Protein AF-0000000074123601 (afdb_homodimer)

Nearest PDB structures (foldseek):
  7aal-assembly1_B  TM=8.619E-01  e=6.040E-09  Homo sapiens
  7aan-assembly1_B  TM=8.543E-01  e=2.238E-08  Homo sapiens
  2efk-assembly1_A-2  TM=8.189E-01  e=3.682E-05  Homo sapiens
  3m3w-assembly1_A  TM=5.737E-01  e=3.280E-06  Mus musculus
  6xj1-assembly1_B  TM=7.391E-01  e=6.093E-05  Schizosaccharomyces pombe 972h-

Structure (mmCIF, N/CA/C/O backbone):
data_AF-0000000074123601-model_v1
#
loop_
_entity.id
_entity.type
_entity.pdbx_description
1 polymer Nostrin
#
loop_
_atom_site.group_PDB
_atom_site.id
_atom_site.type_symbol
_atom_site.label_atom_id
_atom_site.label_alt_id
_atom_site.label_comp_id
_atom_site.label_asym_id
_atom_site.label_entity_id
_atom_site.label_seq_id
_atom_site.pdbx_PDB_ins_code
_atom_site.Cartn_x
_atom_site.Cartn_y
_atom_site.Cartn_z
_atom_site.occupancy
_atom_site.B_iso_or_equiv
_atom_site.auth_seq_id
_atom_site.auth_comp_id
_atom_site.auth_asym_id
_atom_site.auth_atom_id
_atom_site.pdbx_PDB_model_num
ATOM 1 N N . MET A 1 1 ? 0.866 -37.103 -33.905 1 64.31 1 MET A N 1
ATOM 2 C CA . MET A 1 1 ? 1.457 -37.496 -32.629 1 64.31 1 MET A CA 1
ATOM 3 C C . MET A 1 1 ? 1.908 -36.272 -31.839 1 64.31 1 MET A C 1
ATOM 5 O O . MET A 1 1 ? 2.472 -35.335 -32.406 1 64.31 1 MET A O 1
ATOM 9 N N . THR A 1 2 ? 1.485 -36.305 -30.606 1 81.87 2 THR A N 1
ATOM 10 C CA . THR A 1 2 ? 1.798 -35.148 -29.775 1 81.87 2 THR A CA 1
ATOM 11 C C . THR A 1 2 ? 3.258 -35.181 -29.33 1 81.87 2 THR A C 1
ATOM 13 O O . THR A 1 2 ? 3.937 -36.197 -29.488 1 81.87 2 THR A O 1
ATOM 16 N N . HIS A 1 3 ? 3.823 -34.087 -28.921 1 90.59 3 HIS A N 1
ATOM 17 C CA . HIS A 1 3 ? 5.212 -33.969 -28.495 1 90.59 3 HIS A CA 1
ATOM 18 C C . HIS A 1 3 ? 5.481 -34.811 -27.252 1 90.59 3 HIS A C 1
ATOM 20 O O . HIS A 1 3 ? 6.53 -35.449 -27.144 1 90.59 3 HIS A O 1
ATOM 26 N N . PHE A 1 4 ? 4.472 -34.926 -26.377 1 93.55 4 PHE A N 1
ATOM 27 C CA . PHE A 1 4 ? 4.664 -35.661 -25.132 1 93.55 4 PHE A CA 1
ATOM 28 C C . PHE A 1 4 ? 4.611 -37.164 -25.377 1 93.55 4 PHE A C 1
ATOM 30 O O . PHE A 1 4 ? 5.309 -37.931 -24.71 1 93.55 4 PHE A O 1
ATOM 37 N N . ARG A 1 5 ? 3.808 -37.513 -26.36 1 89.54 5 ARG A N 1
ATOM 38 C CA . ARG A 1 5 ? 3.753 -38.924 -26.73 1 89.54 5 ARG A CA 1
ATOM 39 C C . ARG A 1 5 ? 5.116 -39.419 -27.203 1 89.54 5 ARG A C 1
ATOM 41 O O . ARG A 1 5 ? 5.521 -40.538 -26.882 1 89.54 5 ARG A O 1
ATOM 48 N N . ASN A 1 6 ? 5.799 -38.616 -27.9 1 86.85 6 ASN A N 1
ATOM 49 C CA . ASN A 1 6 ? 7.089 -38.979 -28.475 1 86.85 6 ASN A CA 1
ATOM 50 C C . ASN A 1 6 ? 8.204 -38.92 -27.434 1 86.85 6 ASN A C 1
ATOM 52 O O . ASN A 1 6 ? 9.259 -39.531 -27.612 1 86.85 6 ASN A O 1
ATOM 56 N N . THR A 1 7 ? 7.958 -38.216 -26.394 1 90.3 7 THR A N 1
ATOM 57 C CA . THR A 1 7 ? 9.047 -37.932 -25.465 1 90.3 7 THR A CA 1
ATOM 58 C C . THR A 1 7 ? 8.89 -38.746 -24.184 1 90.3 7 THR A C 1
ATOM 60 O O . THR A 1 7 ? 9.882 -39.183 -23.595 1 90.3 7 THR A O 1
ATOM 63 N N . PHE A 1 8 ? 7.65 -39.001 -23.719 1 92.01 8 PHE A N 1
ATOM 64 C CA . PHE A 1 8 ? 7.495 -39.456 -22.342 1 92.01 8 PHE A CA 1
ATOM 65 C C . PHE A 1 8 ? 6.906 -40.862 -22.3 1 92.01 8 PHE A C 1
ATOM 67 O O . PHE A 1 8 ? 6.447 -41.317 -21.25 1 92.01 8 PHE A O 1
ATOM 74 N N . MET A 1 9 ? 7.031 -41.513 -23.305 1 89.15 9 MET A N 1
ATOM 75 C CA . MET A 1 9 ? 6.545 -42.889 -23.322 1 89.15 9 MET A CA 1
ATOM 76 C C . MET A 1 9 ? 7.488 -43.809 -22.553 1 89.15 9 MET A C 1
ATOM 78 O O . MET A 1 9 ? 8.672 -43.502 -22.398 1 89.15 9 MET A O 1
ATOM 82 N N . GLY A 1 10 ? 6.919 -44.964 -22.014 1 87.52 10 GLY A N 1
ATOM 83 C CA . GLY A 1 10 ? 7.705 -45.887 -21.212 1 87.52 10 GLY A CA 1
ATOM 84 C C . GLY A 1 10 ? 7.608 -45.614 -19.723 1 87.52 10 GLY A C 1
ATOM 85 O O . GLY A 1 10 ? 7.013 -44.619 -19.306 1 87.52 10 GLY A O 1
ATOM 86 N N . THR A 1 11 ? 8.22 -46.408 -18.944 1 87.41 11 THR A N 1
ATOM 87 C CA . THR A 1 11 ? 8.152 -46.3 -17.491 1 87.41 11 THR A CA 1
ATOM 88 C C . THR A 1 11 ? 8.936 -45.086 -17.001 1 87.41 11 THR A C 1
ATOM 90 O O . THR A 1 11 ? 8.462 -44.339 -16.143 1 87.41 11 THR A O 1
ATOM 93 N N . VAL A 1 12 ? 10.092 -44.807 -17.573 1 89.03 12 VAL A N 1
ATOM 94 C CA . VAL A 1 12 ? 10.949 -43.704 -17.151 1 89.03 12 VAL A CA 1
ATOM 95 C C . VAL A 1 12 ? 10.327 -42.375 -17.574 1 89.03 12 VAL A C 1
ATOM 97 O O . VAL A 1 12 ? 10.285 -41.424 -16.79 1 89.03 12 VAL A O 1
ATOM 100 N N . GLY A 1 13 ? 9.872 -42.355 -18.855 1 91.43 13 GLY A N 1
ATOM 101 C CA . GLY A 1 13 ? 9.24 -41.142 -19.349 1 91.43 13 GLY A CA 1
ATOM 102 C C . GLY A 1 13 ? 7.983 -40.771 -18.584 1 91.43 13 GLY A C 1
ATOM 103 O O . GLY A 1 13 ? 7.751 -39.595 -18.294 1 91.43 13 GLY A O 1
ATOM 104 N N . PHE A 1 14 ? 7.202 -41.711 -18.246 1 92.88 14 PHE A N 1
ATOM 105 C CA . PHE A 1 14 ? 5.958 -41.497 -17.516 1 92.88 14 PHE A CA 1
ATOM 106 C C . PHE A 1 14 ? 6.234 -40.932 -16.128 1 92.88 14 PHE A C 1
ATOM 108 O O . PHE A 1 14 ? 5.526 -40.036 -15.664 1 92.88 14 PHE A O 1
ATOM 115 N N . GLU A 1 15 ? 7.254 -41.413 -15.44 1 93.42 15 GLU A N 1
ATOM 116 C CA . GLU A 1 15 ? 7.611 -40.896 -14.122 1 93.42 15 GLU A CA 1
ATOM 117 C C . GLU A 1 15 ? 8.093 -39.451 -14.209 1 93.42 15 GLU A C 1
ATOM 119 O O . GLU A 1 15 ? 7.831 -38.648 -13.311 1 93.42 15 GLU A O 1
ATOM 124 N N . GLU A 1 16 ? 8.795 -39.097 -15.252 1 93.68 16 GLU A N 1
ATOM 125 C CA . GLU A 1 16 ? 9.288 -37.736 -15.444 1 93.68 16 GLU A CA 1
ATOM 126 C C . GLU A 1 16 ? 8.138 -36.758 -15.665 1 93.68 16 GLU A C 1
ATOM 128 O O . GLU A 1 16 ? 8.153 -35.644 -15.136 1 93.68 16 GLU A O 1
ATOM 133 N N . ILE A 1 17 ? 7.216 -37.143 -16.474 1 92.66 17 ILE A N 1
ATOM 134 C CA . ILE A 1 17 ? 6.089 -36.26 -16.756 1 92.66 17 ILE A CA 1
ATOM 135 C C . ILE A 1 17 ? 5.247 -36.079 -15.495 1 92.66 17 ILE A C 1
ATOM 137 O O . ILE A 1 17 ? 4.688 -35.005 -15.263 1 92.66 17 ILE A O 1
ATOM 141 N N . LYS A 1 18 ? 5.09 -37.117 -14.67 1 94.12 18 LYS A N 1
ATOM 142 C CA . LYS A 1 18 ? 4.379 -37.01 -13.399 1 94.12 18 LYS A CA 1
ATOM 143 C C . LYS A 1 18 ? 5.044 -35.988 -12.482 1 94.12 18 LYS A C 1
ATOM 145 O O . LYS A 1 18 ? 4.367 -35.151 -11.882 1 94.12 18 LYS A O 1
ATOM 150 N N . ARG A 1 19 ? 6.332 -36.045 -12.422 1 94.49 19 ARG A N 1
ATOM 151 C CA . ARG A 1 19 ? 7.097 -35.123 -11.587 1 94.49 19 ARG A CA 1
ATOM 152 C C . ARG A 1 19 ? 6.951 -33.688 -12.081 1 94.49 19 ARG A C 1
ATOM 154 O O . ARG A 1 19 ? 6.713 -32.774 -11.289 1 94.49 19 ARG A O 1
ATOM 161 N N . TYR A 1 20 ? 7.079 -33.473 -13.374 1 95.14 20 TYR A N 1
ATOM 162 C CA . TYR A 1 20 ? 6.977 -32.154 -13.99 1 95.14 20 TYR A CA 1
ATOM 163 C C . TYR A 1 20 ? 5.602 -31.543 -13.746 1 95.14 20 TYR A C 1
ATOM 165 O O . TYR A 1 20 ? 5.493 -30.368 -13.389 1 95.14 20 TYR A O 1
ATOM 173 N N . THR A 1 21 ? 4.588 -32.335 -13.962 1 94.57 21 THR A N 1
ATOM 174 C CA . THR A 1 21 ? 3.229 -31.826 -13.81 1 94.57 21 THR A CA 1
ATOM 175 C C . THR A 1 21 ? 2.944 -31.469 -12.354 1 94.57 21 THR A C 1
ATOM 177 O O . THR A 1 21 ? 2.235 -30.5 -12.074 1 94.57 21 THR A O 1
ATOM 180 N N . ARG A 1 22 ? 3.468 -32.275 -11.426 1 94.58 22 ARG A N 1
ATOM 181 C CA . ARG A 1 22 ? 3.298 -31.975 -10.008 1 94.58 22 ARG A CA 1
ATOM 182 C C . ARG A 1 22 ? 3.98 -30.661 -9.641 1 94.58 22 ARG A C 1
ATOM 184 O O . ARG A 1 22 ? 3.408 -29.838 -8.923 1 94.58 22 ARG A O 1
ATOM 191 N N . GLN A 1 23 ? 5.177 -30.44 -10.104 1 95.11 23 GLN A N 1
ATOM 192 C CA . GLN A 1 23 ? 5.907 -29.199 -9.87 1 95.11 23 GLN A CA 1
ATOM 193 C C . GLN A 1 23 ? 5.172 -28.006 -10.476 1 95.11 23 GLN A C 1
ATOM 195 O O . GLN A 1 23 ? 5.13 -26.928 -9.88 1 95.11 23 GLN A O 1
ATOM 200 N N . GLY A 1 24 ? 4.634 -28.259 -11.694 1 95.18 24 GLY A N 1
ATOM 201 C CA . GLY A 1 24 ? 3.863 -27.208 -12.339 1 95.18 24 GLY A CA 1
ATOM 202 C C . GLY A 1 24 ? 2.625 -26.811 -11.556 1 95.18 24 GLY A C 1
ATOM 203 O O . GLY A 1 24 ? 2.294 -25.626 -11.468 1 95.18 24 GLY A O 1
ATOM 204 N N . THR A 1 25 ? 1.943 -27.745 -10.997 1 95.55 25 THR A N 1
ATOM 205 C CA . THR A 1 25 ? 0.752 -27.484 -10.196 1 95.55 25 THR A CA 1
ATOM 206 C C . THR A 1 25 ? 1.112 -26.723 -8.923 1 95.55 25 THR A C 1
ATOM 208 O O . THR A 1 25 ? 0.399 -25.8 -8.523 1 95.55 25 THR A O 1
ATOM 211 N N . GLU A 1 26 ? 2.182 -27.061 -8.28 1 95.87 26 GLU A N 1
ATOM 212 C CA . GLU A 1 26 ? 2.642 -26.372 -7.078 1 95.87 26 GLU A CA 1
ATOM 213 C C . GLU A 1 26 ? 3.035 -24.93 -7.384 1 95.87 26 GLU A C 1
ATOM 215 O O . GLU A 1 26 ? 2.781 -24.027 -6.584 1 95.87 26 GLU A O 1
ATOM 220 N N . PHE A 1 27 ? 3.638 -24.756 -8.536 1 97.4 27 PHE A N 1
ATOM 221 C CA . PHE A 1 27 ? 4.011 -23.419 -8.982 1 97.4 27 PHE A CA 1
ATOM 222 C C . PHE A 1 27 ? 2.779 -22.534 -9.129 1 97.4 27 PHE A C 1
ATOM 224 O O . PHE A 1 27 ? 2.749 -21.413 -8.616 1 97.4 27 PHE A O 1
ATOM 231 N N . CYS A 1 28 ? 1.756 -23.044 -9.751 1 97.52 28 CYS A N 1
ATOM 232 C CA . CYS A 1 28 ? 0.52 -22.293 -9.944 1 97.52 28 CYS A CA 1
ATOM 233 C C . CYS A 1 28 ? -0.146 -21.985 -8.608 1 97.52 28 CYS A C 1
ATOM 235 O O . CYS A 1 28 ? -0.637 -20.875 -8.396 1 97.52 28 CYS A O 1
ATOM 237 N N . ARG A 1 29 ? -0.14 -22.907 -7.714 1 97.21 29 ARG A N 1
ATOM 238 C CA . ARG A 1 29 ? -0.728 -22.7 -6.395 1 97.21 29 ARG A CA 1
ATOM 239 C C . ARG A 1 29 ? 0.013 -21.607 -5.631 1 97.21 29 ARG A C 1
ATOM 241 O O . ARG A 1 29 ? -0.608 -20.793 -4.944 1 97.21 29 ARG A O 1
ATOM 248 N N . GLU A 1 30 ? 1.296 -21.602 -5.733 1 98 30 GLU A N 1
ATOM 249 C CA . GLU A 1 30 ? 2.1 -20.591 -5.052 1 98 30 GLU A CA 1
ATOM 250 C C . GLU A 1 30 ? 1.84 -19.201 -5.627 1 98 30 GLU A C 1
ATOM 252 O O . GLU A 1 30 ? 1.772 -18.22 -4.884 1 98 30 GLU A O 1
ATOM 257 N N . ILE A 1 31 ? 1.739 -19.15 -6.921 1 98.19 31 ILE A N 1
ATOM 258 C CA . ILE A 1 31 ? 1.432 -17.871 -7.552 1 98.19 31 ILE A CA 1
ATOM 259 C C . ILE A 1 31 ? 0.084 -17.358 -7.051 1 98.19 31 ILE A C 1
ATOM 261 O O . ILE A 1 31 ? -0.054 -16.178 -6.72 1 98.19 31 ILE A O 1
ATOM 265 N N . VAL A 1 32 ? -0.887 -18.246 -7.003 1 98.23 32 VAL A N 1
ATOM 266 C CA . VAL A 1 32 ? -2.215 -17.882 -6.52 1 98.23 32 VAL A CA 1
ATOM 267 C C . VAL A 1 32 ? -2.12 -17.367 -5.085 1 98.23 32 VAL A C 1
ATOM 269 O O . VAL A 1 32 ? -2.726 -16.349 -4.743 1 98.23 32 VAL A O 1
ATOM 272 N N . ASN A 1 33 ? -1.357 -18.041 -4.244 1 98.37 33 ASN A N 1
ATOM 273 C CA . ASN A 1 33 ? -1.188 -17.642 -2.851 1 98.37 33 ASN A CA 1
ATOM 274 C C . ASN A 1 33 ? -0.528 -16.271 -2.737 1 98.37 33 ASN A C 1
ATOM 276 O O . ASN A 1 33 ? -0.94 -15.445 -1.92 1 98.37 33 ASN A O 1
ATOM 280 N N . ILE A 1 34 ? 0.467 -16.038 -3.515 1 98.64 34 ILE A N 1
ATOM 281 C CA . ILE A 1 34 ? 1.192 -14.772 -3.496 1 98.64 34 ILE A CA 1
ATOM 282 C C . ILE A 1 34 ? 0.272 -13.644 -3.96 1 98.64 34 ILE A C 1
ATOM 284 O O . ILE A 1 34 ? 0.228 -12.577 -3.343 1 98.64 34 ILE A O 1
ATOM 288 N N . LEU A 1 35 ? -0.447 -13.889 -5.032 1 98.43 35 LEU A N 1
ATOM 289 C CA . LEU A 1 35 ? -1.36 -12.877 -5.555 1 98.43 35 LEU A CA 1
ATOM 290 C C . LEU A 1 35 ? -2.485 -12.596 -4.565 1 98.43 35 LEU A C 1
ATOM 292 O O . LEU A 1 35 ? -2.956 -11.462 -4.459 1 98.43 35 LEU A O 1
ATOM 296 N N . ASN A 1 36 ? -2.918 -13.683 -3.885 1 98.52 36 ASN A N 1
ATOM 297 C CA . ASN A 1 36 ? -3.93 -13.498 -2.85 1 98.52 36 ASN A CA 1
ATOM 298 C C . ASN A 1 36 ? -3.419 -12.607 -1.721 1 98.52 36 ASN A C 1
ATOM 300 O O . ASN A 1 36 ? -4.14 -11.73 -1.242 1 98.52 36 ASN A O 1
ATOM 304 N N . GLU A 1 37 ? -2.253 -12.835 -1.263 1 98.65 37 GLU A N 1
ATOM 305 C CA . GLU A 1 37 ? -1.651 -12.007 -0.222 1 98.65 37 GLU A CA 1
ATOM 306 C C . GLU A 1 37 ? -1.43 -10.579 -0.71 1 98.65 37 GLU A C 1
ATOM 308 O O . GLU A 1 37 ? -1.58 -9.625 0.056 1 98.65 37 GLU A O 1
ATOM 313 N N . ARG A 1 38 ? -1.051 -10.448 -1.974 1 98.5 38 ARG A N 1
ATOM 314 C CA . ARG A 1 38 ? -0.886 -9.127 -2.572 1 98.5 38 ARG A CA 1
ATOM 315 C C . ARG A 1 38 ? -2.208 -8.368 -2.597 1 98.5 38 ARG A C 1
ATOM 317 O O . ARG A 1 38 ? -2.251 -7.175 -2.292 1 98.5 38 ARG A O 1
ATOM 324 N N . ALA A 1 39 ? -3.254 -9.027 -2.966 1 98.47 39 ALA A N 1
ATOM 325 C CA . ALA A 1 39 ? -4.577 -8.408 -3.005 1 98.47 39 ALA A CA 1
ATOM 326 C C . ALA A 1 39 ? -5.006 -7.944 -1.616 1 98.47 39 ALA A C 1
ATOM 328 O O . ALA A 1 39 ? -5.536 -6.841 -1.459 1 98.47 39 ALA A O 1
ATOM 329 N N . MET A 1 40 ? -4.736 -8.749 -0.599 1 98.4 40 MET A N 1
ATOM 330 C CA . MET A 1 40 ? -5.076 -8.399 0.777 1 98.4 40 MET A CA 1
ATOM 331 C C . MET A 1 40 ? -4.231 -7.226 1.264 1 98.4 40 MET A C 1
ATOM 333 O O . MET A 1 40 ? -4.73 -6.345 1.967 1 98.4 40 MET A O 1
ATOM 337 N N . LEU A 1 41 ? -2.989 -7.275 0.94 1 98.45 41 LEU A N 1
ATOM 338 C CA . LEU A 1 41 ? -2.082 -6.187 1.288 1 98.45 41 LEU A CA 1
ATOM 339 C C . LEU A 1 41 ? -2.573 -4.864 0.711 1 98.45 41 LEU A C 1
ATOM 341 O O . LEU A 1 41 ? -2.557 -3.839 1.396 1 98.45 41 LEU A O 1
ATOM 345 N N . GLU A 1 42 ? -3.028 -4.87 -0.52 1 98.4 42 GLU A N 1
ATOM 346 C CA . GLU A 1 42 ? -3.545 -3.681 -1.19 1 98.4 42 GLU A CA 1
ATOM 347 C C . GLU A 1 42 ? -4.811 -3.171 -0.509 1 98.4 42 GLU A C 1
ATOM 349 O O . GLU A 1 42 ? -4.996 -1.961 -0.356 1 98.4 42 GLU A O 1
ATOM 354 N N . GLN A 1 43 ? -5.641 -4.057 -0.112 1 98.07 43 GLN A N 1
ATOM 355 C CA . GLN A 1 43 ? -6.89 -3.675 0.539 1 98.07 43 GLN A CA 1
ATOM 356 C C . GLN A 1 43 ? -6.628 -3.049 1.906 1 98.07 43 GLN A C 1
ATOM 358 O O . GLN A 1 43 ? -7.26 -2.055 2.27 1 98.07 43 GLN A O 1
ATOM 363 N N . ASN A 1 44 ? -5.7 -3.588 2.65 1 98.4 44 ASN A N 1
ATOM 364 C CA . ASN A 1 44 ? -5.341 -3.044 3.956 1 98.4 44 ASN A CA 1
ATOM 365 C C . ASN A 1 44 ? -4.658 -1.685 3.828 1 98.4 44 ASN A C 1
ATOM 367 O O . ASN A 1 44 ? -4.921 -0.777 4.619 1 98.4 44 ASN A O 1
ATOM 371 N N . TYR A 1 45 ? -3.759 -1.557 2.89 1 98.44 45 TYR A N 1
ATOM 372 C CA . TYR A 1 45 ? -3.1 -0.288 2.604 1 98.44 45 TYR A CA 1
ATOM 373 C C . TYR A 1 45 ? -4.118 0.783 2.231 1 98.44 45 TYR A C 1
ATOM 375 O O . TYR A 1 45 ? -4.045 1.915 2.716 1 98.44 45 TYR A O 1
ATOM 383 N N . ALA A 1 46 ? -5.071 0.389 1.411 1 98.5 46 ALA A N 1
ATOM 384 C CA . ALA A 1 46 ? -6.126 1.302 0.981 1 98.5 46 ALA A CA 1
ATOM 385 C C . ALA A 1 46 ? -6.968 1.766 2.166 1 98.5 46 ALA A C 1
ATOM 387 O O . ALA A 1 46 ? -7.297 2.949 2.277 1 98.5 46 ALA A O 1
ATOM 388 N N . LYS A 1 47 ? -7.303 0.884 3.024 1 98.5 47 LYS A N 1
ATOM 389 C CA . LYS A 1 47 ? -8.113 1.206 4.196 1 98.5 47 LYS A CA 1
ATOM 390 C C . LYS A 1 47 ? -7.397 2.203 5.102 1 98.5 47 LYS A C 1
ATOM 392 O O . LYS A 1 47 ? -8.006 3.161 5.583 1 98.5 47 LYS A O 1
ATOM 397 N N . SER A 1 48 ? -6.131 1.998 5.348 1 98.72 48 SER A N 1
ATOM 398 C CA . SER A 1 48 ? -5.338 2.879 6.199 1 98.72 48 SER A CA 1
ATOM 399 C C . SER A 1 48 ? -5.155 4.25 5.558 1 98.72 48 SER A C 1
ATOM 401 O O . SER A 1 48 ? -5.218 5.274 6.242 1 98.72 48 SER A O 1
ATOM 403 N N . LEU A 1 49 ? -4.903 4.284 4.249 1 98.44 49 LEU A N 1
ATOM 404 C CA . LEU A 1 49 ? -4.77 5.544 3.526 1 98.44 49 LEU A CA 1
ATOM 405 C C . LEU A 1 49 ? -6.058 6.357 3.609 1 98.44 49 LEU A C 1
ATOM 407 O O . LEU A 1 49 ? -6.016 7.578 3.772 1 98.44 49 LEU A O 1
ATOM 411 N N . ARG A 1 50 ? -7.197 5.663 3.451 1 98.39 50 ARG A N 1
ATOM 412 C CA . ARG A 1 50 ? -8.49 6.335 3.528 1 98.39 50 ARG A CA 1
ATOM 413 C C . ARG A 1 50 ? -8.696 6.97 4.898 1 98.39 50 ARG A C 1
ATOM 415 O O . ARG A 1 50 ? -9.157 8.109 4.998 1 98.39 50 ARG A O 1
ATOM 422 N N . ARG A 1 51 ? -8.301 6.276 5.938 1 98.56 51 ARG A N 1
ATOM 423 C CA . ARG A 1 51 ? -8.413 6.787 7.301 1 98.56 51 ARG A CA 1
ATOM 424 C C . ARG A 1 51 ? -7.548 8.027 7.494 1 98.56 51 ARG A C 1
ATOM 426 O O . ARG A 1 51 ? -7.988 9.011 8.092 1 98.56 51 ARG A O 1
ATOM 433 N N . LEU A 1 52 ? -6.352 8.02 7.011 1 98.57 52 LEU A N 1
ATOM 434 C CA . LEU A 1 52 ? -5.43 9.144 7.138 1 98.57 52 LEU A CA 1
ATOM 435 C C . LEU A 1 52 ? -5.929 10.348 6.347 1 98.57 52 LEU A C 1
ATOM 437 O O . LEU A 1 52 ? -5.824 11.486 6.808 1 98.57 52 LEU A O 1
ATOM 441 N N . GLY A 1 53 ? -6.446 10.069 5.118 1 98.57 53 GLY A N 1
ATOM 442 C CA . GLY A 1 53 ? -7 11.149 4.316 1 98.57 53 GLY A CA 1
ATOM 443 C C . GLY A 1 53 ? -8.164 11.853 4.987 1 98.57 53 GLY A C 1
ATOM 444 O O . GLY A 1 53 ? -8.241 13.083 4.978 1 98.57 53 GLY A O 1
ATOM 445 N N . GLN A 1 54 ? -9.022 11.103 5.658 1 98.4 54 GLN A N 1
ATOM 446 C CA . GLN A 1 54 ? -10.173 11.659 6.362 1 98.4 54 GLN A CA 1
ATOM 447 C C . GLN A 1 54 ? -9.735 12.481 7.57 1 98.4 54 GLN A C 1
ATOM 449 O O . GLN A 1 54 ? -10.289 13.55 7.835 1 98.4 54 GLN A O 1
ATOM 454 N N . ARG A 1 55 ? -8.792 12.014 8.295 1 98.34 55 ARG A N 1
ATOM 455 C CA . ARG A 1 55 ? -8.261 12.731 9.45 1 98.34 55 ARG A CA 1
ATOM 456 C C . ARG A 1 55 ? -7.625 14.052 9.029 1 98.34 55 ARG A C 1
ATOM 458 O O . ARG A 1 55 ? -7.768 15.063 9.719 1 98.34 55 ARG A O 1
ATOM 465 N N . MET A 1 56 ? -6.909 14.042 7.915 1 98.13 56 MET A N 1
ATOM 466 C CA . MET A 1 56 ? -6.29 15.255 7.39 1 98.13 56 MET A CA 1
ATOM 467 C C . MET A 1 56 ? -7.348 16.286 7.012 1 98.13 56 MET A C 1
ATOM 469 O O . MET A 1 56 ? -7.216 17.467 7.34 1 98.13 56 MET A O 1
ATOM 473 N N . SER A 1 57 ? -8.387 15.81 6.326 1 97.78 57 SER A N 1
ATOM 474 C CA . SER A 1 57 ? -9.477 16.695 5.931 1 97.78 57 SER A CA 1
ATOM 475 C C . SER A 1 57 ? -10.184 17.279 7.149 1 97.78 57 SER A C 1
ATOM 477 O O . SER A 1 57 ? -10.503 18.47 7.176 1 97.78 57 SER A O 1
ATOM 479 N N . LYS A 1 58 ? -10.368 16.452 8.15 1 97.59 58 LYS A N 1
ATOM 480 C CA . LYS A 1 58 ? -11.019 16.902 9.377 1 97.59 58 LYS A CA 1
ATOM 481 C C . LYS A 1 58 ? -10.158 17.925 10.112 1 97.59 58 LYS A C 1
ATOM 483 O O . LYS A 1 58 ? -10.67 18.925 10.621 1 97.59 58 LYS A O 1
ATOM 488 N N . ALA A 1 59 ? -8.859 17.707 10.181 1 97.03 59 ALA A N 1
ATOM 489 C CA . ALA A 1 59 ? -7.933 18.635 10.824 1 97.03 59 ALA A CA 1
ATOM 490 C C . ALA A 1 59 ? -7.926 19.984 10.111 1 97.03 59 ALA A C 1
ATOM 492 O O . ALA A 1 59 ? -7.889 21.035 10.756 1 97.03 59 ALA A O 1
ATOM 493 N N . ALA A 1 60 ? -7.954 19.987 8.8 1 96.3 60 ALA A N 1
ATOM 494 C CA . ALA A 1 60 ? -7.924 21.209 8 1 96.3 60 ALA A CA 1
ATOM 495 C C . ALA A 1 60 ? -9.216 22.005 8.165 1 96.3 60 ALA A C 1
ATOM 497 O O . ALA A 1 60 ? -9.21 23.235 8.073 1 96.3 60 ALA A O 1
ATOM 498 N N . CYS A 1 61 ? -10.368 21.295 8.543 1 93.48 61 CYS A N 1
ATOM 499 C CA . CYS A 1 61 ? -11.661 21.952 8.695 1 93.48 61 CYS A CA 1
ATOM 500 C C . CYS A 1 61 ? -11.833 22.496 10.109 1 93.48 61 CYS A C 1
ATOM 502 O O . CYS A 1 61 ? -12.687 23.351 10.35 1 93.48 61 CYS A O 1
ATOM 504 N N . SER A 1 62 ? -10.938 22.113 11.045 1 91.26 62 SER A N 1
ATOM 505 C CA . SER A 1 62 ? -11.065 22.512 12.443 1 91.26 62 SER A CA 1
ATOM 506 C C . SER A 1 62 ? -10.409 23.866 12.693 1 91.26 62 SER A C 1
ATOM 508 O O . SER A 1 62 ? -10.609 24.473 13.747 1 91.26 62 SER A O 1
ATOM 510 N N . VAL A 1 63 ? -9.736 24.419 11.723 1 93.75 63 VAL A N 1
ATOM 511 C CA . VAL A 1 63 ? -9.048 25.696 11.88 1 93.75 63 VAL A CA 1
ATOM 512 C C . VAL A 1 63 ? -9.694 26.745 10.977 1 93.75 63 VAL A C 1
ATOM 514 O O . VAL A 1 63 ? -10.619 26.439 10.222 1 93.75 63 VAL A O 1
ATOM 517 N N . LEU A 1 64 ? -9.293 28.015 11.135 1 93.1 64 LEU A N 1
ATOM 518 C CA . LEU A 1 64 ? -9.782 29.119 10.316 1 93.1 64 LEU A CA 1
ATOM 519 C C . LEU A 1 64 ? -9.58 28.826 8.833 1 93.1 64 LEU A C 1
ATOM 521 O O . LEU A 1 64 ? -8.502 28.391 8.423 1 93.1 64 LEU A O 1
ATOM 525 N N . GLY A 1 65 ? -10.644 28.963 8.023 1 92.99 65 GLY A N 1
ATOM 526 C CA . GLY A 1 65 ? -10.572 28.749 6.587 1 92.99 65 GLY A CA 1
ATOM 527 C C . GLY A 1 65 ? -9.575 29.662 5.897 1 92.99 65 GLY A C 1
ATOM 528 O O . GLY A 1 65 ? -9.664 30.886 6.012 1 92.99 65 GLY A O 1
ATOM 529 N N . SER A 1 66 ? -8.578 29.152 5.323 1 94.88 66 SER A N 1
ATOM 530 C CA . SER A 1 66 ? -7.529 29.874 4.609 1 94.88 66 SER A CA 1
ATOM 531 C C . SER A 1 66 ? -7.022 29.074 3.414 1 94.88 66 SER A C 1
ATOM 533 O O . SER A 1 66 ? -7.353 27.895 3.264 1 94.88 66 SER A O 1
ATOM 535 N N . PRO A 1 67 ? -6.342 29.678 2.455 1 95.73 67 PRO A N 1
ATOM 536 C CA . PRO A 1 67 ? -5.736 28.919 1.359 1 95.73 67 PRO A CA 1
ATOM 537 C C . PRO A 1 67 ? -4.84 27.785 1.85 1 95.73 67 PRO A C 1
ATOM 539 O O . PRO A 1 67 ? -4.827 26.702 1.258 1 95.73 67 PRO A O 1
ATOM 542 N N . MET A 1 68 ? -4.138 28.007 2.91 1 95.9 68 MET A N 1
ATOM 543 C CA . MET A 1 68 ? -3.267 26.985 3.483 1 95.9 68 MET A CA 1
ATOM 544 C C . MET A 1 68 ? -4.08 25.794 3.98 1 95.9 68 MET A C 1
ATOM 546 O O . MET A 1 68 ? -3.75 24.645 3.683 1 95.9 68 MET A O 1
ATOM 550 N N . SER A 1 69 ? -5.094 26.057 4.773 1 95.68 69 SER A N 1
ATOM 551 C CA . SER A 1 69 ? -5.947 24.985 5.275 1 95.68 69 SER A CA 1
ATOM 552 C C . SER A 1 69 ? -6.631 24.241 4.133 1 95.68 69 SER A C 1
ATOM 554 O O . SER A 1 69 ? -6.793 23.021 4.19 1 95.68 69 SER A O 1
ATOM 556 N N . SER A 1 70 ? -7.023 24.968 3.094 1 96.86 70 SER A N 1
ATOM 557 C CA . SER A 1 70 ? -7.657 24.355 1.931 1 96.86 70 SER A CA 1
ATOM 558 C C . SER A 1 70 ? -6.688 23.436 1.193 1 96.86 70 SER A C 1
ATOM 560 O O . SER A 1 70 ? -7.089 22.395 0.669 1 96.86 70 SER A O 1
ATOM 562 N N . SER A 1 71 ? -5.451 23.866 1.08 1 97.78 71 SER A N 1
ATOM 563 C CA . SER A 1 71 ? -4.44 23.038 0.431 1 97.78 71 SER A CA 1
ATOM 564 C C . SER A 1 71 ? -4.234 21.727 1.182 1 97.78 71 SER A C 1
ATOM 566 O O . SER A 1 71 ? -4.111 20.666 0.566 1 97.78 71 SER A O 1
ATOM 568 N N . TRP A 1 72 ? -4.209 21.779 2.44 1 97.82 72 TRP A N 1
ATOM 569 C CA . TRP A 1 72 ? -4.036 20.571 3.239 1 97.82 72 TRP A CA 1
ATOM 570 C C . TRP A 1 72 ? -5.286 19.699 3.185 1 97.82 72 TRP A C 1
ATOM 572 O O . TRP A 1 72 ? -5.198 18.471 3.259 1 97.82 72 TRP A O 1
ATOM 582 N N . LYS A 1 73 ? -6.437 20.34 3.092 1 97.77 73 LYS A N 1
ATOM 583 C CA . LYS A 1 73 ? -7.662 19.583 2.852 1 97.77 73 LYS A CA 1
ATOM 584 C C . LYS A 1 73 ? -7.586 18.816 1.535 1 97.77 73 LYS A C 1
ATOM 586 O O . LYS A 1 73 ? -8.016 17.664 1.455 1 97.77 73 LYS A O 1
ATOM 591 N N . THR A 1 74 ? -7.045 19.474 0.528 1 98.28 74 THR A N 1
ATOM 592 C CA . THR A 1 74 ? -6.871 18.827 -0.768 1 98.28 74 THR A CA 1
ATOM 593 C C . THR A 1 74 ? -5.958 17.61 -0.647 1 98.28 74 THR A C 1
ATOM 595 O O . THR A 1 74 ? -6.175 16.596 -1.313 1 98.28 74 THR A O 1
ATOM 598 N N . VAL A 1 75 ? -4.895 17.714 0.172 1 98.21 75 VAL A N 1
ATOM 599 C CA . VAL A 1 75 ? -4.022 16.572 0.423 1 98.21 75 VAL A CA 1
ATOM 600 C C . VAL A 1 75 ? -4.839 15.407 0.977 1 98.21 75 VAL A C 1
ATOM 602 O O . VAL A 1 75 ? -4.641 14.257 0.578 1 98.21 75 VAL A O 1
ATOM 605 N N . GLY A 1 76 ? -5.749 15.714 1.89 1 98.41 76 GLY A N 1
ATOM 606 C CA . GLY A 1 76 ? -6.609 14.681 2.442 1 98.41 76 GLY A CA 1
ATOM 607 C C . GLY A 1 76 ? -7.484 14.011 1.399 1 98.41 76 GLY A C 1
ATOM 608 O O . GLY A 1 76 ? -7.558 12.782 1.34 1 98.41 76 GLY A O 1
ATOM 609 N N . VAL A 1 77 ? -8.09 14.781 0.557 1 98.33 77 VAL A N 1
ATOM 610 C CA . VAL A 1 77 ? -8.995 14.278 -0.471 1 98.33 77 VAL A CA 1
ATOM 611 C C . VAL A 1 77 ? -8.222 13.411 -1.462 1 98.33 77 VAL A C 1
ATOM 613 O O . VAL A 1 77 ? -8.682 12.332 -1.843 1 98.33 77 VAL A O 1
ATOM 616 N N . GLU A 1 78 ? -7.059 13.93 -1.868 1 98.11 78 GLU A N 1
ATOM 617 C CA . GLU A 1 78 ? -6.261 13.182 -2.834 1 98.11 78 GLU A CA 1
ATOM 618 C C . GLU A 1 78 ? -5.73 11.886 -2.227 1 98.11 78 GLU A C 1
ATOM 620 O O . GLU A 1 78 ? -5.592 10.879 -2.925 1 98.11 78 GLU A O 1
ATOM 625 N N . THR A 1 79 ? -5.395 11.872 -0.946 1 98.18 79 THR A N 1
ATOM 626 C CA . THR A 1 79 ? -4.986 10.648 -0.267 1 98.18 79 THR A CA 1
ATOM 627 C C . THR A 1 79 ? -6.115 9.622 -0.272 1 98.18 79 THR A C 1
ATOM 629 O O . THR A 1 79 ? -5.871 8.422 -0.417 1 98.18 79 THR A O 1
ATOM 632 N N . GLU A 1 80 ? -7.341 10.056 -0.175 1 98.05 80 GLU A N 1
ATOM 633 C CA . GLU A 1 80 ? -8.487 9.156 -0.261 1 98.05 80 GLU A CA 1
ATOM 634 C C . GLU A 1 80 ? -8.632 8.579 -1.667 1 98.05 80 GLU A C 1
ATOM 636 O O . GLU A 1 80 ? -9.006 7.417 -1.831 1 98.05 80 GLU A O 1
ATOM 641 N N . LYS A 1 81 ? -8.365 9.374 -2.622 1 98.07 81 LYS A N 1
ATOM 642 C CA . LYS A 1 81 ? -8.401 8.883 -3.997 1 98.07 81 LYS A CA 1
ATOM 643 C C . LYS A 1 81 ? -7.314 7.839 -4.235 1 98.07 81 LYS A C 1
ATOM 645 O O . LYS A 1 81 ? -7.53 6.863 -4.957 1 98.07 81 LYS A O 1
ATOM 650 N N . GLU A 1 82 ? -6.128 8.154 -3.708 1 97.55 82 GLU A N 1
ATOM 651 C CA . GLU A 1 82 ? -5.063 7.157 -3.77 1 97.55 82 GLU A CA 1
ATOM 652 C C . GLU A 1 82 ? -5.501 5.841 -3.135 1 97.55 82 GLU A C 1
ATOM 654 O O . GLU A 1 82 ? -5.18 4.763 -3.641 1 97.55 82 GLU A O 1
ATOM 659 N N . ALA A 1 83 ? -6.209 5.903 -2.003 1 98.2 83 ALA A N 1
ATOM 660 C CA . ALA A 1 83 ? -6.738 4.715 -1.338 1 98.2 83 ALA A CA 1
ATOM 661 C C . ALA A 1 83 ? -7.668 3.936 -2.263 1 98.2 83 ALA A C 1
ATOM 663 O O . ALA A 1 83 ? -7.609 2.705 -2.32 1 98.2 83 ALA A O 1
ATOM 664 N N . GLU A 1 84 ? -8.497 4.6 -2.995 1 97.96 84 GLU A N 1
ATOM 665 C CA . GLU A 1 84 ? -9.428 3.964 -3.922 1 97.96 84 GLU A CA 1
ATOM 666 C C . GLU A 1 84 ? -8.685 3.242 -5.042 1 97.96 84 GLU A C 1
ATOM 668 O O . GLU A 1 84 ? -9.113 2.178 -5.494 1 97.96 84 GLU A O 1
ATOM 673 N N . LEU A 1 85 ? -7.622 3.796 -5.52 1 97.57 85 LEU A N 1
ATOM 674 C CA . LEU A 1 85 ? -6.808 3.173 -6.558 1 97.57 85 LEU A CA 1
ATOM 675 C C . LEU A 1 85 ? -6.282 1.818 -6.097 1 97.57 85 LEU A C 1
ATOM 677 O O . LEU A 1 85 ? -6.347 0.837 -6.841 1 97.57 85 LEU A O 1
ATOM 681 N N . HIS A 1 86 ? -5.759 1.754 -4.916 1 97.83 86 HIS A N 1
ATOM 682 C CA . HIS A 1 86 ? -5.213 0.519 -4.364 1 97.83 86 HIS A CA 1
ATOM 683 C C . HIS A 1 86 ? -6.318 -0.49 -4.071 1 97.83 86 HIS A C 1
ATOM 685 O O . HIS A 1 86 ? -6.13 -1.694 -4.257 1 97.83 86 HIS A O 1
ATOM 691 N N . ARG A 1 87 ? -7.459 0.027 -3.577 1 98.16 87 ARG A N 1
ATOM 692 C CA . ARG A 1 87 ? -8.597 -0.858 -3.35 1 98.16 87 ARG A CA 1
ATOM 693 C C . ARG A 1 87 ? -9.032 -1.534 -4.646 1 98.16 87 ARG A C 1
ATOM 695 O O . ARG A 1 87 ? -9.236 -2.749 -4.681 1 98.16 87 ARG A O 1
ATOM 702 N N . ASP A 1 88 ? -9.121 -0.752 -5.673 1 97.9 88 ASP A N 1
ATOM 703 C CA . ASP A 1 88 ? -9.546 -1.265 -6.972 1 97.9 88 ASP A CA 1
ATOM 704 C C . ASP A 1 88 ? -8.525 -2.253 -7.533 1 97.9 88 ASP A C 1
ATOM 706 O O . ASP A 1 88 ? -8.897 -3.261 -8.137 1 97.9 88 ASP A O 1
ATOM 710 N N . PHE A 1 89 ? -7.306 -1.953 -7.399 1 97.81 89 PHE A N 1
ATOM 711 C CA . PHE A 1 89 ? -6.255 -2.863 -7.838 1 97.81 89 PHE A CA 1
ATOM 712 C C . PHE A 1 89 ? -6.367 -4.205 -7.123 1 97.81 89 PHE A C 1
ATOM 714 O O . PHE A 1 89 ? -6.282 -5.26 -7.755 1 97.81 89 PHE A O 1
ATOM 721 N N . GLY A 1 90 ? -6.588 -4.211 -5.807 1 97.98 90 GLY A N 1
ATOM 722 C CA . GLY A 1 90 ? -6.763 -5.439 -5.048 1 97.98 90 GLY A CA 1
ATOM 723 C C . GLY A 1 90 ? -7.945 -6.267 -5.516 1 97.98 90 GLY A C 1
ATOM 724 O O . GLY A 1 90 ? -7.836 -7.486 -5.662 1 97.98 90 GLY A O 1
ATOM 725 N N . LEU A 1 91 ? -9.036 -5.617 -5.785 1 97.97 91 LEU A N 1
ATOM 726 C CA . LEU A 1 91 ? -10.242 -6.298 -6.244 1 97.97 91 LEU A CA 1
ATOM 727 C C . LEU A 1 91 ? -10.032 -6.904 -7.627 1 97.97 91 LEU A C 1
ATOM 729 O O . LEU A 1 91 ? -10.489 -8.016 -7.899 1 97.97 91 LEU A O 1
ATOM 733 N N . SER A 1 92 ? -9.364 -6.169 -8.486 1 98.25 92 SER A N 1
ATOM 734 C CA . SER A 1 92 ? -9.089 -6.655 -9.834 1 98.25 92 SER A CA 1
ATOM 735 C C . SER A 1 92 ? -8.181 -7.88 -9.805 1 98.25 92 SER A C 1
ATOM 737 O O . SER A 1 92 ? -8.325 -8.786 -10.629 1 98.25 92 SER A O 1
ATOM 739 N N . LEU A 1 93 ? -7.219 -7.923 -8.897 1 98.07 93 LEU A N 1
ATOM 740 C CA . LEU A 1 93 ? -6.347 -9.084 -8.761 1 98.07 93 LEU A CA 1
ATOM 741 C C . LEU A 1 93 ? -7.152 -10.332 -8.416 1 98.07 93 LEU A C 1
ATOM 743 O O . LEU A 1 93 ? -6.885 -11.414 -8.943 1 98.07 93 LEU A O 1
ATOM 747 N N . ILE A 1 94 ? -8.165 -10.17 -7.565 1 98.33 94 ILE A N 1
ATOM 748 C CA . ILE A 1 94 ? -8.981 -11.297 -7.126 1 98.33 94 ILE A CA 1
ATOM 749 C C . ILE A 1 94 ? -9.827 -11.806 -8.29 1 98.33 94 ILE A C 1
ATOM 751 O O . ILE A 1 94 ? -9.848 -13.006 -8.572 1 98.33 94 ILE A O 1
ATOM 755 N N . GLU A 1 95 ? -10.406 -10.915 -9.016 1 98.33 95 GLU A N 1
ATOM 756 C CA . GLU A 1 95 ? -11.392 -11.278 -10.03 1 98.33 95 GLU A CA 1
ATOM 757 C C . GLU A 1 95 ? -10.715 -11.734 -11.319 1 98.33 95 GLU A C 1
ATOM 759 O O . GLU A 1 95 ? -11.2 -12.646 -11.992 1 98.33 95 GLU A O 1
ATOM 764 N N . GLU A 1 96 ? -9.609 -11.136 -11.656 1 98.07 96 GLU A N 1
ATOM 765 C CA . GLU A 1 96 ? -9.069 -11.324 -12.999 1 98.07 96 GLU A CA 1
ATOM 766 C C . GLU A 1 96 ? -7.805 -12.179 -12.97 1 98.07 96 GLU A C 1
ATOM 768 O O . GLU A 1 96 ? -7.369 -12.687 -14.005 1 98.07 96 GLU A O 1
ATOM 773 N N . CYS A 1 97 ? -7.196 -12.393 -11.849 1 97.95 97 CYS A N 1
ATOM 774 C CA . CYS A 1 97 ? -5.951 -13.151 -11.793 1 97.95 97 CYS A CA 1
ATOM 775 C C . CYS A 1 97 ? -6.105 -14.387 -10.915 1 97.95 97 CYS A C 1
ATOM 777 O O . CYS A 1 97 ? -5.931 -15.513 -11.385 1 97.95 97 CYS A O 1
ATOM 779 N N . ILE A 1 98 ? -6.547 -14.234 -9.685 1 98.43 98 ILE A N 1
ATOM 780 C CA . ILE A 1 98 ? -6.571 -15.306 -8.696 1 98.43 98 ILE A CA 1
ATOM 781 C C . ILE A 1 98 ? -7.631 -16.336 -9.078 1 98.43 98 ILE A C 1
ATOM 783 O O . ILE A 1 98 ? -7.34 -17.532 -9.166 1 98.43 98 ILE A O 1
ATOM 787 N N . LYS A 1 99 ? -8.853 -15.934 -9.37 1 98.15 99 LYS A N 1
ATOM 788 C CA . LYS A 1 99 ? -9.961 -16.845 -9.641 1 98.15 99 LYS A CA 1
ATOM 789 C C . LYS A 1 99 ? -9.691 -17.685 -10.886 1 98.15 99 LYS A C 1
ATOM 791 O O . LYS A 1 99 ? -9.778 -18.914 -10.843 1 98.15 99 LYS A O 1
ATOM 796 N N . PRO A 1 100 ? -9.316 -17.054 -11.999 1 97.79 100 PRO A N 1
ATOM 797 C CA . PRO A 1 100 ? -9.086 -17.853 -13.204 1 97.79 100 PRO A CA 1
ATOM 798 C C . PRO A 1 100 ? -7.968 -18.879 -13.027 1 97.79 100 PRO A C 1
ATOM 800 O O . PRO A 1 100 ? -8.108 -20.029 -13.45 1 97.79 100 PRO A O 1
ATOM 803 N N . LEU A 1 101 ? -6.853 -18.508 -12.45 1 97.56 101 LEU A N 1
ATOM 804 C CA . LEU A 1 101 ? -5.719 -19.41 -12.285 1 97.56 101 LEU A CA 1
ATOM 805 C C . LEU A 1 101 ? -6.049 -20.524 -11.297 1 97.56 101 LEU A C 1
ATOM 807 O O . LEU A 1 101 ? -5.667 -21.677 -11.504 1 97.56 101 LEU A O 1
ATOM 811 N N . SER A 1 102 ? -6.767 -20.233 -10.234 1 97.45 102 SER A N 1
ATOM 812 C CA . SER A 1 102 ? -7.177 -21.232 -9.251 1 97.45 102 SER A CA 1
ATOM 813 C C . SER A 1 102 ? -8.128 -22.253 -9.865 1 97.45 102 SER A C 1
ATOM 815 O O . SER A 1 102 ? -8.02 -23.451 -9.594 1 97.45 102 SER A O 1
ATOM 817 N N . THR A 1 103 ? -9.005 -21.807 -10.685 1 97.21 103 THR A N 1
ATOM 818 C CA . THR A 1 103 ? -9.992 -22.679 -11.312 1 97.21 103 THR A CA 1
ATOM 819 C C . THR A 1 103 ? -9.313 -23.695 -12.226 1 97.21 103 THR A C 1
ATOM 821 O O . THR A 1 103 ? -9.609 -24.89 -12.163 1 97.21 103 THR A O 1
ATOM 824 N N . VAL A 1 104 ? -8.4 -23.212 -13.053 1 96.26 104 VAL A N 1
ATOM 825 C CA . VAL A 1 104 ? -7.721 -24.106 -13.986 1 96.26 104 VAL A CA 1
ATOM 826 C C . VAL A 1 104 ? -6.87 -25.11 -13.214 1 96.26 104 VAL A C 1
ATOM 828 O O . VAL A 1 104 ? -6.831 -26.294 -13.557 1 96.26 104 VAL A O 1
ATOM 831 N N . THR A 1 105 ? -6.149 -24.7 -12.173 1 95.02 105 THR A N 1
ATOM 832 C CA . THR A 1 105 ? -5.265 -25.552 -11.385 1 95.02 105 THR A CA 1
ATOM 833 C C . THR A 1 105 ? -6.059 -26.645 -10.675 1 95.02 105 THR A C 1
ATOM 835 O O . THR A 1 105 ? -5.655 -27.81 -10.673 1 95.02 105 THR A O 1
ATOM 838 N N . GLU A 1 106 ? -7.233 -26.323 -10.164 1 95.32 106 GLU A N 1
ATOM 839 C CA . GLU A 1 106 ? -8.036 -27.278 -9.407 1 95.32 106 GLU A CA 1
ATOM 840 C C . GLU A 1 106 ? -8.797 -28.219 -10.336 1 95.32 106 GLU A C 1
ATOM 842 O O . GLU A 1 106 ? -8.977 -29.398 -10.024 1 95.32 106 GLU A O 1
ATOM 847 N N . LYS A 1 107 ? -9.187 -27.788 -11.479 1 95.46 107 LYS A N 1
ATOM 848 C CA . LYS A 1 107 ? -9.967 -28.582 -12.423 1 95.46 107 LYS A CA 1
ATOM 849 C C . LYS A 1 107 ? -9.117 -29.684 -13.049 1 95.46 107 LYS A C 1
ATOM 851 O O . LYS A 1 107 ? -9.644 -30.708 -13.489 1 95.46 107 LYS A O 1
ATOM 856 N N . GLN A 1 108 ? -7.827 -29.542 -13.081 1 95.66 108 GLN A N 1
ATOM 857 C CA . GLN A 1 108 ? -6.934 -30.485 -13.747 1 95.66 108 GLN A CA 1
ATOM 858 C C . GLN A 1 108 ? -6.518 -31.609 -12.803 1 95.66 108 GLN A C 1
ATOM 860 O O . GLN A 1 108 ? -6.034 -32.653 -13.247 1 95.66 108 GLN A O 1
ATOM 865 N N . LEU A 1 109 ? -6.739 -31.461 -11.509 1 94.55 109 LEU A N 1
ATOM 866 C CA . LEU A 1 109 ? -6.212 -32.397 -10.522 1 94.55 109 LEU A CA 1
ATOM 867 C C . LEU A 1 109 ? -6.9 -33.753 -10.638 1 94.55 109 LEU A C 1
ATOM 869 O O . LEU A 1 109 ? -6.234 -34.784 -10.752 1 94.55 109 LEU A O 1
ATOM 873 N N . LYS A 1 110 ? -8.214 -33.793 -10.682 1 94.95 110 LYS A N 1
ATOM 874 C CA . LYS A 1 110 ? -8.966 -35.045 -10.68 1 94.95 110 LYS A CA 1
ATOM 875 C C . LYS A 1 110 ? -8.766 -35.809 -11.986 1 94.95 110 LYS A C 1
ATOM 877 O O . LYS A 1 110 ? -8.392 -36.983 -11.974 1 94.95 110 LYS A O 1
ATOM 882 N N . PRO A 1 111 ? -8.975 -35.155 -13.144 1 95.9 111 PRO A N 1
ATOM 883 C CA . PRO A 1 111 ? -8.761 -35.881 -14.397 1 95.9 111 PRO A CA 1
ATOM 884 C C . PRO A 1 111 ? -7.336 -36.413 -14.535 1 95.9 111 PRO A C 1
ATOM 886 O O . PRO A 1 111 ? -7.129 -37.503 -15.073 1 95.9 111 PRO A O 1
ATOM 889 N N . ARG A 1 112 ? -6.371 -35.691 -14.106 1 94.99 112 ARG A N 1
ATOM 890 C CA . ARG A 1 112 ? -4.978 -36.115 -14.187 1 94.99 112 ARG A CA 1
ATOM 891 C C . ARG A 1 112 ? -4.734 -37.359 -13.339 1 94.99 112 ARG A C 1
ATOM 893 O O . ARG A 1 112 ? -4.091 -38.309 -13.791 1 94.99 112 ARG A O 1
ATOM 900 N N . ARG A 1 113 ? -5.238 -37.333 -12.136 1 94.52 113 ARG A N 1
ATOM 901 C CA . ARG A 1 113 ? -5.079 -38.478 -11.245 1 94.52 113 ARG A CA 1
ATOM 902 C C . ARG A 1 113 ? -5.736 -39.723 -11.831 1 94.52 113 ARG A C 1
ATOM 904 O O . ARG A 1 113 ? -5.193 -40.825 -11.728 1 94.52 113 ARG A O 1
ATOM 911 N N . MET A 1 114 ? -6.853 -39.54 -12.473 1 96.57 114 MET A N 1
ATOM 912 C CA . MET A 1 114 ? -7.575 -40.654 -13.08 1 96.57 114 MET A CA 1
ATOM 913 C C . MET A 1 114 ? -6.772 -41.263 -14.225 1 96.57 114 MET A C 1
ATOM 915 O O . MET A 1 114 ? -6.7 -42.486 -14.357 1 96.57 114 MET A O 1
ATOM 919 N N . MET A 1 115 ? -6.176 -40.446 -15.009 1 95.37 115 MET A N 1
ATOM 920 C CA . MET A 1 115 ? -5.391 -40.918 -16.146 1 95.37 115 MET A CA 1
ATOM 921 C C . MET A 1 115 ? -4.128 -41.632 -15.677 1 95.37 115 MET A C 1
ATOM 923 O O . MET A 1 115 ? -3.75 -42.664 -16.235 1 95.37 115 MET A O 1
ATOM 927 N N . GLU A 1 116 ? -3.486 -41.091 -14.672 1 95.31 116 GLU A N 1
ATOM 928 C CA . GLU A 1 116 ? -2.292 -41.717 -14.113 1 95.31 116 GLU A CA 1
ATOM 929 C C . GLU A 1 116 ? -2.608 -43.095 -13.539 1 95.31 116 GLU A C 1
ATOM 931 O O . GLU A 1 116 ? -1.85 -44.046 -13.741 1 95.31 116 GLU A O 1
ATOM 936 N N . GLN A 1 117 ? -3.737 -43.193 -12.851 1 96.46 117 GLN A N 1
ATOM 937 C CA . GLN A 1 117 ? -4.157 -44.458 -12.258 1 96.46 117 GLN A CA 1
ATOM 938 C C . GLN A 1 117 ? -4.463 -45.495 -13.335 1 96.46 117 GLN A C 1
ATOM 940 O O . GLN A 1 117 ? -4.18 -46.682 -13.16 1 96.46 117 GLN A O 1
ATOM 945 N N . ARG A 1 118 ? -5.025 -45.047 -14.417 1 96.86 118 ARG A N 1
ATOM 946 C CA . ARG A 1 118 ? -5.334 -45.939 -15.53 1 96.86 118 ARG A CA 1
ATOM 947 C C . ARG A 1 118 ? -4.061 -46.528 -16.129 1 96.86 118 ARG A C 1
ATOM 949 O O . ARG A 1 118 ? -4.008 -47.721 -16.438 1 96.86 118 ARG A O 1
ATOM 956 N N . VAL A 1 119 ? -3.081 -45.724 -16.367 1 97.06 119 VAL A N 1
ATOM 957 C CA . VAL A 1 119 ? -1.809 -46.184 -16.915 1 97.06 119 VAL A CA 1
ATOM 958 C C . VAL A 1 119 ? -1.161 -47.177 -15.953 1 97.06 119 VAL A C 1
ATOM 960 O O . VAL A 1 119 ? -0.689 -48.237 -16.37 1 97.06 119 VAL A O 1
ATOM 963 N N . ASP A 1 120 ? -1.152 -46.873 -14.654 1 96.51 120 ASP A N 1
ATOM 964 C CA . ASP A 1 120 ? -0.546 -47.733 -13.642 1 96.51 120 ASP A CA 1
ATOM 965 C C . ASP A 1 120 ? -1.27 -49.075 -13.559 1 96.51 120 ASP A C 1
ATOM 967 O O . ASP A 1 120 ? -0.633 -50.122 -13.425 1 96.51 120 ASP A O 1
ATOM 971 N N . SER A 1 121 ? -2.602 -49.044 -13.587 1 97.41 121 SER A N 1
ATOM 972 C CA . SER A 1 121 ? -3.4 -50.263 -13.513 1 97.41 121 SER A CA 1
ATOM 973 C C . SER A 1 121 ? -3.123 -51.178 -14.701 1 97.41 121 SER A C 1
ATOM 975 O O . SER A 1 121 ? -2.985 -52.392 -14.538 1 97.41 121 SER A O 1
ATOM 977 N N . ARG A 1 122 ? -3.063 -50.579 -15.907 1 97.35 122 ARG A N 1
ATOM 978 C CA . ARG A 1 122 ? -2.802 -51.363 -17.11 1 97.35 122 ARG A CA 1
ATOM 979 C C . ARG A 1 122 ? -1.381 -51.919 -17.104 1 97.35 122 ARG A C 1
ATOM 981 O O . ARG A 1 122 ? -1.135 -53.013 -17.614 1 97.35 122 ARG A O 1
ATOM 988 N N . PHE A 1 123 ? -0.474 -51.117 -16.585 1 96.36 123 PHE A N 1
ATOM 989 C CA . PHE A 1 123 ? 0.902 -51.586 -16.465 1 96.36 123 PHE A CA 1
ATOM 990 C C . PHE A 1 123 ? 0.982 -52.795 -15.54 1 96.36 123 PHE A C 1
ATOM 992 O O . PHE A 1 123 ? 1.688 -53.761 -15.834 1 96.36 123 PHE A O 1
ATOM 999 N N . LYS A 1 124 ? 0.313 -52.769 -14.43 1 97.2 124 LYS A N 1
ATOM 1000 C CA . LYS A 1 124 ? 0.283 -53.886 -13.49 1 97.2 124 LYS A CA 1
ATOM 1001 C C . LYS A 1 124 ? -0.309 -55.135 -14.138 1 97.2 124 LYS A C 1
ATOM 1003 O O . LYS A 1 124 ? 0.214 -56.237 -13.965 1 97.2 124 LYS A O 1
ATOM 1008 N N . THR A 1 125 ? -1.403 -54.967 -14.886 1 97.74 125 THR A N 1
ATOM 1009 C CA . THR A 1 125 ? -2.03 -56.084 -15.583 1 97.74 125 THR A CA 1
ATOM 1010 C C . THR A 1 125 ? -1.05 -56.73 -16.559 1 97.74 125 THR A C 1
ATOM 1012 O O . THR A 1 125 ? -0.968 -57.957 -16.644 1 97.74 125 THR A O 1
ATOM 1015 N N . TRP A 1 126 ? -0.369 -55.875 -17.271 1 96.84 126 TRP A N 1
ATOM 1016 C CA . TRP A 1 126 ? 0.614 -56.357 -18.236 1 96.84 126 TRP A CA 1
ATOM 1017 C C . TRP A 1 126 ? 1.724 -57.137 -17.54 1 96.84 126 TRP A C 1
ATOM 1019 O O . TRP A 1 126 ? 2.111 -58.216 -17.994 1 96.84 126 TRP A O 1
ATOM 1029 N N . THR A 1 127 ? 2.232 -56.701 -16.435 1 95.85 127 THR A N 1
ATOM 1030 C CA . THR A 1 127 ? 3.308 -57.348 -15.692 1 95.85 127 THR A CA 1
ATOM 1031 C C . THR A 1 127 ? 2.845 -58.689 -15.128 1 95.85 127 THR A C 1
ATOM 1033 O O . THR A 1 127 ? 3.598 -59.665 -15.136 1 95.85 127 THR A O 1
ATOM 1036 N N . ASP A 1 128 ? 1.605 -58.74 -14.658 1 97.25 128 ASP A N 1
ATOM 1037 C CA . ASP A 1 128 ? 1.043 -59.978 -14.127 1 97.25 128 ASP A CA 1
ATOM 1038 C C . ASP A 1 128 ? 0.896 -61.03 -15.225 1 97.25 128 ASP A C 1
ATOM 1040 O O . ASP A 1 128 ? 1.216 -62.202 -15.016 1 97.25 128 ASP A O 1
ATOM 1044 N N . LYS A 1 129 ? 0.404 -60.595 -16.347 1 97.2 129 LYS A N 1
ATOM 1045 C CA . LYS A 1 129 ? 0.229 -61.513 -17.469 1 97.2 129 LYS A CA 1
ATOM 1046 C C . LYS A 1 129 ? 1.575 -62.025 -17.975 1 97.2 129 LYS A C 1
ATOM 1048 O O . LYS A 1 129 ? 1.68 -63.167 -18.427 1 97.2 129 LYS A O 1
ATOM 1053 N N . HIS A 1 130 ? 2.515 -61.16 -17.986 1 95.68 130 HIS A N 1
ATOM 1054 C CA . HIS A 1 130 ? 3.864 -61.55 -18.382 1 95.68 130 HIS A CA 1
ATOM 1055 C C . HIS A 1 130 ? 4.405 -62.655 -17.481 1 95.68 130 HIS A C 1
ATOM 1057 O O . HIS A 1 130 ? 4.962 -63.642 -17.968 1 95.68 130 HIS A O 1
ATOM 1063 N N . ALA A 1 131 ? 4.217 -62.555 -16.169 1 95.25 131 ALA A N 1
ATOM 1064 C CA . ALA A 1 131 ? 4.663 -63.559 -15.206 1 95.25 131 ALA A CA 1
ATOM 1065 C C . ALA A 1 131 ? 3.937 -64.884 -15.419 1 95.25 131 ALA A C 1
ATOM 1067 O O . ALA A 1 131 ? 4.548 -65.952 -15.345 1 95.25 131 ALA A O 1
ATOM 1068 N N . GLU A 1 132 ? 2.649 -64.781 -15.681 1 96.29 132 GLU A N 1
ATOM 1069 C CA . GLU A 1 132 ? 1.847 -65.975 -15.931 1 96.29 132 GLU A CA 1
ATOM 1070 C C . GLU A 1 132 ? 2.303 -66.69 -17.2 1 96.29 132 GLU A C 1
ATOM 1072 O O . GLU A 1 132 ? 2.376 -67.92 -17.233 1 96.29 132 GLU A O 1
ATOM 1077 N N . HIS A 1 133 ? 2.573 -65.919 -18.196 1 96.28 133 HIS A N 1
ATOM 1078 C CA . HIS A 1 133 ? 2.997 -66.47 -19.478 1 96.28 133 HIS A CA 1
ATOM 1079 C C . HIS A 1 133 ? 4.303 -67.244 -19.341 1 96.28 133 HIS A C 1
ATOM 1081 O O . HIS A 1 133 ? 4.454 -68.324 -19.917 1 96.28 133 HIS A O 1
ATOM 1087 N N . ILE A 1 134 ? 5.209 -66.734 -18.581 1 94.14 134 ILE A N 1
ATOM 1088 C CA . ILE A 1 134 ? 6.509 -67.366 -18.381 1 94.14 134 ILE A CA 1
ATOM 1089 C C . ILE A 1 134 ? 6.326 -68.716 -17.691 1 94.14 134 ILE A C 1
ATOM 1091 O O . ILE A 1 134 ? 7.003 -69.69 -18.029 1 94.14 134 ILE A O 1
ATOM 1095 N N . LYS A 1 135 ? 5.396 -68.83 -16.797 1 95.44 135 LYS A N 1
ATOM 1096 C CA . LYS A 1 135 ? 5.129 -70.081 -16.094 1 95.44 135 LYS A CA 1
ATOM 1097 C C . LYS A 1 135 ? 4.571 -71.137 -17.043 1 95.44 135 LYS A C 1
ATOM 1099 O O . LYS A 1 135 ? 4.97 -72.302 -16.989 1 95.44 135 LYS A O 1
ATOM 1104 N N . ILE A 1 136 ? 3.663 -70.74 -17.861 1 96.88 136 ILE A N 1
ATOM 1105 C CA . ILE A 1 136 ? 3.037 -71.662 -18.802 1 96.88 136 ILE A CA 1
ATOM 1106 C C . ILE A 1 136 ? 4.074 -72.159 -19.806 1 96.88 136 ILE A C 1
ATOM 1108 O O . ILE A 1 136 ? 4.079 -73.336 -20.171 1 96.88 136 ILE A O 1
ATOM 1112 N N . LYS A 1 137 ? 4.883 -71.27 -20.279 1 94.73 137 LYS A N 1
ATOM 1113 C CA . LYS A 1 137 ? 5.941 -71.628 -21.219 1 94.73 137 LYS A CA 1
ATOM 1114 C C . LYS A 1 137 ? 6.863 -72.691 -20.629 1 94.73 137 LYS A C 1
ATOM 1116 O O . LYS A 1 137 ? 7.208 -73.665 -21.303 1 94.73 137 LYS A O 1
ATOM 1121 N N . ARG A 1 138 ? 7.243 -72.549 -19.426 1 94.51 138 ARG A N 1
ATOM 1122 C CA . ARG A 1 138 ? 8.119 -73.5 -18.75 1 94.51 138 ARG A CA 1
ATOM 1123 C C . ARG A 1 138 ? 7.445 -74.862 -18.611 1 94.51 138 ARG A C 1
ATOM 1125 O O . ARG A 1 138 ? 8.078 -75.898 -18.823 1 94.51 138 ARG A O 1
ATOM 1132 N N . ARG A 1 139 ? 6.21 -74.809 -18.256 1 95.96 139 ARG A N 1
ATOM 1133 C CA . ARG A 1 139 ? 5.449 -76.046 -18.114 1 95.96 139 ARG A CA 1
ATOM 1134 C C . ARG A 1 139 ? 5.349 -76.783 -19.446 1 95.96 139 ARG A C 1
ATOM 1136 O O . ARG A 1 139 ? 5.526 -78.002 -19.502 1 95.96 139 ARG A O 1
ATOM 1143 N N . LEU A 1 140 ? 5.088 -76.052 -20.48 1 95.49 140 LEU A N 1
ATOM 1144 C CA . LEU A 1 140 ? 4.975 -76.644 -21.809 1 95.49 140 LEU A CA 1
ATOM 1145 C C . LEU A 1 140 ? 6.3 -77.262 -22.242 1 95.49 140 LEU A C 1
ATOM 1147 O O . LEU A 1 140 ? 6.325 -78.37 -22.784 1 95.49 140 LEU A O 1
ATOM 1151 N N . HIS A 1 141 ? 7.357 -76.585 -22.047 1 94.18 141 HIS A N 1
ATOM 1152 C CA . HIS A 1 141 ? 8.685 -77.074 -22.399 1 94.18 141 HIS A CA 1
ATOM 1153 C C . HIS A 1 141 ? 9.008 -78.371 -21.664 1 94.18 141 HIS A C 1
ATOM 1155 O O . HIS A 1 141 ? 9.53 -79.315 -22.262 1 94.18 141 HIS A O 1
ATOM 1161 N N . GLN A 1 142 ? 8.678 -78.412 -20.409 1 94.17 142 GLN A N 1
ATOM 1162 C CA . GLN A 1 142 ? 8.936 -79.595 -19.594 1 94.17 142 GLN A CA 1
ATOM 1163 C C . GLN A 1 142 ? 8.11 -80.785 -20.073 1 94.17 142 GLN A C 1
ATOM 1165 O O . GLN A 1 142 ? 8.615 -81.907 -20.152 1 94.17 142 GLN A O 1
ATOM 1170 N N . LEU A 1 143 ? 6.865 -80.572 -20.396 1 95.72 143 LEU A N 1
ATOM 1171 C CA . LEU A 1 143 ? 5.984 -81.632 -20.874 1 95.72 143 LEU A CA 1
ATOM 1172 C C . LEU A 1 143 ? 6.477 -82.191 -22.204 1 95.72 143 LEU A C 1
ATOM 1174 O O . LEU A 1 143 ? 6.435 -83.403 -22.427 1 95.72 143 LEU A O 1
ATOM 1178 N N . GLN A 1 144 ? 6.946 -81.3 -23.064 1 94.1 144 GLN A N 1
ATOM 1179 C CA . GLN A 1 144 ? 7.469 -81.72 -24.36 1 94.1 144 GLN A CA 1
ATOM 1180 C C . GLN A 1 144 ? 8.738 -82.552 -24.199 1 94.1 144 GLN A C 1
ATOM 1182 O O . GLN A 1 144 ? 8.909 -83.57 -24.873 1 94.1 144 GLN A O 1
ATOM 1187 N N . ARG A 1 145 ? 9.56 -82.135 -23.343 1 92.25 145 ARG A N 1
ATOM 1188 C CA . ARG A 1 145 ? 10.795 -82.864 -23.072 1 92.25 145 ARG A CA 1
ATOM 1189 C C . ARG A 1 145 ? 10.5 -84.257 -22.526 1 92.25 145 ARG A C 1
ATOM 1191 O O . ARG A 1 145 ? 11.111 -85.239 -22.953 1 92.25 145 ARG A O 1
ATOM 1198 N N . GLU A 1 146 ? 9.569 -84.354 -21.644 1 93.75 146 GLU A N 1
ATOM 1199 C CA . GLU A 1 146 ? 9.19 -85.63 -21.046 1 93.75 146 GLU A CA 1
ATOM 1200 C C . GLU A 1 146 ? 8.553 -86.556 -22.078 1 93.75 146 GLU A C 1
ATOM 1202 O O . GLU A 1 146 ? 8.833 -87.756 -22.1 1 93.75 146 GLU A O 1
ATOM 1207 N N . ASN A 1 147 ? 7.765 -86.012 -22.87 1 93.61 147 ASN A N 1
ATOM 1208 C CA . ASN A 1 147 ? 7.094 -86.817 -23.885 1 93.61 147 ASN A CA 1
ATOM 1209 C C . ASN A 1 147 ? 8.082 -87.359 -24.914 1 93.61 147 ASN A C 1
ATOM 1211 O O . ASN A 1 147 ? 7.922 -88.478 -25.405 1 93.61 147 ASN A O 1
ATOM 1215 N N . GLU A 1 148 ? 9.052 -86.573 -25.29 1 91.7 148 GLU A N 1
ATOM 1216 C CA . GLU A 1 148 ? 10.078 -87.026 -26.225 1 91.7 148 GLU A CA 1
ATOM 1217 C C . GLU A 1 148 ? 10.949 -88.114 -25.604 1 91.7 148 GLU A C 1
ATOM 1219 O O . GLU A 1 148 ? 11.367 -89.049 -26.289 1 91.7 148 GLU A O 1
ATOM 1224 N N . SER A 1 149 ? 11.209 -88.034 -24.337 1 90.41 149 SER A N 1
ATOM 1225 C CA . SER A 1 149 ? 11.96 -89.063 -23.624 1 90.41 149 SER A CA 1
ATOM 1226 C C . SER A 1 149 ? 11.186 -90.375 -23.571 1 90.41 149 SER A C 1
ATOM 1228 O O . SER A 1 149 ? 11.77 -91.452 -23.712 1 90.41 149 SER A O 1
ATOM 1230 N N . LEU A 1 150 ? 9.866 -90.294 -23.44 1 91.31 150 LEU A N 1
ATOM 1231 C CA . LEU A 1 150 ? 9.013 -91.477 -23.414 1 91.31 150 LEU A CA 1
ATOM 1232 C C . LEU A 1 150 ? 8.99 -92.161 -24.777 1 91.31 150 LEU A C 1
ATOM 1234 O O . LEU A 1 150 ? 9.021 -93.391 -24.86 1 91.31 150 LEU A O 1
ATOM 1238 N N . ARG A 1 151 ? 8.999 -91.401 -25.784 1 89.73 151 ARG A N 1
ATOM 1239 C CA . ARG A 1 151 ? 9.002 -91.941 -27.14 1 89.73 151 ARG A CA 1
ATOM 1240 C C . ARG A 1 151 ? 10.321 -92.644 -27.446 1 89.73 151 ARG A C 1
ATOM 1242 O O . ARG A 1 151 ? 10.341 -93.664 -28.137 1 89.73 151 ARG A O 1
ATOM 1249 N N . GLU A 1 152 ? 11.323 -92.116 -26.889 1 87.22 152 GLU A N 1
ATOM 1250 C CA . GLU A 1 152 ? 12.631 -92.741 -27.063 1 87.22 152 GLU A CA 1
ATOM 1251 C C . GLU A 1 152 ? 12.71 -94.073 -26.323 1 87.22 152 GLU A C 1
ATOM 1253 O O . GLU A 1 152 ? 13.35 -95.014 -26.795 1 87.22 152 GLU A O 1
ATOM 1258 N N . GLN A 1 153 ? 12.018 -94.132 -25.305 1 87.89 153 GLN A N 1
ATOM 1259 C CA . GLN A 1 153 ? 12.002 -95.362 -24.521 1 87.89 153 GLN A CA 1
ATOM 1260 C C . GLN A 1 153 ? 11.167 -96.44 -25.205 1 87.89 153 GLN A C 1
ATOM 1262 O O . GLN A 1 153 ? 11.52 -97.621 -25.171 1 87.89 153 GLN A O 1
ATOM 1267 N N . ILE A 1 154 ? 10.143 -96.002 -25.808 1 89.7 154 ILE A N 1
ATOM 1268 C CA . ILE A 1 154 ? 9.249 -96.937 -26.481 1 89.7 154 ILE A CA 1
ATOM 1269 C C . ILE A 1 154 ? 9.926 -97.487 -27.735 1 89.7 154 ILE A C 1
ATOM 1271 O O . ILE A 1 154 ? 9.866 -98.689 -28.004 1 89.7 154 ILE A O 1
ATOM 1275 N N . ASP A 1 155 ? 10.672 -96.658 -28.409 1 82.09 155 ASP A N 1
ATOM 1276 C CA . ASP A 1 155 ? 11.31 -97.042 -29.665 1 82.09 155 ASP A CA 1
ATOM 1277 C C . ASP A 1 155 ? 12.702 -97.62 -29.419 1 82.09 155 ASP A C 1
ATOM 1279 O O . ASP A 1 155 ? 13.355 -98.096 -30.35 1 82.09 155 ASP A O 1
ATOM 1283 N N . GLY A 1 156 ? 13.127 -97.716 -28.177 1 78.84 156 GLY A N 1
ATOM 1284 C CA . GLY A 1 156 ? 14.482 -98.135 -27.857 1 78.84 156 GLY A CA 1
ATOM 1285 C C . GLY A 1 156 ? 14.677 -99.637 -27.931 1 78.84 156 GLY A C 1
ATOM 1286 O O . GLY A 1 156 ? 13.706 -100.389 -28.038 1 78.84 156 GLY A O 1
ATOM 1287 N N . PRO A 1 157 ? 15.941 -99.999 -28.003 1 80.34 157 PRO A N 1
ATOM 1288 C CA . PRO A 1 157 ? 16.306 -101.393 -28.264 1 80.34 157 PRO A CA 1
ATOM 1289 C C . PRO A 1 157 ? 16.086 -102.297 -27.053 1 80.34 157 PRO A C 1
ATOM 1291 O O . PRO A 1 157 ? 16.078 -103.524 -27.187 1 80.34 157 PRO A O 1
ATOM 1294 N N . ARG A 1 158 ? 15.856 -101.828 -25.963 1 81.52 158 ARG A N 1
ATOM 1295 C CA . ARG A 1 158 ? 15.722 -102.66 -24.772 1 81.52 158 ARG A CA 1
ATOM 1296 C C . ARG A 1 158 ? 14.47 -103.526 -24.848 1 81.52 158 ARG A C 1
ATOM 1298 O O . ARG A 1 158 ? 13.388 -103.036 -25.177 1 81.52 158 ARG A O 1
ATOM 1305 N N . PRO A 1 159 ? 14.535 -104.82 -24.694 1 81.13 159 PRO A N 1
ATOM 1306 C CA . PRO A 1 159 ? 13.394 -105.736 -24.757 1 81.13 159 PRO A CA 1
ATOM 1307 C C . PRO A 1 159 ? 12.32 -105.413 -23.72 1 81.13 159 PRO A C 1
ATOM 1309 O O . PRO A 1 159 ? 12.639 -105.154 -22.556 1 81.13 159 PRO A O 1
ATOM 1312 N N . LYS A 1 160 ? 11.04 -105.176 -24.127 1 84.93 160 LYS A N 1
ATOM 1313 C CA . LYS A 1 160 ? 9.928 -104.825 -23.249 1 84.93 160 LYS A CA 1
ATOM 1314 C C . LYS A 1 160 ? 8.813 -105.864 -23.33 1 84.93 160 LYS A C 1
ATOM 1316 O O . LYS A 1 160 ? 8.632 -106.508 -24.365 1 84.93 160 LYS A O 1
ATOM 1321 N N . THR A 1 161 ? 8.371 -106.132 -22.229 1 87.36 161 THR A N 1
ATOM 1322 C CA . THR A 1 161 ? 7.208 -107.012 -22.227 1 87.36 161 THR A CA 1
ATOM 1323 C C . THR A 1 161 ? 5.999 -106.311 -22.84 1 87.36 161 THR A C 1
ATOM 1325 O O . THR A 1 161 ? 5.952 -105.081 -22.9 1 87.36 161 THR A O 1
ATOM 1328 N N . ASP A 1 162 ? 5.149 -107.057 -23.384 1 84.2 162 ASP A N 1
ATOM 1329 C CA . ASP A 1 162 ? 3.941 -106.516 -23.998 1 84.2 162 ASP A CA 1
ATOM 1330 C C . ASP A 1 162 ? 3.183 -105.619 -23.022 1 84.2 162 ASP A C 1
ATOM 1332 O O . ASP A 1 162 ? 2.619 -104.598 -23.42 1 84.2 162 ASP A O 1
ATOM 1336 N N . ARG A 1 163 ? 3.243 -106.033 -21.826 1 89.47 163 ARG A N 1
ATOM 1337 C CA . ARG A 1 163 ? 2.557 -105.268 -20.789 1 89.47 163 ARG A CA 1
ATOM 1338 C C . ARG A 1 163 ? 3.249 -103.931 -20.548 1 89.47 163 ARG A C 1
ATOM 1340 O O . ARG A 1 163 ? 2.588 -102.902 -20.398 1 89.47 163 ARG A O 1
ATOM 1347 N N . ASP A 1 164 ? 4.516 -103.952 -20.581 1 88.03 164 ASP A N 1
ATOM 1348 C CA . ASP A 1 164 ? 5.304 -102.746 -20.348 1 88.03 164 ASP A CA 1
ATOM 1349 C C . ASP A 1 164 ? 5.187 -101.777 -21.522 1 88.03 164 ASP A C 1
ATOM 1351 O O . ASP A 1 164 ? 5.144 -100.561 -21.328 1 88.03 164 ASP A O 1
ATOM 1355 N N . GLN A 1 165 ? 5.083 -102.283 -22.602 1 87.67 165 GLN A N 1
ATOM 1356 C CA . GLN A 1 165 ? 4.938 -101.475 -23.808 1 87.67 165 GLN A CA 1
ATOM 1357 C C . GLN A 1 165 ? 3.582 -100.776 -23.842 1 87.67 165 GLN A C 1
ATOM 1359 O O . GLN A 1 165 ? 3.49 -99.607 -24.223 1 87.67 165 GLN A O 1
ATOM 1364 N N . GLN A 1 166 ? 2.576 -101.461 -23.433 1 89.67 166 GLN A N 1
ATOM 1365 C CA . GLN A 1 166 ? 1.237 -100.882 -23.406 1 89.67 166 GLN A CA 1
ATOM 1366 C C . GLN A 1 166 ? 1.138 -99.771 -22.364 1 89.67 166 GLN A C 1
ATOM 1368 O O . GLN A 1 166 ? 0.466 -98.763 -22.586 1 89.67 166 GLN A O 1
ATOM 1373 N N . LYS A 1 167 ? 1.888 -99.978 -21.343 1 91.4 167 LYS A N 1
ATOM 1374 C CA . LYS A 1 167 ? 1.899 -98.977 -20.28 1 91.4 167 LYS A CA 1
ATOM 1375 C C . LYS A 1 167 ? 2.612 -97.705 -20.731 1 91.4 167 LYS A C 1
ATOM 1377 O O . LYS A 1 167 ? 2.149 -96.596 -20.454 1 91.4 167 LYS A O 1
ATOM 1382 N N . LEU A 1 168 ? 3.698 -97.876 -21.425 1 91.03 168 LEU A N 1
ATOM 1383 C CA . LEU A 1 168 ? 4.472 -96.745 -21.925 1 91.03 168 LEU A CA 1
ATOM 1384 C C . LEU A 1 168 ? 3.703 -95.995 -23.007 1 91.03 168 LEU A C 1
ATOM 1386 O O . LEU A 1 168 ? 3.738 -94.764 -23.059 1 91.03 168 LEU A O 1
ATOM 1390 N N . MET A 1 169 ? 2.977 -96.66 -23.753 1 90.69 169 MET A N 1
ATOM 1391 C CA . MET A 1 169 ? 2.185 -96.052 -24.818 1 90.69 169 MET A CA 1
ATOM 1392 C C . MET A 1 169 ? 1.005 -95.275 -24.242 1 90.69 169 MET A C 1
ATOM 1394 O O . MET A 1 169 ? 0.645 -94.215 -24.756 1 90.69 169 MET A O 1
ATOM 1398 N N . ALA A 1 170 ? 0.433 -95.862 -23.188 1 91.79 170 ALA A N 1
ATOM 1399 C CA . ALA A 1 170 ? -0.668 -95.171 -22.521 1 91.79 170 ALA A CA 1
ATOM 1400 C C . ALA A 1 170 ? -0.188 -93.877 -21.87 1 91.79 170 ALA A C 1
ATOM 1402 O O . ALA A 1 170 ? -0.886 -92.861 -21.906 1 91.79 170 ALA A O 1
ATOM 1403 N N . LYS A 1 171 ? 0.978 -93.961 -21.328 1 93.2 171 LYS A N 1
ATOM 1404 C CA . LYS A 1 171 ? 1.573 -92.78 -20.709 1 93.2 171 LYS A CA 1
ATOM 1405 C C . LYS A 1 171 ? 1.913 -91.724 -21.756 1 93.2 171 LYS A C 1
ATOM 1407 O O . LYS A 1 171 ? 1.718 -90.528 -21.526 1 93.2 171 LYS A O 1
ATOM 1412 N N . GLN A 1 172 ? 2.403 -92.1 -22.816 1 91.93 172 GLN A N 1
ATOM 1413 C CA . GLN A 1 172 ? 2.739 -91.206 -23.919 1 91.93 172 GLN A CA 1
ATOM 1414 C C . GLN A 1 172 ? 1.491 -90.525 -24.475 1 91.93 172 GLN A C 1
ATOM 1416 O O . GLN A 1 172 ? 1.515 -89.332 -24.786 1 91.93 172 GLN A O 1
ATOM 1421 N N . GLN A 1 173 ? 0.446 -91.26 -24.552 1 92.74 173 GLN A N 1
ATOM 1422 C CA . GLN A 1 173 ? -0.802 -90.703 -25.064 1 92.74 173 GLN A CA 1
ATOM 1423 C C . GLN A 1 173 ? -1.361 -89.645 -24.117 1 92.74 173 GLN A C 1
ATOM 1425 O O . GLN A 1 173 ? -1.84 -88.599 -24.561 1 92.74 173 GLN A O 1
ATOM 1430 N N . ARG A 1 174 ? -1.273 -89.925 -22.89 1 93.6 174 ARG A N 1
ATOM 1431 C CA . ARG A 1 174 ? -1.705 -88.948 -21.896 1 93.6 174 ARG A CA 1
ATOM 1432 C C . ARG A 1 174 ? -0.828 -87.701 -21.937 1 93.6 174 ARG A C 1
ATOM 1434 O O . ARG A 1 174 ? -1.322 -86.583 -21.776 1 93.6 174 ARG A O 1
ATOM 1441 N N . GLY A 1 175 ? 0.413 -87.882 -22.149 1 92.48 175 GLY A N 1
ATOM 1442 C CA . GLY A 1 175 ? 1.343 -86.771 -22.274 1 92.48 175 GLY A CA 1
ATOM 1443 C C . GLY A 1 175 ? 1.076 -85.902 -23.488 1 92.48 175 GLY A C 1
ATOM 1444 O O . GLY A 1 175 ? 1.165 -84.675 -23.411 1 92.48 175 GLY A O 1
ATOM 1445 N N . GLU A 1 176 ? 0.74 -86.505 -24.511 1 92.29 176 GLU A N 1
ATOM 1446 C CA . GLU A 1 176 ? 0.429 -85.784 -25.741 1 92.29 176 GLU A CA 1
ATOM 1447 C C . GLU A 1 176 ? -0.834 -84.943 -25.584 1 92.29 176 GLU A C 1
ATOM 1449 O O . GLU A 1 176 ? -0.936 -83.854 -26.153 1 92.29 176 GLU A O 1
ATOM 1454 N N . GLU A 1 177 ? -1.788 -85.494 -24.874 1 94.43 177 GLU A N 1
ATOM 1455 C CA . GLU A 1 177 ? -3.015 -84.749 -24.612 1 94.43 177 GLU A CA 1
ATOM 1456 C C . GLU A 1 177 ? -2.743 -83.528 -23.738 1 94.43 177 GLU A C 1
ATOM 1458 O O . GLU A 1 177 ? -3.296 -82.452 -23.976 1 94.43 177 GLU A O 1
ATOM 1463 N N . GLN A 1 178 ? -1.886 -83.782 -22.815 1 95.14 178 GLN A N 1
ATOM 1464 C CA . GLN A 1 178 ? -1.517 -82.68 -21.932 1 95.14 178 GLN A CA 1
ATOM 1465 C C . GLN A 1 178 ? -0.746 -81.603 -22.69 1 95.14 178 GLN A C 1
ATOM 1467 O O . GLN A 1 178 ? -0.921 -80.41 -22.433 1 95.14 178 GLN A O 1
ATOM 1472 N N . ILE A 1 179 ? 0.072 -81.942 -23.58 1 95.24 179 ILE A N 1
ATOM 1473 C CA . ILE A 1 179 ? 0.852 -81.007 -24.384 1 95.24 179 ILE A CA 1
ATOM 1474 C C . ILE A 1 179 ? -0.081 -80.193 -25.278 1 95.24 179 ILE A C 1
ATOM 1476 O O . ILE A 1 179 ? 0.089 -78.98 -25.422 1 95.24 179 ILE A O 1
ATOM 1480 N N . GLN A 1 180 ? -1.066 -80.84 -25.809 1 93.34 180 GLN A N 1
ATOM 1481 C CA . GLN A 1 180 ? -2.015 -80.141 -26.67 1 93.34 180 GLN A CA 1
ATOM 1482 C C . GLN A 1 180 ? -2.795 -79.088 -25.888 1 93.34 180 GLN A C 1
ATOM 1484 O O . GLN A 1 180 ? -2.992 -77.971 -26.368 1 93.34 180 GLN A O 1
ATOM 1489 N N . ARG A 1 181 ? -3.173 -79.464 -24.764 1 95.85 181 ARG A N 1
ATOM 1490 C CA . ARG A 1 181 ? -3.912 -78.532 -23.918 1 95.85 181 ARG A CA 1
ATOM 1491 C C . ARG A 1 181 ? -3.028 -77.367 -23.485 1 95.85 181 ARG A C 1
ATOM 1493 O O . ARG A 1 181 ? -3.45 -76.21 -23.532 1 95.85 181 ARG A O 1
ATOM 1500 N N . THR A 1 182 ? -1.847 -77.677 -23.082 1 95.98 182 THR A N 1
ATOM 1501 C CA . THR A 1 182 ? -0.935 -76.647 -22.598 1 95.98 182 THR A CA 1
ATOM 1502 C C . THR A 1 182 ? -0.467 -75.756 -23.745 1 95.98 182 THR A C 1
ATOM 1504 O O . THR A 1 182 ? -0.219 -74.564 -23.551 1 95.98 182 THR A O 1
ATOM 1507 N N . ASP A 1 183 ? -0.348 -76.368 -24.842 1 94.16 183 ASP A N 1
ATOM 1508 C CA . ASP A 1 183 ? 0.024 -75.596 -26.024 1 94.16 183 ASP A CA 1
ATOM 1509 C C . ASP A 1 183 ? -1.031 -74.539 -26.344 1 94.16 183 ASP A C 1
ATOM 1511 O O . ASP A 1 183 ? -0.696 -73.405 -26.69 1 94.16 183 ASP A O 1
ATOM 1515 N N . LEU A 1 184 ? -2.299 -74.924 -26.247 1 94.29 184 LEU A N 1
ATOM 1516 C CA . LEU A 1 184 ? -3.39 -73.98 -26.464 1 94.29 184 LEU A CA 1
ATOM 1517 C C . LEU A 1 184 ? -3.383 -72.887 -25.4 1 94.29 184 LEU A C 1
ATOM 1519 O O . LEU A 1 184 ? -3.604 -71.714 -25.709 1 94.29 184 LEU A O 1
ATOM 1523 N N . GLU A 1 185 ? -3.108 -73.308 -24.208 1 96.54 185 GLU A N 1
ATOM 1524 C CA . GLU A 1 185 ? -3.001 -72.34 -23.12 1 96.54 185 GLU A CA 1
ATOM 1525 C C . GLU A 1 185 ? -1.851 -71.366 -23.36 1 96.54 185 GLU A C 1
ATOM 1527 O O . GLU A 1 185 ? -1.973 -70.172 -23.077 1 96.54 185 GLU A O 1
ATOM 1532 N N . TYR A 1 186 ? -0.761 -71.85 -23.805 1 96.16 186 TYR A N 1
ATOM 1533 C CA . TYR A 1 186 ? 0.418 -71.041 -24.097 1 96.16 186 TYR A CA 1
ATOM 1534 C C . TYR A 1 186 ? 0.12 -70.017 -25.186 1 96.16 186 TYR A C 1
ATOM 1536 O O . TYR A 1 186 ? 0.44 -68.835 -25.039 1 96.16 186 TYR A O 1
ATOM 1544 N N . TYR A 1 187 ? -0.525 -70.478 -26.198 1 93.58 187 TYR A N 1
ATOM 1545 C CA . TYR A 1 187 ? -0.898 -69.6 -27.301 1 93.58 187 TYR A CA 1
ATOM 1546 C C . TYR A 1 187 ? -1.844 -68.503 -26.829 1 93.58 187 TYR A C 1
ATOM 1548 O O . TYR A 1 187 ? -1.638 -67.325 -27.129 1 93.58 187 TYR A O 1
ATOM 1556 N N . ASN A 1 188 ? -2.849 -68.886 -26.104 1 94.99 188 ASN A N 1
ATOM 1557 C CA . ASN A 1 188 ? -3.823 -67.919 -25.609 1 94.99 188 ASN A CA 1
ATOM 1558 C C . ASN A 1 188 ? -3.182 -66.915 -24.656 1 94.99 188 ASN A C 1
ATOM 1560 O O . ASN A 1 188 ? -3.519 -65.73 -24.678 1 94.99 188 ASN A O 1
ATOM 1564 N N . SER A 1 189 ? -2.273 -67.445 -23.841 1 96.29 189 SER A N 1
ATOM 1565 C CA . SER A 1 189 ? -1.591 -66.561 -22.902 1 96.29 189 SER A CA 1
ATOM 1566 C C . SER A 1 189 ? -0.738 -65.53 -23.634 1 96.29 189 SER A C 1
ATOM 1568 O O . SER A 1 189 ? -0.607 -64.391 -23.181 1 96.29 189 SER A O 1
ATOM 1570 N N . LEU A 1 190 ? -0.177 -65.888 -24.71 1 94.1 190 LEU A N 1
ATOM 1571 C CA . LEU A 1 190 ? 0.65 -64.975 -25.491 1 94.1 190 LEU A CA 1
ATOM 1572 C C . LEU A 1 190 ? -0.202 -63.889 -26.139 1 94.1 190 LEU A C 1
ATOM 1574 O O . LEU A 1 190 ? 0.193 -62.722 -26.175 1 94.1 190 LEU A O 1
ATOM 1578 N N . ILE A 1 191 ? -1.328 -64.281 -26.674 1 93.48 191 ILE A N 1
ATOM 1579 C CA . ILE A 1 191 ? -2.237 -63.322 -27.293 1 93.48 191 ILE A CA 1
ATOM 1580 C C . ILE A 1 191 ? -2.714 -62.314 -26.25 1 93.48 191 ILE A C 1
ATOM 1582 O O . ILE A 1 191 ? -2.774 -61.113 -26.521 1 93.48 191 ILE A O 1
ATOM 1586 N N . GLN A 1 192 ? -3.001 -62.877 -25.085 1 95.42 192 GLN A N 1
ATOM 1587 C CA . GLN A 1 192 ? -3.449 -62.003 -24.007 1 95.42 192 GLN A CA 1
ATOM 1588 C C . GLN A 1 192 ? -2.327 -61.075 -23.548 1 95.42 192 GLN A C 1
ATOM 1590 O O . GLN A 1 192 ? -2.575 -59.921 -23.194 1 95.42 192 GLN A O 1
ATOM 1595 N N . LEU A 1 193 ? -1.16 -61.556 -23.497 1 96.2 193 LEU A N 1
ATOM 1596 C CA . LEU A 1 193 ? 0.001 -60.758 -23.117 1 96.2 193 LEU A CA 1
ATOM 1597 C C . LEU A 1 193 ? 0.21 -59.604 -24.091 1 96.2 193 LEU A C 1
ATOM 1599 O O . LEU A 1 193 ? 0.417 -58.462 -23.672 1 96.2 193 LEU A O 1
ATOM 1603 N N . GLU A 1 194 ? 0.186 -59.878 -25.35 1 93.81 194 GLU A N 1
ATOM 1604 C CA . GLU A 1 194 ? 0.351 -58.838 -26.361 1 93.81 194 GLU A CA 1
ATOM 1605 C C . GLU A 1 194 ? -0.785 -57.821 -26.297 1 93.81 194 GLU A C 1
ATOM 1607 O O . GLU A 1 194 ? -0.555 -56.617 -26.429 1 93.81 194 GLU A O 1
ATOM 1612 N N . ALA A 1 195 ? -1.992 -58.344 -26.104 1 93.65 195 ALA A N 1
ATOM 1613 C CA . ALA A 1 195 ? -3.138 -57.449 -25.961 1 93.65 195 ALA A CA 1
ATOM 1614 C C . ALA A 1 195 ? -2.96 -56.517 -24.766 1 93.65 195 ALA A C 1
ATOM 1616 O O . ALA A 1 195 ? -3.296 -55.332 -24.839 1 93.65 195 ALA A O 1
ATOM 1617 N N . SER A 1 196 ? -2.479 -57.052 -23.636 1 95.78 196 SER A N 1
ATOM 1618 C CA . SER A 1 196 ? -2.281 -56.254 -22.431 1 95.78 196 SER A CA 1
ATOM 1619 C C . SER A 1 196 ? -1.193 -55.206 -22.634 1 95.78 196 SER A C 1
ATOM 1621 O O . SER A 1 196 ? -1.29 -54.093 -22.113 1 95.78 196 SER A O 1
ATOM 1623 N N . ARG A 1 197 ? -0.142 -55.524 -23.29 1 94.59 197 ARG A N 1
ATOM 1624 C CA . ARG A 1 197 ? 0.909 -54.563 -23.607 1 94.59 197 ARG A CA 1
ATOM 1625 C C . ARG A 1 197 ? 0.363 -53.408 -24.439 1 94.59 197 ARG A C 1
ATOM 1627 O O . ARG A 1 197 ? 0.684 -52.245 -24.182 1 94.59 197 ARG A O 1
ATOM 1634 N N . GLN A 1 198 ? -0.412 -53.761 -25.411 1 93.64 198 GLN A N 1
ATOM 1635 C CA . GLN A 1 198 ? -1.013 -52.753 -26.278 1 93.64 198 GLN A CA 1
ATOM 1636 C C . GLN A 1 198 ? -1.952 -51.841 -25.492 1 93.64 198 GLN A C 1
ATOM 1638 O O . GLN A 1 198 ? -2.024 -50.639 -25.757 1 93.64 198 GLN A O 1
ATOM 1643 N N . ASP A 1 199 ? -2.665 -52.458 -24.574 1 94.58 199 ASP A N 1
ATOM 1644 C CA . ASP A 1 199 ? -3.549 -51.665 -23.725 1 94.58 199 ASP A CA 1
ATOM 1645 C C . ASP A 1 199 ? -2.755 -50.659 -22.894 1 94.58 199 ASP A C 1
ATOM 1647 O O . ASP A 1 199 ? -3.175 -49.512 -22.73 1 94.58 199 ASP A O 1
ATOM 1651 N N . TRP A 1 200 ? -1.719 -51.099 -22.356 1 95.76 200 TRP A N 1
ATOM 1652 C CA . TRP A 1 200 ? -0.861 -50.223 -21.565 1 95.76 200 TRP A CA 1
ATOM 1653 C C . TRP A 1 200 ? -0.295 -49.095 -22.423 1 95.76 200 TRP A C 1
ATOM 1655 O O . TRP A 1 200 ? -0.29 -47.934 -22.008 1 95.76 200 TRP A O 1
ATOM 1665 N N . GLU A 1 201 ? 0.179 -49.364 -23.598 1 92.95 201 GLU A N 1
ATOM 1666 C CA . GLU A 1 201 ? 0.735 -48.368 -24.508 1 92.95 201 GLU A CA 1
ATOM 1667 C C . GLU A 1 201 ? -0.321 -47.347 -24.922 1 92.95 201 GLU A C 1
ATOM 1669 O O . GLU A 1 201 ? -0.041 -46.148 -24.987 1 92.95 201 GLU A O 1
ATOM 1674 N N . SER A 1 202 ? -1.485 -47.871 -25.235 1 92.18 202 SER A N 1
ATOM 1675 C CA . SER A 1 202 ? -2.581 -46.987 -25.616 1 92.18 202 SER A CA 1
ATOM 1676 C C . SER A 1 202 ? -2.945 -46.036 -24.48 1 92.18 202 SER A C 1
ATOM 1678 O O . SER A 1 202 ? -3.168 -44.845 -24.707 1 92.18 202 SER A O 1
ATOM 1680 N N . ALA A 1 203 ? -3.051 -46.582 -23.257 1 94.2 203 ALA A N 1
ATOM 1681 C CA . ALA A 1 203 ? -3.35 -45.759 -22.088 1 94.2 203 ALA A CA 1
ATOM 1682 C C . ALA A 1 203 ? -2.272 -44.701 -21.873 1 94.2 203 ALA A C 1
ATOM 1684 O O . ALA A 1 203 ? -2.574 -43.567 -21.492 1 94.2 203 ALA A O 1
ATOM 1685 N N . SER A 1 204 ? -1.063 -45.099 -22.085 1 93.78 204 SER A N 1
ATOM 1686 C CA . SER A 1 204 ? 0.061 -44.182 -21.929 1 93.78 204 SER A CA 1
ATOM 1687 C C . SER A 1 204 ? 0.01 -43.064 -22.965 1 93.78 204 SER A C 1
ATOM 1689 O O . SER A 1 204 ? 0.279 -41.904 -22.648 1 93.78 204 SER A O 1
ATOM 1691 N N . PHE A 1 205 ? -0.309 -43.392 -24.206 1 91.97 205 PHE A N 1
ATOM 1692 C CA . PHE A 1 205 ? -0.455 -42.395 -25.261 1 91.97 205 PHE A CA 1
ATOM 1693 C C . PHE A 1 205 ? -1.541 -41.386 -24.906 1 91.97 205 PHE A C 1
ATOM 1695 O O . PHE A 1 205 ? -1.33 -40.176 -25.015 1 91.97 205 PHE A O 1
ATOM 1702 N N . GLU A 1 206 ? -2.618 -41.928 -24.48 1 92.28 206 GLU A N 1
ATOM 1703 C CA . GLU A 1 206 ? -3.742 -41.069 -24.119 1 92.28 206 GLU A CA 1
ATOM 1704 C C . GLU A 1 206 ? -3.377 -40.137 -22.968 1 92.28 206 GLU A C 1
ATOM 1706 O O . GLU A 1 206 ? -3.778 -38.971 -22.954 1 92.28 206 GLU A O 1
ATOM 1711 N N . CYS A 1 207 ? -2.696 -40.696 -22.047 1 94.91 207 CYS A N 1
ATOM 1712 C CA . CYS A 1 207 ? -2.283 -39.898 -20.898 1 94.91 207 CYS A CA 1
ATOM 1713 C C . CYS A 1 207 ? -1.348 -38.773 -21.324 1 94.91 207 CYS A C 1
ATOM 1715 O O . CYS A 1 207 ? -1.526 -37.624 -20.915 1 94.91 207 CYS A O 1
ATOM 1717 N N . CYS A 1 208 ? -0.372 -39.08 -22.146 1 93.94 208 CYS A N 1
ATOM 1718 C CA . CYS A 1 208 ? 0.578 -38.075 -22.611 1 93.94 208 CYS A CA 1
ATOM 1719 C C . CYS A 1 208 ? -0.131 -36.977 -23.394 1 93.94 208 CYS A C 1
ATOM 1721 O O . CYS A 1 208 ? 0.159 -35.793 -23.212 1 93.94 208 CYS A O 1
ATOM 1723 N N . ASP A 1 209 ? -1.031 -37.38 -24.226 1 93.37 209 ASP A N 1
ATOM 1724 C CA . ASP A 1 209 ? -1.788 -36.408 -25.009 1 93.37 209 ASP A CA 1
ATOM 1725 C C . ASP A 1 209 ? -2.634 -35.514 -24.106 1 93.37 209 ASP A C 1
ATOM 1727 O O . ASP A 1 209 ? -2.682 -34.297 -24.299 1 93.37 209 ASP A O 1
ATOM 1731 N N . ALA A 1 210 ? -3.285 -36.139 -23.157 1 94.36 210 ALA A N 1
ATOM 1732 C CA . ALA A 1 210 ? -4.149 -35.391 -22.247 1 94.36 210 ALA A CA 1
ATOM 1733 C C . ALA A 1 210 ? -3.337 -34.426 -21.388 1 94.36 210 ALA A C 1
ATOM 1735 O O . ALA A 1 210 ? -3.756 -33.29 -21.153 1 94.36 210 ALA A O 1
ATOM 1736 N N . VAL A 1 211 ? -2.238 -34.859 -20.895 1 95.84 211 VAL A N 1
ATOM 1737 C CA . VAL A 1 211 ? -1.389 -34.023 -20.052 1 95.84 211 VAL A CA 1
ATOM 1738 C C . VAL A 1 211 ? -0.851 -32.848 -20.866 1 95.84 211 VAL A C 1
ATOM 1740 O O . VAL A 1 211 ? -0.723 -31.735 -20.351 1 95.84 211 VAL A O 1
ATOM 1743 N N . GLU A 1 212 ? -0.451 -33.088 -22.097 1 96.21 212 GLU A N 1
ATOM 1744 C CA . GLU A 1 212 ? 0 -32 -22.96 1 96.21 212 GLU A CA 1
ATOM 1745 C C . GLU A 1 212 ? -1.084 -30.938 -23.122 1 96.21 212 GLU A C 1
ATOM 1747 O O . GLU A 1 212 ? -0.799 -29.74 -23.073 1 96.21 212 GLU A O 1
ATOM 1752 N N . ASP A 1 213 ? -2.311 -31.397 -23.3 1 95.83 213 ASP A N 1
ATOM 1753 C CA . ASP A 1 213 ? -3.432 -30.467 -23.404 1 95.83 213 ASP A CA 1
ATOM 1754 C C . ASP A 1 213 ? -3.607 -29.671 -22.113 1 95.83 213 ASP A C 1
ATOM 1756 O O . ASP A 1 213 ? -3.881 -28.47 -22.151 1 95.83 213 ASP A O 1
ATOM 1760 N N . MET A 1 214 ? -3.506 -30.312 -21.032 1 96.46 214 MET A N 1
ATOM 1761 C CA . MET A 1 214 ? -3.647 -29.665 -19.731 1 96.46 214 MET A CA 1
ATOM 1762 C C . MET A 1 214 ? -2.543 -28.636 -19.513 1 96.46 214 MET A C 1
ATOM 1764 O O . MET A 1 214 ? -2.796 -27.549 -18.991 1 96.46 214 MET A O 1
ATOM 1768 N N . GLU A 1 215 ? -1.327 -28.995 -19.927 1 95.95 215 GLU A N 1
ATOM 1769 C CA . GLU A 1 215 ? -0.214 -28.06 -19.795 1 95.95 215 GLU A CA 1
ATOM 1770 C C . GLU A 1 215 ? -0.39 -26.858 -20.718 1 95.95 215 GLU A C 1
ATOM 1772 O O . GLU A 1 215 ? -0.037 -25.733 -20.355 1 95.95 215 GLU A O 1
ATOM 1777 N N . ASP A 1 216 ? -0.829 -27.133 -21.909 1 96.82 216 ASP A N 1
ATOM 1778 C CA . ASP A 1 216 ? -1.131 -26.041 -22.83 1 96.82 216 ASP A CA 1
ATOM 1779 C C . ASP A 1 216 ? -2.112 -25.052 -22.206 1 96.82 216 ASP A C 1
ATOM 1781 O O . ASP A 1 216 ? -1.902 -23.839 -22.268 1 96.82 216 ASP A O 1
ATOM 1785 N N . ASP A 1 217 ? -3.189 -25.551 -21.628 1 96.64 217 ASP A N 1
ATOM 1786 C CA . ASP A 1 217 ? -4.187 -24.725 -20.957 1 96.64 217 ASP A CA 1
ATOM 1787 C C . ASP A 1 217 ? -3.569 -23.953 -19.793 1 96.64 217 ASP A C 1
ATOM 1789 O O . ASP A 1 217 ? -3.893 -22.783 -19.575 1 96.64 217 ASP A O 1
ATOM 1793 N N . LYS A 1 218 ? -2.822 -24.608 -19.063 1 96.08 218 LYS A N 1
ATOM 1794 C CA . LYS A 1 218 ? -2.159 -24.001 -17.913 1 96.08 218 LYS A CA 1
ATOM 1795 C C . LYS A 1 218 ? -1.268 -22.838 -18.343 1 96.08 218 LYS A C 1
ATOM 1797 O O . LYS A 1 218 ? -1.312 -21.762 -17.744 1 96.08 218 LYS A O 1
ATOM 1802 N N . PHE A 1 219 ? -0.478 -23.03 -19.42 1 96.87 219 PHE A N 1
ATOM 1803 C CA . PHE A 1 219 ? 0.4 -21.98 -19.924 1 96.87 219 PHE A CA 1
ATOM 1804 C C . PHE A 1 219 ? -0.41 -20.808 -20.463 1 96.87 219 PHE A C 1
ATOM 1806 O O . PHE A 1 219 ? -0.039 -19.648 -20.27 1 96.87 219 PHE A O 1
ATOM 1813 N N . ARG A 1 220 ? -1.481 -21.112 -21.119 1 96.82 220 ARG A N 1
ATOM 1814 C CA . ARG A 1 220 ? -2.358 -20.062 -21.627 1 96.82 220 ARG A CA 1
ATOM 1815 C C . ARG A 1 220 ? -2.912 -19.213 -20.488 1 96.82 220 ARG A C 1
ATOM 1817 O O . ARG A 1 220 ? -2.964 -17.986 -20.59 1 96.82 220 ARG A O 1
ATOM 1824 N N . GLN A 1 221 ? -3.285 -19.891 -19.46 1 97.18 221 GLN A N 1
ATOM 1825 C CA . GLN A 1 221 ? -3.856 -19.177 -18.322 1 97.18 221 GLN A CA 1
ATOM 1826 C C . GLN A 1 221 ? -2.79 -18.364 -17.592 1 97.18 221 GLN A C 1
ATOM 1828 O O . GLN A 1 221 ? -3.052 -17.244 -17.149 1 97.18 221 GLN A O 1
ATOM 1833 N N . LEU A 1 222 ? -1.621 -18.935 -17.419 1 97.1 222 LEU A N 1
ATOM 1834 C CA . LEU A 1 222 ? -0.518 -18.221 -16.786 1 97.1 222 LEU A CA 1
ATOM 1835 C C . LEU A 1 222 ? -0.17 -16.957 -17.565 1 97.1 222 LEU A C 1
ATOM 1837 O O . LEU A 1 222 ? 0.102 -15.911 -16.97 1 97.1 222 LEU A O 1
ATOM 1841 N N . ASN A 1 223 ? -0.133 -17.123 -18.852 1 96.54 223 ASN A N 1
ATOM 1842 C CA . ASN A 1 223 ? 0.124 -15.97 -19.709 1 96.54 223 ASN A CA 1
ATOM 1843 C C . ASN A 1 223 ? -0.975 -14.919 -19.58 1 96.54 223 ASN A C 1
ATOM 1845 O O . ASN A 1 223 ? -0.69 -13.721 -19.521 1 96.54 223 ASN A O 1
ATOM 1849 N N . HIS A 1 224 ? -2.181 -15.381 -19.573 1 96.87 224 HIS A N 1
ATOM 1850 C CA . HIS A 1 224 ? -3.329 -14.49 -19.449 1 96.87 224 HIS A CA 1
ATOM 1851 C C . HIS A 1 224 ? -3.297 -13.73 -18.127 1 96.87 224 HIS A C 1
ATOM 1853 O O . HIS A 1 224 ? -3.509 -12.515 -18.1 1 96.87 224 HIS A O 1
ATOM 1859 N N . VAL A 1 225 ? -3.087 -14.382 -17.082 1 97.84 225 VAL A N 1
ATOM 1860 C CA . VAL A 1 225 ? -3.045 -13.793 -15.748 1 97.84 225 VAL A CA 1
ATOM 1861 C C . VAL A 1 225 ? -1.903 -12.783 -15.664 1 97.84 225 VAL A C 1
ATOM 1863 O O . VAL A 1 225 ? -2.058 -11.71 -15.076 1 97.84 225 VAL A O 1
ATOM 1866 N N . LEU A 1 226 ? -0.761 -13.107 -16.187 1 97.11 226 LEU A N 1
ATOM 1867 C CA . LEU A 1 226 ? 0.37 -12.186 -16.224 1 97.11 226 LEU A CA 1
ATOM 1868 C C . LEU A 1 226 ? 0.003 -10.904 -16.962 1 97.11 226 LEU A C 1
ATOM 1870 O O . LEU A 1 226 ? 0.295 -9.804 -16.488 1 97.11 226 LEU A O 1
ATOM 1874 N N . GLY A 1 227 ? -0.609 -11.063 -18.067 1 96.75 227 GLY A N 1
ATOM 1875 C CA . GLY A 1 227 ? -1.055 -9.904 -18.824 1 96.75 227 GLY A CA 1
ATOM 1876 C C . GLY A 1 227 ? -2.035 -9.034 -18.061 1 96.75 227 GLY A C 1
ATOM 1877 O O . GLY A 1 227 ? -1.921 -7.806 -18.07 1 96.75 227 GLY A O 1
ATOM 1878 N N . LYS A 1 228 ? -2.954 -9.652 -17.423 1 97.58 228 LYS A N 1
ATOM 1879 C CA . LYS A 1 228 ? -3.952 -8.916 -16.652 1 97.58 228 LYS A CA 1
ATOM 1880 C C . LYS A 1 228 ? -3.316 -8.214 -15.456 1 97.58 228 LYS A C 1
ATOM 1882 O O . LYS A 1 228 ? -3.718 -7.107 -15.093 1 97.58 228 LYS A O 1
ATOM 1887 N N . TYR A 1 229 ? -2.384 -8.907 -14.834 1 97.66 229 TYR A N 1
ATOM 1888 C CA . TYR A 1 229 ? -1.644 -8.302 -13.733 1 97.66 229 TYR A CA 1
ATOM 1889 C C . TYR A 1 229 ? -0.978 -7.003 -14.172 1 97.66 229 TYR A C 1
ATOM 1891 O O . TYR A 1 229 ? -1.086 -5.982 -13.489 1 97.66 229 TYR A O 1
ATOM 1899 N N . VAL A 1 230 ? -0.328 -7.014 -15.257 1 96.2 230 VAL A N 1
ATOM 1900 C CA . VAL A 1 230 ? 0.406 -5.865 -15.778 1 96.2 230 VAL A CA 1
ATOM 1901 C C . VAL A 1 230 ? -0.575 -4.769 -16.191 1 96.2 230 VAL A C 1
ATOM 1903 O O . VAL A 1 230 ? -0.35 -3.589 -15.912 1 96.2 230 VAL A O 1
ATOM 1906 N N . ASP A 1 231 ? -1.68 -5.163 -16.789 1 95.96 231 ASP A N 1
ATOM 1907 C CA . ASP A 1 231 ? -2.695 -4.204 -17.217 1 95.96 231 ASP A CA 1
ATOM 1908 C C . ASP A 1 231 ? -3.256 -3.431 -16.026 1 95.96 231 ASP A C 1
ATOM 1910 O O . ASP A 1 231 ? -3.416 -2.21 -16.092 1 95.96 231 ASP A O 1
ATOM 1914 N N . ASN A 1 232 ? -3.565 -4.154 -15.012 1 96.25 232 ASN A N 1
ATOM 1915 C CA . ASN A 1 232 ? -4.132 -3.531 -13.82 1 96.25 232 ASN A CA 1
ATOM 1916 C C . ASN A 1 232 ? -3.115 -2.635 -13.118 1 96.25 232 ASN A C 1
ATOM 1918 O O . ASN A 1 232 ? -3.471 -1.579 -12.592 1 96.25 232 ASN A O 1
ATOM 1922 N N . LEU A 1 233 ? -1.876 -3.08 -13.064 1 95.58 233 LEU A N 1
ATOM 1923 C CA . LEU A 1 233 ? -0.811 -2.287 -12.459 1 95.58 233 LEU A CA 1
ATOM 1924 C C . LEU A 1 233 ? -0.571 -1.005 -13.25 1 95.58 233 LEU A C 1
ATOM 1926 O O . LEU A 1 233 ? -0.283 0.043 -12.669 1 95.58 233 LEU A O 1
ATOM 1930 N N . TYR A 1 234 ? -0.701 -1.023 -14.551 1 93.48 234 TYR A N 1
ATOM 1931 C CA . TYR A 1 234 ? -0.409 0.079 -15.46 1 93.48 234 TYR A CA 1
ATOM 1932 C C . TYR A 1 234 ? -1.401 1.22 -15.27 1 93.48 234 TYR A C 1
ATOM 1934 O O . TYR A 1 234 ? -1.129 2.359 -15.655 1 93.48 234 TYR A O 1
ATOM 1942 N N . GLU A 1 235 ? -2.51 1.03 -14.614 1 93.17 235 GLU A N 1
ATOM 1943 C CA . GLU A 1 235 ? -3.527 2.047 -14.37 1 93.17 235 GLU A CA 1
ATOM 1944 C C . GLU A 1 235 ? -3.122 2.969 -13.223 1 93.17 235 GLU A C 1
ATOM 1946 O O . GLU A 1 235 ? -3.568 4.116 -13.155 1 93.17 235 GLU A O 1
ATOM 1951 N N . ILE A 1 236 ? -2.255 2.611 -12.375 1 95.43 236 ILE A N 1
ATOM 1952 C CA . ILE A 1 236 ? -1.961 3.305 -11.126 1 95.43 236 ILE A CA 1
ATOM 1953 C C . ILE A 1 236 ? -1.089 4.527 -11.407 1 95.43 236 ILE A C 1
ATOM 1955 O O . ILE A 1 236 ? -1.407 5.637 -10.974 1 95.43 236 ILE A O 1
ATOM 1959 N N . PRO A 1 237 ? 0.012 4.433 -12.213 1 95.36 237 PRO A N 1
ATOM 1960 C CA . PRO A 1 237 ? 0.896 5.583 -12.416 1 95.36 237 PRO A CA 1
ATOM 1961 C C . PRO A 1 237 ? 0.18 6.772 -13.052 1 95.36 237 PRO A C 1
ATOM 1963 O O . PRO A 1 237 ? 0.403 7.918 -12.65 1 95.36 237 PRO A O 1
ATOM 1966 N N . SER A 1 238 ? -0.653 6.591 -13.993 1 94.76 238 SER A N 1
ATOM 1967 C CA . SER A 1 238 ? -1.351 7.68 -14.669 1 94.76 238 SER A CA 1
ATOM 1968 C C . SER A 1 238 ? -2.29 8.41 -13.715 1 94.76 238 SER A C 1
ATOM 1970 O O . SER A 1 238 ? -2.336 9.642 -13.702 1 94.76 238 SER A O 1
ATOM 1972 N N . LYS A 1 239 ? -3.045 7.713 -12.94 1 96.22 239 LYS A N 1
ATOM 1973 C CA . LYS A 1 239 ? -3.976 8.304 -11.983 1 96.22 239 LYS A CA 1
ATOM 1974 C C . LYS A 1 239 ? -3.23 9.021 -10.862 1 96.22 239 LYS A C 1
ATOM 1976 O O . LYS A 1 239 ? -3.657 10.083 -10.404 1 96.22 239 LYS A O 1
ATOM 1981 N N . MET A 1 240 ? -2.125 8.476 -10.452 1 95.94 240 MET A N 1
ATOM 1982 C CA . MET A 1 240 ? -1.301 9.107 -9.424 1 95.94 240 MET A CA 1
ATOM 1983 C C . MET A 1 240 ? -0.696 10.409 -9.935 1 95.94 240 MET A C 1
ATOM 1985 O O . MET A 1 240 ? -0.584 11.383 -9.188 1 95.94 240 MET A O 1
ATOM 1989 N N . LYS A 1 241 ? -0.286 10.406 -11.176 1 95.5 241 LYS A N 1
ATOM 1990 C CA . LYS A 1 241 ? 0.258 11.62 -11.778 1 95.5 241 LYS A CA 1
ATOM 1991 C C . LYS A 1 241 ? -0.783 12.736 -11.799 1 95.5 241 LYS A C 1
ATOM 1993 O O . LYS A 1 241 ? -0.458 13.899 -11.548 1 95.5 241 LYS A O 1
ATOM 1998 N N . SER A 1 242 ? -2.012 12.38 -12.081 1 96.7 242 SER A N 1
ATOM 1999 C CA . SER A 1 242 ? -3.1 13.352 -12.064 1 96.7 242 SER A CA 1
ATOM 2000 C C . SER A 1 242 ? -3.325 13.906 -10.662 1 96.7 242 SER A C 1
ATOM 2002 O O . SER A 1 242 ? -3.57 15.103 -10.493 1 96.7 242 SER A O 1
ATOM 2004 N N . MET A 1 243 ? -3.225 13.067 -9.704 1 95.95 243 MET A N 1
ATOM 2005 C CA . MET A 1 243 ? -3.362 13.47 -8.307 1 95.95 243 MET A CA 1
ATOM 2006 C C . MET A 1 243 ? -2.264 14.454 -7.915 1 95.95 243 MET A C 1
ATOM 2008 O O . MET A 1 243 ? -2.53 15.452 -7.244 1 95.95 243 MET A O 1
ATOM 2012 N N . CYS A 1 244 ? -1.035 14.213 -8.331 1 95.6 244 CYS A N 1
ATOM 2013 C CA . CYS A 1 244 ? 0.098 15.076 -8.016 1 95.6 244 CYS A CA 1
ATOM 2014 C C . CYS A 1 244 ? -0.067 16.448 -8.658 1 95.6 244 CYS A C 1
ATOM 2016 O O . CYS A 1 244 ? 0.319 17.462 -8.073 1 95.6 244 CYS A O 1
ATOM 2018 N N . ARG A 1 245 ? -0.684 16.503 -9.813 1 96.62 245 ARG A N 1
ATOM 2019 C CA . ARG A 1 245 ? -0.933 17.776 -10.48 1 96.62 245 ARG A CA 1
ATOM 2020 C C . ARG A 1 245 ? -1.922 18.625 -9.688 1 96.62 245 ARG A C 1
ATOM 2022 O O . ARG A 1 245 ? -1.743 19.838 -9.559 1 96.62 245 ARG A O 1
ATOM 2029 N N . ILE A 1 246 ? -2.939 17.962 -9.168 1 97.79 246 ILE A N 1
ATOM 2030 C CA . ILE A 1 246 ? -3.932 18.662 -8.36 1 97.79 246 ILE A CA 1
ATOM 2031 C C . ILE A 1 246 ? -3.271 19.22 -7.101 1 97.79 246 ILE A C 1
ATOM 2033 O O . ILE A 1 246 ? -3.54 20.355 -6.703 1 97.79 246 ILE A O 1
ATOM 2037 N N . LEU A 1 247 ? -2.385 18.513 -6.492 1 96.86 247 LEU A N 1
ATOM 2038 C CA . LEU A 1 247 ? -1.686 18.939 -5.284 1 96.86 247 LEU A CA 1
ATOM 2039 C C . LEU A 1 247 ? -0.724 20.082 -5.587 1 96.86 247 LEU A C 1
ATOM 2041 O O . LEU A 1 247 ? -0.592 21.015 -4.792 1 96.86 247 LEU A O 1
ATOM 2045 N N . ASP A 1 248 ? -0.1 19.976 -6.727 1 96.02 248 ASP A N 1
ATOM 2046 C CA . ASP A 1 248 ? 0.795 21.045 -7.158 1 96.02 248 ASP A CA 1
ATOM 2047 C C . ASP A 1 248 ? 0.038 22.36 -7.329 1 96.02 248 ASP A C 1
ATOM 2049 O O . ASP A 1 248 ? 0.527 23.42 -6.933 1 96.02 248 ASP A O 1
ATOM 2053 N N . ASP A 1 249 ? -1.139 22.226 -7.887 1 96.48 249 ASP A N 1
ATOM 2054 C CA . ASP A 1 249 ? -1.981 23.402 -8.08 1 96.48 249 ASP A CA 1
ATOM 2055 C C . ASP A 1 249 ? -2.422 23.989 -6.741 1 96.48 249 ASP A C 1
ATOM 2057 O O . ASP A 1 249 ? -2.537 25.208 -6.599 1 96.48 249 ASP A O 1
ATOM 2061 N N . ALA A 1 250 ? -2.644 23.151 -5.771 1 94.72 250 ALA A N 1
ATOM 2062 C CA . ALA A 1 250 ? -3.082 23.59 -4.449 1 94.72 250 ALA A CA 1
ATOM 2063 C C . ALA A 1 250 ? -1.962 24.321 -3.714 1 94.72 250 ALA A C 1
ATOM 2065 O O . ALA A 1 250 ? -2.223 25.146 -2.836 1 94.72 250 ALA A O 1
ATOM 2066 N N . CYS A 1 251 ? -0.693 24.082 -4.029 1 92.81 251 CYS A N 1
ATOM 2067 C CA . CYS A 1 251 ? 0.462 24.697 -3.385 1 92.81 251 CYS A CA 1
ATOM 2068 C C . CYS A 1 251 ? 0.799 26.036 -4.032 1 92.81 251 CYS A C 1
ATOM 2070 O O . CYS A 1 251 ? 1.523 26.846 -3.451 1 92.81 251 CYS A O 1
ATOM 2072 N N . GLU A 1 252 ? 0.171 26.246 -5.167 1 91.1 252 GLU A N 1
ATOM 2073 C CA . GLU A 1 252 ? 0.536 27.445 -5.914 1 91.1 252 GLU A CA 1
ATOM 2074 C C . GLU A 1 252 ? -0.068 28.695 -5.281 1 91.1 252 GLU A C 1
ATOM 2076 O O . GLU A 1 252 ? -1.244 28.704 -4.911 1 91.1 252 GLU A O 1
ATOM 2081 N N . GLY A 1 253 ? 0.673 29.679 -5.037 1 87.38 253 GLY A N 1
ATOM 2082 C CA . GLY A 1 253 ? 0.203 30.989 -4.616 1 87.38 253 GLY A CA 1
ATOM 2083 C C . GLY A 1 253 ? 0.115 31.135 -3.108 1 87.38 253 GLY A C 1
ATOM 2084 O O . GLY A 1 253 ? -0.405 32.133 -2.605 1 87.38 253 GLY A O 1
ATOM 2085 N N . LEU A 1 254 ? 0.528 30.127 -2.348 1 94 254 LEU A N 1
ATOM 2086 C CA . LEU A 1 254 ? 0.515 30.233 -0.893 1 94 254 LEU A CA 1
ATOM 2087 C C . LEU A 1 254 ? 1.586 31.205 -0.409 1 94 254 LEU A C 1
ATOM 2089 O O . LEU A 1 254 ? 2.716 31.187 -0.903 1 94 254 LEU A O 1
ATOM 2093 N N . SER A 1 255 ? 1.143 32.126 0.394 1 93.96 255 SER A N 1
ATOM 2094 C CA . SER A 1 255 ? 2.059 33.109 0.964 1 93.96 255 SER A CA 1
ATOM 2095 C C . SER A 1 255 ? 1.758 33.354 2.439 1 93.96 255 SER A C 1
ATOM 2097 O O . SER A 1 255 ? 0.602 33.556 2.817 1 93.96 255 SER A O 1
ATOM 2099 N N . PRO A 1 256 ? 2.785 33.343 3.26 1 94.46 256 PRO A N 1
ATOM 2100 C CA . PRO A 1 256 ? 2.569 33.627 4.681 1 94.46 256 PRO A CA 1
ATOM 2101 C C . PRO A 1 256 ? 1.963 35.007 4.921 1 94.46 256 PRO A C 1
ATOM 2103 O O . PRO A 1 256 ? 1.145 35.176 5.83 1 94.46 256 PRO A O 1
ATOM 2106 N N . GLN A 1 257 ? 2.308 35.945 4.108 1 94.21 257 GLN A N 1
ATOM 2107 C CA . GLN A 1 257 ? 1.809 37.307 4.262 1 94.21 257 GLN A CA 1
ATOM 2108 C C . GLN A 1 257 ? 0.304 37.373 4.017 1 94.21 257 GLN A C 1
ATOM 2110 O O . GLN A 1 257 ? -0.419 38.057 4.743 1 94.21 257 GLN A O 1
ATOM 2115 N N . THR A 1 258 ? -0.083 36.657 2.994 1 94.58 258 THR A N 1
ATOM 2116 C CA . THR A 1 258 ? -1.509 36.619 2.689 1 94.58 258 THR A CA 1
ATOM 2117 C C . THR A 1 258 ? -2.286 35.945 3.816 1 94.58 258 THR A C 1
ATOM 2119 O O . THR A 1 258 ? -3.412 36.341 4.125 1 94.58 258 THR A O 1
ATOM 2122 N N . GLU A 1 259 ? -1.659 35.029 4.441 1 95.75 259 GLU A N 1
ATOM 2123 C CA . GLU A 1 259 ? -2.3 34.316 5.541 1 95.75 259 GLU A CA 1
ATOM 2124 C C . GLU A 1 259 ? -2.452 35.214 6.766 1 95.75 259 GLU A C 1
ATOM 2126 O O . GLU A 1 259 ? -3.496 35.205 7.423 1 95.75 259 GLU A O 1
ATOM 2131 N N . ILE A 1 260 ? -1.417 35.935 7.087 1 96.06 260 ILE A N 1
ATOM 2132 C CA . ILE A 1 260 ? -1.423 36.826 8.243 1 96.06 260 ILE A CA 1
ATOM 2133 C C . ILE A 1 260 ? -2.499 37.895 8.066 1 96.06 260 ILE A C 1
ATOM 2135 O O . ILE A 1 260 ? -3.24 38.199 9.003 1 96.06 260 ILE A O 1
ATOM 2139 N N . LEU A 1 261 ? -2.598 38.432 6.886 1 95.37 261 LEU A N 1
ATOM 2140 C CA . LEU A 1 261 ? -3.595 39.453 6.583 1 95.37 261 LEU A CA 1
ATOM 2141 C C . LEU A 1 261 ? -5.006 38.891 6.72 1 95.37 261 LEU A C 1
ATOM 2143 O O . LEU A 1 261 ? -5.904 39.571 7.224 1 95.37 261 LEU A O 1
ATOM 2147 N N . LEU A 1 262 ? -5.143 37.681 6.261 1 95.15 262 LEU A N 1
ATOM 2148 C CA . LEU A 1 262 ? -6.451 37.039 6.332 1 95.15 262 LEU A CA 1
ATOM 2149 C C . LEU A 1 262 ? -6.863 36.802 7.781 1 95.15 262 LEU A C 1
ATOM 2151 O O . LEU A 1 262 ? -8.025 37.004 8.142 1 95.15 262 LEU A O 1
ATOM 2155 N N . VAL A 1 263 ? -5.912 36.406 8.597 1 94.27 263 VAL A N 1
ATOM 2156 C CA . VAL A 1 263 ? -6.19 36.171 10.011 1 94.27 263 VAL A CA 1
ATOM 2157 C C . VAL A 1 263 ? -6.591 37.481 10.684 1 94.27 263 VAL A C 1
ATOM 2159 O O . VAL A 1 263 ? -7.569 37.527 11.435 1 94.27 263 VAL A O 1
ATOM 2162 N N . ALA A 1 264 ? -5.788 38.549 10.431 1 94.32 264 ALA A N 1
ATOM 2163 C CA . ALA A 1 264 ? -6.062 39.86 11.014 1 94.32 264 ALA A CA 1
ATOM 2164 C C . ALA A 1 264 ? -7.436 40.372 10.592 1 94.32 264 ALA A C 1
ATOM 2166 O O . ALA A 1 264 ? -8.159 40.964 11.397 1 94.32 264 ALA A O 1
ATOM 2167 N N . ASP A 1 265 ? -7.876 40.061 9.412 1 93.79 265 ASP A N 1
ATOM 2168 C CA . ASP A 1 265 ? -9.131 40.559 8.857 1 93.79 265 ASP A CA 1
ATOM 2169 C C . ASP A 1 265 ? -10.324 39.791 9.421 1 93.79 265 ASP A C 1
ATOM 2171 O O . ASP A 1 265 ? -11.364 40.382 9.718 1 93.79 265 ASP A O 1
ATOM 2175 N N . LYS A 1 266 ? -10.178 38.555 9.545 1 93.02 266 LYS A N 1
ATOM 2176 C CA . LYS A 1 266 ? -11.295 37.713 9.962 1 93.02 266 LYS A CA 1
ATOM 2177 C C . LYS A 1 266 ? -11.524 37.81 11.468 1 93.02 266 LYS A C 1
ATOM 2179 O O . LYS A 1 266 ? -12.654 37.671 11.939 1 93.02 266 LYS A O 1
ATOM 2184 N N . LEU A 1 267 ? -10.432 38.111 12.171 1 90.58 267 LEU A N 1
ATOM 2185 C CA . LEU A 1 267 ? -10.559 38.128 13.624 1 90.58 267 LEU A CA 1
ATOM 2186 C C . LEU A 1 267 ? -10.517 39.556 14.157 1 90.58 267 LEU A C 1
ATOM 2188 O O . LEU A 1 267 ? -10.394 39.77 15.365 1 90.58 267 LEU A O 1
ATOM 2192 N N . LYS A 1 268 ? -10.669 40.465 13.247 1 86.8 268 LYS A N 1
ATOM 2193 C CA . LYS A 1 268 ? -10.585 41.871 13.634 1 86.8 268 LYS A CA 1
ATOM 2194 C C . LYS A 1 268 ? -11.777 42.276 14.496 1 86.8 268 LYS A C 1
ATOM 2196 O O . LYS A 1 268 ? -12.922 41.951 14.174 1 86.8 268 LYS A O 1
ATOM 2201 N N . GLY A 1 269 ? -11.587 42.79 15.671 1 82.26 269 GLY A N 1
ATOM 2202 C CA . GLY A 1 269 ? -12.61 43.367 16.529 1 82.26 269 GLY A CA 1
ATOM 2203 C C . GLY A 1 269 ? -12.592 44.884 16.541 1 82.26 269 GLY A C 1
ATOM 2204 O O . GLY A 1 269 ? -12.183 45.513 15.563 1 82.26 269 GLY A O 1
ATOM 2205 N N . ALA A 1 270 ? -13.095 45.5 17.609 1 83.73 270 ALA A N 1
ATOM 2206 C CA . ALA A 1 270 ? -13.099 46.952 17.769 1 83.73 270 ALA A CA 1
ATOM 2207 C C . ALA A 1 270 ? -11.682 47.485 17.964 1 83.73 270 ALA A C 1
ATOM 2209 O O . ALA A 1 270 ? -10.86 46.852 18.629 1 83.73 270 ALA A O 1
ATOM 2210 N N . PRO A 1 271 ? -11.364 48.612 17.321 1 84.74 271 PRO A N 1
ATOM 2211 C CA . PRO A 1 271 ? -10.026 49.183 17.491 1 84.74 271 PRO A CA 1
ATOM 2212 C C . PRO A 1 271 ? -9.695 49.486 18.95 1 84.74 271 PRO A C 1
ATOM 2214 O O . PRO A 1 271 ? -10.565 49.929 19.705 1 84.74 271 PRO A O 1
ATOM 2217 N N . TYR A 1 272 ? -8.552 49.132 19.309 1 88.57 272 TYR A N 1
ATOM 2218 C CA . TYR A 1 272 ? -8.104 49.366 20.678 1 88.57 272 TYR A CA 1
ATOM 2219 C C . TYR A 1 272 ? -7.862 50.85 20.925 1 88.57 272 TYR A C 1
ATOM 2221 O O . TYR A 1 272 ? -7.229 51.527 20.111 1 88.57 272 TYR A O 1
ATOM 2229 N N . MET A 1 273 ? -8.409 51.347 22.03 1 89.42 273 MET A N 1
ATOM 2230 C CA . MET A 1 273 ? -8.176 52.707 22.507 1 89.42 273 MET A CA 1
ATOM 2231 C C . MET A 1 273 ? -7.501 52.696 23.874 1 89.42 273 MET A C 1
ATOM 2233 O O . MET A 1 273 ? -7.946 51.997 24.785 1 89.42 273 MET A O 1
ATOM 2237 N N . SER A 1 274 ? -6.449 53.406 23.934 1 90.72 274 SER A N 1
ATOM 2238 C CA . SER A 1 274 ? -5.79 53.545 25.229 1 90.72 274 SER A CA 1
ATOM 2239 C C . SER A 1 274 ? -6.622 54.393 26.185 1 90.72 274 SER A C 1
ATOM 2241 O O . SER A 1 274 ? -7.208 55.4 25.781 1 90.72 274 SER A O 1
ATOM 2243 N N . GLU A 1 275 ? -6.771 53.933 27.343 1 89.91 275 GLU A N 1
ATOM 2244 C CA . GLU A 1 275 ? -7.535 54.658 28.354 1 89.91 275 GLU A CA 1
ATOM 2245 C C . GLU A 1 275 ? -6.627 55.175 29.466 1 89.91 275 GLU A C 1
ATOM 2247 O O . GLU A 1 275 ? -5.946 54.393 30.133 1 89.91 275 GLU A O 1
ATOM 2252 N N . GLN A 1 276 ? -6.619 56.458 29.627 1 92.25 276 GLN A N 1
ATOM 2253 C CA . GLN A 1 276 ? -5.845 57.078 30.696 1 92.25 276 GLN A CA 1
ATOM 2254 C C . GLN A 1 276 ? -6.758 57.707 31.744 1 92.25 276 GLN A C 1
ATOM 2256 O O . GLN A 1 276 ? -7.685 58.446 31.404 1 92.25 276 GLN A O 1
ATOM 2261 N N . LEU A 1 277 ? -6.537 57.347 32.935 1 93.33 277 LEU A N 1
ATOM 2262 C CA . LEU A 1 277 ? -7.226 58.009 34.037 1 93.33 277 LEU A CA 1
ATOM 2263 C C . LEU A 1 277 ? -6.53 59.314 34.408 1 93.33 277 LEU A C 1
ATOM 2265 O O . LEU A 1 277 ? -5.335 59.32 34.713 1 93.33 277 LEU A O 1
ATOM 2269 N N . LEU A 1 278 ? -7.262 60.369 34.36 1 91.61 278 LEU A N 1
ATOM 2270 C CA . LEU A 1 278 ? -6.682 61.678 34.637 1 91.61 278 LEU A CA 1
ATOM 2271 C C . LEU A 1 278 ? -6.878 62.061 36.1 1 91.61 278 LEU A C 1
ATOM 2273 O O . LEU A 1 278 ? -7.739 61.501 36.783 1 91.61 278 LEU A O 1
ATOM 2277 N N . CYS A 1 279 ? -6.067 62.967 36.542 1 86.68 279 CYS A N 1
ATOM 2278 C CA . CYS A 1 279 ? -6.169 63.453 37.913 1 86.68 279 CYS A CA 1
ATOM 2279 C C . CYS A 1 279 ? -7.36 64.392 38.071 1 86.68 279 CYS A C 1
ATOM 2281 O O . CYS A 1 279 ? -7.546 65.306 37.267 1 86.68 279 CYS A O 1
ATOM 2283 N N . ASP A 1 280 ? -8.183 64.066 39.011 1 90.89 280 ASP A N 1
ATOM 2284 C CA . ASP A 1 280 ? -9.296 64.937 39.378 1 90.89 280 ASP A CA 1
ATOM 2285 C C . ASP A 1 280 ? -9.153 65.435 40.814 1 90.89 280 ASP A C 1
ATOM 2287 O O . ASP A 1 280 ? -8.89 64.648 41.726 1 90.89 280 ASP A O 1
ATOM 2291 N N . PHE A 1 281 ? -9.241 66.743 40.989 1 90.98 281 PHE A N 1
ATOM 2292 C CA . PHE A 1 281 ? -9.019 67.343 42.3 1 90.98 281 PHE A CA 1
ATOM 2293 C C . PHE A 1 281 ? -10.315 67.919 42.857 1 90.98 281 PHE A C 1
ATOM 2295 O O . PHE A 1 281 ? -11.243 68.218 42.103 1 90.98 281 PHE A O 1
ATOM 2302 N N . TYR A 1 282 ? -10.292 68.118 44.132 1 92.43 282 TYR A N 1
ATOM 2303 C CA . TYR A 1 282 ? -11.415 68.689 44.867 1 92.43 282 TYR A CA 1
ATOM 2304 C C . TYR A 1 282 ? -11.718 70.104 44.389 1 92.43 282 TYR A C 1
ATOM 2306 O O . TYR A 1 282 ? -12.883 70.499 44.298 1 92.43 282 TYR A O 1
ATOM 2314 N N . GLN A 1 283 ? -10.708 70.794 44.004 1 91.94 283 GLN A N 1
ATOM 2315 C CA . GLN A 1 283 ? -10.8 72.201 43.631 1 91.94 283 GLN A CA 1
ATOM 2316 C C . GLN A 1 283 ? -11.513 72.37 42.292 1 91.94 283 GLN A C 1
ATOM 2318 O O . GLN A 1 283 ? -11.982 73.463 41.966 1 91.94 283 GLN A O 1
ATOM 2323 N N . GLU A 1 284 ? -11.586 71.29 41.573 1 91.16 284 GLU A N 1
ATOM 2324 C CA . GLU A 1 284 ? -12.166 71.369 40.236 1 91.16 284 GLU A CA 1
ATOM 2325 C C . GLU A 1 284 ? -13.688 71.268 40.288 1 91.16 284 GLU A C 1
ATOM 2327 O O . GLU A 1 284 ? -14.372 71.622 39.325 1 91.16 284 GLU A O 1
ATOM 2332 N N . ASN A 1 285 ? -14.189 70.763 41.328 1 88.24 285 ASN A N 1
ATOM 2333 C CA . ASN A 1 285 ? -15.63 70.617 41.505 1 88.24 285 ASN A CA 1
ATOM 2334 C C . ASN A 1 285 ? -16.226 71.807 42.252 1 88.24 285 ASN A C 1
ATOM 2336 O O . ASN A 1 285 ? -16.045 71.939 43.463 1 88.24 285 ASN A O 1
ATOM 2340 N N . PHE A 1 286 ? -17.045 72.555 41.643 1 88.99 286 PHE A N 1
ATOM 2341 C CA . PHE A 1 286 ? -17.552 73.794 42.219 1 88.99 286 PHE A CA 1
ATOM 2342 C C . PHE A 1 286 ? -18.732 73.519 43.144 1 88.99 286 PHE A C 1
ATOM 2344 O O . PHE A 1 286 ? -19.147 74.394 43.907 1 88.99 286 PHE A O 1
ATOM 2351 N N . SER A 1 287 ? -19.16 72.343 43.105 1 86.82 287 SER A N 1
ATOM 2352 C CA . SER A 1 287 ? -20.198 71.952 44.054 1 86.82 287 SER A CA 1
ATOM 2353 C C . SER A 1 287 ? -19.623 71.757 45.452 1 86.82 287 SER A C 1
ATOM 2355 O O . SER A 1 287 ? -20.366 71.724 46.436 1 86.82 287 SER A O 1
ATOM 2357 N N . CYS A 1 288 ? -18.282 71.664 45.541 1 88.09 288 CYS A N 1
ATOM 2358 C CA . CYS A 1 288 ? -17.605 71.5 46.823 1 88.09 288 CYS A CA 1
ATOM 2359 C C . CYS A 1 288 ? -17.274 72.852 47.442 1 88.09 288 CYS A C 1
ATOM 2361 O O . CYS A 1 288 ? -16.768 73.745 46.759 1 88.09 288 CYS A O 1
ATOM 2363 N N . PRO A 1 289 ? -17.62 73.044 48.654 1 88.63 289 PRO A N 1
ATOM 2364 C CA . PRO A 1 289 ? -17.392 74.337 49.305 1 88.63 289 PRO A CA 1
ATOM 2365 C C . PRO A 1 289 ? -15.909 74.661 49.468 1 88.63 289 PRO A C 1
ATOM 2367 O O . PRO A 1 289 ? -15.152 73.852 50.01 1 88.63 289 PRO A O 1
ATOM 2370 N N . MET A 1 290 ? -15.542 75.88 48.903 1 89.24 290 MET A N 1
ATOM 2371 C CA . MET A 1 290 ? -14.175 76.379 49.017 1 89.24 290 MET A CA 1
ATOM 2372 C C . MET A 1 290 ? -14.104 77.858 48.649 1 89.24 290 MET A C 1
ATOM 2374 O O . MET A 1 290 ? -14.78 78.304 47.72 1 89.24 290 MET A O 1
ATOM 2378 N N . SER A 1 291 ? -13.344 78.569 49.455 1 89.07 291 SER A N 1
ATOM 2379 C CA . SER A 1 291 ? -13.186 79.985 49.137 1 89.07 291 SER A CA 1
ATOM 2380 C C . SER A 1 291 ? -12.508 80.176 47.785 1 89.07 291 SER A C 1
ATOM 2382 O O . SER A 1 291 ? -11.599 79.423 47.429 1 89.07 291 SER A O 1
ATOM 2384 N N . PRO A 1 292 ? -12.909 81.13 46.978 1 89.13 292 PRO A N 1
ATOM 2385 C CA . PRO A 1 292 ? -12.333 81.349 45.648 1 89.13 292 PRO A CA 1
ATOM 2386 C C . PRO A 1 292 ? -10.832 81.623 45.693 1 89.13 292 PRO A C 1
ATOM 2388 O O . PRO A 1 292 ? -10.09 81.16 44.823 1 89.13 292 PRO A O 1
ATOM 2391 N N . ASP A 1 293 ? -10.391 82.295 46.736 1 90.56 293 ASP A N 1
ATOM 2392 C CA . ASP A 1 293 ? -8.976 82.638 46.834 1 90.56 293 ASP A CA 1
ATOM 2393 C C . ASP A 1 293 ? -8.131 81.404 47.14 1 90.56 293 ASP A C 1
ATOM 2395 O O . ASP A 1 293 ? -7.054 81.225 46.569 1 90.56 293 ASP A O 1
ATOM 2399 N N . ARG A 1 294 ? -8.65 80.646 47.995 1 90.98 294 ARG A N 1
ATOM 2400 C CA . ARG A 1 294 ? -7.933 79.421 48.337 1 90.98 294 ARG A CA 1
ATOM 2401 C C . ARG A 1 294 ? -7.948 78.435 47.174 1 90.98 294 ARG A C 1
ATOM 2403 O O . ARG A 1 294 ? -6.966 77.727 46.941 1 90.98 294 ARG A O 1
ATOM 2410 N N . ARG A 1 295 ? -9.048 78.437 46.481 1 94.21 295 ARG A N 1
ATOM 2411 C CA . ARG A 1 295 ? -9.18 77.583 45.305 1 94.21 295 ARG A CA 1
ATOM 2412 C C . ARG A 1 295 ? -8.169 77.971 44.231 1 94.21 295 ARG A C 1
ATOM 2414 O O . ARG A 1 295 ? -7.48 77.111 43.679 1 94.21 295 ARG A O 1
ATOM 2421 N N . ARG A 1 296 ? -8.022 79.223 43.997 1 94.33 296 ARG A N 1
ATOM 2422 C CA . ARG A 1 296 ? -7.087 79.733 42.999 1 94.33 296 ARG A CA 1
ATOM 2423 C C . ARG A 1 296 ? -5.648 79.403 43.379 1 94.33 296 ARG A C 1
ATOM 2425 O O . ARG A 1 296 ? -4.87 78.941 42.541 1 94.33 296 ARG A O 1
ATOM 2432 N N . ALA A 1 297 ? -5.347 79.545 44.66 1 93.03 297 ALA A N 1
ATOM 2433 C CA . ALA A 1 297 ? -3.99 79.285 45.132 1 93.03 297 ALA A CA 1
ATOM 2434 C C . ALA A 1 297 ? -3.643 77.803 45.015 1 93.03 297 ALA A C 1
ATOM 2436 O O . ALA A 1 297 ? -2.522 77.45 44.641 1 93.03 297 ALA A O 1
ATOM 2437 N N . SER A 1 298 ? -4.625 77.042 45.347 1 92.41 298 SER A N 1
ATOM 2438 C CA . SER A 1 298 ? -4.411 75.599 45.298 1 92.41 298 SER A CA 1
ATOM 2439 C C . SER A 1 298 ? -4.229 75.116 43.863 1 92.41 298 SER A C 1
ATOM 2441 O O . SER A 1 298 ? -3.35 74.298 43.585 1 92.41 298 SER A O 1
ATOM 2443 N N . VAL A 1 299 ? -4.998 75.541 42.925 1 94.38 299 VAL A N 1
ATOM 2444 C CA . VAL A 1 299 ? -4.937 75.146 41.521 1 94.38 299 VAL A CA 1
ATOM 2445 C C . VAL A 1 299 ? -3.615 75.608 40.912 1 94.38 299 VAL A C 1
ATOM 2447 O O . VAL A 1 299 ? -3.007 74.889 40.116 1 94.38 299 VAL A O 1
ATOM 2450 N N . ASN A 1 300 ? -3.185 76.808 41.272 1 94.07 300 ASN A N 1
ATOM 2451 C CA . ASN A 1 300 ? -1.925 77.324 40.75 1 94.07 300 ASN A CA 1
ATOM 2452 C C . ASN A 1 300 ? -0.74 76.48 41.209 1 94.07 300 ASN A C 1
ATOM 2454 O O . ASN A 1 300 ? 0.21 76.271 40.452 1 94.07 300 ASN A O 1
ATOM 2458 N N . LYS A 1 301 ? -0.824 76.021 42.448 1 92.94 301 LYS A N 1
ATOM 2459 C CA . LYS A 1 301 ? 0.234 75.156 42.96 1 92.94 301 LYS A CA 1
ATOM 2460 C C . LYS A 1 301 ? 0.292 73.841 42.187 1 92.94 301 LYS A C 1
ATOM 2462 O O . LYS A 1 301 ? 1.377 73.35 41.868 1 92.94 301 LYS A O 1
ATOM 2467 N N . LEU A 1 302 ? -0.876 73.388 41.916 1 92.38 302 LEU A N 1
ATOM 2468 C CA . LEU A 1 302 ? -0.961 72.159 41.135 1 92.38 302 LEU A CA 1
ATOM 2469 C C . LEU A 1 302 ? -0.436 72.376 39.72 1 92.38 302 LEU A C 1
ATOM 2471 O O . LEU A 1 302 ? 0.305 71.543 39.193 1 92.38 302 LEU A O 1
ATOM 2475 N N . LEU A 1 303 ? -0.776 73.422 39.089 1 93.44 303 LEU A N 1
ATOM 2476 C CA . LEU A 1 303 ? -0.355 73.749 37.731 1 93.44 303 LEU A CA 1
ATOM 2477 C C . LEU A 1 303 ? 1.164 73.852 37.643 1 93.44 303 LEU A C 1
ATOM 2479 O O . LEU A 1 303 ? 1.765 73.395 36.668 1 93.44 303 LEU A O 1
ATOM 2483 N N . GLU A 1 304 ? 1.785 74.406 38.653 1 93.41 304 GLU A N 1
ATOM 2484 C CA . GLU A 1 304 ? 3.24 74.527 38.682 1 93.41 304 GLU A CA 1
ATOM 2485 C C . GLU A 1 304 ? 3.907 73.155 38.71 1 93.41 304 GLU A C 1
ATOM 2487 O O . GLU A 1 304 ? 4.911 72.933 38.03 1 93.41 304 GLU A O 1
ATOM 2492 N N . ARG A 1 305 ? 3.326 72.32 39.433 1 91.96 305 ARG A N 1
ATOM 2493 C CA . ARG A 1 305 ? 3.862 70.966 39.531 1 91.96 305 ARG A CA 1
ATOM 2494 C C . ARG A 1 305 ? 3.765 70.241 38.193 1 91.96 305 ARG A C 1
ATOM 2496 O O . ARG A 1 305 ? 4.733 69.624 37.745 1 91.96 305 ARG A O 1
ATOM 2503 N N . TYR A 1 306 ? 2.63 70.351 37.564 1 91.87 306 TYR A N 1
ATOM 2504 C CA . TYR A 1 306 ? 2.407 69.649 36.305 1 91.87 306 TYR A CA 1
ATOM 2505 C C . TYR A 1 306 ? 3.227 70.271 35.181 1 91.87 306 TYR A C 1
ATOM 2507 O O . TYR A 1 306 ? 3.682 69.569 34.274 1 91.87 306 TYR A O 1
ATOM 2515 N N . ILE A 1 307 ? 3.467 71.564 35.209 1 91.92 307 ILE A N 1
ATOM 2516 C CA . ILE A 1 307 ? 4.318 72.221 34.223 1 91.92 307 ILE A CA 1
ATOM 2517 C C . ILE A 1 307 ? 5.756 71.728 34.372 1 91.92 307 ILE A C 1
ATOM 2519 O O . ILE A 1 307 ? 6.427 71.445 33.377 1 91.92 307 ILE A O 1
ATOM 2523 N N . ALA A 1 308 ? 6.216 71.551 35.603 1 92.95 308 ALA A N 1
ATOM 2524 C CA . ALA A 1 308 ? 7.572 71.073 35.863 1 92.95 308 ALA A CA 1
ATOM 2525 C C . ALA A 1 308 ? 7.751 69.639 35.374 1 92.95 308 ALA A C 1
ATOM 2527 O O . ALA A 1 308 ? 8.77 69.307 34.764 1 92.95 308 ALA A O 1
ATOM 2528 N N . ASP A 1 309 ? 6.782 68.874 35.628 1 92.27 309 ASP A N 1
ATOM 2529 C CA . ASP A 1 309 ? 6.865 67.473 35.228 1 92.27 309 ASP A CA 1
ATOM 2530 C C . ASP A 1 309 ? 6.758 67.328 33.711 1 92.27 309 ASP A C 1
ATOM 2532 O O . ASP A 1 309 ? 7.371 66.434 33.123 1 92.27 309 ASP A O 1
ATOM 2536 N N . CYS A 1 310 ? 5.946 68.111 33.032 1 91.88 310 CYS A N 1
ATOM 2537 C CA . CYS A 1 310 ? 5.842 68.116 31.578 1 91.88 310 CYS A CA 1
ATOM 2538 C C . CYS A 1 310 ? 7.178 68.468 30.936 1 91.88 310 CYS A C 1
ATOM 2540 O O . CYS A 1 310 ? 7.581 67.849 29.95 1 91.88 310 CYS A O 1
ATOM 2542 N N . GLN A 1 311 ? 7.899 69.403 31.484 1 92.17 311 GLN A N 1
ATOM 2543 C CA . GLN A 1 311 ? 9.196 69.811 30.954 1 92.17 311 GLN A CA 1
ATOM 2544 C C . GLN A 1 311 ? 10.232 68.702 31.121 1 92.17 311 GLN A C 1
ATOM 2546 O O . GLN A 1 311 ? 11.041 68.461 30.222 1 92.17 311 GLN A O 1
ATOM 2551 N N . LYS A 1 312 ? 10.168 68.078 32.244 1 93.68 312 LYS A N 1
ATOM 2552 C CA . LYS A 1 312 ? 11.076 66.959 32.478 1 93.68 312 LYS A CA 1
ATOM 2553 C C . LYS A 1 312 ? 10.84 65.84 31.467 1 93.68 312 LYS A C 1
ATOM 2555 O O . LYS A 1 312 ? 11.793 65.262 30.939 1 93.68 312 LYS A O 1
ATOM 2560 N N . GLU A 1 313 ? 9.583 65.573 31.181 1 93.2 313 GLU A N 1
ATOM 2561 C CA . GLU A 1 313 ? 9.227 64.515 30.24 1 93.2 313 GLU A CA 1
ATOM 2562 C C . GLU A 1 313 ? 9.605 64.897 28.811 1 93.2 313 GLU A C 1
ATOM 2564 O O . GLU A 1 313 ? 9.964 64.034 28.007 1 93.2 313 GLU A O 1
ATOM 2569 N N . ARG A 1 314 ? 9.489 66.108 28.423 1 92.32 314 ARG A N 1
ATOM 2570 C CA . ARG A 1 314 ? 9.88 66.585 27.1 1 92.32 314 ARG A CA 1
ATOM 2571 C C . ARG A 1 314 ? 11.381 66.428 26.883 1 92.32 314 ARG A C 1
ATOM 2573 O O . ARG A 1 314 ? 11.82 66.031 25.802 1 92.32 314 ARG A O 1
ATOM 2580 N N . ALA A 1 315 ? 12.124 66.689 27.914 1 92.95 315 ALA A N 1
ATOM 2581 C CA . ALA A 1 315 ? 13.572 66.515 27.836 1 92.95 315 ALA A CA 1
ATOM 2582 C C . ALA A 1 315 ? 13.94 65.041 27.687 1 92.95 315 ALA A C 1
ATOM 2584 O O . ALA A 1 315 ? 14.858 64.697 26.94 1 92.95 315 ALA A O 1
ATOM 2585 N N . HIS A 1 316 ? 13.242 64.342 28.418 1 92.26 316 HIS A N 1
ATOM 2586 C CA . HIS A 1 316 ? 13.456 62.902 28.332 1 92.26 316 HIS A CA 1
ATOM 2587 C C . HIS A 1 316 ? 13.155 62.383 26.93 1 92.26 316 HIS A C 1
ATOM 2589 O O . HIS A 1 316 ? 13.917 61.583 26.382 1 92.26 316 HIS A O 1
ATOM 2595 N N . ARG A 1 317 ? 12.066 62.729 26.258 1 92.64 317 ARG A N 1
ATOM 2596 C CA . ARG A 1 317 ? 11.672 62.293 24.923 1 92.64 317 ARG A CA 1
ATOM 2597 C C . ARG A 1 317 ? 12.689 62.741 23.878 1 92.64 317 ARG A C 1
ATOM 2599 O O . ARG A 1 317 ? 12.998 61.995 22.946 1 92.64 317 ARG A O 1
ATOM 2606 N N . ASP A 1 318 ? 13.219 63.915 24.011 1 91.5 318 ASP A N 1
ATOM 2607 C CA . ASP A 1 318 ? 14.239 64.42 23.098 1 91.5 318 ASP A CA 1
ATOM 2608 C C . ASP A 1 318 ? 15.503 63.566 23.159 1 91.5 318 ASP A C 1
ATOM 2610 O O . ASP A 1 318 ? 16.147 63.327 22.136 1 91.5 318 ASP A O 1
ATOM 2614 N N . GLY A 1 319 ? 15.792 63.161 24.332 1 91.54 319 GLY A N 1
ATOM 2615 C CA . GLY A 1 319 ? 16.921 62.255 24.475 1 91.54 319 GLY A CA 1
ATOM 2616 C C . GLY A 1 319 ? 16.706 60.921 23.785 1 91.54 319 GLY A C 1
ATOM 2617 O O . GLY A 1 319 ? 17.623 60.384 23.161 1 91.54 319 GLY A O 1
ATOM 2618 N N . LEU A 1 320 ? 15.556 60.42 23.867 1 91.19 320 LEU A N 1
ATOM 2619 C CA . LEU A 1 320 ? 15.207 59.151 23.237 1 91.19 320 LEU A CA 1
ATOM 2620 C C . LEU A 1 320 ? 15.238 59.272 21.718 1 91.19 320 LEU A C 1
ATOM 2622 O O . LEU A 1 320 ? 15.62 58.327 21.023 1 91.19 320 LEU A O 1
ATOM 2626 N N . LYS A 1 321 ? 14.747 60.311 21.137 1 90.45 321 LYS A N 1
ATOM 2627 C CA . LYS A 1 321 ? 14.754 60.539 19.695 1 90.45 321 LYS A CA 1
ATOM 2628 C C . LYS A 1 321 ? 16.178 60.56 19.148 1 90.45 321 LYS A C 1
ATOM 2630 O O . LYS A 1 321 ? 16.441 60.034 18.065 1 90.45 321 LYS A O 1
ATOM 2635 N N . ARG A 1 322 ? 17.104 61.089 19.894 1 89.93 322 ARG A N 1
ATOM 2636 C CA . ARG A 1 322 ? 18.506 61.12 19.488 1 89.93 322 ARG A CA 1
ATOM 2637 C C . ARG A 1 322 ? 19.106 59.718 19.488 1 89.93 322 ARG A C 1
ATOM 2639 O O . ARG A 1 322 ? 19.904 59.378 18.612 1 89.93 322 ARG A O 1
ATOM 2646 N N . LEU A 1 323 ? 18.734 59.05 20.465 1 86.63 323 LEU A N 1
ATOM 2647 C CA . LEU A 1 323 ? 19.22 57.676 20.544 1 86.63 323 LEU A CA 1
ATOM 2648 C C . LEU A 1 323 ? 18.679 56.841 19.389 1 86.63 323 LEU A C 1
ATOM 2650 O O . LEU A 1 323 ? 19.378 55.968 18.868 1 86.63 323 LEU A O 1
ATOM 2654 N N . ALA A 1 324 ? 17.422 57.018 19.034 1 86.01 324 ALA A N 1
ATOM 2655 C CA . ALA A 1 324 ? 16.791 56.294 17.934 1 86.01 324 ALA A CA 1
ATOM 2656 C C . ALA A 1 324 ? 17.484 56.597 16.609 1 86.01 324 ALA A C 1
ATOM 2658 O O . ALA A 1 324 ? 17.668 55.704 15.779 1 86.01 324 ALA A O 1
ATOM 2659 N N . GLU A 1 325 ? 17.843 57.793 16.369 1 84.25 325 GLU A N 1
ATOM 2660 C CA . GLU A 1 325 ? 18.514 58.206 15.14 1 84.25 325 GLU A CA 1
ATOM 2661 C C . GLU A 1 325 ? 19.928 57.637 15.065 1 84.25 325 GLU A C 1
ATOM 2663 O O . GLU A 1 325 ? 20.402 57.279 13.985 1 84.25 325 GLU A O 1
ATOM 2668 N N . ALA A 1 326 ? 20.489 57.435 16.158 1 82.05 326 ALA A N 1
ATOM 2669 C CA . ALA A 1 326 ? 21.854 56.916 16.198 1 82.05 326 ALA A CA 1
ATOM 2670 C C . ALA A 1 326 ? 21.874 55.408 15.963 1 82.05 326 ALA A C 1
ATOM 2672 O O . ALA A 1 326 ? 22.859 54.866 15.456 1 82.05 326 ALA A O 1
ATOM 2673 N N . SER A 1 327 ? 20.78 54.707 16.354 1 77.97 327 SER A N 1
ATOM 2674 C CA . SER A 1 327 ? 20.76 53.249 16.297 1 77.97 327 SER A CA 1
ATOM 2675 C C . SER A 1 327 ? 20.169 52.755 14.981 1 77.97 327 SER A C 1
ATOM 2677 O O . SER A 1 327 ? 20.041 51.547 14.767 1 77.97 327 SER A O 1
ATOM 2679 N N . LYS A 1 328 ? 19.446 53.478 14.155 1 74.33 328 LYS A N 1
ATOM 2680 C CA . LYS A 1 328 ? 18.733 53.108 12.936 1 74.33 328 LYS A CA 1
ATOM 2681 C C . LYS A 1 328 ? 19.522 52.083 12.127 1 74.33 328 LYS A C 1
ATOM 2683 O O . LYS A 1 328 ? 18.945 51.147 11.569 1 74.33 328 LYS A O 1
ATOM 2688 N N . ASP A 1 329 ? 20.901 52.198 12.048 1 66.21 329 ASP A N 1
ATOM 2689 C CA . ASP A 1 329 ? 21.656 51.358 11.123 1 66.21 329 ASP A CA 1
ATOM 2690 C C . ASP A 1 329 ? 22.066 50.044 11.784 1 66.21 329 ASP A C 1
ATOM 2692 O O . ASP A 1 329 ? 22.427 49.085 11.099 1 66.21 329 ASP A O 1
ATOM 2696 N N . ASN A 1 330 ? 21.887 49.856 13.219 1 64.53 330 ASN A N 1
ATOM 2697 C CA . ASN A 1 330 ? 22.753 48.797 13.727 1 64.53 330 ASN A CA 1
ATOM 2698 C C . ASN A 1 330 ? 21.949 47.699 14.418 1 64.53 330 ASN A C 1
ATOM 2700 O O . ASN A 1 330 ? 22.408 46.56 14.523 1 64.53 330 ASN A O 1
ATOM 2704 N N . ASP A 1 331 ? 20.713 47.863 14.951 1 69.3 331 ASP A N 1
ATOM 2705 C CA . ASP A 1 331 ? 20.104 46.816 15.764 1 69.3 331 ASP A CA 1
ATOM 2706 C C . ASP A 1 331 ? 18.58 46.884 15.696 1 69.3 331 ASP A C 1
ATOM 2708 O O . ASP A 1 331 ? 17.953 47.637 16.444 1 69.3 331 ASP A O 1
ATOM 2712 N N . PRO A 1 332 ? 17.948 46.038 14.836 1 68.36 332 PRO A N 1
ATOM 2713 C CA . PRO A 1 332 ? 16.495 46.09 14.659 1 68.36 332 PRO A CA 1
ATOM 2714 C C . PRO A 1 332 ? 15.733 45.861 15.962 1 68.36 332 PRO A C 1
ATOM 2716 O O . PRO A 1 332 ? 14.694 46.485 16.192 1 68.36 332 PRO A O 1
ATOM 2719 N N . LYS A 1 333 ? 16.162 45.084 16.89 1 65.53 333 LYS A N 1
ATOM 2720 C CA . LYS A 1 333 ? 15.502 44.84 18.17 1 65.53 333 LYS A CA 1
ATOM 2721 C C . LYS A 1 333 ? 15.516 46.092 19.042 1 65.53 333 LYS A C 1
ATOM 2723 O O . LYS A 1 333 ? 14.535 46.389 19.727 1 65.53 333 LYS A O 1
ATOM 2728 N N . ASN A 1 334 ? 16.589 46.681 18.856 1 78.03 334 ASN A N 1
ATOM 2729 C CA . ASN A 1 334 ? 16.75 47.901 19.64 1 78.03 334 ASN A CA 1
ATOM 2730 C C . ASN A 1 334 ? 15.842 49.017 19.132 1 78.03 334 ASN A C 1
ATOM 2732 O O . ASN A 1 334 ? 15.346 49.826 19.918 1 78.03 334 ASN A O 1
ATOM 2736 N N . GLN A 1 335 ? 15.551 48.816 17.893 1 79.24 335 GLN A N 1
ATOM 2737 C CA . GLN A 1 335 ? 14.685 49.829 17.297 1 79.24 335 GLN A CA 1
ATOM 2738 C C . GLN A 1 335 ? 13.249 49.687 17.795 1 79.24 335 GLN A C 1
ATOM 2740 O O . GLN A 1 335 ? 12.565 50.687 18.024 1 79.24 335 GLN A O 1
ATOM 2745 N N . SER A 1 336 ? 12.912 48.467 18.006 1 79.5 336 SER A N 1
ATOM 2746 C CA . SER A 1 336 ? 11.559 48.23 18.497 1 79.5 336 SER A CA 1
ATOM 2747 C C . SER A 1 336 ? 11.404 48.697 19.94 1 79.5 336 SER A C 1
ATOM 2749 O O . SER A 1 336 ? 10.367 49.25 20.312 1 79.5 336 SER A O 1
ATOM 2751 N N . ASP A 1 337 ? 12.46 48.493 20.672 1 83.43 337 ASP A N 1
ATOM 2752 C CA . ASP A 1 337 ? 12.432 48.913 22.07 1 83.43 337 ASP A CA 1
ATOM 2753 C C . ASP A 1 337 ? 12.38 50.435 22.185 1 83.43 337 ASP A C 1
ATOM 2755 O O . ASP A 1 337 ? 11.646 50.975 23.014 1 83.43 337 ASP A O 1
ATOM 2759 N N . ILE A 1 338 ? 13.127 51.068 21.389 1 87.74 338 ILE A N 1
ATOM 2760 C CA . ILE A 1 338 ? 13.179 52.526 21.408 1 87.74 338 ILE A CA 1
ATOM 2761 C C . ILE A 1 338 ? 11.844 53.097 20.936 1 87.74 338 ILE A C 1
ATOM 2763 O O . ILE A 1 338 ? 11.37 54.103 21.468 1 87.74 338 ILE A O 1
ATOM 2767 N N . SER A 1 339 ? 11.321 52.478 19.986 1 85.54 339 SER A N 1
ATOM 2768 C CA . SER A 1 339 ? 10.03 52.921 19.47 1 85.54 339 SER A CA 1
ATOM 2769 C C . SER A 1 339 ? 8.945 52.824 20.537 1 85.54 339 SER A C 1
ATOM 2771 O O . SER A 1 339 ? 8.102 53.716 20.655 1 85.54 339 SER A O 1
ATOM 2773 N N . ASN A 1 340 ? 9.035 51.789 21.348 1 85.68 340 ASN A N 1
ATOM 2774 C CA . ASN A 1 340 ? 8.066 51.618 22.425 1 85.68 340 ASN A CA 1
ATOM 2775 C C . ASN A 1 340 ? 8.258 52.662 23.522 1 85.68 340 ASN A C 1
ATOM 2777 O O . ASN A 1 340 ? 7.283 53.178 24.071 1 85.68 340 ASN A O 1
ATOM 2781 N N . ARG A 1 341 ? 9.469 52.969 23.767 1 89.13 341 ARG A N 1
ATOM 2782 C CA . ARG A 1 341 ? 9.756 53.968 24.791 1 89.13 341 ARG A CA 1
ATOM 2783 C C . ARG A 1 341 ? 9.31 55.356 24.343 1 89.13 341 ARG A C 1
ATOM 2785 O O . ARG A 1 341 ? 8.861 56.163 25.159 1 89.13 341 ARG A O 1
ATOM 2792 N N . LEU A 1 342 ? 9.483 55.562 23.107 1 90.63 342 LEU A N 1
ATOM 2793 C CA . LEU A 1 342 ? 9.024 56.83 22.552 1 90.63 342 LEU A CA 1
ATOM 2794 C C . LEU A 1 342 ? 7.506 56.948 22.645 1 90.63 342 LEU A C 1
ATOM 2796 O O . LEU A 1 342 ? 6.979 58.025 22.932 1 90.63 342 LEU A O 1
ATOM 2800 N N . LEU A 1 343 ? 6.863 55.903 22.406 1 89.3 343 LEU A N 1
ATOM 2801 C CA . LEU A 1 343 ? 5.408 55.884 22.512 1 89.3 343 LEU A CA 1
ATOM 2802 C C . LEU A 1 343 ? 4.965 56.13 23.951 1 89.3 343 LEU A C 1
ATOM 2804 O O . LEU A 1 343 ? 3.986 56.84 24.191 1 89.3 343 LEU A O 1
ATOM 2808 N N . GLN A 1 344 ? 5.681 55.567 24.855 1 90.41 344 GLN A N 1
ATOM 2809 C CA . GLN A 1 344 ? 5.373 55.749 26.27 1 90.41 344 GLN A CA 1
ATOM 2810 C C . GLN A 1 344 ? 5.555 57.205 26.689 1 90.41 344 GLN A C 1
ATOM 2812 O O . GLN A 1 344 ? 4.727 57.755 27.418 1 90.41 344 GLN A O 1
ATOM 2817 N N . SER A 1 345 ? 6.643 57.793 26.224 1 92.05 345 SER A N 1
ATOM 2818 C CA . SER A 1 345 ? 6.911 59.192 26.539 1 92.05 345 SER A CA 1
ATOM 2819 C C . SER A 1 345 ? 5.85 60.107 25.935 1 92.05 345 SER A C 1
ATOM 2821 O O . SER A 1 345 ? 5.456 61.1 26.551 1 92.05 345 SER A O 1
ATOM 2823 N N . SER A 1 346 ? 5.431 59.822 24.761 1 92.01 346 SER A N 1
ATOM 2824 C CA . SER A 1 346 ? 4.371 60.589 24.116 1 92.01 346 SER A CA 1
ATOM 2825 C C . SER A 1 346 ? 3.068 60.504 24.905 1 92.01 346 SER A C 1
ATOM 2827 O O . SER A 1 346 ? 2.348 61.497 25.032 1 92.01 346 SER A O 1
ATOM 2829 N N . ALA A 1 347 ? 2.765 59.355 25.399 1 92.16 347 ALA A N 1
ATOM 2830 C CA . ALA A 1 347 ? 1.555 59.163 26.194 1 92.16 347 ALA A CA 1
ATOM 2831 C C . ALA A 1 347 ? 1.614 59.97 27.488 1 92.16 347 ALA A C 1
ATOM 2833 O O . ALA A 1 347 ? 0.609 60.541 27.917 1 92.16 347 ALA A O 1
ATOM 2834 N N . MET A 1 348 ? 2.808 60.012 28.075 1 92.58 348 MET A N 1
ATOM 2835 C CA . MET A 1 348 ? 2.982 60.768 29.312 1 92.58 348 MET A CA 1
ATOM 2836 C C . MET A 1 348 ? 2.828 62.265 29.061 1 92.58 348 MET A C 1
ATOM 2838 O O . MET A 1 348 ? 2.256 62.981 29.885 1 92.58 348 MET A O 1
ATOM 2842 N N . LEU A 1 349 ? 3.329 62.736 27.992 1 92.79 349 LEU A N 1
ATOM 2843 C CA . LEU A 1 349 ? 3.224 64.149 27.643 1 92.79 349 LEU A CA 1
ATOM 2844 C C . LEU A 1 349 ? 1.771 64.541 27.399 1 92.79 349 LEU A C 1
ATOM 2846 O O . LEU A 1 349 ? 1.33 65.608 27.833 1 92.79 349 LEU A O 1
ATOM 2850 N N . THR A 1 350 ? 1.106 63.684 26.687 1 92.47 350 THR A N 1
ATOM 2851 C CA . THR A 1 350 ? -0.316 63.92 26.465 1 92.47 350 THR A CA 1
ATOM 2852 C C . THR A 1 350 ? -1.075 63.936 27.788 1 92.47 350 THR A C 1
ATOM 2854 O O . THR A 1 350 ? -1.949 64.78 27.999 1 92.47 350 THR A O 1
ATOM 2857 N N . PHE A 1 351 ? -0.72 63.06 28.652 1 93.31 351 PHE A N 1
ATOM 2858 C CA . PHE A 1 351 ? -1.307 62.945 29.982 1 93.31 351 PHE A CA 1
ATOM 2859 C C . PHE A 1 351 ? -1.148 64.247 30.759 1 93.31 351 PHE A C 1
ATOM 2861 O O . PHE A 1 351 ? -2.122 64.777 31.296 1 93.31 351 PHE A O 1
ATOM 2868 N N . PHE A 1 352 ? 0.017 64.83 30.78 1 93.88 352 PHE A N 1
ATOM 2869 C CA . PHE A 1 352 ? 0.299 66.072 31.491 1 93.88 352 PHE A CA 1
ATOM 2870 C C . PHE A 1 352 ? -0.425 67.245 30.839 1 93.88 352 PHE A C 1
ATOM 2872 O O . PHE A 1 352 ? -0.958 68.114 31.532 1 93.88 352 PHE A O 1
ATOM 2879 N N . ASP A 1 353 ? -0.398 67.243 29.619 1 92.74 353 ASP A N 1
ATOM 2880 C CA . ASP A 1 353 ? -0.992 68.35 28.876 1 92.74 353 ASP A CA 1
ATOM 2881 C C . ASP A 1 353 ? -2.495 68.44 29.133 1 92.74 353 ASP A C 1
ATOM 2883 O O . ASP A 1 353 ? -3.036 69.534 29.305 1 92.74 353 ASP A O 1
ATOM 2887 N N . ILE A 1 354 ? -3.14 67.33 29.146 1 93.32 354 ILE A N 1
ATOM 2888 C CA . ILE A 1 354 ? -4.587 67.308 29.331 1 93.32 354 ILE A CA 1
ATOM 2889 C C . ILE A 1 354 ? -4.931 67.716 30.762 1 93.32 354 ILE A C 1
ATOM 2891 O O . ILE A 1 354 ? -5.942 68.38 30.998 1 93.32 354 ILE A O 1
ATOM 2895 N N . ILE A 1 355 ? -4.123 67.255 31.699 1 93.4 355 ILE A N 1
ATOM 2896 C CA . ILE A 1 355 ? -4.364 67.622 33.09 1 93.4 355 ILE A CA 1
ATOM 2897 C C . ILE A 1 355 ? -4.192 69.13 33.263 1 93.4 355 ILE A C 1
ATOM 2899 O O . ILE A 1 355 ? -4.973 69.773 33.968 1 93.4 355 ILE A O 1
ATOM 2903 N N . ARG A 1 356 ? -3.175 69.69 32.636 1 93.2 356 ARG A N 1
ATOM 2904 C CA . ARG A 1 356 ? -2.974 71.135 32.668 1 93.2 356 ARG A CA 1
ATOM 2905 C C . ARG A 1 356 ? -4.177 71.868 32.085 1 93.2 356 ARG A C 1
ATOM 2907 O O . ARG A 1 356 ? -4.597 72.901 32.611 1 93.2 356 ARG A O 1
ATOM 2914 N N . TYR A 1 357 ? -4.672 71.381 31.054 1 92.88 357 TYR A N 1
ATOM 2915 C CA . TYR A 1 357 ? -5.859 71.958 30.432 1 92.88 357 TYR A CA 1
ATOM 2916 C C . TYR A 1 357 ? -7.033 71.97 31.404 1 92.88 357 TYR A C 1
ATOM 2918 O O . TYR A 1 357 ? -7.728 72.98 31.536 1 92.88 357 TYR A O 1
ATOM 2926 N N . LYS A 1 358 ? -7.252 70.886 32.084 1 93.13 358 LYS A N 1
ATOM 2927 C CA . LYS A 1 358 ? -8.342 70.771 33.048 1 93.13 358 LYS A CA 1
ATOM 2928 C C . LYS A 1 358 ? -8.207 71.809 34.158 1 93.13 358 LYS A C 1
ATOM 2930 O O . LYS A 1 358 ? -9.196 72.422 34.566 1 93.13 358 LYS A O 1
ATOM 2935 N N . LEU A 1 359 ? -6.975 71.985 34.62 1 93.55 359 LEU A N 1
ATOM 2936 C CA . LEU A 1 359 ? -6.715 72.944 35.689 1 93.55 359 LEU A CA 1
ATOM 2937 C C . LEU A 1 359 ? -6.907 74.374 35.195 1 93.55 359 LEU A C 1
ATOM 2939 O O . LEU A 1 359 ? -7.423 75.223 35.925 1 93.55 359 LEU A O 1
ATOM 2943 N N . ASN A 1 360 ? -6.531 74.637 33.955 1 93.12 360 ASN A N 1
ATOM 2944 C CA . ASN A 1 360 ? -6.737 75.956 33.367 1 93.12 360 ASN A CA 1
ATOM 2945 C C . ASN A 1 360 ? -8.22 76.258 33.172 1 93.12 360 ASN A C 1
ATOM 2947 O O . ASN A 1 360 ? -8.64 77.412 33.269 1 93.12 360 ASN A O 1
ATOM 2951 N N . LEU A 1 361 ? -8.946 75.279 32.919 1 93.13 361 LEU A N 1
ATOM 2952 C CA . LEU A 1 361 ? -10.393 75.436 32.815 1 93.13 361 LEU A CA 1
ATOM 2953 C C . LEU A 1 361 ? -10.989 75.875 34.149 1 93.13 361 LEU A C 1
ATOM 2955 O O . LEU A 1 361 ? -11.885 76.721 34.185 1 93.13 361 LEU A O 1
ATOM 2959 N N . THR A 1 362 ? -10.474 75.298 35.19 1 93.08 362 THR A N 1
ATOM 2960 C CA . THR A 1 362 ? -10.929 75.657 36.529 1 93.08 362 THR A CA 1
ATOM 2961 C C . THR A 1 362 ? -10.561 77.101 36.855 1 93.08 362 THR A C 1
ATOM 2963 O O . THR A 1 362 ? -11.376 77.847 37.403 1 93.08 362 THR A O 1
ATOM 2966 N N . LEU A 1 363 ? -9.399 77.527 36.481 1 93.55 363 LEU A N 1
ATOM 2967 C CA . LEU A 1 363 ? -8.938 78.886 36.742 1 93.55 363 LEU A CA 1
ATOM 2968 C C . LEU A 1 363 ? -9.763 79.901 35.958 1 93.55 363 LEU A C 1
ATOM 2970 O O . LEU A 1 363 ? -10.103 80.966 36.478 1 93.55 363 LEU A O 1
ATOM 2974 N N . SER A 1 364 ? -10.07 79.547 34.782 1 93.45 364 SER A N 1
ATOM 2975 C CA . SER A 1 364 ? -10.871 80.439 33.951 1 93.45 364 SER A CA 1
ATOM 2976 C C . SER A 1 364 ? -12.278 80.605 34.517 1 93.45 364 SER A C 1
ATOM 2978 O O . SER A 1 364 ? -12.872 81.68 34.411 1 93.45 364 SER A O 1
ATOM 2980 N N . SER A 1 365 ? -12.737 79.6 35.128 1 92.48 365 SER A N 1
ATOM 2981 C CA . SER A 1 365 ? -14.065 79.66 35.73 1 92.48 365 SER A CA 1
ATOM 2982 C C . SER A 1 365 ? -14.066 80.535 36.979 1 92.48 365 SER A C 1
ATOM 2984 O O . SER A 1 365 ? -15.07 81.177 37.293 1 92.48 365 SER A O 1
ATOM 2986 N N . ILE A 1 366 ? -12.977 80.521 37.676 1 91.06 366 ILE A N 1
ATOM 2987 C CA . ILE A 1 366 ? -12.846 81.338 38.877 1 91.06 366 ILE A CA 1
ATOM 2988 C C . ILE A 1 366 ? -12.713 82.809 38.489 1 91.06 366 ILE A C 1
ATOM 2990 O O . ILE A 1 366 ? -13.324 83.68 39.113 1 91.06 366 ILE A O 1
ATOM 2994 N N . ASP A 1 367 ? -12.059 83.064 37.398 1 88.79 367 ASP A N 1
ATOM 2995 C CA . ASP A 1 367 ? -11.755 84.428 36.975 1 88.79 367 ASP A CA 1
ATOM 2996 C C . ASP A 1 367 ? -12.853 84.978 36.067 1 88.79 367 ASP A C 1
ATOM 2998 O O . ASP A 1 367 ? -12.925 86.186 35.834 1 88.79 367 ASP A O 1
ATOM 3002 N N . GLY A 1 368 ? -13.683 84.254 35.562 1 87.18 368 GLY A N 1
ATOM 3003 C CA . GLY A 1 368 ? -14.716 84.685 34.633 1 87.18 368 GLY A CA 1
ATOM 3004 C C . GLY A 1 368 ? -14.186 84.966 33.239 1 87.18 368 GLY A C 1
ATOM 3005 O O . GLY A 1 368 ? -14.755 85.775 32.504 1 87.18 368 GLY A O 1
ATOM 3006 N N . SER A 1 369 ? -13.054 84.25 32.978 1 87.88 369 SER A N 1
ATOM 3007 C CA . SER A 1 369 ? -12.457 84.453 31.663 1 87.88 369 SER A CA 1
ATOM 3008 C C . SER A 1 369 ? -12.978 83.433 30.656 1 87.88 369 SER A C 1
ATOM 3010 O O . SER A 1 369 ? -13.725 82.522 31.017 1 87.88 369 SER A O 1
ATOM 3012 N N . SER A 1 370 ? -12.578 83.575 29.433 1 89.4 370 SER A N 1
ATOM 3013 C CA . SER A 1 370 ? -13.022 82.686 28.364 1 89.4 370 SER A CA 1
ATOM 3014 C C . SER A 1 370 ? -12.396 81.302 28.5 1 89.4 370 SER A C 1
ATOM 3016 O O . SER A 1 370 ? -11.229 81.177 28.877 1 89.4 370 SER A O 1
ATOM 3018 N N . ARG A 1 371 ? -13.142 80.349 28.199 1 89.38 371 ARG A N 1
ATOM 3019 C CA . ARG A 1 371 ? -12.704 78.959 28.282 1 89.38 371 ARG A CA 1
ATOM 3020 C C . ARG A 1 371 ? -11.613 78.667 27.257 1 89.38 371 ARG A C 1
ATOM 3022 O O . ARG A 1 371 ? -11.753 79.006 26.08 1 89.38 371 ARG A O 1
ATOM 3029 N N . PRO A 1 372 ? -10.589 78.069 27.772 1 88.89 372 PRO A N 1
ATOM 3030 C CA . PRO A 1 372 ? -9.524 77.717 26.83 1 88.89 372 PRO A CA 1
ATOM 3031 C C . PRO A 1 372 ? -9.917 76.577 25.893 1 88.89 372 PRO A C 1
ATOM 3033 O O . PRO A 1 372 ? -10.715 75.713 26.267 1 88.89 372 PRO A O 1
ATOM 3036 N N . GLN A 1 373 ? -9.392 76.594 24.708 1 88.24 373 GLN A N 1
ATOM 3037 C CA . GLN A 1 373 ? -9.614 75.537 23.727 1 88.24 373 GLN A CA 1
ATOM 3038 C C . GLN A 1 373 ? -8.451 74.55 23.709 1 88.24 373 GLN A C 1
ATOM 3040 O O . GLN A 1 373 ? -7.297 74.938 23.901 1 88.24 373 GLN A O 1
ATOM 3045 N N . HIS A 1 374 ? -8.769 73.308 23.576 1 91.23 374 HIS A N 1
ATOM 3046 C CA . HIS A 1 374 ? -7.76 72.256 23.518 1 91.23 374 HIS A CA 1
ATOM 3047 C C . HIS A 1 374 ? -8.101 71.224 22.449 1 91.23 374 HIS A C 1
ATOM 3049 O O . HIS A 1 374 ? -9.254 70.8 22.335 1 91.23 374 HIS A O 1
ATOM 3055 N N . PRO A 1 375 ? -7.17 70.769 21.647 1 89.4 375 PRO A N 1
ATOM 3056 C CA . PRO A 1 375 ? -7.428 69.834 20.549 1 89.4 375 PRO A CA 1
ATOM 3057 C C . PRO A 1 375 ? -7.927 68.475 21.035 1 89.4 375 PRO A C 1
ATOM 3059 O O . PRO A 1 375 ? -8.601 67.759 20.291 1 89.4 375 PRO A O 1
ATOM 3062 N N . LEU A 1 376 ? -7.646 68.117 22.264 1 91.65 376 LEU A N 1
ATOM 3063 C CA . LEU A 1 376 ? -7.993 66.791 22.763 1 91.65 376 LEU A CA 1
ATOM 3064 C C . LEU A 1 376 ? -9.177 66.863 23.721 1 91.65 376 LEU A C 1
ATOM 3066 O O . LEU A 1 376 ? -9.449 65.908 24.452 1 91.65 376 LEU A O 1
ATOM 3070 N N . SER A 1 377 ? -9.859 67.875 23.736 1 90.46 377 SER A N 1
ATOM 3071 C CA . SER A 1 377 ? -10.964 68.076 24.667 1 90.46 377 SER A CA 1
ATOM 3072 C C . SER A 1 377 ? -12.088 67.078 24.415 1 90.46 377 SER A C 1
ATOM 3074 O O . SER A 1 377 ? -12.761 66.643 25.352 1 90.46 377 SER A O 1
ATOM 3076 N N . ASN A 1 378 ? -12.24 66.622 23.134 1 89.41 378 ASN A N 1
ATOM 3077 C CA . ASN A 1 378 ? -13.317 65.714 22.757 1 89.41 378 ASN A CA 1
ATOM 3078 C C . ASN A 1 378 ? -13.003 64.275 23.156 1 89.41 378 ASN A C 1
ATOM 3080 O O . ASN A 1 378 ? -13.881 63.412 23.127 1 89.41 378 ASN A O 1
ATOM 3084 N N . CYS A 1 379 ? -11.828 64.086 23.609 1 92.58 379 CYS A N 1
ATOM 3085 C CA . CYS A 1 379 ? -11.417 62.733 23.969 1 92.58 379 CYS A CA 1
ATOM 3086 C C . CYS A 1 379 ? -11.527 62.511 25.472 1 92.58 379 CYS A C 1
ATOM 3088 O O . CYS A 1 379 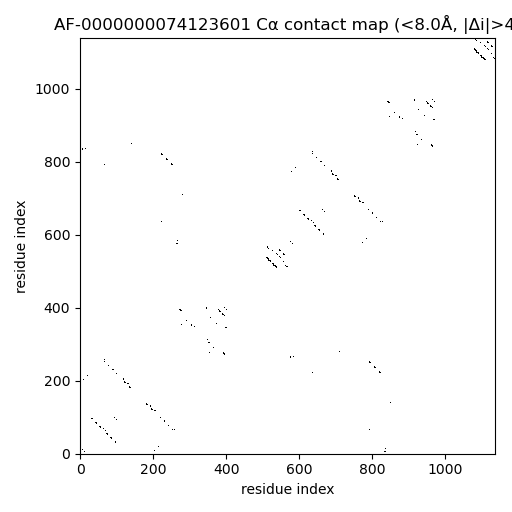? -11.122 61.464 25.981 1 92.58 379 CYS A O 1
ATOM 3090 N N . MET A 1 380 ? -12.035 63.405 26.146 1 92.55 380 MET A N 1
ATOM 3091 C CA . MET A 1 380 ? -12.182 63.319 27.596 1 92.55 380 MET A CA 1
ATOM 3092 C C . MET A 1 380 ? -13.624 63.005 27.979 1 92.55 380 MET A C 1
ATOM 3094 O O . MET A 1 380 ? -14.56 63.561 27.4 1 92.55 380 MET A O 1
ATOM 3098 N N . GLU A 1 381 ? -13.719 62.109 28.823 1 93.09 381 GLU A N 1
ATOM 3099 C CA . GLU A 1 381 ? -15.033 61.751 29.349 1 93.09 381 GLU A CA 1
ATOM 3100 C C . GLU A 1 381 ? -15.093 61.942 30.861 1 93.09 381 GLU A C 1
ATOM 3102 O O . GLU A 1 381 ? -14.204 61.489 31.585 1 93.09 381 GLU A O 1
ATOM 3107 N N . ASN A 1 382 ? -16.091 62.628 31.33 1 91.43 382 ASN A N 1
ATOM 3108 C CA . ASN A 1 382 ? -16.29 62.866 32.756 1 91.43 382 ASN A CA 1
ATOM 3109 C C . ASN A 1 382 ? -17.315 61.902 33.347 1 91.43 382 ASN A C 1
ATOM 3111 O O . ASN A 1 382 ? -18.365 61.661 32.748 1 91.43 382 ASN A O 1
ATOM 3115 N N . HIS A 1 383 ? -16.864 61.339 34.439 1 91.13 383 HIS A N 1
ATOM 3116 C CA . HIS A 1 383 ? -17.738 60.406 35.142 1 91.13 383 HIS A CA 1
ATOM 3117 C C . HIS A 1 383 ? -17.785 60.715 36.635 1 91.13 383 HIS A C 1
ATOM 3119 O O . HIS A 1 383 ? -17.009 61.536 37.129 1 91.13 383 HIS A O 1
ATOM 3125 N N . THR A 1 384 ? -18.844 60.184 37.254 1 90.61 384 THR A N 1
ATOM 3126 C CA . THR A 1 384 ? -18.964 60.265 38.706 1 90.61 384 THR A CA 1
ATOM 3127 C C . THR A 1 384 ? -19.063 58.871 39.319 1 90.61 384 THR A C 1
ATOM 3129 O O . THR A 1 384 ? -19.722 57.988 38.764 1 90.61 384 THR A O 1
ATOM 3132 N N . ASP A 1 385 ? -18.358 58.685 40.318 1 86.38 385 ASP A N 1
ATOM 3133 C CA . ASP A 1 385 ? -18.37 57.368 40.948 1 86.38 385 ASP A CA 1
ATOM 3134 C C . ASP A 1 385 ? -19.581 57.209 41.865 1 86.38 385 ASP A C 1
ATOM 3136 O O . ASP A 1 385 ? -20.42 58.107 41.955 1 86.38 385 ASP A O 1
ATOM 3140 N N . LYS A 1 386 ? -19.731 56.14 42.531 1 86.31 386 LYS A N 1
ATOM 3141 C CA . LYS A 1 386 ? -20.865 55.813 43.391 1 86.31 386 LYS A CA 1
ATOM 3142 C C . LYS A 1 386 ? -20.954 56.775 44.572 1 86.31 386 LYS A C 1
ATOM 3144 O O . LYS A 1 386 ? -22.038 57.006 45.111 1 86.31 386 LYS A O 1
ATOM 3149 N N . GLN A 1 387 ? -19.874 57.407 44.926 1 84.81 387 GLN A N 1
ATOM 3150 C CA . GLN A 1 387 ? -19.846 58.307 46.075 1 84.81 387 GLN A CA 1
ATOM 3151 C C . GLN A 1 387 ? -19.972 59.763 45.636 1 84.81 387 GLN A C 1
ATOM 3153 O O . GLN A 1 387 ? -19.828 60.677 46.45 1 84.81 387 GLN A O 1
ATOM 3158 N N . GLY A 1 388 ? -20.094 59.955 44.315 1 84.25 388 GLY A N 1
ATOM 3159 C CA . GLY A 1 388 ? -20.296 61.303 43.807 1 84.25 388 GLY A CA 1
ATOM 3160 C C . GLY A 1 388 ? -18.998 62.021 43.489 1 84.25 388 GLY A C 1
ATOM 3161 O O . GLY A 1 388 ? -18.991 63.234 43.268 1 84.25 388 GLY A O 1
ATOM 3162 N N . ILE A 1 389 ? -17.913 61.318 43.482 1 90.39 389 ILE A N 1
ATOM 3163 C CA . ILE A 1 389 ? -16.62 61.932 43.2 1 90.39 389 ILE A CA 1
ATOM 3164 C C . ILE A 1 389 ? -16.354 61.907 41.696 1 90.39 389 ILE A C 1
ATOM 3166 O O . ILE A 1 389 ? -16.459 60.856 41.059 1 90.39 389 ILE A O 1
ATOM 3170 N N . LEU A 1 390 ? -15.965 63.006 41.168 1 89.79 390 LEU A N 1
ATOM 3171 C CA . LEU A 1 390 ? -15.727 63.177 39.739 1 89.79 390 LEU A CA 1
ATOM 3172 C C . LEU A 1 390 ? -14.441 62.476 39.314 1 89.79 390 LEU A C 1
ATOM 3174 O O . LEU A 1 390 ? -13.433 62.538 40.021 1 89.79 390 LEU A O 1
ATOM 3178 N N . TYR A 1 391 ? -14.522 61.74 38.184 1 91.18 391 TYR A N 1
ATOM 3179 C CA . TYR A 1 391 ? -13.297 61.232 37.577 1 91.18 391 TYR A CA 1
ATOM 3180 C C . TYR A 1 391 ? -13.336 61.382 36.061 1 91.18 391 TYR A C 1
ATOM 3182 O O . TYR A 1 391 ? -14.403 61.286 35.449 1 91.18 391 TYR A O 1
ATOM 3190 N N . THR A 1 392 ? -12.2 61.647 35.434 1 94.26 392 THR A N 1
ATOM 3191 C CA . THR A 1 392 ? -12.074 61.906 34.004 1 94.26 392 THR A CA 1
ATOM 3192 C C . THR A 1 392 ? -11.216 60.837 33.334 1 94.26 392 THR A C 1
ATOM 3194 O O . THR A 1 392 ? -10.161 60.465 33.852 1 94.26 392 THR A O 1
ATOM 3197 N N . VAL A 1 393 ? -11.769 60.31 32.241 1 94.61 393 VAL A N 1
ATOM 3198 C CA . VAL A 1 393 ? -11.045 59.309 31.464 1 94.61 393 VAL A CA 1
ATOM 3199 C C . VAL A 1 393 ? -10.743 59.854 30.071 1 94.61 393 VAL A C 1
ATOM 3201 O O . VAL A 1 393 ? -11.609 60.458 29.432 1 94.61 393 VAL A O 1
ATOM 3204 N N . PHE A 1 394 ? -9.506 59.7 29.686 1 94.96 394 PHE A N 1
ATOM 3205 C CA . PHE A 1 394 ? -9.06 60.099 28.356 1 94.96 394 PHE A CA 1
ATOM 3206 C C . PHE A 1 394 ? -8.865 58.881 27.462 1 94.96 394 PHE A C 1
ATOM 3208 O O . PHE A 1 394 ? -8.126 57.959 27.813 1 94.96 394 PHE A O 1
ATOM 3215 N N . ARG A 1 395 ? -9.559 58.854 26.304 1 92.74 395 ARG A N 1
ATOM 3216 C CA . ARG A 1 395 ? -9.491 57.723 25.384 1 92.74 395 ARG A CA 1
ATOM 3217 C C . ARG A 1 395 ? -8.955 58.156 24.023 1 92.74 395 ARG A C 1
ATOM 3219 O O . ARG A 1 395 ? -9.446 59.121 23.435 1 92.74 395 ARG A O 1
ATOM 3226 N N . SER A 1 396 ? -7.919 57.473 23.575 1 91.22 396 SER A N 1
ATOM 3227 C CA . SER A 1 396 ? -7.351 57.74 22.258 1 91.22 396 SER A CA 1
ATOM 3228 C C . SER A 1 396 ? -6.563 56.541 21.742 1 91.22 396 SER A C 1
ATOM 3230 O O . SER A 1 396 ? -6.137 55.688 22.524 1 91.22 396 SER A O 1
ATOM 3232 N N . ARG A 1 397 ? -6.405 56.548 20.459 1 88.43 397 ARG A N 1
ATOM 3233 C CA . ARG A 1 397 ? -5.542 55.523 19.881 1 88.43 397 ARG A CA 1
ATOM 3234 C C . ARG A 1 397 ? -4.082 55.763 20.252 1 88.43 397 ARG A C 1
ATOM 3236 O O . ARG A 1 397 ? -3.644 56.91 20.356 1 88.43 397 ARG A O 1
ATOM 3243 N N . PRO A 1 398 ? -3.408 54.664 20.419 1 83.09 398 PRO A N 1
ATOM 3244 C CA . PRO A 1 398 ? -2.003 54.853 20.787 1 83.09 398 PRO A CA 1
ATOM 3245 C C . PRO A 1 398 ? -1.241 55.716 19.783 1 83.09 398 PRO A C 1
ATOM 3247 O O . PRO A 1 398 ? -1.253 55.429 18.583 1 83.09 398 PRO A O 1
ATOM 3250 N N . GLY A 1 399 ? -0.663 56.81 20.225 1 79.14 399 GLY A N 1
ATOM 3251 C CA . GLY A 1 399 ? 0.163 57.676 19.4 1 79.14 399 GLY A CA 1
ATOM 3252 C C . GLY A 1 399 ? -0.626 58.776 18.714 1 79.14 399 GLY A C 1
ATOM 3253 O O . GLY A 1 399 ? -0.058 59.79 18.303 1 79.14 399 GLY A O 1
ATOM 3254 N N . GLU A 1 400 ? -1.871 58.634 18.575 1 82.65 400 GLU A N 1
ATOM 3255 C CA . GLU A 1 400 ? -2.692 59.587 17.834 1 82.65 400 GLU A CA 1
ATOM 3256 C C . GLU A 1 400 ? -2.798 60.917 18.575 1 82.65 400 GLU A C 1
ATOM 3258 O O . GLU A 1 400 ? -2.766 61.983 17.956 1 82.65 400 GLU A O 1
ATOM 3263 N N . ALA A 1 401 ? -2.959 60.83 19.868 1 84.54 401 ALA A N 1
ATOM 3264 C CA . ALA A 1 401 ? -3.153 62.034 20.672 1 84.54 401 ALA A CA 1
ATOM 3265 C C . ALA A 1 401 ? -1.929 62.943 20.602 1 84.54 401 ALA A C 1
ATOM 3267 O O . ALA A 1 401 ? -2.061 64.16 20.446 1 84.54 401 ALA A O 1
ATOM 3268 N N . TYR A 1 402 ? -0.858 62.364 20.681 1 85.46 402 TYR A N 1
ATOM 3269 C CA . TYR A 1 402 ? 0.366 63.156 20.648 1 85.46 402 TYR A CA 1
ATOM 3270 C C . TYR A 1 402 ? 0.579 63.773 19.271 1 85.46 402 TYR A C 1
ATOM 3272 O O . TYR A 1 402 ? 1.067 64.9 19.158 1 85.46 402 TYR A O 1
ATOM 3280 N N . GLU A 1 403 ? 0.247 63.119 18.276 1 86.13 403 GLU A N 1
ATOM 3281 C CA . GLU A 1 403 ? 0.351 63.649 16.919 1 86.13 403 GLU A CA 1
ATOM 3282 C C . GLU A 1 403 ? -0.548 64.868 16.733 1 86.13 403 GLU A C 1
ATOM 3284 O O . GLU A 1 403 ? -0.15 65.848 16.1 1 86.13 403 GLU A O 1
ATOM 3289 N N . ARG A 1 404 ? -1.651 64.795 17.295 1 85.32 404 ARG A N 1
ATOM 3290 C CA . ARG A 1 404 ? -2.58 65.917 17.214 1 85.32 404 ARG A CA 1
ATOM 3291 C C . ARG A 1 404 ? -2.042 67.13 17.967 1 85.32 404 ARG A C 1
ATOM 3293 O O . ARG A 1 404 ? -2.232 68.269 17.536 1 85.32 404 ARG A O 1
ATOM 3300 N N . LEU A 1 405 ? -1.402 66.907 19.114 1 85.59 405 LEU A N 1
ATOM 3301 C CA . LEU A 1 405 ? -0.808 67.98 19.904 1 85.59 405 LEU A CA 1
ATOM 3302 C C . LEU A 1 405 ? 0.322 68.659 19.137 1 85.59 405 LEU A C 1
ATOM 3304 O O . LEU A 1 405 ? 0.456 69.884 19.176 1 85.59 405 LEU A O 1
ATOM 3308 N N . GLN A 1 406 ? 1.048 67.906 18.484 1 84.5 406 GLN A N 1
ATOM 3309 C CA . GLN A 1 406 ? 2.172 68.427 17.712 1 84.5 406 GLN A CA 1
ATOM 3310 C C . GLN A 1 406 ? 1.687 69.231 16.509 1 84.5 406 GLN A C 1
ATOM 3312 O O . GLN A 1 406 ? 2.301 70.233 16.137 1 84.5 406 GLN A O 1
ATOM 3317 N N . GLU A 1 407 ? 0.651 68.802 15.941 1 81.02 407 GLU A N 1
ATOM 3318 C CA . GLU A 1 407 ? 0.091 69.517 14.798 1 81.02 407 GLU A CA 1
ATOM 3319 C C . GLU A 1 407 ? -0.388 70.909 15.198 1 81.02 407 GLU A C 1
ATOM 3321 O O . GLU A 1 407 ? -0.21 71.872 14.449 1 81.02 407 GLU A O 1
ATOM 3326 N N . LYS A 1 408 ? -0.968 70.986 16.366 1 76.76 408 LYS A N 1
ATOM 3327 C CA . LYS A 1 408 ? -1.434 72.279 16.861 1 76.76 408 LYS A CA 1
ATOM 3328 C C . LYS A 1 408 ? -0.26 73.203 17.172 1 76.76 408 LYS A C 1
ATOM 3330 O O . LYS A 1 408 ? -0.306 74.397 16.869 1 76.76 408 LYS A O 1
ATOM 3335 N N . GLU A 1 409 ? 0.724 72.685 17.769 1 73.16 409 GLU A N 1
ATOM 3336 C CA . GLU A 1 409 ? 1.896 73.488 18.108 1 73.16 409 GLU A CA 1
ATOM 3337 C C . GLU A 1 409 ? 2.571 74.036 16.855 1 73.16 409 GLU A C 1
ATOM 3339 O O . GLU A 1 409 ? 3.023 75.183 16.838 1 73.16 409 GLU A O 1
ATOM 3344 N N . LYS A 1 410 ? 2.622 73.318 15.786 1 75.08 410 LYS A N 1
ATOM 3345 C CA . LYS A 1 410 ? 3.219 73.76 14.529 1 75.08 410 LYS A CA 1
ATOM 3346 C C . LYS A 1 410 ? 2.375 74.849 13.873 1 75.08 410 LYS A C 1
ATOM 3348 O O . LYS A 1 410 ? 2.914 75.808 13.316 1 75.08 410 LYS A O 1
ATOM 3353 N N . SER A 1 411 ? 1.075 74.613 14.1 1 68.75 411 SER A N 1
ATOM 3354 C CA . SER A 1 411 ? 0.189 75.61 13.508 1 68.75 411 SER A CA 1
ATOM 3355 C C . SER A 1 411 ? 0.282 76.941 14.247 1 68.75 411 SER A C 1
ATOM 3357 O O . SER A 1 411 ? 0.199 78.006 13.632 1 68.75 411 SER A O 1
ATOM 3359 N N . GLN A 1 412 ? 0.522 76.904 15.584 1 62.4 412 GLN A N 1
ATOM 3360 C CA . GLN A 1 412 ? 0.637 78.119 16.384 1 62.4 412 GLN A CA 1
ATOM 3361 C C . GLN A 1 412 ? 1.971 78.817 16.136 1 62.4 412 GLN A C 1
ATOM 3363 O O . GLN A 1 412 ? 2.046 80.048 16.15 1 62.4 412 GLN A O 1
ATOM 3368 N N . HIS A 1 413 ? 2.95 78.082 15.996 1 58.42 413 HIS A N 1
ATOM 3369 C CA . HIS A 1 413 ? 4.249 78.673 15.693 1 58.42 413 HIS A CA 1
ATOM 3370 C C . HIS A 1 413 ? 4.245 79.339 14.321 1 58.42 413 HIS A C 1
ATOM 3372 O O . HIS A 1 413 ? 4.89 80.372 14.126 1 58.42 413 HIS A O 1
ATOM 3378 N N . LYS A 1 414 ? 3.537 78.999 13.401 1 60.49 414 LYS A N 1
ATOM 3379 C CA . LYS A 1 414 ? 3.423 79.649 12.099 1 60.49 414 LYS A CA 1
ATOM 3380 C C . LYS A 1 414 ? 2.609 80.936 12.196 1 60.49 414 LYS A C 1
ATOM 3382 O O . LYS A 1 414 ? 2.9 81.915 11.506 1 60.49 414 LYS A O 1
ATOM 3387 N N . SER A 1 415 ? 1.596 80.941 13.147 1 53.54 415 SER A N 1
ATOM 3388 C CA . SER A 1 415 ? 0.783 82.147 13.263 1 53.54 415 SER A CA 1
ATOM 3389 C C . SER A 1 415 ? 1.531 83.248 14.008 1 53.54 415 SER A C 1
ATOM 3391 O O . SER A 1 415 ? 1.375 84.431 13.698 1 53.54 415 SER A O 1
ATOM 3393 N N . LYS A 1 416 ? 2.328 83.133 15.057 1 56 416 LYS A N 1
ATOM 3394 C CA . LYS A 1 416 ? 3.105 84.163 15.742 1 56 416 LYS A CA 1
ATOM 3395 C C . LYS A 1 416 ? 4.217 84.7 14.846 1 56 416 LYS A C 1
ATOM 3397 O O . LYS A 1 416 ? 4.606 85.864 14.96 1 56 416 LYS A O 1
ATOM 3402 N N . SER A 1 417 ? 4.738 83.907 14.047 1 48.07 417 SER A N 1
ATOM 3403 C CA . SER A 1 417 ? 5.785 84.42 13.17 1 48.07 417 SER A CA 1
ATOM 3404 C C . SER A 1 417 ? 5.221 85.411 12.157 1 48.07 417 SER A C 1
ATOM 3406 O O . SER A 1 417 ? 5.958 86.234 11.61 1 48.07 417 SER A O 1
ATOM 3408 N N . LYS A 1 418 ? 3.961 85.253 12.02 1 47.75 418 LYS A N 1
ATOM 3409 C CA . LYS A 1 418 ? 3.424 86.266 11.117 1 47.75 418 LYS A CA 1
ATOM 3410 C C . LYS A 1 418 ? 3.135 87.568 11.859 1 47.75 418 LYS A C 1
ATOM 3412 O O . LYS A 1 418 ? 3.108 88.641 11.254 1 47.75 418 LYS A O 1
ATOM 3417 N N . SER A 1 419 ? 2.773 87.668 13.072 1 39.04 419 SER A N 1
ATOM 3418 C CA . SER A 1 419 ? 2.367 88.904 13.733 1 39.04 419 SER A CA 1
ATOM 3419 C C . SER A 1 419 ? 3.577 89.688 14.232 1 39.04 419 SER A C 1
ATOM 3421 O O . SER A 1 419 ? 3.456 90.859 14.597 1 39.04 419 SER A O 1
ATOM 3423 N N . LYS A 1 420 ? 4.579 89.121 14.79 1 40.25 420 LYS A N 1
ATOM 3424 C CA . LYS A 1 420 ? 5.711 89.869 15.329 1 40.25 420 LYS A CA 1
ATOM 3425 C C . LYS A 1 420 ? 6.373 90.718 14.248 1 40.25 420 LYS A C 1
ATOM 3427 O O . LYS A 1 420 ? 7.391 91.368 14.497 1 40.25 420 LYS A O 1
ATOM 3432 N N . SER A 1 421 ? 5.863 90.715 13.117 1 32.43 421 SER A N 1
ATOM 3433 C CA . SER A 1 421 ? 6.702 91.519 12.234 1 32.43 421 SER A CA 1
ATOM 3434 C C . SER A 1 421 ? 6.529 93.008 12.513 1 32.43 421 SER A C 1
ATOM 3436 O O . SER A 1 421 ? 7.329 93.827 12.056 1 32.43 421 SER A O 1
ATOM 3438 N N . LYS A 1 422 ? 5.263 93.384 12.719 1 30.25 422 LYS A N 1
ATOM 3439 C CA . LYS A 1 422 ? 5.198 94.827 12.503 1 30.25 422 LYS A CA 1
ATOM 3440 C C . LYS A 1 422 ? 5.885 95.584 13.636 1 30.25 422 LYS A C 1
ATOM 3442 O O . LYS A 1 422 ? 6.362 96.704 13.441 1 30.25 422 LYS A O 1
ATOM 3447 N N . SER A 1 423 ? 5.635 95.462 14.897 1 25.99 423 SER A N 1
ATOM 3448 C CA . SER A 1 423 ? 5.694 96.621 15.781 1 25.99 423 SER A CA 1
ATOM 3449 C C . SER A 1 423 ? 7.114 96.864 16.28 1 25.99 423 SER A C 1
ATOM 3451 O O . SER A 1 423 ? 7.313 97.494 17.32 1 25.99 423 SER A O 1
ATOM 3453 N N . ARG A 1 424 ? 8.207 96.741 15.705 1 27.58 424 ARG A N 1
ATOM 3454 C CA . ARG A 1 424 ? 9.51 96.846 16.355 1 27.58 424 ARG A CA 1
ATOM 3455 C C . ARG A 1 424 ? 9.819 98.292 16.73 1 27.58 424 ARG A C 1
ATOM 3457 O O . ARG A 1 424 ? 10.327 99.057 15.907 1 27.58 424 ARG A O 1
ATOM 3464 N N . ALA A 1 425 ? 8.951 99.036 17.326 1 24.77 425 ALA A N 1
ATOM 3465 C CA . ALA A 1 425 ? 9.427 100.405 17.509 1 24.77 425 ALA A CA 1
ATOM 3466 C C . ALA A 1 425 ? 10.655 100.442 18.413 1 24.77 425 ALA A C 1
ATOM 3468 O O . ALA A 1 425 ? 10.761 99.659 19.359 1 24.77 425 ALA A O 1
ATOM 3469 N N . PRO A 1 426 ? 11.828 101.121 18.041 1 23.18 426 PRO A N 1
ATOM 3470 C CA . PRO A 1 426 ? 13.245 101.054 18.406 1 23.18 426 PRO A CA 1
ATOM 3471 C C . PRO A 1 426 ? 13.532 101.667 19.774 1 23.18 426 PRO A C 1
ATOM 3473 O O . PRO A 1 426 ? 13.252 102.848 19.997 1 23.18 426 PRO A O 1
ATOM 3476 N N . VAL A 1 427 ? 12.931 101.393 20.779 1 21.42 427 VAL A N 1
ATOM 3477 C CA . VAL A 1 427 ? 13.086 102.267 21.936 1 21.42 427 VAL A CA 1
ATOM 3478 C C . VAL A 1 427 ? 14.55 102.299 22.368 1 21.42 427 VAL A C 1
ATOM 3480 O O . VAL A 1 427 ? 15.21 101.259 22.425 1 21.42 427 VAL A O 1
ATOM 3483 N N . THR A 1 428 ? 15.316 103.351 22.268 1 19.52 428 THR A N 1
ATOM 3484 C CA . THR A 1 428 ? 16.702 103.794 22.379 1 19.52 428 THR A CA 1
ATOM 3485 C C . THR A 1 428 ? 17.182 103.713 23.825 1 19.52 428 THR A C 1
ATOM 3487 O O . THR A 1 428 ? 18.385 103.761 24.089 1 19.52 428 THR A O 1
ATOM 3490 N N . ARG A 1 429 ? 16.383 103.409 24.706 1 19.84 429 ARG A N 1
ATOM 3491 C CA . ARG A 1 429 ? 16.873 104.079 25.907 1 19.84 429 ARG A CA 1
ATOM 3492 C C . ARG A 1 429 ? 18.292 103.633 26.242 1 19.84 429 ARG A C 1
ATOM 3494 O O . ARG A 1 429 ? 18.715 102.543 25.853 1 19.84 429 ARG A O 1
ATOM 3501 N N . HIS A 1 430 ? 19.077 104.5 26.874 1 18 430 HIS A N 1
ATOM 3502 C CA . HIS A 1 430 ? 20.343 105.002 27.395 1 18 430 HIS A CA 1
ATOM 3503 C C . HIS A 1 430 ? 20.868 104.114 28.519 1 18 430 HIS A C 1
ATOM 3505 O O . HIS A 1 430 ? 20.192 103.923 29.532 1 18 430 HIS A O 1
ATOM 3511 N N . ARG A 1 431 ? 21.271 103.015 28.14 1 17.96 431 ARG A N 1
ATOM 3512 C CA . ARG A 1 431 ? 21.864 101.922 28.904 1 17.96 431 ARG A CA 1
ATOM 3513 C C . ARG A 1 431 ? 23.03 102.417 29.753 1 17.96 431 ARG A C 1
ATOM 3515 O O . ARG A 1 431 ? 24.059 102.837 29.22 1 17.96 431 ARG A O 1
ATOM 3522 N N . SER A 1 432 ? 22.635 103.036 30.86 1 16.66 432 SER A N 1
ATOM 3523 C CA . SER A 1 432 ? 23.575 103.566 31.843 1 16.66 432 SER A CA 1
ATOM 3524 C C . SER A 1 432 ? 24.66 102.548 32.175 1 16.66 432 SER A C 1
ATOM 3526 O O . SER A 1 432 ? 24.453 101.342 32.027 1 16.66 432 SER A O 1
ATOM 3528 N N . SER A 1 433 ? 25.94 102.867 32.486 1 15.79 433 SER A N 1
ATOM 3529 C CA . SER A 1 433 ? 27.379 102.624 32.495 1 15.79 433 SER A CA 1
ATOM 3530 C C . SER A 1 433 ? 27.775 101.696 33.638 1 15.79 433 SER A C 1
ATOM 3532 O O . SER A 1 433 ? 28.823 101.049 33.585 1 15.79 433 SER A O 1
ATOM 3534 N N . SER A 1 434 ? 27.141 101.591 34.739 1 15.53 434 SER A N 1
ATOM 3535 C CA . SER A 1 434 ? 28.083 101.701 35.848 1 15.53 434 SER A CA 1
ATOM 3536 C C . SER A 1 434 ? 29.037 100.512 35.883 1 15.53 434 SER A C 1
ATOM 3538 O O . SER A 1 434 ? 28.775 99.48 35.262 1 15.53 434 SER A O 1
ATOM 3540 N N . LEU A 1 435 ? 29.596 100.146 37.135 1 16.02 435 LEU A N 1
ATOM 3541 C CA . LEU A 1 435 ? 30.919 99.984 37.728 1 16.02 435 LEU A CA 1
ATOM 3542 C C . LEU A 1 435 ? 31.392 98.539 37.614 1 16.02 435 LEU A C 1
ATOM 3544 O O . LEU A 1 435 ? 30.576 97.62 37.517 1 16.02 435 LEU A O 1
ATOM 3548 N N . GLU A 1 436 ? 32.766 98.18 37.567 1 14.96 436 GLU A N 1
ATOM 3549 C CA . GLU A 1 436 ? 33.978 97.426 37.26 1 14.96 436 GLU A CA 1
ATOM 3550 C C . GLU A 1 436 ? 34.186 96.287 38.254 1 14.96 436 GLU A C 1
ATOM 3552 O O . GLU A 1 436 ? 34.852 95.298 37.942 1 14.96 436 GLU A O 1
ATOM 3557 N N . ASN A 1 437 ? 33.744 96.34 39.461 1 15.09 437 ASN A N 1
ATOM 3558 C CA . ASN A 1 437 ? 34.801 95.897 40.363 1 15.09 437 ASN A CA 1
ATOM 3559 C C . ASN A 1 437 ? 35.101 94.411 40.188 1 15.09 437 ASN A C 1
ATOM 3561 O O . ASN A 1 437 ? 34.234 93.645 39.763 1 15.09 437 ASN A O 1
ATOM 3565 N N . HIS A 1 438 ? 36.342 93.767 40.628 1 15.14 438 HIS A N 1
ATOM 3566 C CA . HIS A 1 438 ? 37.563 92.983 40.484 1 15.14 438 HIS A CA 1
ATOM 3567 C C . HIS A 1 438 ? 37.395 91.588 41.077 1 15.14 438 HIS A C 1
ATOM 3569 O O . HIS A 1 438 ? 37.84 90.601 40.488 1 15.14 438 HIS A O 1
ATOM 3575 N N . ARG A 1 439 ? 36.945 91.234 42.33 1 15.38 439 ARG A N 1
ATOM 3576 C CA . ARG A 1 439 ? 37.928 90.585 43.191 1 15.38 439 ARG A CA 1
ATOM 3577 C C . ARG A 1 439 ? 38.037 89.098 42.874 1 15.38 439 ARG A C 1
ATOM 3579 O O . ARG A 1 439 ? 37.093 88.497 42.357 1 15.38 439 ARG A O 1
ATOM 3586 N N . ASN A 1 440 ? 39.164 88.283 43.332 1 14.81 440 ASN A N 1
ATOM 3587 C CA . ASN A 1 440 ? 40.253 87.321 43.202 1 14.81 440 ASN A CA 1
ATOM 3588 C C . ASN A 1 440 ? 39.801 85.91 43.568 1 14.81 440 ASN A C 1
ATOM 3590 O O . ASN A 1 440 ? 39.952 84.979 42.775 1 14.81 440 ASN A O 1
ATOM 3594 N N . HIS A 1 441 ? 40.057 85.36 44.801 1 14.39 441 HIS A N 1
ATOM 3595 C CA . HIS A 1 441 ? 41.073 84.365 45.125 1 14.39 441 HIS A CA 1
ATOM 3596 C C . HIS A 1 441 ? 40.479 82.96 45.152 1 14.39 441 HIS A C 1
ATOM 3598 O O . HIS A 1 441 ? 40.97 82.061 44.465 1 14.39 441 HIS A O 1
ATOM 3604 N N . SER A 1 442 ? 40.494 82.176 46.381 1 14.56 442 SER A N 1
ATOM 3605 C CA . SER A 1 442 ? 41.404 81.113 46.795 1 14.56 442 SER A CA 1
ATOM 3606 C C . SER A 1 442 ? 40.76 79.74 46.632 1 14.56 442 SER A C 1
ATOM 3608 O O . SER A 1 442 ? 41.309 78.868 45.955 1 14.56 442 SER A O 1
ATOM 3610 N N . ASN A 1 443 ? 40.583 78.838 47.755 1 14.19 443 ASN A N 1
ATOM 3611 C CA . ASN A 1 443 ? 41.432 77.738 48.2 1 14.19 443 ASN A CA 1
ATOM 3612 C C . ASN A 1 443 ? 40.798 76.383 47.898 1 14.19 443 ASN A C 1
ATOM 3614 O O . ASN A 1 443 ? 39.626 76.311 47.522 1 14.19 443 ASN A O 1
ATOM 3618 N N . HIS A 1 444 ? 40.54 75.433 48.98 1 14.39 444 HIS A N 1
ATOM 3619 C CA . HIS A 1 444 ? 41.342 74.271 49.347 1 14.39 444 HIS A CA 1
ATOM 3620 C C . HIS A 1 444 ? 40.685 72.978 48.878 1 14.39 444 HIS A C 1
ATOM 3622 O O . HIS A 1 444 ? 41.246 72.257 48.049 1 14.39 444 HIS A O 1
ATOM 3628 N N . ASN A 1 445 ? 40.339 72.008 49.869 1 14.31 445 ASN A N 1
ATOM 3629 C CA . ASN A 1 445 ? 41.05 70.788 50.235 1 14.31 445 ASN A CA 1
ATOM 3630 C C . ASN A 1 445 ? 40.387 69.551 49.635 1 14.31 445 ASN A C 1
ATOM 3632 O O . ASN A 1 445 ? 39.259 69.622 49.146 1 14.31 445 ASN A O 1
ATOM 3636 N N . HIS A 1 446 ? 40.332 68.411 50.441 1 14.03 446 HIS A N 1
ATOM 3637 C CA . HIS A 1 446 ? 41.06 67.15 50.519 1 14.03 446 HIS A CA 1
ATOM 3638 C C . HIS A 1 446 ? 40.208 65.989 50.016 1 14.03 446 HIS A C 1
ATOM 3640 O O . HIS A 1 446 ? 40.63 65.242 49.13 1 14.03 446 HIS A O 1
ATOM 3646 N N . HIS A 1 447 ? 39.635 65.162 50.991 1 14.12 447 HIS A N 1
ATOM 3647 C CA . HIS A 1 447 ? 40.174 63.839 51.287 1 14.12 447 HIS A CA 1
ATOM 3648 C C . HIS A 1 447 ? 39.481 62.764 50.457 1 14.12 447 HIS A C 1
ATOM 3650 O O . HIS A 1 447 ? 38.417 63.006 49.882 1 14.12 447 HIS A O 1
ATOM 3656 N N . GLN A 1 448 ? 39.439 61.472 51.04 1 13.84 448 GLN A N 1
ATOM 3657 C CA . GLN A 1 448 ? 40.063 60.155 50.968 1 13.84 448 GLN A CA 1
ATOM 3658 C C . GLN A 1 448 ? 39.107 59.124 50.374 1 13.84 448 GLN A C 1
ATOM 3660 O O . GLN A 1 448 ? 37.915 59.396 50.215 1 13.84 448 GLN A O 1
ATOM 3665 N N . LYS A 1 449 ? 39.141 57.875 51.147 1 14.46 449 LYS A N 1
ATOM 3666 C CA . LYS A 1 449 ? 39.662 56.524 50.955 1 14.46 449 LYS A CA 1
ATOM 3667 C C . LYS A 1 449 ? 38.587 55.595 50.397 1 14.46 449 LYS A C 1
ATOM 3669 O O . LYS A 1 449 ? 38.762 55.007 49.328 1 14.46 449 LYS A O 1
ATOM 3674 N N . LYS A 1 450 ? 38.322 54.377 51.318 1 14.89 450 LYS A N 1
ATOM 3675 C CA . LYS A 1 450 ? 38.86 53.02 51.282 1 14.89 450 LYS A CA 1
ATOM 3676 C C . LYS A 1 450 ? 37.862 52.049 50.657 1 14.89 450 LYS A C 1
ATOM 3678 O O . LYS A 1 450 ? 38.192 51.339 49.705 1 14.89 450 LYS A O 1
ATOM 3683 N N . ASN A 1 451 ? 37.242 51.005 51.642 1 13.89 451 ASN A N 1
ATOM 3684 C CA . ASN A 1 451 ? 37.591 49.612 51.9 1 13.89 451 ASN A CA 1
ATOM 3685 C C . ASN A 1 451 ? 36.712 48.657 51.098 1 13.89 451 ASN A C 1
ATOM 3687 O O . ASN A 1 451 ? 35.609 49.02 50.684 1 13.89 451 ASN A O 1
ATOM 3691 N N . TYR A 1 452 ? 37.087 47.14 51.07 1 14.5 452 TYR A N 1
ATOM 3692 C CA . TYR A 1 452 ? 37.394 45.838 50.488 1 14.5 452 TYR A CA 1
ATOM 3693 C C . TYR A 1 452 ? 36.224 44.876 50.655 1 14.5 452 TYR A C 1
ATOM 3695 O O . TYR A 1 452 ? 35.768 44.268 49.684 1 14.5 452 TYR A O 1
ATOM 3703 N N . GLU A 1 453 ? 36.024 44.032 51.953 1 14.34 453 GLU A N 1
ATOM 3704 C CA . GLU A 1 453 ? 36.296 42.619 52.199 1 14.34 453 GLU A CA 1
ATOM 3705 C C . GLU A 1 453 ? 35.153 41.741 51.699 1 14.34 453 GLU A C 1
ATOM 3707 O O . GLU A 1 453 ? 34.098 42.247 51.312 1 14.34 453 GLU A O 1
ATOM 3712 N N . THR A 1 454 ? 34.567 40.699 52.654 1 14.33 454 THR A N 1
ATOM 3713 C CA . THR A 1 454 ? 34.736 39.299 53.027 1 14.33 454 THR A CA 1
ATOM 3714 C C . THR A 1 454 ? 33.636 38.438 52.411 1 14.33 454 THR A C 1
ATOM 3716 O O . THR A 1 454 ? 32.595 38.953 52.001 1 14.33 454 THR A O 1
ATOM 3719 N N . VAL A 1 455 ? 33.555 36.84 52.759 1 14.65 455 VAL A N 1
ATOM 3720 C CA . VAL A 1 455 ? 33.778 35.414 52.546 1 14.65 455 VAL A CA 1
ATOM 3721 C C . VAL A 1 455 ? 32.448 34.666 52.613 1 14.65 455 VAL A C 1
ATOM 3723 O O . VAL A 1 455 ? 32.095 33.929 51.69 1 14.65 455 VAL A O 1
ATOM 3726 N N . SER A 1 456 ? 32.09 33.684 53.753 1 14.01 456 SER A N 1
ATOM 3727 C CA . SER A 1 456 ? 32.137 32.247 54.002 1 14.01 456 SER A CA 1
ATOM 3728 C C . SER A 1 456 ? 30.754 31.618 53.876 1 14.01 456 SER A C 1
ATOM 3730 O O . SER A 1 456 ? 30.588 30.601 53.201 1 14.01 456 SER A O 1
ATOM 3732 N N . ALA A 1 457 ? 29.754 31.528 54.852 1 14.14 457 ALA A N 1
ATOM 3733 C CA . ALA A 1 457 ? 29.397 30.393 55.698 1 14.14 457 ALA A CA 1
ATOM 3734 C C . ALA A 1 457 ? 28.524 29.397 54.941 1 14.14 457 ALA A C 1
ATOM 3736 O O . ALA A 1 457 ? 27.876 29.754 53.955 1 14.14 457 ALA A O 1
ATOM 3737 N N . ALA A 1 458 ? 28.245 27.962 55.677 1 14.33 458 ALA A N 1
ATOM 3738 C CA . ALA A 1 458 ? 28.188 26.532 55.972 1 14.33 458 ALA A CA 1
ATOM 3739 C C . ALA A 1 458 ? 26.804 25.964 55.671 1 14.33 458 ALA A C 1
ATOM 3741 O O . ALA A 1 458 ? 26.676 24.978 54.942 1 14.33 458 ALA A O 1
ATOM 3742 N N . THR A 1 459 ? 26.089 25.431 56.794 1 14.2 459 THR A N 1
ATOM 3743 C CA . THR A 1 459 ? 25.861 24.085 57.307 1 14.2 459 THR A CA 1
ATOM 3744 C C . THR A 1 459 ? 24.579 23.495 56.727 1 14.2 459 THR A C 1
ATOM 3746 O O . THR A 1 459 ? 24.585 22.381 56.199 1 14.2 459 THR A O 1
ATOM 3749 N N . GLY A 1 460 ? 23.361 23.393 57.501 1 13.98 460 GLY A N 1
ATOM 3750 C CA . GLY A 1 460 ? 22.736 22.299 58.228 1 13.98 460 GLY A CA 1
ATOM 3751 C C . GLY A 1 460 ? 21.776 21.489 57.377 1 13.98 460 GLY A C 1
ATOM 3752 O O . GLY A 1 460 ? 21.365 21.931 56.302 1 13.98 460 GLY A O 1
ATOM 3753 N N . LYS A 1 461 ? 21.339 20.018 57.901 1 14.44 461 LYS A N 1
ATOM 3754 C CA . LYS A 1 461 ? 20.999 18.598 57.919 1 14.44 461 LYS A CA 1
ATOM 3755 C C . LYS A 1 461 ? 19.489 18.393 57.829 1 14.44 461 LYS A C 1
ATOM 3757 O O . LYS A 1 461 ? 19.026 17.346 57.371 1 14.44 461 LYS A O 1
ATOM 3762 N N . VAL A 1 462 ? 18.615 19.134 58.379 1 14.09 462 VAL A N 1
ATOM 3763 C CA . VAL A 1 462 ? 17.707 18.386 59.242 1 14.09 462 VAL A CA 1
ATOM 3764 C C . VAL A 1 462 ? 16.973 17.326 58.424 1 14.09 462 VAL A C 1
ATOM 3766 O O . VAL A 1 462 ? 16.845 17.452 57.204 1 14.09 462 VAL A O 1
ATOM 3769 N N . MET A 1 463 ? 16.194 16.465 59.278 1 14.01 463 MET A N 1
ATOM 3770 C CA . MET A 1 463 ? 15.736 15.176 59.789 1 14.01 463 MET A CA 1
ATOM 3771 C C . MET A 1 463 ? 14.542 14.666 58.988 1 14.01 463 MET A C 1
ATOM 3773 O O . MET A 1 463 ? 14.629 13.628 58.33 1 14.01 463 MET A O 1
ATOM 3777 N N . ARG A 1 464 ? 13.319 14.562 59.684 1 14.12 464 ARG A N 1
ATOM 3778 C CA . ARG A 1 464 ? 12.732 13.398 60.341 1 14.12 464 ARG A CA 1
ATOM 3779 C C . ARG A 1 464 ? 11.749 12.686 59.418 1 14.12 464 ARG A C 1
ATOM 3781 O O . ARG A 1 464 ? 11.328 13.243 58.402 1 14.12 464 ARG A O 1
ATOM 3788 N N . ASP A 1 465 ? 10.611 12.208 60.092 1 13.77 465 ASP A N 1
ATOM 3789 C CA . ASP A 1 465 ? 10.031 10.971 60.607 1 13.77 465 ASP A CA 1
ATOM 3790 C C . ASP A 1 465 ? 8.936 10.45 59.679 1 13.77 465 ASP A C 1
ATOM 3792 O O . ASP A 1 465 ? 8.973 9.293 59.255 1 13.77 465 ASP A O 1
ATOM 3796 N N . ASN A 1 466 ? 7.646 10.625 60.09 1 13.58 466 ASN A N 1
ATOM 3797 C CA . ASN A 1 466 ? 6.796 9.632 60.739 1 13.58 466 ASN A CA 1
ATOM 3798 C C . ASN A 1 466 ? 5.957 8.862 59.722 1 13.58 466 ASN A C 1
ATOM 3800 O O . ASN A 1 466 ? 5.769 9.319 58.593 1 13.58 466 ASN A O 1
ATOM 3804 N N . ARG A 1 467 ? 4.785 8.209 60.327 1 14.09 467 ARG A N 1
ATOM 3805 C CA . ARG A 1 467 ? 4.147 6.936 60.648 1 14.09 467 ARG A CA 1
ATOM 3806 C C . ARG A 1 467 ? 3.109 6.563 59.594 1 14.09 467 ARG A C 1
ATOM 3808 O O . ARG A 1 467 ? 2.68 7.412 58.811 1 14.09 467 ARG A O 1
ATOM 3815 N N . ARG A 1 468 ? 2.11 5.671 60.127 1 13.78 468 ARG A N 1
ATOM 3816 C CA . ARG A 1 468 ? 1.527 4.336 60.049 1 13.78 468 ARG A CA 1
ATOM 3817 C C . ARG A 1 468 ? 0.21 4.357 59.282 1 13.78 468 ARG A C 1
ATOM 3819 O O . ARG A 1 468 ? -0.005 3.539 58.384 1 13.78 468 ARG A O 1
ATOM 3826 N N . THR A 1 469 ? -1.015 4.819 59.883 1 13.62 469 THR A N 1
ATOM 3827 C CA . THR A 1 469 ? -1.993 3.902 60.458 1 13.62 469 THR A CA 1
ATOM 3828 C C . THR A 1 469 ? -2.945 3.384 59.384 1 13.62 469 THR A C 1
ATOM 3830 O O . THR A 1 469 ? -3.024 3.949 58.291 1 13.62 469 THR A O 1
ATOM 3833 N N . SER A 1 470 ? -4.447 3.074 59.804 1 13.82 470 SER A N 1
ATOM 3834 C CA . SER A 1 470 ? -5.324 1.959 60.145 1 13.82 470 SER A CA 1
ATOM 3835 C C . SER A 1 470 ? -6.325 1.681 59.029 1 13.82 470 SER A C 1
ATOM 3837 O O . SER A 1 470 ? -6.507 2.507 58.131 1 13.82 470 SER A O 1
ATOM 3839 N N . ASN A 1 471 ? -7.666 0.978 59.426 1 13.78 471 ASN A N 1
ATOM 3840 C CA . ASN A 1 471 ? -8.359 -0.302 59.323 1 13.78 471 ASN A CA 1
ATOM 3841 C C . ASN A 1 471 ? -9.575 -0.209 58.406 1 13.78 471 ASN A C 1
ATOM 3843 O O . ASN A 1 471 ? -9.806 -1.095 57.582 1 13.78 471 ASN A O 1
ATOM 3847 N N . ALA A 1 472 ? -10.75 0.595 58.502 1 14.43 472 ALA A N 1
ATOM 3848 C CA . ALA A 1 472 ? -11.997 -0.037 58.924 1 14.43 472 ALA A CA 1
ATOM 3849 C C . ALA A 1 472 ? -12.755 -0.606 57.728 1 14.43 472 ALA A C 1
ATOM 3851 O O . ALA A 1 472 ? -12.622 -0.109 56.607 1 14.43 472 ALA A O 1
ATOM 3852 N N . SER A 1 473 ? -13.939 -1.591 58.04 1 14.25 473 SER A N 1
ATOM 3853 C CA . SER A 1 473 ? -14.617 -2.832 57.68 1 14.25 473 SER A CA 1
ATOM 3854 C C . SER A 1 473 ? -15.909 -2.555 56.919 1 14.25 473 SER A C 1
ATOM 3856 O O . SER A 1 473 ? -16.325 -3.355 56.078 1 14.25 473 SER A O 1
ATOM 3858 N N . VAL A 1 474 ? -16.818 -1.565 56.929 1 14.02 474 VAL A N 1
ATOM 3859 C CA . VAL A 1 474 ? -18.166 -2.015 57.259 1 14.02 474 VAL A CA 1
ATOM 3860 C C . VAL A 1 474 ? -18.843 -2.58 56.012 1 14.02 474 VAL A C 1
ATOM 3862 O O . VAL A 1 474 ? -18.493 -2.212 54.888 1 14.02 474 VAL A O 1
ATOM 3865 N N . THR A 1 475 ? -20.246 -3.221 56.22 1 14.48 475 THR A N 1
ATOM 3866 C CA . THR A 1 475 ? -21.06 -4.403 55.959 1 14.48 475 THR A CA 1
ATOM 3867 C C . THR A 1 475 ? -22.053 -4.138 54.831 1 14.48 475 THR A C 1
ATOM 3869 O O . THR A 1 475 ? -22.108 -4.892 53.857 1 14.48 475 THR A O 1
ATOM 3872 N N . SER A 1 476 ? -23.541 -4.117 55.04 1 14.01 476 SER A N 1
ATOM 3873 C CA . SER A 1 476 ? -24.517 -5.17 54.783 1 14.01 476 SER A CA 1
ATOM 3874 C C . SER A 1 476 ? -25.38 -4.841 53.57 1 14.01 476 SER A C 1
ATOM 3876 O O . SER A 1 476 ? -25.36 -3.712 53.075 1 14.01 476 SER A O 1
ATOM 3878 N N . SER A 1 477 ? -26.912 -5.17 53.578 1 14.64 477 SER A N 1
ATOM 3879 C CA . SER A 1 477 ? -27.785 -6.218 53.059 1 14.64 477 SER A CA 1
ATOM 3880 C C . SER A 1 477 ? -28.83 -5.645 52.108 1 14.64 477 SER A C 1
ATOM 3882 O O . SER A 1 477 ? -28.998 -6.14 50.991 1 14.64 477 SER A O 1
ATOM 3884 N N . SER A 1 478 ? -30.069 -4.922 52.417 1 13.95 478 SER A N 1
ATOM 3885 C CA . SER A 1 478 ? -31.359 -5.603 52.383 1 13.95 478 SER A CA 1
ATOM 3886 C C . SER A 1 478 ? -32.092 -5.337 51.073 1 13.95 478 SER A C 1
ATOM 3888 O O . SER A 1 478 ? -31.774 -4.382 50.361 1 13.95 478 SER A O 1
ATOM 3890 N N . THR A 1 479 ? -33.618 -5.627 50.95 1 14.6 479 THR A N 1
ATOM 3891 C CA . THR A 1 479 ? -34.576 -6.547 50.347 1 14.6 479 THR A CA 1
ATOM 3892 C C . THR A 1 479 ? -35.519 -5.805 49.404 1 14.6 479 THR A C 1
ATOM 3894 O O . THR A 1 479 ? -35.712 -6.219 48.259 1 14.6 479 THR A O 1
ATOM 3897 N N . LYS A 1 480 ? -36.898 -5.059 49.792 1 14.43 480 LYS A N 1
ATOM 3898 C CA . LYS A 1 480 ? -38.226 -5.656 49.681 1 14.43 480 LYS A CA 1
ATOM 3899 C C . LYS A 1 480 ? -38.922 -5.214 48.397 1 14.43 480 LYS A C 1
ATOM 3901 O O . LYS A 1 480 ? -38.522 -4.228 47.776 1 14.43 480 LYS A O 1
ATOM 3906 N N . ASN A 1 481 ? -40.529 -4.928 48.367 1 14.69 481 ASN A N 1
ATOM 3907 C CA . ASN A 1 481 ? -41.714 -5.649 47.914 1 14.69 481 ASN A CA 1
ATOM 3908 C C . ASN A 1 481 ? -42.455 -4.88 46.824 1 14.69 481 ASN A C 1
ATOM 3910 O O . ASN A 1 481 ? -42.756 -5.431 45.76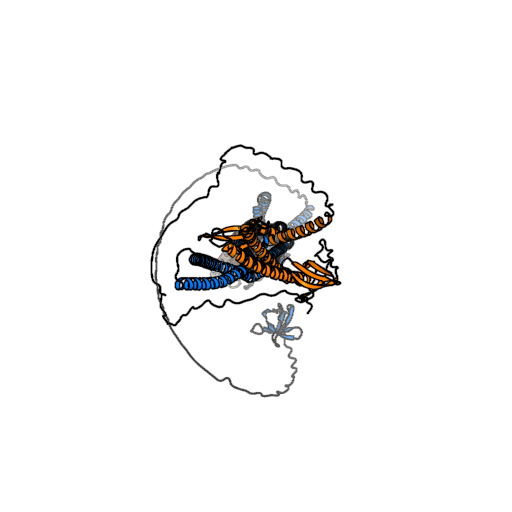4 1 14.69 481 ASN A O 1
ATOM 3914 N N . SER A 1 482 ? -43.521 -3.802 47.025 1 14.54 482 SER A N 1
ATOM 3915 C CA . SER A 1 482 ? -44.953 -4.058 46.91 1 14.54 482 SER A CA 1
ATOM 3916 C C . SER A 1 482 ? -45.501 -3.544 45.583 1 14.54 482 SER A C 1
ATOM 3918 O O . SER A 1 482 ? -44.877 -2.704 44.931 1 14.54 482 SER A O 1
ATOM 3920 N N . VAL A 1 483 ? -46.953 -3.496 45.382 1 16.42 483 VAL A N 1
ATOM 3921 C CA . VAL A 1 483 ? -47.956 -4.132 44.533 1 16.42 483 VAL A CA 1
ATOM 3922 C C . VAL A 1 483 ? -48.542 -3.104 43.568 1 16.42 483 VAL A C 1
ATOM 3924 O O . VAL A 1 483 ? -48.571 -3.328 42.356 1 16.42 483 VAL A O 1
ATOM 3927 N N . PRO A 1 484 ? -49.629 -2.071 43.899 1 16.15 484 PRO A N 1
ATOM 3928 C CA . PRO A 1 484 ? -50.97 -2.473 43.468 1 16.15 484 PRO A CA 1
ATOM 3929 C C . PRO A 1 484 ? -51.395 -1.803 42.163 1 16.15 484 PRO A C 1
ATOM 3931 O O . PRO A 1 484 ? -50.709 -0.902 41.675 1 16.15 484 PRO A O 1
ATOM 3934 N N . PRO A 1 485 ? -52.666 -0.815 42.135 1 15.83 485 PRO A N 1
ATOM 3935 C CA . PRO A 1 485 ? -54.016 -1.041 41.615 1 15.83 485 PRO A CA 1
ATOM 3936 C C . PRO A 1 485 ? -54.372 -0.1 40.466 1 15.83 485 PRO A C 1
ATOM 3938 O O . PRO A 1 485 ? -54.502 1.11 40.672 1 15.83 485 PRO A O 1
ATOM 3941 N N . ALA A 1 486 ? -54.096 -0.074 39.269 1 16.54 486 ALA A N 1
ATOM 3942 C CA . ALA A 1 486 ? -54.18 0.947 38.228 1 16.54 486 ALA A CA 1
ATOM 3943 C C . ALA A 1 486 ? -55.576 0.991 37.614 1 16.54 486 ALA A C 1
ATOM 3945 O O . ALA A 1 486 ? -55.944 0.113 36.83 1 16.54 486 ALA A O 1
ATOM 3946 N N . SER A 1 487 ? -56.304 1.619 38.366 1 14.94 487 SER A N 1
ATOM 3947 C CA . SER A 1 487 ? -57.703 1.404 38.01 1 14.94 487 SER A CA 1
ATOM 3948 C C . SER A 1 487 ? -58.048 2.082 36.688 1 14.94 487 SER A C 1
ATOM 3950 O O . SER A 1 487 ? -57.32 2.965 36.229 1 14.94 487 SER A O 1
ATOM 3952 N N . PRO A 1 488 ? -59.348 2.73 36.608 1 16.27 488 PRO A N 1
ATOM 3953 C CA . PRO A 1 488 ? -60.46 2.391 35.717 1 16.27 488 PRO A CA 1
ATOM 3954 C C . PRO A 1 488 ? -60.623 3.388 34.572 1 16.27 488 PRO A C 1
ATOM 3956 O O . PRO A 1 488 ? -60.024 4.467 34.597 1 16.27 488 PRO A O 1
ATOM 3959 N N . GLU A 1 489 ? -61.888 3.755 34.097 1 16.96 489 GLU A N 1
ATOM 3960 C CA . GLU A 1 489 ? -62.636 3.551 32.86 1 16.96 489 GLU A CA 1
ATOM 3961 C C . GLU A 1 489 ? -62.885 4.875 32.142 1 16.96 489 GLU A C 1
ATOM 3963 O O . GLU A 1 489 ? -62.59 5.006 30.952 1 16.96 489 GLU A O 1
ATOM 3968 N N . PHE A 1 490 ? -63.873 5.93 32.601 1 16.27 490 PHE A N 1
ATOM 3969 C CA . PHE A 1 490 ? -65.101 6.078 31.829 1 16.27 490 PHE A CA 1
ATOM 3970 C C . PHE A 1 490 ? -65.044 7.324 30.953 1 16.27 490 PHE A C 1
ATOM 3972 O O . PHE A 1 490 ? -64.32 8.273 31.262 1 16.27 490 PHE A O 1
ATOM 3979 N N . GLU A 1 491 ? -65.96 7.547 29.932 1 17.81 491 GLU A N 1
ATOM 3980 C CA . GLU A 1 491 ? -66.21 7.947 28.55 1 17.81 491 GLU A CA 1
ATOM 3981 C C . GLU A 1 491 ? -66.725 9.381 28.475 1 17.81 491 GLU A C 1
ATOM 3983 O O . GLU A 1 491 ? -66.632 10.026 27.428 1 17.81 491 GLU A O 1
ATOM 3988 N N . THR A 1 492 ? -67.132 10.2 29.601 1 16.38 492 THR A N 1
ATOM 3989 C CA . THR A 1 492 ? -68.398 10.864 29.308 1 16.38 492 THR A CA 1
ATOM 3990 C C . THR A 1 492 ? -68.166 12.148 28.516 1 16.38 492 THR A C 1
ATOM 3992 O O . THR A 1 492 ? -67.141 12.812 28.688 1 16.38 492 THR A O 1
ATOM 3995 N N . PRO A 1 493 ? -69.231 12.722 27.808 1 19.48 493 PRO A N 1
ATOM 3996 C CA . PRO A 1 493 ? -69.576 13.423 26.569 1 19.48 493 PRO A CA 1
ATOM 3997 C C . PRO A 1 493 ? -69.649 14.938 26.749 1 19.48 493 PRO A C 1
ATOM 3999 O O . PRO A 1 493 ? -69.823 15.672 25.773 1 19.48 493 PRO A O 1
ATOM 4002 N N . VAL A 1 494 ? -69.211 15.669 27.833 1 17.4 494 VAL A N 1
ATOM 4003 C CA . VAL A 1 494 ? -70.081 16.769 28.24 1 17.4 494 VAL A CA 1
ATOM 4004 C C . VAL A 1 494 ? -69.884 17.958 27.302 1 17.4 494 VAL A C 1
ATOM 4006 O O . VAL A 1 494 ? -68.756 18.268 26.912 1 17.4 494 VAL A O 1
ATOM 4009 N N . GLU A 1 495 ? -71.032 18.561 26.912 1 19.5 495 GLU A N 1
ATOM 4010 C CA . GLU A 1 495 ? -71.572 19.482 25.916 1 19.5 495 GLU A CA 1
ATOM 4011 C C . GLU A 1 495 ? -71.334 20.934 26.322 1 19.5 495 GLU A C 1
ATOM 4013 O O . GLU A 1 495 ? -71.837 21.855 25.674 1 19.5 495 GLU A O 1
ATOM 4018 N N . THR A 1 496 ? -70.167 21.344 26.974 1 19.18 496 THR A N 1
ATOM 4019 C CA . THR A 1 496 ? -70.324 22.564 27.759 1 19.18 496 THR A CA 1
ATOM 4020 C C . THR A 1 496 ? -70.579 23.763 26.851 1 19.18 496 THR A C 1
ATOM 4022 O O . THR A 1 496 ? -69.99 23.868 25.772 1 19.18 496 THR A O 1
ATOM 4025 N N . PRO A 1 497 ? -71.467 24.548 27.359 1 19.19 497 PRO A N 1
ATOM 4026 C CA . PRO A 1 497 ? -72.204 25.72 26.88 1 19.19 497 PRO A CA 1
ATOM 4027 C C . PRO A 1 497 ? -71.287 26.883 26.509 1 19.19 497 PRO A C 1
ATOM 4029 O O . PRO A 1 497 ? -70.165 26.974 27.012 1 19.19 497 PRO A O 1
ATOM 4032 N N . ALA A 1 498 ? -71.682 27.666 25.499 1 20.73 498 ALA A N 1
ATOM 4033 C CA . ALA A 1 498 ? -71.176 28.689 24.589 1 20.73 498 ALA A CA 1
ATOM 4034 C C . ALA A 1 498 ? -70.966 30.015 25.315 1 20.73 498 ALA A C 1
ATOM 4036 O O . ALA A 1 498 ? -71.928 30.645 25.759 1 20.73 498 ALA A O 1
ATOM 4037 N N . LYS A 1 499 ? -70.108 29.976 26.416 1 22.12 499 LYS A N 1
ATOM 4038 C CA . LYS A 1 499 ? -70.061 31.177 27.246 1 22.12 499 LYS A CA 1
ATOM 4039 C C . LYS A 1 499 ? -69.859 32.426 26.393 1 22.12 499 LYS A C 1
ATOM 4041 O O . LYS A 1 499 ? -69.136 32.394 25.396 1 22.12 499 LYS A O 1
ATOM 4046 N N . PRO A 1 500 ? -70.516 33.41 26.809 1 22.74 500 PRO A N 1
ATOM 4047 C CA . PRO A 1 500 ? -70.755 34.754 26.278 1 22.74 500 PRO A CA 1
ATOM 4048 C C . PRO A 1 500 ? -69.466 35.55 26.085 1 22.74 500 PRO A C 1
ATOM 4050 O O . PRO A 1 500 ? -68.535 35.429 26.886 1 22.74 500 PRO A O 1
ATOM 4053 N N . GLU A 1 501 ? -69.088 35.911 24.736 1 22.65 501 GLU A N 1
ATOM 4054 C CA . GLU A 1 501 ? -67.923 36.542 24.124 1 22.65 501 GLU A CA 1
ATOM 4055 C C . GLU A 1 501 ? -67.696 37.944 24.685 1 22.65 501 GLU A C 1
ATOM 4057 O O . GLU A 1 501 ? -68.402 38.886 24.32 1 22.65 501 GLU A O 1
ATOM 4062 N N . VAL A 1 502 ? -67.77 38.123 26.07 1 24.77 502 VAL A N 1
ATOM 4063 C CA . VAL A 1 502 ? -67.611 39.481 26.582 1 24.77 502 VAL A CA 1
ATOM 4064 C C . VAL A 1 502 ? -66.333 40.098 26.02 1 24.77 502 VAL A C 1
ATOM 4066 O O . VAL A 1 502 ? -65.252 39.514 26.13 1 24.77 502 VAL A O 1
ATOM 4069 N N . THR A 1 503 ? -66.436 40.908 24.888 1 25.88 503 THR A N 1
ATOM 4070 C CA . THR A 1 503 ? -65.461 41.647 24.093 1 25.88 503 THR A CA 1
ATOM 4071 C C . THR A 1 503 ? -64.664 42.608 24.971 1 25.88 503 THR A C 1
ATOM 4073 O O . THR A 1 503 ? -63.906 43.437 24.463 1 25.88 503 THR A O 1
ATOM 4076 N N . ASN A 1 504 ? -64.378 42.325 26.296 1 25.48 504 ASN A N 1
ATOM 4077 C CA . ASN A 1 504 ? -63.69 43.306 27.129 1 25.48 504 ASN A CA 1
ATOM 4078 C C . ASN A 1 504 ? -62.386 43.771 26.487 1 25.48 504 ASN A C 1
ATOM 4080 O O . ASN A 1 504 ? -61.467 42.974 26.293 1 25.48 504 ASN A O 1
ATOM 4084 N N . SER A 1 505 ? -62.4 44.821 25.549 1 31.66 505 SER A N 1
ATOM 4085 C CA . SER A 1 505 ? -61.292 45.509 24.895 1 31.66 505 SER A CA 1
ATOM 4086 C C . SER A 1 505 ? -60.233 45.937 25.905 1 31.66 505 SER A C 1
ATOM 4088 O O . SER A 1 505 ? -60.301 47.038 26.455 1 31.66 505 SER A O 1
ATOM 4090 N N . GLY A 1 506 ? -59.829 45.138 26.871 1 33.58 506 GLY A N 1
ATOM 4091 C CA . GLY A 1 506 ? -58.84 45.442 27.892 1 33.58 506 GLY A CA 1
ATOM 4092 C C . GLY A 1 506 ? -57.523 45.933 27.321 1 33.58 506 GLY A C 1
ATOM 4093 O O . GLY A 1 506 ? -56.918 45.264 26.481 1 33.58 506 GLY A O 1
ATOM 4094 N N . GLU A 1 507 ? -57.36 47.315 27.128 1 40.06 507 GLU A N 1
ATOM 4095 C CA . GLU A 1 507 ? -56.118 47.952 26.701 1 40.06 507 GLU A CA 1
ATOM 4096 C C . GLU A 1 507 ? -54.916 47.371 27.441 1 40.06 507 GLU A C 1
ATOM 4098 O O . GLU A 1 507 ? -54.82 47.485 28.665 1 40.06 507 GLU A O 1
ATOM 4103 N N . THR A 1 508 ? -54.389 46.24 27.106 1 46.06 508 THR A N 1
ATOM 4104 C CA . THR A 1 508 ? -53.196 45.597 27.646 1 46.06 508 THR A CA 1
ATOM 4105 C C . THR A 1 508 ? -52.013 46.561 27.639 1 46.06 508 THR A C 1
ATOM 4107 O O . THR A 1 508 ? -51.633 47.078 26.587 1 46.06 508 THR A O 1
ATOM 4110 N N . THR A 1 509 ? -51.764 47.306 28.749 1 59.77 509 THR A N 1
ATOM 4111 C CA . THR A 1 509 ? -50.671 48.25 28.957 1 59.77 509 THR A CA 1
ATOM 4112 C C . THR A 1 509 ? -49.327 47.6 28.639 1 59.77 509 THR A C 1
ATOM 4114 O O . THR A 1 509 ? -49.018 46.521 29.148 1 59.77 509 THR A O 1
ATOM 4117 N N . VAL A 1 510 ? -48.545 48.039 27.561 1 66.25 510 VAL A N 1
ATOM 4118 C CA . VAL A 1 510 ? -47.197 47.631 27.181 1 66.25 510 VAL A CA 1
ATOM 4119 C C . VAL A 1 510 ? -46.209 48.025 28.277 1 66.25 510 VAL A C 1
ATOM 4121 O O . VAL A 1 510 ? -46.095 49.202 28.625 1 66.25 510 VAL A O 1
ATOM 4124 N N . LEU A 1 511 ? -45.537 47.127 29.008 1 75.71 511 LEU A N 1
ATOM 4125 C CA . LEU A 1 511 ? -44.56 47.358 30.067 1 75.71 511 LEU A CA 1
ATOM 4126 C C . LEU A 1 511 ? -43.24 47.856 29.489 1 75.71 511 LEU A C 1
ATOM 4128 O O . LEU A 1 511 ? -42.63 48.781 30.03 1 75.71 511 LEU A O 1
ATOM 4132 N N . CYS A 1 512 ? -42.686 47.134 28.516 1 74.95 512 CYS A N 1
ATOM 4133 C CA . CYS A 1 512 ? -41.453 47.536 27.849 1 74.95 512 CYS A CA 1
ATOM 4134 C C . CYS A 1 512 ? -41.388 46.971 26.436 1 74.95 512 CYS A C 1
ATOM 4136 O O . CYS A 1 512 ? -42.134 46.051 26.096 1 74.95 512 CYS A O 1
ATOM 4138 N N . ARG A 1 513 ? -40.499 47.676 25.423 1 80.15 513 ARG A N 1
ATOM 4139 C CA . ARG A 1 513 ? -40.175 47.182 24.088 1 80.15 513 ARG A CA 1
ATOM 4140 C C . ARG A 1 513 ? -38.785 46.555 24.059 1 80.15 513 ARG A C 1
ATOM 4142 O O . ARG A 1 513 ? -37.838 47.105 24.624 1 80.15 513 ARG A O 1
ATOM 4149 N N . CYS A 1 514 ? -38.767 45.373 23.693 1 78.13 514 CYS A N 1
ATOM 4150 C CA . CYS A 1 514 ? -37.484 44.696 23.549 1 78.13 514 CYS A CA 1
ATOM 4151 C C . CYS A 1 514 ? -37.251 44.271 22.104 1 78.13 514 CYS A C 1
ATOM 4153 O O . CYS A 1 514 ? -38.203 44.11 21.338 1 78.13 514 CYS A O 1
ATOM 4155 N N . VAL A 1 515 ? -35.955 44.307 21.603 1 81.41 515 VAL A N 1
ATOM 4156 C CA . VAL A 1 515 ? -35.55 43.845 20.28 1 81.41 515 VAL A CA 1
ATOM 4157 C C . VAL A 1 515 ? -34.971 42.436 20.379 1 81.41 515 VAL A C 1
ATOM 4159 O O . VAL A 1 515 ? -34.13 42.163 21.239 1 81.41 515 VAL A O 1
ATOM 4162 N N . ALA A 1 516 ? -35.494 41.439 19.653 1 79.95 516 ALA A N 1
ATOM 4163 C CA . ALA A 1 516 ? -34.98 40.073 19.595 1 79.95 516 ALA A CA 1
ATOM 4164 C C . ALA A 1 516 ? -33.537 40.051 19.097 1 79.95 516 ALA A C 1
ATOM 4166 O O . ALA A 1 516 ? -33.232 40.599 18.036 1 79.95 516 ALA A O 1
ATOM 4167 N N . ILE A 1 517 ? -32.73 39.507 19.857 1 77.07 517 ILE A N 1
ATOM 4168 C CA . ILE A 1 517 ? -31.323 39.405 19.484 1 77.07 517 ILE A CA 1
ATOM 4169 C C . ILE A 1 517 ? -31.047 38.029 18.883 1 77.07 517 ILE A C 1
ATOM 4171 O O . ILE A 1 517 ? -30.015 37.821 18.241 1 77.07 517 ILE A O 1
ATOM 4175 N N . TYR A 1 518 ? -31.946 37.053 18.957 1 79.94 518 TYR A N 1
ATOM 4176 C CA . TYR A 1 518 ? -31.904 35.725 18.355 1 79.94 518 TYR A CA 1
ATOM 4177 C C . TYR A 1 518 ? -33.28 35.314 17.844 1 79.94 518 TYR A C 1
ATOM 4179 O O . TYR A 1 518 ? -34.302 35.783 18.35 1 79.94 518 TYR A O 1
ATOM 4187 N N . ASP A 1 519 ? -33.167 34.47 16.816 1 82.36 519 ASP A N 1
ATOM 4188 C CA . ASP A 1 519 ? -34.378 33.801 16.35 1 82.36 519 ASP A CA 1
ATOM 4189 C C . ASP A 1 519 ? -34.878 32.792 17.381 1 82.36 519 ASP A C 1
ATOM 4191 O O . ASP A 1 519 ? -34.084 32.069 17.987 1 82.36 519 ASP A O 1
ATOM 4195 N N . TYR A 1 520 ? -36.134 32.842 17.717 1 81.17 520 TYR A N 1
ATOM 4196 C CA . TYR A 1 520 ? -36.844 31.829 18.49 1 81.17 520 TYR A CA 1
ATOM 4197 C C . TYR A 1 520 ? -38.085 31.348 17.747 1 81.17 520 TYR A C 1
ATOM 4199 O O . TYR A 1 520 ? -38.952 32.149 17.389 1 81.17 520 TYR A O 1
ATOM 4207 N N . ALA A 1 521 ? -38.135 30.06 17.424 1 83.7 521 ALA A N 1
ATOM 4208 C CA . ALA A 1 521 ? -39.314 29.421 16.844 1 83.7 521 ALA A CA 1
ATOM 4209 C C . ALA A 1 521 ? -40.18 28.783 17.926 1 83.7 521 ALA A C 1
ATOM 4211 O O . ALA A 1 521 ? -39.712 27.929 18.683 1 83.7 521 ALA A O 1
ATOM 4212 N N . ALA A 1 522 ? -41.467 29.177 18.088 1 81.53 522 ALA A N 1
ATOM 4213 C CA . ALA A 1 522 ? -42.433 28.675 19.062 1 81.53 522 ALA A CA 1
ATOM 4214 C C . ALA A 1 522 ? -42.61 27.165 18.93 1 81.53 522 ALA A C 1
ATOM 4216 O O . ALA A 1 522 ? -42.74 26.644 17.82 1 81.53 522 ALA A O 1
ATOM 4217 N N . THR A 1 523 ? -42.413 26.403 19.946 1 79.65 523 THR A N 1
ATOM 4218 C CA . THR A 1 523 ? -42.618 24.959 19.964 1 79.65 523 THR A CA 1
ATOM 4219 C C . THR A 1 523 ? -44.003 24.615 20.504 1 79.65 523 THR A C 1
ATOM 4221 O O . THR A 1 523 ? -44.537 23.541 20.219 1 79.65 523 THR A O 1
ATOM 4224 N N . ARG A 1 524 ? -44.683 25.485 21.271 1 75.75 524 ARG A N 1
ATOM 4225 C CA . ARG A 1 524 ? -46.017 25.327 21.841 1 75.75 524 ARG A CA 1
ATOM 4226 C C . ARG A 1 524 ? -46.966 26.402 21.321 1 75.75 524 ARG A C 1
ATOM 4228 O O . ARG A 1 524 ? -46.526 27.47 20.891 1 75.75 524 ARG A O 1
ATOM 4235 N N . PRO A 1 525 ? -48.315 26.238 21.367 1 83.44 525 PRO A N 1
ATOM 4236 C CA . PRO A 1 525 ? -49.304 27.181 20.841 1 83.44 525 PRO A CA 1
ATOM 4237 C C . PRO A 1 525 ? -49.354 28.486 21.632 1 83.44 525 PRO A C 1
ATOM 4239 O O . PRO A 1 525 ? -49.79 29.514 21.107 1 83.44 525 PRO A O 1
ATOM 4242 N N . ASP A 1 526 ? -48.909 28.48 22.898 1 83.87 526 ASP A N 1
ATOM 4243 C CA . ASP A 1 526 ? -48.948 29.66 23.756 1 83.87 526 ASP A CA 1
ATOM 4244 C C . ASP A 1 526 ? -47.652 30.46 23.649 1 83.87 526 ASP A C 1
ATOM 4246 O O . ASP A 1 526 ? -47.517 31.519 24.267 1 83.87 526 ASP A O 1
ATOM 4250 N N . GLU A 1 527 ? -46.631 29.929 22.847 1 85.08 527 GLU A N 1
ATOM 4251 C CA . GLU A 1 527 ? -45.349 30.604 22.674 1 85.08 527 GLU A CA 1
ATOM 4252 C C . GLU A 1 527 ? -45.358 31.498 21.437 1 85.08 527 GLU A C 1
ATOM 4254 O O . GLU A 1 527 ? -46.134 31.27 20.506 1 85.08 527 GLU A O 1
ATOM 4259 N N . LEU A 1 528 ? -44.522 32.607 21.397 1 84.65 528 LEU A N 1
ATOM 4260 C CA . LEU A 1 528 ? -44.326 33.59 20.336 1 84.65 528 LEU A CA 1
ATOM 4261 C C . LEU A 1 528 ? -43.04 33.309 19.567 1 84.65 528 LEU A C 1
ATOM 4263 O O . LEU A 1 528 ? -41.974 33.148 20.167 1 84.65 528 LEU A O 1
ATOM 4267 N N . SER A 1 529 ? -43.18 33.07 18.199 1 84.09 529 SER A N 1
ATOM 4268 C CA . SER A 1 529 ? -41.999 33.022 17.343 1 84.09 529 SER A CA 1
ATOM 4269 C C . SER A 1 529 ? -41.419 34.415 17.122 1 84.09 529 SER A C 1
ATOM 4271 O O . SER A 1 529 ? -42.148 35.351 16.787 1 84.09 529 SER A O 1
ATOM 4273 N N . ILE A 1 530 ? -40.157 34.522 17.505 1 81.16 530 ILE A N 1
ATOM 4274 C CA . ILE A 1 530 ? -39.497 35.806 17.296 1 81.16 530 ILE A CA 1
ATOM 4275 C C . ILE A 1 530 ? -38.267 35.616 16.413 1 81.16 530 ILE A C 1
ATOM 4277 O O . ILE A 1 530 ? -37.619 34.567 16.456 1 81.16 530 ILE A O 1
ATOM 4281 N N . LYS A 1 531 ? -37.94 36.601 15.531 1 81.42 531 LYS A N 1
ATOM 4282 C CA . LYS A 1 531 ? -36.757 36.717 14.684 1 81.42 531 LYS A CA 1
ATOM 4283 C C . LYS A 1 531 ? -35.829 37.821 15.183 1 81.42 531 LYS A C 1
ATOM 4285 O O . LYS A 1 531 ? -36.289 38.823 15.734 1 81.42 531 LYS A O 1
ATOM 4290 N N . GLU A 1 532 ? -34.535 37.458 15.046 1 80.32 532 GLU A N 1
ATOM 4291 C CA . GLU A 1 532 ? -33.572 38.499 15.39 1 80.32 532 GLU A CA 1
ATOM 4292 C C . GLU A 1 532 ? -33.936 39.828 14.734 1 80.32 532 GLU A C 1
ATOM 4294 O O . GLU A 1 532 ? -34.168 39.886 13.525 1 80.32 532 GLU A O 1
ATOM 4299 N N . GLY A 1 533 ? -34.053 40.897 15.399 1 80.98 533 GLY A N 1
ATOM 4300 C CA . GLY A 1 533 ? -34.432 42.225 14.944 1 80.98 533 GLY A CA 1
ATOM 4301 C C . GLY A 1 533 ? -35.887 42.556 15.217 1 80.98 533 GLY A C 1
ATOM 4302 O O . GLY A 1 533 ? -36.305 43.708 15.075 1 80.98 533 GLY A O 1
ATOM 4303 N N . ASP A 1 534 ? -36.681 41.621 15.557 1 80.86 534 ASP A N 1
ATOM 4304 C CA . ASP A 1 534 ? -38.088 41.881 15.847 1 80.86 534 ASP A CA 1
ATOM 4305 C C . ASP A 1 534 ? -38.241 42.751 17.092 1 80.86 534 ASP A C 1
ATOM 4307 O O . ASP A 1 534 ? -37.55 42.541 18.092 1 80.86 534 ASP A O 1
ATOM 4311 N N . VAL A 1 535 ? -38.982 43.884 16.916 1 83.5 535 VAL A N 1
ATOM 4312 C CA . VAL A 1 535 ? -39.36 44.704 18.063 1 83.5 535 VAL A CA 1
ATOM 4313 C C . VAL A 1 535 ? -40.583 44.099 18.749 1 83.5 535 VAL A C 1
ATOM 4315 O O . VAL A 1 535 ? -41.639 43.948 18.13 1 83.5 535 VAL A O 1
ATOM 4318 N N . ILE A 1 536 ? -40.463 43.711 20.03 1 82.55 536 ILE A N 1
ATOM 4319 C CA . ILE A 1 536 ? -41.483 43.007 20.8 1 82.55 536 ILE A CA 1
ATOM 4320 C C . ILE A 1 536 ? -42.056 43.937 21.868 1 82.55 536 ILE A C 1
ATOM 4322 O O . ILE A 1 536 ? -41.308 44.544 22.638 1 82.55 536 ILE A O 1
ATOM 4326 N N . ASN A 1 537 ? -43.309 44.158 21.842 1 85.53 537 ASN A N 1
ATOM 4327 C CA . ASN A 1 537 ? -44.031 44.811 22.929 1 85.53 537 ASN A CA 1
ATOM 4328 C C . ASN A 1 537 ? -44.289 43.851 24.087 1 85.53 537 ASN A C 1
ATOM 4330 O O . ASN A 1 537 ? -45.024 42.874 23.937 1 85.53 537 ASN A O 1
ATOM 4334 N N . VAL A 1 538 ? -43.602 44.034 25.195 1 81.27 538 VAL A N 1
ATOM 4335 C CA . VAL A 1 538 ? -43.704 43.159 26.359 1 81.27 538 VAL A CA 1
ATOM 4336 C C . VAL A 1 538 ? -44.853 43.621 27.252 1 81.27 538 VAL A C 1
ATOM 4338 O O . VAL A 1 538 ? -44.917 44.79 27.638 1 81.27 538 VAL A O 1
ATOM 4341 N N . PHE A 1 539 ? -45.799 42.68 27.563 1 82.41 539 PHE A N 1
ATOM 4342 C CA . PHE A 1 539 ? -46.956 42.949 28.408 1 82.41 539 PHE A CA 1
ATOM 4343 C C . PHE A 1 539 ? -46.722 42.437 29.825 1 82.41 539 PHE A C 1
ATOM 4345 O O . PHE A 1 539 ? -47.298 42.959 30.782 1 82.41 539 PHE A O 1
ATOM 4352 N N . GLU A 1 540 ? -45.93 41.357 29.867 1 81.39 540 GLU A N 1
ATOM 4353 C CA . GLU A 1 540 ? -45.715 40.694 31.15 1 81.39 540 GLU A CA 1
ATOM 4354 C C . GLU A 1 540 ? -44.323 40.072 31.223 1 81.39 540 GLU A C 1
ATOM 4356 O O . GLU A 1 540 ? -43.893 39.389 30.292 1 81.39 540 GLU A O 1
ATOM 4361 N N . LYS A 1 541 ? -43.518 40.474 32.141 1 77.97 541 LYS A N 1
ATOM 4362 C CA . LYS A 1 541 ? -42.247 39.847 32.492 1 77.97 541 LYS A CA 1
ATOM 4363 C C . LYS A 1 541 ? -42.441 38.767 33.552 1 77.97 541 LYS A C 1
ATOM 4365 O O . LYS A 1 541 ? -42.806 39.065 34.69 1 77.97 541 LYS A O 1
ATOM 4370 N N . GLY A 1 542 ? -42.418 37.449 33.062 1 74.72 542 GLY A N 1
ATOM 4371 C CA . GLY A 1 542 ? -42.58 36.323 33.967 1 74.72 542 GLY A CA 1
ATOM 4372 C C . GLY A 1 542 ? -41.344 36.046 34.802 1 74.72 542 GLY A C 1
ATOM 4373 O O . GLY A 1 542 ? -40.241 36.468 34.447 1 74.72 542 GLY A O 1
ATOM 4374 N N . GLU A 1 543 ? -41.387 35.459 35.988 1 70.76 543 GLU A N 1
ATOM 4375 C CA . GLU A 1 543 ? -40.312 35.133 36.92 1 70.76 543 GLU A CA 1
ATOM 4376 C C . GLU A 1 543 ? -39.398 34.051 36.352 1 70.76 543 GLU A C 1
ATOM 4378 O O . GLU A 1 543 ? -38.211 33.999 36.679 1 70.76 543 GLU A O 1
ATOM 4383 N N . ASP A 1 544 ? -39.798 33.168 35.395 1 70.02 544 ASP A N 1
ATOM 4384 C CA . ASP A 1 544 ? -39.014 32.037 34.908 1 70.02 544 ASP A CA 1
ATOM 4385 C C . ASP A 1 544 ? -38.316 32.379 33.593 1 70.02 544 ASP A C 1
ATOM 4387 O O . ASP A 1 544 ? -38.071 31.497 32.767 1 70.02 544 ASP A O 1
ATOM 4391 N N . ASP A 1 545 ? -37.888 33.616 33.196 1 73.17 545 ASP A N 1
ATOM 4392 C CA . ASP A 1 545 ? -37.172 34.134 32.034 1 73.17 545 ASP A CA 1
ATOM 4393 C C . ASP A 1 545 ? -37.986 33.939 30.756 1 73.17 545 ASP A C 1
ATOM 4395 O O . ASP A 1 545 ? -37.426 33.881 29.66 1 73.17 545 ASP A O 1
ATOM 4399 N N . TRP A 1 546 ? -39.261 33.556 30.845 1 81.88 546 TRP A N 1
ATOM 4400 C CA . TRP A 1 546 ? -40.183 33.628 29.717 1 81.88 546 TRP A CA 1
ATOM 4401 C C . TRP A 1 546 ? -41.069 34.866 29.816 1 81.88 546 TRP A C 1
ATOM 4403 O O . TRP A 1 546 ? -41.695 35.108 30.85 1 81.88 546 TRP A O 1
ATOM 4413 N N . TRP A 1 547 ? -41.062 35.835 28.82 1 84.12 547 TRP A N 1
ATOM 4414 C CA . TRP A 1 547 ? -41.841 37.067 28.748 1 84.12 547 TRP A CA 1
ATOM 4415 C C . TRP A 1 547 ? -42.995 36.924 27.762 1 84.12 547 TRP A C 1
ATOM 4417 O O . TRP A 1 547 ? -42.895 36.182 26.782 1 84.12 547 TRP A O 1
ATOM 4427 N N . ARG A 1 548 ? -44.154 37.471 28.179 1 87.51 548 ARG A N 1
ATOM 4428 C CA . ARG A 1 548 ? -45.275 37.557 27.249 1 87.51 548 ARG A CA 1
ATOM 4429 C C . ARG A 1 548 ? -45.209 38.842 26.43 1 87.51 548 ARG A C 1
ATOM 4431 O O . ARG A 1 548 ? -45.096 39.935 26.988 1 87.51 548 ARG A O 1
ATOM 4438 N N . GLY A 1 549 ? -45.029 38.76 25.208 1 85.11 549 GLY A N 1
ATOM 4439 C CA . GLY A 1 549 ? -44.944 39.905 24.315 1 85.11 549 GLY A CA 1
ATOM 4440 C C . GLY A 1 549 ? -45.705 39.707 23.018 1 85.11 549 GLY A C 1
ATOM 4441 O O . GLY A 1 549 ? -46.315 38.657 22.804 1 85.11 549 GLY A O 1
ATOM 4442 N N . GLU A 1 550 ? -45.805 40.762 22.174 1 85.56 550 GLU A N 1
ATOM 4443 C CA . GLU A 1 550 ? -46.47 40.81 20.875 1 85.56 550 GLU A CA 1
ATOM 4444 C C . GLU A 1 550 ? -45.511 41.271 19.781 1 85.56 550 GLU A C 1
ATOM 4446 O O . GLU A 1 550 ? -44.759 42.229 19.971 1 85.56 550 GLU A O 1
ATOM 4451 N N . VAL A 1 551 ? -45.507 40.395 18.777 1 81.9 551 VAL A N 1
ATOM 4452 C CA . VAL A 1 551 ? -44.812 40.743 17.542 1 81.9 551 VAL A CA 1
ATOM 4453 C C . VAL A 1 551 ? -45.719 40.472 16.344 1 81.9 551 VAL A C 1
ATOM 4455 O O . VAL A 1 551 ? -46.325 39.403 16.246 1 81.9 551 VAL A O 1
ATOM 4458 N N . ASN A 1 552 ? -45.946 41.464 15.369 1 80.83 552 ASN A N 1
ATOM 4459 C CA . ASN A 1 552 ? -46.77 41.38 14.168 1 80.83 552 ASN A CA 1
ATOM 4460 C C . ASN A 1 552 ? -48.169 40.86 14.483 1 80.83 552 ASN A C 1
ATOM 4462 O O . ASN A 1 552 ? -48.676 39.973 13.794 1 80.83 552 ASN A O 1
ATOM 4466 N N . ASN A 1 553 ? -48.865 41.315 15.681 1 82.93 553 ASN A N 1
ATOM 4467 C CA . ASN A 1 553 ? -50.232 41.05 16.115 1 82.93 553 ASN A CA 1
ATOM 4468 C C . ASN A 1 553 ? -50.393 39.618 16.617 1 82.93 553 ASN A C 1
ATOM 4470 O O . ASN A 1 553 ? -51.506 39.089 16.652 1 82.93 553 ASN A O 1
ATOM 4474 N N . GLN A 1 554 ? -49.262 38.953 16.863 1 84.46 554 GLN A N 1
ATOM 4475 C CA . GLN A 1 554 ? -49.283 37.655 17.528 1 84.46 554 GLN A CA 1
ATOM 4476 C C . GLN A 1 554 ? -48.728 37.754 18.946 1 84.46 554 GLN A C 1
ATOM 4478 O O . GLN A 1 554 ? -47.675 38.357 19.165 1 84.46 554 GLN A O 1
ATOM 4483 N N . SER A 1 555 ? -49.545 37.376 19.924 1 85.48 555 SER A N 1
ATOM 4484 C CA . SER A 1 555 ? -49.149 37.402 21.328 1 85.48 555 SER A CA 1
ATOM 4485 C C . SER A 1 555 ? -48.737 36.016 21.813 1 85.48 555 SER A C 1
ATOM 4487 O O . SER A 1 555 ? -49.313 35.01 21.393 1 85.48 555 SER A O 1
ATOM 4489 N N . GLY A 1 556 ? -47.667 35.835 22.584 1 88.79 556 GLY A N 1
ATOM 4490 C CA . GLY A 1 556 ? -47.205 34.586 23.168 1 88.79 556 GLY A CA 1
ATOM 4491 C C . GLY A 1 556 ? -46.043 34.77 24.126 1 88.79 556 GLY A C 1
ATOM 4492 O O . GLY A 1 556 ? -45.603 35.896 24.369 1 88.79 556 GLY A O 1
ATOM 4493 N N . LEU A 1 557 ? -45.641 33.678 24.691 1 85.03 557 LEU A N 1
ATOM 4494 C CA . LEU A 1 557 ? -44.478 33.622 25.569 1 85.03 557 LEU A CA 1
ATOM 4495 C C . LEU A 1 557 ? -43.193 33.474 24.761 1 85.03 557 LEU A C 1
ATOM 4497 O O . LEU A 1 557 ? -43.171 32.774 23.746 1 85.03 557 LEU A O 1
ATOM 4501 N N . PHE A 1 558 ? -42.177 34.313 25.017 1 84.79 558 PHE A N 1
ATOM 4502 C CA . PHE A 1 558 ? -40.848 34.184 24.431 1 84.79 558 PHE A CA 1
ATOM 4503 C C . PHE A 1 558 ? -39.772 34.253 25.509 1 84.79 558 PHE A C 1
ATOM 4505 O O . PHE A 1 558 ? -39.994 34.825 26.578 1 84.79 558 PHE A O 1
ATOM 4512 N N . PRO A 1 559 ? -38.589 33.528 25.233 1 82.98 559 PRO A N 1
ATOM 4513 C CA . PRO A 1 559 ? -37.533 33.538 26.249 1 82.98 559 PRO A CA 1
ATOM 4514 C C . PRO A 1 559 ? -36.875 34.908 26.403 1 82.98 559 PRO A C 1
ATOM 4516 O O . PRO A 1 559 ? -36.489 35.526 25.408 1 82.98 559 PRO A O 1
ATOM 4519 N N . ALA A 1 560 ? -36.732 35.423 27.568 1 80.5 560 ALA A N 1
ATOM 4520 C CA . ALA A 1 560 ? -36.208 36.749 27.885 1 80.5 560 ALA A CA 1
ATOM 4521 C C . ALA A 1 560 ? -34.751 36.881 27.451 1 80.5 560 ALA A C 1
ATOM 4523 O O . ALA A 1 560 ? -34.289 37.979 27.131 1 80.5 560 ALA A O 1
ATOM 4524 N N . ASN A 1 561 ? -33.995 35.733 27.348 1 77.88 561 ASN A N 1
ATOM 4525 C CA . ASN A 1 561 ? -32.584 35.743 26.978 1 77.88 561 ASN A CA 1
ATOM 4526 C C . ASN A 1 561 ? -32.4 35.914 25.473 1 77.88 561 ASN A C 1
ATOM 4528 O O . ASN A 1 561 ? -31.274 36.054 24.992 1 77.88 561 ASN A O 1
ATOM 4532 N N . TYR A 1 562 ? -33.415 35.969 24.704 1 79.58 562 TYR A N 1
ATOM 4533 C CA . TYR A 1 562 ? -33.358 36.159 23.259 1 79.58 562 TYR A CA 1
ATOM 4534 C C . TYR A 1 562 ? -33.622 37.613 22.889 1 79.58 562 TYR A C 1
ATOM 4536 O O . TYR A 1 562 ? -33.658 37.963 21.707 1 79.58 562 TYR A O 1
ATOM 4544 N N . VAL A 1 563 ? -33.904 38.401 23.858 1 77.17 563 VAL A N 1
ATOM 4545 C CA . VAL A 1 563 ? -34.277 39.775 23.539 1 77.17 563 VAL A CA 1
ATOM 4546 C C . VAL A 1 563 ? -33.404 40.745 24.332 1 77.17 563 VAL A C 1
ATOM 4548 O O . VAL A 1 563 ? -32.878 40.393 25.391 1 77.17 563 VAL A O 1
ATOM 4551 N N . ASP A 1 564 ? -33.074 41.975 23.762 1 72.92 564 ASP A N 1
ATOM 4552 C CA . ASP A 1 564 ? -32.47 43.121 24.435 1 72.92 564 ASP A CA 1
ATOM 4553 C C . ASP A 1 564 ? -33.515 44.194 24.737 1 72.92 564 ASP A C 1
ATOM 4555 O O . ASP A 1 564 ? -34.314 44.55 23.869 1 72.92 564 ASP A O 1
ATOM 4559 N N . VAL A 1 565 ? -33.75 44.462 25.956 1 64.22 565 VAL A N 1
ATOM 4560 C CA . VAL A 1 565 ? -34.744 45.409 26.45 1 64.22 565 VAL A CA 1
ATOM 4561 C C . VAL A 1 565 ? -34.429 46.809 25.928 1 64.22 565 VAL A C 1
ATOM 4563 O O . VAL A 1 565 ? -33.309 47.301 26.09 1 64.22 565 VAL A O 1
ATOM 4566 N N . GLU A 1 566 ? -35.128 47.285 24.915 1 51.75 566 GLU A N 1
ATOM 4567 C CA . GLU A 1 566 ? -35.027 48.693 24.544 1 51.75 566 GLU A CA 1
ATOM 4568 C C . GLU A 1 566 ? -35.836 49.573 25.493 1 51.75 566 GLU A C 1
ATOM 4570 O O . GLU A 1 566 ? -37.025 49.331 25.711 1 51.75 566 GLU A O 1
ATOM 4575 N N . ILE A 1 567 ? -35.314 50.126 26.551 1 43.82 567 ILE A N 1
ATOM 4576 C CA . ILE A 1 567 ? -35.97 51.12 27.394 1 43.82 567 ILE A CA 1
ATOM 4577 C C . ILE A 1 567 ? -36.546 52.235 26.525 1 43.82 567 ILE A C 1
ATOM 4579 O O . ILE A 1 567 ? -35.807 52.926 25.819 1 43.82 567 ILE A O 1
ATOM 4583 N N . SER A 1 568 ? -37.638 52.092 25.835 1 38.6 568 SER A N 1
ATOM 4584 C CA . SER A 1 568 ? -38.261 53.318 25.348 1 38.6 568 SER A CA 1
ATOM 4585 C C . SER A 1 568 ? -38.538 54.289 26.491 1 38.6 568 SER A C 1
ATOM 4587 O O . SER A 1 568 ? -39.247 53.951 27.441 1 38.6 568 SER A O 1
ATOM 4589 N N . VAL A 1 569 ? -37.559 55.177 26.784 1 31.78 569 VAL A N 1
ATOM 4590 C CA . VAL A 1 569 ? -37.995 56.438 27.375 1 31.78 569 VAL A CA 1
ATOM 4591 C C . VAL A 1 569 ? -38.891 57.188 26.391 1 31.78 569 VAL A C 1
ATOM 4593 O O . VAL A 1 569 ? -38.584 57.269 25.2 1 31.78 569 VAL A O 1
ATOM 4596 N N . MET B 1 1 ? 4.119 49.292 12.277 1 63.81 1 MET B N 1
ATOM 4597 C CA . MET B 1 1 ? 3.186 48.567 13.134 1 63.81 1 MET B CA 1
ATOM 4598 C C . MET B 1 1 ? 2.708 47.287 12.457 1 63.81 1 MET B C 1
ATOM 4600 O O . MET B 1 1 ? 2.413 47.285 11.261 1 63.81 1 MET B O 1
ATOM 4604 N N . THR B 1 2 ? 2.799 46.258 13.25 1 82.46 2 THR B N 1
ATOM 4605 C CA . THR B 1 2 ? 2.436 44.964 12.684 1 82.46 2 THR B CA 1
ATOM 4606 C C . THR B 1 2 ? 0.92 44.821 12.589 1 82.46 2 THR B C 1
ATOM 4608 O O . THR B 1 2 ? 0.179 45.622 13.162 1 82.46 2 THR B O 1
ATOM 4611 N N . HIS B 1 3 ? 0.408 43.947 11.781 1 90.85 3 HIS B N 1
ATOM 4612 C CA . HIS B 1 3 ? -1.017 43.719 11.571 1 90.85 3 HIS B CA 1
ATOM 4613 C C . HIS B 1 3 ? -1.692 43.235 12.851 1 90.85 3 HIS B C 1
ATOM 4615 O O . HIS B 1 3 ? -2.809 43.652 13.165 1 90.85 3 HIS B O 1
ATOM 4621 N N . PHE B 1 4 ? -0.958 42.457 13.661 1 93.64 4 PHE B N 1
ATOM 4622 C CA . PHE B 1 4 ? -1.544 41.895 14.872 1 93.64 4 PHE B CA 1
ATOM 4623 C C . PHE B 1 4 ? -1.628 42.948 15.972 1 93.64 4 PHE B C 1
ATOM 4625 O O . PHE B 1 4 ? -2.563 42.941 16.775 1 93.64 4 PHE B O 1
ATOM 4632 N N . ARG B 1 5 ? -0.654 43.855 15.929 1 89.74 5 ARG B N 1
ATOM 4633 C CA . ARG B 1 5 ? -0.691 44.958 16.884 1 89.74 5 ARG B CA 1
ATOM 4634 C C . ARG B 1 5 ? -1.95 45.799 16.7 1 89.74 5 ARG B C 1
ATOM 4636 O O . ARG B 1 5 ? -2.561 46.232 17.679 1 89.74 5 ARG B O 1
ATOM 4643 N N . ASN B 1 6 ? -2.324 45.996 15.521 1 87.06 6 ASN B N 1
ATOM 4644 C CA . ASN B 1 6 ? -3.468 46.84 15.193 1 87.06 6 ASN B CA 1
ATOM 4645 C C . ASN B 1 6 ? -4.788 46.109 15.422 1 87.06 6 ASN B C 1
ATOM 4647 O O . ASN B 1 6 ? -5.836 46.741 15.559 1 87.06 6 ASN B O 1
ATOM 4651 N N . THR B 1 7 ? -4.723 44.837 15.458 1 90.65 7 THR B N 1
ATOM 4652 C CA . THR B 1 7 ? -5.961 44.065 15.452 1 90.65 7 THR B CA 1
ATOM 4653 C C . THR B 1 7 ? -6.236 43.471 16.83 1 90.65 7 THR B C 1
ATOM 4655 O O . THR B 1 7 ? -7.391 43.365 17.247 1 90.65 7 THR B O 1
ATOM 4658 N N . PHE B 1 8 ? -5.184 43.072 17.598 1 92.17 8 PHE B N 1
ATOM 4659 C CA . PHE B 1 8 ? -5.436 42.194 18.734 1 92.17 8 PHE B CA 1
ATOM 4660 C C . PHE B 1 8 ? -5.061 42.88 20.042 1 92.17 8 PHE B C 1
ATOM 4662 O O . PHE B 1 8 ? -4.938 42.226 21.08 1 92.17 8 PHE B O 1
ATOM 4669 N N . MET B 1 9 ? -5.014 44.091 20.016 1 89.4 9 MET B N 1
ATOM 4670 C CA . MET B 1 9 ? -4.728 44.826 21.244 1 89.4 9 MET B CA 1
ATOM 4671 C C . MET B 1 9 ? -5.945 44.846 22.162 1 89.4 9 MET B C 1
ATOM 4673 O O . MET B 1 9 ? -7.078 44.696 21.701 1 89.4 9 MET B O 1
ATOM 4677 N N . GLY B 1 10 ? -5.692 44.996 23.513 1 87.74 10 GLY B N 1
ATOM 4678 C CA . GLY B 1 10 ? -6.77 44.975 24.489 1 87.74 10 GLY B CA 1
ATOM 4679 C C . GLY B 1 10 ? -7.003 43.602 25.09 1 87.74 10 GLY B C 1
ATOM 4680 O O . GLY B 1 10 ? -6.404 42.617 24.654 1 87.74 10 GLY B O 1
ATOM 4681 N N . THR B 1 11 ? -7.878 43.534 26.008 1 87.56 11 THR B N 1
ATOM 4682 C CA . THR B 1 11 ? -8.149 42.286 26.714 1 87.56 11 THR B CA 1
ATOM 4683 C C . THR B 1 11 ? -8.862 41.292 25.801 1 87.56 11 THR B C 1
ATOM 4685 O O . THR B 1 11 ? -8.515 40.11 25.771 1 87.56 11 THR B O 1
ATOM 4688 N N . VAL B 1 12 ? -9.815 41.731 24.977 1 89.13 12 VAL B N 1
ATOM 4689 C CA . VAL B 1 12 ? -10.594 40.862 24.1 1 89.13 12 VAL B CA 1
ATOM 4690 C C . VAL B 1 12 ? -9.716 40.365 22.953 1 89.13 12 VAL B C 1
ATOM 4692 O O . VAL B 1 12 ? -9.74 39.179 22.614 1 89.13 12 VAL B O 1
ATOM 4695 N N . GLY B 1 13 ? -8.961 41.321 22.356 1 91.45 13 GLY B N 1
ATOM 4696 C CA . GLY B 1 13 ? -8.076 40.947 21.265 1 91.45 13 GLY B CA 1
ATOM 4697 C C . GLY B 1 13 ? -7.003 39.958 21.679 1 91.45 13 GLY B C 1
ATOM 4698 O O . GLY B 1 13 ? -6.692 39.024 20.937 1 91.45 13 GLY B O 1
ATOM 4699 N N . PHE B 1 14 ? -6.46 40.146 22.813 1 92.82 14 PHE B N 1
ATOM 4700 C CA . PHE B 1 14 ? -5.412 39.276 23.334 1 92.82 14 PHE B CA 1
ATOM 4701 C C . PHE B 1 14 ? -5.941 37.865 23.557 1 92.82 14 PHE B C 1
ATOM 4703 O O . PHE B 1 14 ? -5.256 36.885 23.258 1 92.82 14 PHE B O 1
ATOM 4710 N N . GLU B 1 15 ? -7.148 37.714 24.071 1 93.27 15 GLU B N 1
ATOM 4711 C CA . GLU B 1 15 ? -7.742 36.396 24.272 1 93.27 15 GLU B CA 1
ATOM 4712 C C . GLU B 1 15 ? -8 35.698 22.94 1 93.27 15 GLU B C 1
ATOM 4714 O O . GLU B 1 15 ? -7.864 34.477 22.836 1 93.27 15 GLU B O 1
ATOM 4719 N N . GLU B 1 16 ? -8.373 36.421 21.919 1 93.64 16 GLU B N 1
ATOM 4720 C CA . GLU B 1 16 ? -8.628 35.857 20.596 1 93.64 16 GLU B CA 1
ATOM 4721 C C . GLU B 1 16 ? -7.345 35.323 19.967 1 93.64 16 GLU B C 1
ATOM 4723 O O . GLU B 1 16 ? -7.348 34.257 19.348 1 93.64 16 GLU B O 1
ATOM 4728 N N . ILE B 1 17 ? -6.294 36.093 20.054 1 92.58 17 ILE B N 1
ATOM 4729 C CA . ILE B 1 17 ? -5.032 35.664 19.461 1 92.58 17 ILE B CA 1
ATOM 4730 C C . ILE B 1 17 ? -4.508 34.433 20.197 1 92.58 17 ILE B C 1
ATOM 4732 O O . ILE B 1 17 ? -3.892 33.554 19.589 1 92.58 17 ILE B O 1
ATOM 4736 N N . LYS B 1 18 ? -4.689 34.357 21.523 1 94.05 18 LYS B N 1
ATOM 4737 C CA . LYS B 1 18 ? -4.3 33.176 22.289 1 94.05 18 LYS B CA 1
ATOM 4738 C C . LYS B 1 18 ? -5.035 31.933 21.794 1 94.05 18 LYS B C 1
ATOM 4740 O O . LYS B 1 18 ? -4.425 30.879 21.605 1 94.05 18 LYS B O 1
ATOM 4745 N N . ARG B 1 19 ? -6.303 32.077 21.561 1 94.37 19 ARG B N 1
ATOM 4746 C CA . ARG B 1 19 ? -7.123 30.972 21.076 1 94.37 19 ARG B CA 1
ATOM 4747 C C . ARG B 1 19 ? -6.676 30.526 19.687 1 94.37 19 ARG B C 1
ATOM 4749 O O . ARG B 1 19 ? -6.523 29.33 19.433 1 94.37 19 ARG B O 1
ATOM 4756 N N . TYR B 1 20 ? -6.457 31.458 18.786 1 95.07 20 TYR B N 1
ATOM 4757 C CA . TYR B 1 20 ? -6.039 31.183 17.416 1 95.07 20 TYR B CA 1
ATOM 4758 C C . TYR B 1 20 ? -4.698 30.458 17.39 1 95.07 20 TYR B C 1
ATOM 4760 O O . TYR B 1 20 ? -4.529 29.479 16.66 1 95.07 20 TYR B O 1
ATOM 4768 N N . THR B 1 21 ? -3.751 30.969 18.156 1 94.55 21 THR B N 1
ATOM 4769 C CA . THR B 1 21 ? -2.417 30.378 18.159 1 94.55 21 THR B CA 1
ATOM 4770 C C . THR B 1 21 ? -2.455 28.959 18.719 1 94.55 21 THR B C 1
ATOM 4772 O O . THR B 1 21 ? -1.716 28.086 18.261 1 94.55 21 THR B O 1
ATOM 4775 N N . ARG B 1 22 ? -3.297 28.739 19.744 1 94.48 22 ARG B N 1
ATOM 4776 C CA . ARG B 1 22 ? -3.44 27.397 20.3 1 94.48 22 ARG B CA 1
ATOM 4777 C C . ARG B 1 22 ? -4.016 26.434 19.268 1 94.48 22 ARG B C 1
ATOM 4779 O O . ARG B 1 22 ? -3.535 25.308 19.126 1 94.48 22 ARG B O 1
ATOM 4786 N N . GLN B 1 23 ? -5.043 26.84 18.551 1 94.96 23 GLN B N 1
ATOM 4787 C CA . GLN B 1 23 ? -5.639 26.03 17.494 1 94.96 23 GLN B CA 1
ATOM 4788 C C . GLN B 1 23 ? -4.629 25.741 16.387 1 94.96 23 GLN B C 1
ATOM 4790 O O . GLN B 1 23 ? -4.595 24.634 15.844 1 94.96 23 GLN B O 1
ATOM 4795 N N . GLY B 1 24 ? -3.84 26.798 16.059 1 95.09 24 GLY B N 1
ATOM 4796 C CA . GLY B 1 24 ? -2.806 26.615 15.053 1 95.09 24 GLY B CA 1
ATOM 4797 C C . GLY B 1 24 ? -1.758 25.593 15.453 1 95.09 24 GLY B C 1
ATOM 4798 O O . GLY B 1 24 ? -1.31 24.798 14.625 1 95.09 24 GLY B O 1
ATOM 4799 N N . THR B 1 25 ? -1.348 25.595 16.673 1 95.47 25 THR B N 1
ATOM 4800 C CA . THR B 1 25 ? -0.366 24.643 17.181 1 95.47 25 THR B CA 1
ATOM 4801 C C . THR B 1 25 ? -0.926 23.224 17.157 1 95.47 25 THR B C 1
ATOM 4803 O O . THR B 1 25 ? -0.22 22.279 16.799 1 95.47 25 THR B O 1
ATOM 4806 N N . GLU B 1 26 ? -2.16 23.038 17.519 1 95.82 26 GLU B N 1
ATOM 4807 C CA . GLU B 1 26 ? -2.806 21.729 17.49 1 95.82 26 GLU B CA 1
ATOM 4808 C C . GLU B 1 26 ? -2.923 21.203 16.062 1 95.82 26 GLU B C 1
ATOM 4810 O O . GLU B 1 26 ? -2.756 20.006 15.821 1 95.82 26 GLU B O 1
ATOM 4815 N N . PHE B 1 27 ? -3.208 22.104 15.161 1 97.36 27 PHE B N 1
ATOM 4816 C CA . PHE B 1 27 ? -3.284 21.747 13.749 1 97.36 27 PHE B CA 1
ATOM 4817 C C . PHE B 1 27 ? -1.949 21.2 13.256 1 97.36 27 PHE B C 1
ATOM 4819 O O . PHE B 1 27 ? -1.9 20.138 12.632 1 97.36 27 PHE B O 1
ATOM 4826 N N . CYS B 1 28 ? -0.86 21.882 13.571 1 97.5 28 CYS B N 1
ATOM 4827 C CA . CYS B 1 28 ? 0.471 21.447 13.163 1 97.5 28 CYS B CA 1
ATOM 4828 C C . CYS B 1 28 ? 0.82 20.101 13.788 1 97.5 28 CYS B C 1
ATOM 4830 O O . CYS B 1 28 ? 1.381 19.229 13.122 1 97.5 28 CYS B O 1
ATOM 4832 N N . ARG B 1 29 ? 0.475 19.905 15.018 1 97.14 29 ARG B N 1
ATOM 4833 C CA . ARG B 1 29 ? 0.743 18.641 15.696 1 97.14 29 ARG B CA 1
ATOM 4834 C C . ARG B 1 29 ? -0.016 17.495 15.037 1 97.14 29 ARG B C 1
ATOM 4836 O O . ARG B 1 29 ? 0.514 16.389 14.902 1 97.14 29 ARG B O 1
ATOM 4843 N N . GLU B 1 30 ? -1.227 17.744 14.678 1 97.95 30 GLU B N 1
ATOM 4844 C CA . GLU B 1 30 ? -2.034 16.718 14.025 1 97.95 30 GLU B CA 1
ATOM 4845 C C . GLU B 1 30 ? -1.464 16.354 12.657 1 97.95 30 GLU B C 1
ATOM 4847 O O . GLU B 1 30 ? -1.451 15.182 12.275 1 97.95 30 GLU B O 1
ATOM 4852 N N . ILE B 1 31 ? -1.046 17.361 11.94 1 98.19 31 ILE B N 1
ATOM 4853 C CA . ILE B 1 31 ? -0.432 17.099 10.643 1 98.19 31 ILE B CA 1
ATOM 4854 C C . ILE B 1 31 ? 0.807 16.226 10.826 1 98.19 31 ILE B C 1
ATOM 4856 O O . ILE B 1 31 ? 1.011 15.263 10.082 1 98.19 31 ILE B O 1
ATOM 4860 N N . VAL B 1 32 ? 1.619 16.558 11.801 1 98.21 32 VAL B N 1
ATOM 4861 C CA . VAL B 1 32 ? 2.824 15.786 12.087 1 98.21 32 VAL B CA 1
ATOM 4862 C C . VAL B 1 32 ? 2.448 14.342 12.412 1 98.21 32 VAL B C 1
ATOM 4864 O O . VAL B 1 32 ? 3.079 13.404 11.919 1 98.21 32 VAL B O 1
ATOM 4867 N N . ASN B 1 33 ? 1.423 14.158 13.231 1 98.36 33 ASN B N 1
ATOM 4868 C CA . ASN B 1 33 ? 0.974 12.822 13.608 1 98.36 33 ASN B CA 1
ATOM 4869 C C . ASN B 1 33 ? 0.489 12.03 12.397 1 98.36 33 ASN B C 1
ATOM 4871 O O . ASN B 1 33 ? 0.793 10.844 12.263 1 98.36 33 ASN B O 1
ATOM 4875 N N . ILE B 1 34 ? -0.25 12.664 11.554 1 98.64 34 ILE B N 1
ATOM 4876 C CA . ILE B 1 34 ? -0.788 12.015 10.363 1 98.64 34 ILE B CA 1
ATOM 4877 C C . ILE B 1 34 ? 0.354 11.626 9.428 1 98.64 34 ILE B C 1
ATOM 4879 O O . ILE B 1 34 ? 0.383 10.51 8.904 1 98.64 34 ILE B O 1
ATOM 4883 N N . LEU B 1 35 ? 1.281 12.543 9.221 1 98.44 35 LEU B N 1
ATOM 4884 C CA . LEU B 1 35 ? 2.416 12.267 8.346 1 98.44 35 LEU B CA 1
ATOM 4885 C C . LEU B 1 35 ? 3.288 11.157 8.922 1 98.44 35 LEU B C 1
ATOM 4887 O O . LEU B 1 35 ? 3.857 10.358 8.175 1 98.44 35 LEU B O 1
ATOM 4891 N N . ASN B 1 36 ? 3.407 11.163 10.266 1 98.53 36 ASN B N 1
ATOM 4892 C CA . ASN B 1 36 ? 4.148 10.086 10.914 1 98.53 36 ASN B CA 1
ATOM 4893 C C . ASN B 1 36 ? 3.495 8.729 10.668 1 98.53 36 ASN B C 1
ATOM 4895 O O . ASN B 1 36 ? 4.183 7.746 10.386 1 98.53 36 ASN B O 1
ATOM 4899 N N . GLU B 1 37 ? 2.228 8.648 10.818 1 98.66 37 GLU B N 1
ATOM 4900 C CA . GLU B 1 37 ? 1.504 7.409 10.553 1 98.66 37 GLU B CA 1
ATOM 4901 C C . GLU B 1 37 ? 1.598 7.018 9.081 1 98.66 37 GLU B C 1
ATOM 4903 O O . GLU B 1 37 ? 1.683 5.833 8.751 1 98.66 37 GLU B O 1
ATOM 4908 N N . ARG B 1 38 ? 1.548 8.01 8.21 1 98.52 38 ARG B N 1
ATOM 4909 C CA . ARG B 1 38 ? 1.708 7.761 6.781 1 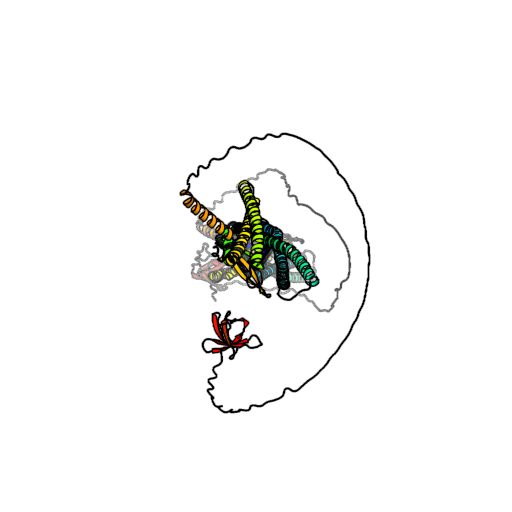98.52 38 ARG B CA 1
ATOM 4910 C C . ARG B 1 38 ? 3.082 7.175 6.478 1 98.52 38 ARG B C 1
ATOM 4912 O O . ARG B 1 38 ? 3.203 6.24 5.683 1 98.52 38 ARG B O 1
ATOM 4919 N N . ALA B 1 39 ? 4.103 7.728 7.06 1 98.47 39 ALA B N 1
ATOM 4920 C CA . ALA B 1 39 ? 5.463 7.234 6.862 1 98.47 39 ALA B CA 1
ATOM 4921 C C . ALA B 1 39 ? 5.595 5.787 7.331 1 98.47 39 ALA B C 1
ATOM 4923 O O . ALA B 1 39 ? 6.21 4.962 6.651 1 98.47 39 ALA B O 1
ATOM 4924 N N . MET B 1 40 ? 4.991 5.453 8.466 1 98.4 40 MET B N 1
ATOM 4925 C CA . MET B 1 40 ? 5.026 4.093 8.997 1 98.4 40 MET B CA 1
ATOM 4926 C C . MET B 1 40 ? 4.245 3.139 8.099 1 98.4 40 MET B C 1
ATOM 4928 O O . MET B 1 40 ? 4.668 2.002 7.878 1 98.4 40 MET B O 1
ATOM 4932 N N . LEU B 1 41 ? 3.119 3.596 7.665 1 98.46 41 LEU B N 1
ATOM 4933 C CA . LEU B 1 41 ? 2.302 2.809 6.748 1 98.46 41 LEU B CA 1
ATOM 4934 C C . LEU B 1 41 ? 3.086 2.457 5.487 1 98.46 41 LEU B C 1
ATOM 4936 O O . LEU B 1 41 ? 3.037 1.318 5.019 1 98.46 41 LEU B O 1
ATOM 4940 N N . GLU B 1 42 ? 3.815 3.407 4.94 1 98.39 42 GLU B N 1
ATOM 4941 C CA . GLU B 1 42 ? 4.628 3.202 3.745 1 98.39 42 GLU B CA 1
ATOM 4942 C C . GLU B 1 42 ? 5.744 2.194 4.003 1 98.39 42 GLU B C 1
ATOM 4944 O O . GLU B 1 42 ? 6.037 1.352 3.151 1 98.39 42 GLU B O 1
ATOM 4949 N N . GLN B 1 43 ? 6.344 2.275 5.132 1 98.06 43 GLN B N 1
ATOM 4950 C CA . GLN B 1 43 ? 7.434 1.368 5.474 1 98.06 43 GLN B CA 1
ATOM 4951 C C . GLN B 1 43 ? 6.93 -0.064 5.633 1 98.06 43 GLN B C 1
ATOM 4953 O O . GLN B 1 43 ? 7.576 -1.009 5.176 1 98.06 43 GLN B O 1
ATOM 4958 N N . ASN B 1 44 ? 5.784 -0.244 6.245 1 98.39 44 ASN B N 1
ATOM 4959 C CA . ASN B 1 44 ? 5.193 -1.568 6.412 1 98.39 44 ASN B CA 1
ATOM 4960 C C . ASN B 1 44 ? 4.743 -2.153 5.077 1 98.39 44 ASN B C 1
ATOM 4962 O O . ASN B 1 44 ? 4.921 -3.347 4.826 1 98.39 44 ASN B O 1
ATOM 4966 N N . TYR B 1 45 ? 4.124 -1.351 4.254 1 98.43 45 TYR B N 1
ATOM 4967 C CA . TYR B 1 45 ? 3.722 -1.763 2.913 1 98.43 45 TYR B CA 1
ATOM 4968 C C . TYR B 1 45 ? 4.929 -2.202 2.093 1 98.43 45 TYR B C 1
ATOM 4970 O O . TYR B 1 45 ? 4.887 -3.234 1.419 1 98.43 45 TYR B O 1
ATOM 4978 N N . ALA B 1 46 ? 5.986 -1.436 2.202 1 98.49 46 ALA B N 1
ATOM 4979 C CA . ALA B 1 46 ? 7.222 -1.745 1.487 1 98.49 46 ALA B CA 1
ATOM 4980 C C . ALA B 1 46 ? 7.802 -3.079 1.948 1 98.49 46 ALA B C 1
ATOM 4982 O O . ALA B 1 46 ? 8.242 -3.888 1.128 1 98.49 46 ALA B O 1
ATOM 4983 N N . LYS B 1 47 ? 7.813 -3.312 3.201 1 98.5 47 LYS B N 1
ATOM 4984 C CA . LYS B 1 47 ? 8.349 -4.551 3.758 1 98.5 47 LYS B CA 1
ATOM 4985 C C . LYS B 1 47 ? 7.567 -5.762 3.259 1 98.5 47 LYS B C 1
ATOM 4987 O O . LYS B 1 47 ? 8.157 -6.778 2.884 1 98.5 47 LYS B O 1
ATOM 4992 N N . SER B 1 48 ? 6.271 -5.693 3.263 1 98.72 48 SER B N 1
ATOM 4993 C CA . SER B 1 48 ? 5.416 -6.785 2.811 1 98.72 48 SER B CA 1
ATOM 4994 C C . SER B 1 48 ? 5.574 -7.028 1.313 1 98.72 48 SER B C 1
ATOM 4996 O O . SER B 1 48 ? 5.606 -8.176 0.865 1 98.72 48 SER B O 1
ATOM 4998 N N . LEU B 1 49 ? 5.643 -5.95 0.513 1 98.43 49 LEU B N 1
ATOM 4999 C CA . LEU B 1 49 ? 5.851 -6.07 -0.926 1 98.43 49 LEU B CA 1
ATOM 5000 C C . LEU B 1 49 ? 7.173 -6.767 -1.228 1 98.43 49 LEU B C 1
ATOM 5002 O O . LEU B 1 49 ? 7.249 -7.595 -2.139 1 98.43 49 LEU B O 1
ATOM 5006 N N . ARG B 1 50 ? 8.22 -6.381 -0.48 1 98.41 50 ARG B N 1
ATOM 5007 C CA . ARG B 1 50 ? 9.531 -6.993 -0.671 1 98.41 50 ARG B CA 1
ATOM 5008 C C . ARG B 1 50 ? 9.479 -8.493 -0.402 1 98.41 50 ARG B C 1
ATOM 5010 O O . ARG B 1 50 ? 10.043 -9.285 -1.16 1 98.41 50 ARG B O 1
ATOM 5017 N N . ARG B 1 51 ? 8.761 -8.882 0.633 1 98.55 51 ARG B N 1
ATOM 5018 C CA . ARG B 1 51 ? 8.608 -10.293 0.973 1 98.55 51 ARG B CA 1
ATOM 5019 C C . ARG B 1 51 ? 7.889 -11.05 -0.138 1 98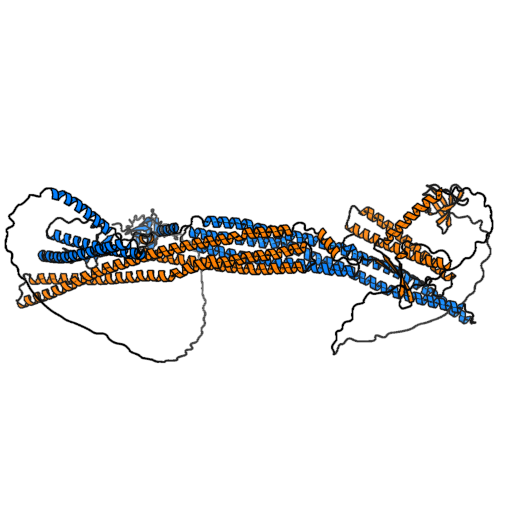.55 51 ARG B C 1
ATOM 5021 O O . ARG B 1 51 ? 8.297 -12.153 -0.51 1 98.55 51 ARG B O 1
ATOM 5028 N N . LEU B 1 52 ? 6.852 -10.512 -0.681 1 98.57 52 LEU B N 1
ATOM 5029 C CA . LEU B 1 52 ? 6.081 -11.144 -1.746 1 98.57 52 LEU B CA 1
ATOM 5030 C C . LEU B 1 52 ? 6.908 -11.257 -3.022 1 98.57 52 LEU B C 1
ATOM 5032 O O . LEU B 1 52 ? 6.843 -12.27 -3.722 1 98.57 52 LEU B O 1
ATOM 5036 N N . GLY B 1 53 ? 7.66 -10.16 -3.332 1 98.58 53 GLY B N 1
ATOM 5037 C CA . GLY B 1 53 ? 8.525 -10.203 -4.5 1 98.58 53 GLY B CA 1
ATOM 5038 C C . GLY B 1 53 ? 9.572 -11.299 -4.427 1 98.58 53 GLY B C 1
ATOM 5039 O O . GLY B 1 53 ? 9.806 -12.006 -5.409 1 98.58 53 GLY B O 1
ATOM 5040 N N . GLN B 1 54 ? 10.149 -11.516 -3.254 1 98.43 54 GLN B N 1
ATOM 5041 C CA . GLN B 1 54 ? 11.154 -12.555 -3.05 1 98.43 54 GLN B CA 1
ATOM 5042 C C . GLN B 1 54 ? 10.541 -13.946 -3.179 1 98.43 54 GLN B C 1
ATOM 5044 O O . GLN B 1 54 ? 11.146 -14.845 -3.767 1 98.43 54 GLN B O 1
ATOM 5049 N N . ARG B 1 55 ? 9.389 -14.151 -2.641 1 98.38 55 ARG B N 1
ATOM 5050 C CA . ARG B 1 55 ? 8.69 -15.428 -2.736 1 98.38 55 ARG B CA 1
ATOM 5051 C C . ARG B 1 55 ? 8.354 -15.762 -4.185 1 98.38 55 ARG B C 1
ATOM 5053 O O . ARG B 1 55 ? 8.453 -16.919 -4.6 1 98.38 55 ARG B O 1
ATOM 5060 N N . MET B 1 56 ? 7.936 -14.766 -4.947 1 98.18 56 MET B N 1
ATOM 5061 C CA . MET B 1 56 ? 7.627 -14.959 -6.361 1 98.18 56 MET B CA 1
ATOM 5062 C C . MET B 1 56 ? 8.869 -15.381 -7.138 1 98.18 56 MET B C 1
ATOM 5064 O O . MET B 1 56 ? 8.815 -16.306 -7.949 1 98.18 56 MET B O 1
ATOM 5068 N N . SER B 1 57 ? 9.973 -14.68 -6.873 1 97.85 57 SER B N 1
ATOM 5069 C CA . SER B 1 57 ? 11.231 -15.009 -7.535 1 97.85 57 SER B CA 1
ATOM 5070 C C . SER B 1 57 ? 11.688 -16.422 -7.185 1 97.85 57 SER B C 1
ATOM 5072 O O . SER B 1 57 ? 12.136 -17.169 -8.057 1 97.85 57 SER B O 1
ATOM 5074 N N . LYS B 1 58 ? 11.522 -16.772 -5.928 1 97.66 58 LYS B N 1
ATOM 5075 C CA . LYS B 1 58 ? 11.906 -18.107 -5.48 1 97.66 58 LYS B CA 1
ATOM 5076 C C . LYS B 1 58 ? 11.031 -19.177 -6.126 1 97.66 58 LYS B C 1
ATOM 5078 O O . LYS B 1 58 ? 11.527 -20.227 -6.539 1 97.66 58 LYS B O 1
ATOM 5083 N N . ALA B 1 59 ? 9.732 -18.961 -6.23 1 97.17 59 ALA B N 1
ATOM 5084 C CA . ALA B 1 59 ? 8.806 -19.895 -6.864 1 97.17 59 ALA B CA 1
ATOM 5085 C C . ALA B 1 59 ? 9.149 -20.093 -8.338 1 97.17 59 ALA B C 1
ATOM 5087 O O . ALA B 1 59 ? 9.096 -21.214 -8.849 1 97.17 59 ALA B O 1
ATOM 5088 N N . ALA B 1 60 ? 9.494 -19.019 -9.042 1 96.52 60 ALA B N 1
ATOM 5089 C CA . ALA B 1 60 ? 9.82 -19.073 -10.464 1 96.52 60 ALA B CA 1
ATOM 5090 C C . ALA B 1 60 ? 11.123 -19.833 -10.699 1 96.52 60 ALA B C 1
ATOM 5092 O O . ALA B 1 60 ? 11.296 -20.474 -11.738 1 96.52 60 ALA B O 1
ATOM 5093 N N . CYS B 1 61 ? 12.048 -19.878 -9.659 1 93.86 61 CYS B N 1
ATOM 5094 C CA . CYS B 1 61 ? 13.337 -20.548 -9.789 1 93.86 61 CYS B CA 1
ATOM 5095 C C . CYS B 1 61 ? 13.222 -22.025 -9.432 1 93.86 61 CYS B C 1
ATOM 5097 O O . CYS B 1 61 ? 14.095 -22.822 -9.78 1 93.86 61 CYS B O 1
ATOM 5099 N N . SER B 1 62 ? 12.081 -22.438 -8.843 1 91.63 62 SER B N 1
ATOM 5100 C CA . SER B 1 62 ? 11.914 -23.814 -8.386 1 91.63 62 SER B CA 1
ATOM 5101 C C . SER B 1 62 ? 11.397 -24.71 -9.506 1 91.63 62 SER B C 1
ATOM 5103 O O . SER B 1 62 ? 11.403 -25.936 -9.38 1 91.63 62 SER B O 1
ATOM 5105 N N . VAL B 1 63 ? 11.054 -24.168 -10.633 1 93.96 63 VAL B N 1
ATOM 5106 C CA . VAL B 1 63 ? 10.519 -24.939 -11.75 1 93.96 63 VAL B CA 1
ATOM 5107 C C . VAL B 1 63 ? 11.493 -24.891 -12.925 1 93.96 63 VAL B C 1
ATOM 5109 O O . VAL B 1 63 ? 12.525 -24.219 -12.857 1 93.96 63 VAL B O 1
ATOM 5112 N N . LEU B 1 64 ? 11.225 -25.674 -13.973 1 93.28 64 LEU B N 1
ATOM 5113 C CA . LEU B 1 64 ? 12.039 -25.705 -15.183 1 93.28 64 LEU B CA 1
ATOM 5114 C C . LEU B 1 64 ? 12.17 -24.31 -15.786 1 93.28 64 LEU B C 1
ATOM 5116 O O . LEU B 1 64 ? 11.179 -23.585 -15.905 1 93.28 64 LEU B O 1
ATOM 5120 N N . GLY B 1 65 ? 13.398 -23.878 -16.079 1 93.3 65 GLY B N 1
ATOM 5121 C CA . GLY B 1 65 ? 13.654 -22.583 -16.689 1 93.3 65 GLY B CA 1
ATOM 5122 C C . GLY B 1 65 ? 12.984 -22.417 -18.04 1 93.3 65 GLY B C 1
ATOM 5123 O O . GLY B 1 65 ? 13.184 -23.233 -18.942 1 93.3 65 GLY B O 1
ATOM 5124 N N . SER B 1 66 ? 12.132 -21.522 -18.179 1 94.85 66 SER B N 1
ATOM 5125 C CA . SER B 1 66 ? 11.395 -21.223 -19.403 1 94.85 66 SER B CA 1
ATOM 5126 C C . SER B 1 66 ? 11.093 -19.733 -19.516 1 94.85 66 SER B C 1
ATOM 5128 O O . SER B 1 66 ? 11.295 -18.979 -18.562 1 94.85 66 SER B O 1
ATOM 5130 N N . PRO B 1 67 ? 10.758 -19.223 -20.686 1 95.79 67 PRO B N 1
ATOM 5131 C CA . PRO B 1 67 ? 10.34 -17.825 -20.806 1 95.79 67 PRO B CA 1
ATOM 5132 C C . PRO B 1 67 ? 9.209 -17.463 -19.845 1 95.79 67 PRO B C 1
ATOM 5134 O O . PRO B 1 67 ? 9.2 -16.365 -19.282 1 95.79 67 PRO B O 1
ATOM 5137 N N . MET B 1 68 ? 8.315 -18.359 -19.629 1 95.93 68 MET B N 1
ATOM 5138 C CA . MET B 1 68 ? 7.202 -18.132 -18.712 1 95.93 68 MET B CA 1
ATOM 5139 C C . MET B 1 68 ? 7.703 -17.958 -17.282 1 95.93 68 MET B C 1
ATOM 5141 O O . MET B 1 68 ? 7.306 -17.019 -16.59 1 95.93 68 MET B O 1
ATOM 5145 N N . SER B 1 69 ? 8.515 -18.873 -16.813 1 95.78 69 SER B N 1
ATOM 5146 C CA . SER B 1 69 ? 9.069 -18.779 -15.466 1 95.78 69 SER B CA 1
ATOM 5147 C C . SER B 1 69 ? 9.912 -17.519 -15.302 1 95.78 69 SER B C 1
ATOM 5149 O O . SER B 1 69 ? 9.893 -16.887 -14.243 1 95.78 69 SER B O 1
ATOM 5151 N N . SER B 1 70 ? 10.635 -17.137 -16.35 1 96.92 70 SER B N 1
ATOM 5152 C CA . SER B 1 70 ? 11.449 -15.926 -16.318 1 96.92 70 SER B CA 1
ATOM 5153 C C . SER B 1 70 ? 10.58 -14.678 -16.207 1 96.92 70 SER B C 1
ATOM 5155 O O . SER B 1 70 ? 10.958 -13.71 -15.544 1 96.92 70 SER B O 1
ATOM 5157 N N . SER B 1 71 ? 9.482 -14.681 -16.91 1 97.8 71 SER B N 1
ATOM 5158 C CA . SER B 1 71 ? 8.561 -13.551 -16.836 1 97.8 71 SER B CA 1
ATOM 5159 C C . SER B 1 71 ? 8.007 -13.381 -15.426 1 97.8 71 SER B C 1
ATOM 5161 O O . SER B 1 71 ? 7.901 -12.258 -14.927 1 97.8 71 SER B O 1
ATOM 5163 N N . TRP B 1 72 ? 7.69 -14.422 -14.813 1 97.88 72 TRP B N 1
ATOM 5164 C CA . TRP B 1 72 ? 7.169 -14.356 -13.452 1 97.88 72 TRP B CA 1
ATOM 5165 C C . TRP B 1 72 ? 8.27 -13.977 -12.466 1 97.88 72 TRP B C 1
ATOM 5167 O O . TRP B 1 72 ? 8.007 -13.323 -11.454 1 97.88 72 TRP B O 1
ATOM 5177 N N . LYS B 1 73 ? 9.477 -14.411 -12.743 1 97.82 73 LYS B N 1
ATOM 5178 C CA . LYS B 1 73 ? 10.615 -13.943 -11.956 1 97.82 73 LYS B CA 1
ATOM 5179 C C . LYS B 1 73 ? 10.765 -12.428 -12.054 1 97.82 73 LYS B C 1
ATOM 5181 O O . LYS B 1 73 ? 11.05 -11.761 -11.057 1 97.82 73 LYS B O 1
ATOM 5186 N N . THR B 1 74 ? 10.572 -11.912 -13.255 1 98.29 74 THR B N 1
ATOM 5187 C CA . THR B 1 74 ? 10.64 -10.47 -13.466 1 98.29 74 THR B CA 1
ATOM 5188 C C . THR B 1 74 ? 9.576 -9.751 -12.642 1 98.29 74 THR B C 1
ATOM 5190 O O . THR B 1 74 ? 9.816 -8.657 -12.127 1 98.29 74 THR B O 1
ATOM 5193 N N . VAL B 1 75 ? 8.374 -10.345 -12.546 1 98.22 75 VAL B N 1
ATOM 5194 C CA . VAL B 1 75 ? 7.324 -9.78 -11.704 1 98.22 75 VAL B CA 1
ATOM 5195 C C . VAL B 1 75 ? 7.821 -9.666 -10.265 1 98.22 75 VAL B C 1
ATOM 5197 O O . VAL B 1 75 ? 7.58 -8.658 -9.596 1 98.22 75 VAL B O 1
ATOM 5200 N N . GLY B 1 76 ? 8.515 -10.693 -9.801 1 98.42 76 GLY B N 1
ATOM 5201 C CA . GLY B 1 76 ? 9.073 -10.66 -8.458 1 98.42 76 GLY B CA 1
ATOM 5202 C C . GLY B 1 76 ? 10.086 -9.548 -8.26 1 98.42 76 GLY B C 1
ATOM 5203 O O . GLY B 1 76 ? 10.013 -8.803 -7.281 1 98.42 76 GLY B O 1
ATOM 5204 N N . VAL B 1 77 ? 10.971 -9.382 -9.175 1 98.32 77 VAL B N 1
ATOM 5205 C CA . VAL B 1 77 ? 12.03 -8.382 -9.097 1 98.32 77 VAL B CA 1
ATOM 5206 C C . VAL B 1 77 ? 11.42 -6.982 -9.114 1 98.32 77 VAL B C 1
ATOM 5208 O O . VAL B 1 77 ? 11.819 -6.115 -8.333 1 98.32 77 VAL B O 1
ATOM 5211 N N . GLU B 1 78 ? 10.464 -6.807 -10.025 1 98.11 78 GLU B N 1
ATOM 5212 C CA . GLU B 1 78 ? 9.839 -5.492 -10.135 1 98.11 78 GLU B CA 1
ATOM 5213 C C . GLU B 1 78 ? 9.011 -5.17 -8.895 1 98.11 78 GLU B C 1
ATOM 5215 O O . GLU B 1 78 ? 8.916 -4.009 -8.489 1 98.11 78 GLU B O 1
ATOM 5220 N N . THR B 1 79 ? 8.381 -6.164 -8.283 1 98.15 79 THR B N 1
ATOM 5221 C CA . THR B 1 79 ? 7.661 -5.96 -7.031 1 98.15 79 THR B CA 1
ATOM 5222 C C . THR B 1 79 ? 8.613 -5.512 -5.926 1 98.15 79 THR B C 1
ATOM 5224 O O . THR B 1 79 ? 8.257 -4.675 -5.094 1 98.15 79 THR B O 1
ATOM 5227 N N . GLU B 1 80 ? 9.82 -5.988 -5.921 1 98.05 80 GLU B N 1
ATOM 5228 C CA . GLU B 1 80 ? 10.827 -5.552 -4.959 1 98.05 80 GLU B CA 1
ATOM 5229 C C . GLU B 1 80 ? 11.236 -4.102 -5.206 1 98.05 80 GLU B C 1
ATOM 5231 O O . GLU B 1 80 ? 11.482 -3.351 -4.261 1 98.05 80 GLU B O 1
ATOM 5236 N N . LYS B 1 81 ? 11.314 -3.751 -6.429 1 98.03 81 LYS B N 1
ATOM 5237 C CA . LYS B 1 81 ? 11.625 -2.363 -6.758 1 98.03 81 LYS B CA 1
ATOM 5238 C C . LYS B 1 81 ? 10.504 -1.428 -6.314 1 98.03 81 LYS B C 1
ATOM 5240 O O . LYS B 1 81 ? 10.763 -0.312 -5.857 1 98.03 81 LYS B O 1
ATOM 5245 N N . GLU B 1 82 ? 9.271 -1.882 -6.571 1 97.51 82 GLU B N 1
ATOM 5246 C CA . GLU B 1 82 ? 8.132 -1.122 -6.065 1 97.51 82 GLU B CA 1
ATOM 5247 C C . GLU B 1 82 ? 8.222 -0.933 -4.554 1 97.51 82 GLU B C 1
ATOM 5249 O O . GLU B 1 82 ? 7.898 0.138 -4.036 1 97.51 82 GLU B O 1
ATOM 5254 N N . ALA B 1 83 ? 8.632 -1.967 -3.824 1 98.2 83 ALA B N 1
ATOM 5255 C CA . ALA B 1 83 ? 8.819 -1.893 -2.377 1 98.2 83 ALA B CA 1
ATOM 5256 C C . ALA B 1 83 ? 9.838 -0.819 -2.01 1 98.2 83 ALA B C 1
ATOM 5258 O O . ALA B 1 83 ? 9.639 -0.068 -1.051 1 98.2 83 ALA B O 1
ATOM 5259 N N . GLU B 1 84 ? 10.893 -0.704 -2.731 1 97.91 84 GLU B N 1
ATOM 5260 C CA . GLU B 1 84 ? 11.933 0.289 -2.48 1 97.91 84 GLU B CA 1
ATOM 5261 C C . GLU B 1 84 ? 11.4 1.706 -2.671 1 97.91 84 GLU B C 1
ATOM 5263 O O . GLU B 1 84 ? 11.791 2.624 -1.947 1 97.91 84 GLU B O 1
ATOM 5268 N N . LEU B 1 85 ? 10.552 1.911 -3.63 1 97.49 85 LEU B N 1
ATOM 5269 C CA . LEU B 1 85 ? 9.944 3.215 -3.868 1 97.49 85 LEU B CA 1
ATOM 5270 C C . LEU B 1 85 ? 9.157 3.679 -2.647 1 97.49 85 LEU B C 1
ATOM 5272 O O . LEU B 1 85 ? 9.275 4.833 -2.229 1 97.49 85 LEU B O 1
ATOM 5276 N N . HIS B 1 86 ? 8.376 2.826 -2.088 1 97.78 86 HIS B N 1
ATOM 5277 C CA . HIS B 1 86 ? 7.56 3.148 -0.923 1 97.78 86 HIS B CA 1
ATOM 5278 C C . HIS B 1 86 ? 8.425 3.343 0.318 1 97.78 86 HIS B C 1
ATOM 5280 O O . HIS B 1 86 ? 8.137 4.205 1.152 1 97.78 86 HIS B O 1
ATOM 5286 N N . ARG B 1 87 ? 9.471 2.506 0.436 1 98.14 87 ARG B N 1
ATOM 5287 C CA . ARG B 1 87 ? 10.401 2.675 1.548 1 98.14 87 ARG B CA 1
ATOM 5288 C C . ARG B 1 87 ? 11.049 4.055 1.515 1 98.14 87 ARG B C 1
ATOM 5290 O O . ARG B 1 87 ? 11.1 4.747 2.534 1 98.14 87 ARG B O 1
ATOM 5297 N N . ASP B 1 88 ? 11.475 4.435 0.36 1 97.84 88 ASP B N 1
ATOM 5298 C CA . ASP B 1 88 ? 12.135 5.725 0.187 1 97.84 88 ASP B CA 1
ATOM 5299 C C . ASP B 1 88 ? 11.166 6.877 0.443 1 97.84 88 ASP B C 1
ATOM 5301 O O . ASP B 1 88 ? 11.542 7.893 1.031 1 97.84 88 ASP B O 1
ATOM 5305 N N . PHE B 1 89 ? 9.985 6.747 -0.03 1 97.75 89 PHE B N 1
ATOM 5306 C CA . PHE B 1 89 ? 8.963 7.758 0.218 1 97.75 89 PHE B CA 1
ATOM 5307 C C . PHE B 1 89 ? 8.724 7.929 1.714 1 97.75 89 PHE B C 1
ATOM 5309 O O . PHE B 1 89 ? 8.66 9.055 2.212 1 97.75 89 PHE B O 1
ATOM 5316 N N . GLY B 1 90 ? 8.627 6.837 2.478 1 97.96 90 GLY B N 1
ATOM 5317 C CA . GLY B 1 90 ? 8.452 6.896 3.921 1 97.96 90 GLY B CA 1
ATOM 5318 C C . GLY B 1 90 ? 9.595 7.594 4.633 1 97.96 90 GLY B C 1
ATOM 5319 O O . GLY B 1 90 ? 9.369 8.42 5.519 1 97.96 90 GLY B O 1
ATOM 5320 N N . LEU B 1 91 ? 10.793 7.308 4.217 1 97.96 91 LEU B N 1
ATOM 5321 C CA . LEU B 1 91 ? 11.977 7.91 4.82 1 97.96 91 LEU B CA 1
ATOM 5322 C C . LEU B 1 91 ? 12.037 9.405 4.524 1 97.96 91 LEU B C 1
ATOM 5324 O O . LEU B 1 91 ? 12.403 10.199 5.393 1 97.96 91 LEU B O 1
ATOM 5328 N N . SER B 1 92 ? 11.69 9.768 3.312 1 98.22 92 SER B N 1
ATOM 5329 C CA . SER B 1 92 ? 11.693 11.173 2.92 1 98.22 92 SER B CA 1
ATOM 5330 C C . SER B 1 92 ? 10.658 11.969 3.707 1 98.22 92 SER B C 1
ATOM 5332 O O . SER B 1 92 ? 10.884 13.134 4.04 1 98.22 92 SER B O 1
ATOM 5334 N N . LEU B 1 93 ? 9.51 11.367 3.996 1 98.05 93 LEU B N 1
ATOM 5335 C CA . LEU B 1 93 ? 8.49 12.034 4.798 1 98.05 93 LEU B CA 1
ATOM 5336 C C . LEU B 1 93 ? 9.02 12.363 6.189 1 98.05 93 LEU B C 1
ATOM 5338 O O . LEU B 1 93 ? 8.757 13.445 6.719 1 98.05 93 LEU B O 1
ATOM 5342 N N . ILE B 1 94 ? 9.801 11.449 6.759 1 98.34 94 ILE B N 1
ATOM 5343 C CA . ILE B 1 94 ? 10.334 11.628 8.105 1 98.34 94 ILE B CA 1
ATOM 5344 C C . ILE B 1 94 ? 11.367 12.752 8.106 1 98.34 94 ILE B C 1
ATOM 5346 O O . ILE B 1 94 ? 11.303 13.662 8.936 1 98.34 94 ILE B O 1
ATOM 5350 N N . GLU B 1 95 ? 12.216 12.763 7.137 1 98.33 95 GLU B N 1
ATOM 5351 C CA . GLU B 1 95 ? 13.365 13.662 7.132 1 98.33 95 GLU B CA 1
ATOM 5352 C C . GLU B 1 95 ? 12.974 15.055 6.648 1 98.33 95 GLU B C 1
ATOM 5354 O O . GLU B 1 95 ? 13.488 16.059 7.147 1 98.33 95 GLU B O 1
ATOM 5359 N N . GLU B 1 96 ? 12.056 15.131 5.712 1 98.06 96 GLU B N 1
ATOM 5360 C CA . GLU B 1 96 ? 11.84 16.395 5.015 1 98.06 96 GLU B CA 1
ATOM 5361 C C . GLU B 1 96 ? 10.509 17.025 5.413 1 98.06 96 GLU B C 1
ATOM 5363 O O . GLU B 1 96 ? 10.277 18.21 5.161 1 98.06 96 GLU B O 1
ATOM 5368 N N . CYS B 1 97 ? 9.618 16.307 6.04 1 97.95 97 CYS B N 1
ATOM 5369 C CA . CYS B 1 97 ? 8.31 16.856 6.379 1 97.95 97 CYS B CA 1
ATOM 5370 C C . CYS B 1 97 ? 8.084 16.835 7.886 1 97.95 97 CYS B C 1
ATOM 5372 O O . CYS B 1 97 ? 7.888 17.884 8.503 1 97.95 97 CYS B O 1
ATOM 5374 N N . ILE B 1 98 ? 8.236 15.7 8.527 1 98.42 98 ILE B N 1
ATOM 5375 C CA . ILE B 1 98 ? 7.878 15.509 9.928 1 98.42 98 ILE B CA 1
ATOM 5376 C C . ILE B 1 98 ? 8.857 16.271 10.819 1 98.42 98 ILE B C 1
ATOM 5378 O O . ILE B 1 98 ? 8.444 17.059 11.673 1 98.42 98 ILE B O 1
ATOM 5382 N N . LYS B 1 99 ? 10.159 16.125 10.628 1 98.14 99 LYS B N 1
ATOM 5383 C CA . LYS B 1 99 ? 11.174 16.723 11.491 1 98.14 99 LYS B CA 1
ATOM 5384 C C . LYS B 1 99 ? 11.11 18.246 11.443 1 98.14 99 LYS B C 1
ATOM 5386 O O . LYS B 1 99 ? 11.027 18.903 12.483 1 98.14 99 LYS B O 1
ATOM 5391 N N . PRO B 1 100 ? 11.095 18.832 10.251 1 97.76 100 PRO B N 1
ATOM 5392 C CA . PRO B 1 100 ? 11.062 20.295 10.198 1 97.76 100 PRO B CA 1
ATOM 5393 C C . PRO B 1 100 ? 9.811 20.881 10.847 1 97.76 100 PRO B C 1
ATOM 5395 O O . PRO B 1 100 ? 9.897 21.865 11.587 1 97.76 100 PRO B O 1
ATOM 5398 N N . LEU B 1 101 ? 8.647 20.329 10.58 1 97.5 101 LEU B N 1
ATOM 5399 C CA . LEU B 1 101 ? 7.398 20.857 11.118 1 97.5 101 LEU B CA 1
ATOM 5400 C C . LEU B 1 101 ? 7.327 20.652 12.627 1 97.5 101 LEU B C 1
ATOM 5402 O O . LEU B 1 101 ? 6.853 21.528 13.355 1 97.5 101 LEU B O 1
ATOM 5406 N N . SER B 1 102 ? 7.806 19.544 13.137 1 97.39 102 SER B N 1
ATOM 5407 C CA . SER B 1 102 ? 7.83 19.266 14.57 1 97.39 102 SER B CA 1
ATOM 5408 C C . SER B 1 102 ? 8.756 20.229 15.304 1 97.39 102 SER B C 1
ATOM 5410 O O . SER B 1 102 ? 8.426 20.708 16.391 1 97.39 102 SER B O 1
ATOM 5412 N N . THR B 1 103 ? 9.864 20.531 14.721 1 97.16 103 THR B N 1
ATOM 5413 C CA . THR B 1 103 ? 10.851 21.413 15.335 1 97.16 103 THR B CA 1
ATOM 5414 C C . THR B 1 103 ? 10.288 22.822 15.5 1 97.16 103 THR B C 1
ATOM 5416 O O . THR B 1 103 ? 10.402 23.419 16.572 1 97.16 103 THR B O 1
ATOM 5419 N N . VAL B 1 104 ? 9.663 23.321 14.445 1 96.26 104 VAL B N 1
ATOM 5420 C CA . VAL B 1 104 ? 9.12 24.674 14.5 1 96.26 104 VAL B CA 1
ATOM 5421 C C . VAL B 1 104 ? 7.98 24.733 15.513 1 96.26 104 VAL B C 1
ATOM 5423 O O . VAL B 1 104 ? 7.867 25.696 16.275 1 96.26 104 VAL B O 1
ATOM 5426 N N . THR B 1 105 ? 7.105 23.744 15.564 1 94.84 105 THR B N 1
ATOM 5427 C CA . THR B 1 105 ? 5.95 23.706 16.453 1 94.84 105 THR B CA 1
ATOM 5428 C C . THR B 1 105 ? 6.392 23.658 17.913 1 94.84 105 THR B C 1
ATOM 5430 O O . THR B 1 105 ? 5.849 24.375 18.756 1 94.84 105 THR B O 1
ATOM 5433 N N . GLU B 1 106 ? 7.444 22.921 18.218 1 95.22 106 GLU B N 1
ATOM 5434 C CA . GLU B 1 106 ? 7.902 22.753 19.594 1 95.22 106 GLU B CA 1
ATOM 5435 C C . GLU B 1 106 ? 8.738 23.946 20.047 1 95.22 106 GLU B C 1
ATOM 5437 O O . GLU B 1 106 ? 8.679 24.345 21.212 1 95.22 106 GLU B O 1
ATOM 5442 N N . LYS B 1 107 ? 9.449 24.564 19.185 1 95.44 107 LYS B N 1
ATOM 5443 C CA . LYS B 1 107 ? 10.331 25.679 19.515 1 95.44 107 LYS B CA 1
ATOM 5444 C C . LYS B 1 107 ? 9.528 26.93 19.863 1 95.44 107 LYS B C 1
ATOM 5446 O O . LYS B 1 107 ? 10.008 27.799 20.594 1 95.44 107 LYS B O 1
ATOM 5451 N N . GLN B 1 108 ? 8.303 27.038 19.421 1 95.57 108 GLN B N 1
ATOM 5452 C CA . GLN B 1 108 ? 7.488 28.234 19.608 1 95.57 108 GLN B CA 1
ATOM 5453 C C . GLN B 1 108 ? 6.709 28.169 20.919 1 95.57 108 GLN B C 1
ATOM 5455 O O . GLN B 1 108 ? 6.222 29.19 21.409 1 95.57 108 GLN B O 1
ATOM 5460 N N . LEU B 1 109 ? 6.635 27.014 21.546 1 94.48 109 LEU B N 1
ATOM 5461 C CA . LEU B 1 109 ? 5.764 26.82 22.7 1 94.48 109 LEU B CA 1
ATOM 5462 C C . LEU B 1 109 ? 6.275 27.603 23.905 1 94.48 109 LEU B C 1
ATOM 5464 O O . LEU B 1 109 ? 5.526 28.369 24.516 1 94.48 109 LEU B O 1
ATOM 5468 N N . LYS B 1 110 ? 7.537 27.492 24.23 1 94.85 110 LYS B N 1
ATOM 5469 C CA . LYS B 1 110 ? 8.095 28.112 25.428 1 94.85 110 LYS B CA 1
ATOM 5470 C C . LYS B 1 110 ? 8.125 29.632 25.297 1 94.85 110 LYS B C 1
ATOM 5472 O O . LYS B 1 110 ? 7.612 30.345 26.162 1 94.85 110 LYS B O 1
ATOM 5477 N N . PRO B 1 111 ? 8.686 30.178 24.214 1 95.93 111 PRO B N 1
ATOM 5478 C CA . PRO B 1 111 ? 8.693 31.637 24.076 1 95.93 111 PRO B CA 1
ATOM 5479 C C . PRO B 1 111 ? 7.289 32.236 24.082 1 95.93 111 PRO B C 1
ATOM 5481 O O . PRO B 1 111 ? 7.08 33.325 24.623 1 95.93 111 PRO B O 1
ATOM 5484 N N . ARG B 1 112 ? 6.356 31.578 23.488 1 94.95 112 ARG B N 1
ATOM 5485 C CA . ARG B 1 112 ? 4.981 32.066 23.446 1 94.95 112 ARG B CA 1
ATOM 5486 C C . ARG B 1 112 ? 4.378 32.127 24.845 1 94.95 112 ARG B C 1
ATOM 5488 O O . ARG B 1 112 ? 3.75 33.121 25.214 1 94.95 112 ARG B O 1
ATOM 5495 N N . ARG B 1 113 ? 4.575 31.097 25.596 1 94.5 113 ARG B N 1
ATOM 5496 C CA . ARG B 1 113 ? 4.056 31.053 26.959 1 94.5 113 ARG B CA 1
ATOM 5497 C C . ARG B 1 113 ? 4.67 32.156 27.814 1 94.5 113 ARG B C 1
ATOM 5499 O O . ARG B 1 113 ? 3.981 32.773 28.629 1 94.5 113 ARG B O 1
ATOM 5506 N N . MET B 1 114 ? 5.923 32.416 27.594 1 96.56 114 MET B N 1
ATOM 5507 C CA . MET B 1 114 ? 6.622 33.453 28.348 1 96.56 114 MET B CA 1
ATOM 5508 C C . MET B 1 114 ? 6.055 34.832 28.031 1 96.56 114 MET B C 1
ATOM 5510 O O . MET B 1 114 ? 5.862 35.651 28.932 1 96.56 114 MET B O 1
ATOM 5514 N N . MET B 1 115 ? 5.778 35.076 26.809 1 95.38 115 MET B N 1
ATOM 5515 C CA . MET B 1 115 ? 5.243 36.368 26.389 1 95.38 115 MET B CA 1
ATOM 5516 C C . MET B 1 115 ? 3.822 36.562 26.907 1 95.38 115 MET B C 1
ATOM 5518 O O . MET B 1 115 ? 3.462 37.654 27.351 1 95.38 115 MET B O 1
ATOM 5522 N N . GLU B 1 116 ? 3.024 35.52 26.861 1 95.28 116 GLU B N 1
ATOM 5523 C CA . GLU B 1 116 ? 1.658 35.579 27.372 1 95.28 116 GLU B CA 1
ATOM 5524 C C . GLU B 1 116 ? 1.641 35.864 28.871 1 95.28 116 GLU B C 1
ATOM 5526 O O . GLU B 1 116 ? 0.839 36.67 29.346 1 95.28 116 GLU B O 1
ATOM 5531 N N . GLN B 1 117 ? 2.539 35.23 29.591 1 96.45 117 GLN B N 1
ATOM 5532 C CA . GLN B 1 117 ? 2.635 35.422 31.034 1 96.45 117 GLN B CA 1
ATOM 5533 C C . GLN B 1 117 ? 3.059 36.848 31.373 1 96.45 117 GLN B C 1
ATOM 5535 O O . GLN B 1 117 ? 2.59 37.423 32.358 1 96.45 117 GLN B O 1
ATOM 5540 N N . ARG B 1 118 ? 3.92 37.386 30.574 1 96.88 118 ARG B N 1
ATOM 5541 C CA . ARG B 1 118 ? 4.376 38.757 30.777 1 96.88 118 ARG B CA 1
ATOM 5542 C C . ARG B 1 118 ? 3.225 39.745 30.621 1 96.88 118 ARG B C 1
ATOM 5544 O O . ARG B 1 118 ? 3.099 40.689 31.405 1 96.88 118 ARG B O 1
ATOM 5551 N N . VAL B 1 119 ? 2.443 39.592 29.602 1 97.1 119 VAL B N 1
ATOM 5552 C CA . VAL B 1 119 ? 1.297 40.465 29.369 1 97.1 119 VAL B CA 1
ATOM 5553 C C . VAL B 1 119 ? 0.31 40.343 30.528 1 97.1 119 VAL B C 1
ATOM 5555 O O . VAL B 1 119 ? -0.181 41.35 31.042 1 97.1 119 VAL B O 1
ATOM 5558 N N . ASP B 1 120 ? 0.028 39.133 30.983 1 96.53 120 ASP B N 1
ATOM 5559 C CA . ASP B 1 120 ? -0.913 38.885 32.071 1 96.53 120 ASP B CA 1
ATOM 5560 C C . ASP B 1 120 ? -0.414 39.496 33.378 1 96.53 120 ASP B C 1
ATOM 5562 O O . ASP B 1 120 ? -1.195 40.071 34.139 1 96.53 120 ASP B O 1
ATOM 5566 N N . SER B 1 121 ? 0.866 39.335 33.655 1 97.45 121 SER B N 1
ATOM 5567 C CA . SER B 1 121 ? 1.457 39.873 34.876 1 97.45 121 SER B CA 1
ATOM 5568 C C . SER B 1 121 ? 1.367 41.395 34.909 1 97.45 121 SER B C 1
ATOM 5570 O O . SER B 1 121 ? 1.048 41.981 35.946 1 97.45 121 SER B O 1
ATOM 5572 N N . ARG B 1 122 ? 1.675 42.038 33.77 1 97.42 122 ARG B N 1
ATOM 5573 C CA . ARG B 1 122 ? 1.618 43.494 33.691 1 97.42 122 ARG B CA 1
ATOM 5574 C C . ARG B 1 122 ? 0.18 43.992 33.793 1 97.42 122 ARG B C 1
ATOM 5576 O O . ARG B 1 122 ? -0.072 45.068 34.338 1 97.42 122 ARG B O 1
ATOM 5583 N N . PHE B 1 123 ? -0.718 43.216 33.203 1 96.45 123 PHE B N 1
ATOM 5584 C CA . PHE B 1 123 ? -2.13 43.563 33.309 1 96.45 123 PHE B CA 1
ATOM 5585 C C . PHE B 1 123 ? -2.591 43.521 34.76 1 96.45 123 PHE B C 1
ATOM 5587 O O . PHE B 1 123 ? -3.325 44.404 35.21 1 96.45 123 PHE B O 1
ATOM 5594 N N . LYS B 1 124 ? -2.213 42.545 35.511 1 97.2 124 LYS B N 1
ATOM 5595 C CA . LYS B 1 124 ? -2.558 42.422 36.924 1 97.2 124 LYS B CA 1
ATOM 5596 C C . LYS B 1 124 ? -1.991 43.586 37.733 1 97.2 124 LYS B C 1
ATOM 5598 O O . LYS B 1 124 ? -2.678 44.147 38.589 1 97.2 124 LYS B O 1
ATOM 5603 N N . THR B 1 125 ? -0.735 43.948 37.449 1 97.79 125 THR B N 1
ATOM 5604 C CA . THR B 1 125 ? -0.106 45.073 38.131 1 97.79 125 THR B CA 1
ATOM 5605 C C . THR B 1 125 ? -0.892 46.359 37.891 1 97.79 125 THR B C 1
ATOM 5607 O O . THR B 1 125 ? -1.107 47.143 38.818 1 97.79 125 THR B O 1
ATOM 5610 N N . TRP B 1 126 ? -1.265 46.533 36.657 1 96.91 126 TRP B N 1
ATOM 5611 C CA . TRP B 1 126 ? -2.035 47.716 36.288 1 96.91 126 TRP B CA 1
ATOM 5612 C C . TRP B 1 126 ? -3.373 47.744 37.019 1 96.91 126 TRP B C 1
ATOM 5614 O O . TRP B 1 126 ? -3.774 48.781 37.553 1 96.91 126 TRP B O 1
ATOM 5624 N N . THR B 1 127 ? -4.076 46.661 37.143 1 95.85 127 THR B N 1
ATOM 5625 C CA . THR B 1 127 ? -5.375 46.569 37.799 1 95.85 127 THR B CA 1
ATOM 5626 C C . THR B 1 127 ? -5.242 46.818 39.299 1 95.85 127 THR B C 1
ATOM 5628 O O . THR B 1 127 ? -6.088 47.482 39.901 1 95.85 127 THR B O 1
ATOM 5631 N N . ASP B 1 128 ? -4.176 46.323 39.885 1 97.27 128 ASP B N 1
ATOM 5632 C CA . ASP B 1 128 ? -3.925 46.529 41.308 1 97.27 128 ASP B CA 1
ATOM 5633 C C . ASP B 1 128 ? -3.648 48 41.609 1 97.27 128 ASP B C 1
ATOM 5635 O O . ASP B 1 128 ? -4.155 48.543 42.593 1 97.27 128 ASP B O 1
ATOM 5639 N N . LYS B 1 129 ? -2.846 48.602 40.776 1 97.31 129 LYS B N 1
ATOM 5640 C CA . LYS B 1 129 ? -2.52 50.013 40.961 1 97.31 129 LYS B CA 1
ATOM 5641 C C . LYS B 1 129 ? -3.755 50.891 40.778 1 97.31 129 LYS B C 1
ATOM 5643 O O . LYS B 1 129 ? -3.888 51.928 41.432 1 97.31 129 LYS B O 1
ATOM 5648 N N . HIS B 1 130 ? -4.554 50.514 39.854 1 95.79 130 HIS B N 1
ATOM 5649 C CA . HIS B 1 130 ? -5.802 51.234 39.629 1 95.79 130 HIS B CA 1
ATOM 5650 C C . HIS B 1 130 ? -6.685 51.208 40.872 1 95.79 130 HIS B C 1
ATOM 5652 O O . HIS B 1 130 ? -7.228 52.239 41.274 1 95.79 130 HIS B O 1
ATOM 5658 N N . ALA B 1 131 ? -6.808 50.078 41.536 1 95.32 131 ALA B N 1
ATOM 5659 C CA . ALA B 1 131 ? -7.602 49.93 42.754 1 95.32 131 ALA B CA 1
ATOM 5660 C C . ALA B 1 131 ? -7.022 50.766 43.892 1 95.32 131 ALA B C 1
ATOM 5662 O O . ALA B 1 131 ? -7.764 51.395 44.649 1 95.32 131 ALA B O 1
ATOM 5663 N N . GLU B 1 132 ? -5.711 50.754 43.974 1 96.37 132 GLU B N 1
ATOM 5664 C CA . GLU B 1 132 ? -5.031 51.536 45.002 1 96.37 132 GLU B CA 1
ATOM 5665 C C . GLU B 1 132 ? -5.247 53.031 44.791 1 96.37 132 GLU B C 1
ATOM 5667 O O . GLU B 1 132 ? -5.463 53.774 45.751 1 96.37 132 GLU B O 1
ATOM 5672 N N . HIS B 1 133 ? -5.177 53.429 43.569 1 96.35 133 HIS B N 1
ATOM 5673 C CA . HIS B 1 133 ? -5.338 54.838 43.226 1 96.35 133 HIS B CA 1
ATOM 5674 C C . HIS B 1 133 ? -6.726 55.342 43.602 1 96.35 133 HIS B C 1
ATOM 5676 O O . HIS B 1 133 ? -6.868 56.448 44.129 1 96.35 133 HIS B O 1
ATOM 5682 N N . ILE B 1 134 ? -7.719 54.548 43.396 1 94.29 134 ILE B N 1
ATOM 5683 C CA . ILE B 1 134 ? -9.097 54.92 43.695 1 94.29 134 ILE B CA 1
ATOM 5684 C C . ILE B 1 134 ? -9.265 55.113 45.2 1 94.29 134 ILE B C 1
ATOM 5686 O O . ILE B 1 134 ? -9.956 56.035 45.641 1 94.29 134 ILE B O 1
ATOM 5690 N N . LYS B 1 135 ? -8.604 54.349 45.993 1 95.47 135 LYS B N 1
ATOM 5691 C CA . LYS B 1 135 ? -8.679 54.462 47.447 1 95.47 135 LYS B CA 1
ATOM 5692 C C . LYS B 1 135 ? -8.042 55.761 47.932 1 95.47 135 LYS B C 1
ATOM 5694 O O . LYS B 1 135 ? -8.588 56.438 48.805 1 95.47 135 LYS B O 1
ATOM 5699 N N . ILE B 1 136 ? -6.926 56.074 47.385 1 96.92 136 ILE B N 1
ATOM 5700 C CA . ILE B 1 136 ? -6.208 57.28 47.781 1 96.92 136 ILE B CA 1
ATOM 5701 C C . ILE B 1 136 ? -7.019 58.514 47.393 1 96.92 136 ILE B C 1
ATOM 5703 O O . ILE B 1 136 ? -7.079 59.489 48.146 1 96.92 136 ILE B O 1
ATOM 5707 N N . LYS B 1 137 ? -7.575 58.492 46.225 1 94.82 137 LYS B N 1
ATOM 5708 C CA . LYS B 1 137 ? -8.407 59.595 45.754 1 94.82 137 LYS B CA 1
ATOM 5709 C C . LYS B 1 137 ? -9.573 59.849 46.706 1 94.82 137 LYS B C 1
ATOM 5711 O O . LYS B 1 137 ? -9.866 60.998 47.044 1 94.82 137 LYS B O 1
ATOM 5716 N N . ARG B 1 138 ? -10.216 58.85 47.149 1 94.57 138 ARG B N 1
ATOM 5717 C CA . ARG B 1 138 ? -11.347 58.963 48.064 1 94.57 138 ARG B CA 1
ATOM 5718 C C . ARG B 1 138 ? -10.91 59.541 49.406 1 94.57 138 ARG B C 1
ATOM 5720 O O . ARG B 1 138 ? -11.601 60.387 49.977 1 94.57 138 ARG B O 1
ATOM 5727 N N . ARG B 1 139 ? -9.792 59.079 49.844 1 95.97 139 ARG B N 1
ATOM 5728 C CA . ARG B 1 139 ? -9.253 59.575 51.106 1 95.97 139 ARG B CA 1
ATOM 5729 C C . ARG B 1 139 ? -8.922 61.061 51.014 1 95.97 139 ARG B C 1
ATOM 5731 O O . ARG B 1 139 ? -9.232 61.829 51.927 1 95.97 139 ARG B O 1
ATOM 5738 N N . LEU B 1 140 ? -8.334 61.439 49.933 1 95.46 140 LEU B N 1
ATOM 5739 C CA . LEU B 1 140 ? -7.974 62.838 49.73 1 95.46 140 LEU B CA 1
ATOM 5740 C C . LEU B 1 140 ? -9.219 63.717 49.675 1 95.46 140 LEU B C 1
ATOM 5742 O O . LEU B 1 140 ? -9.248 64.798 50.268 1 95.46 140 LEU B O 1
ATOM 5746 N N . HIS B 1 141 ? -10.195 63.31 48.974 1 94.22 141 HIS B N 1
ATOM 5747 C CA . HIS B 1 141 ? -11.447 64.049 48.857 1 94.22 141 HIS B CA 1
ATOM 5748 C C . HIS B 1 141 ? -12.105 64.239 50.219 1 94.22 141 HIS B C 1
ATOM 5750 O O . HIS B 1 141 ? -12.583 65.331 50.535 1 94.22 141 HIS B O 1
ATOM 5756 N N . GLN B 1 142 ? -12.096 63.216 51.017 1 94.16 142 GLN B N 1
ATOM 5757 C CA . GLN B 1 142 ? -12.695 63.268 52.347 1 94.16 142 GLN B CA 1
ATOM 5758 C C . GLN B 1 142 ? -11.934 64.229 53.255 1 94.16 142 GLN B C 1
ATOM 5760 O O . GLN B 1 142 ? -12.543 65.003 53.998 1 94.16 142 GLN B O 1
ATOM 5765 N N . LEU B 1 143 ? -10.636 64.207 53.189 1 95.74 143 LEU B N 1
ATOM 5766 C CA . LEU B 1 143 ? -9.807 65.088 54.004 1 95.74 143 LEU B CA 1
ATOM 5767 C C . LEU B 1 143 ? -10.026 66.548 53.621 1 95.74 143 LEU B C 1
ATOM 5769 O O . LEU B 1 143 ? -10.081 67.42 54.491 1 95.74 143 LEU B O 1
ATOM 5773 N N . GLN B 1 144 ? -10.155 66.793 52.347 1 94.08 144 GLN B N 1
ATOM 5774 C CA . GLN B 1 144 ? -10.39 68.149 51.864 1 94.08 144 GLN B CA 1
ATOM 5775 C C . GLN B 1 144 ? -11.755 68.664 52.312 1 94.08 144 GLN B C 1
ATOM 5777 O O . GLN B 1 144 ? -11.882 69.816 52.731 1 94.08 144 GLN B O 1
ATOM 5782 N N . ARG B 1 145 ? -12.697 67.827 52.233 1 92.41 145 ARG B N 1
ATOM 5783 C CA . ARG B 1 145 ? -14.044 68.188 52.665 1 92.41 145 ARG B CA 1
ATOM 5784 C C . ARG B 1 145 ? -14.073 68.508 54.156 1 92.41 145 ARG B C 1
ATOM 5786 O O . ARG B 1 145 ? -14.678 69.498 54.572 1 92.41 145 ARG B O 1
ATOM 5793 N N . GLU B 1 146 ? -13.4 67.753 54.931 1 93.73 146 GLU B N 1
ATOM 5794 C CA . GLU B 1 146 ? -13.343 67.951 56.376 1 93.73 146 GLU B CA 1
ATOM 5795 C C . GLU B 1 146 ? -12.594 69.233 56.729 1 93.73 146 GLU B C 1
ATOM 5797 O O . GLU B 1 146 ? -13.008 69.975 57.621 1 93.73 146 GLU B O 1
ATOM 5802 N N . ASN B 1 147 ? -11.587 69.461 56.055 1 93.53 147 ASN B N 1
ATOM 5803 C CA . ASN B 1 147 ? -10.794 70.655 56.326 1 93.53 147 ASN B CA 1
ATOM 5804 C C . ASN B 1 147 ? -11.557 71.928 55.972 1 93.53 147 ASN B C 1
ATOM 5806 O O . ASN B 1 147 ? -11.417 72.949 56.647 1 93.53 147 ASN B O 1
ATOM 5810 N N . GLU B 1 148 ? -12.288 71.896 54.898 1 91.72 148 GLU B N 1
ATOM 5811 C CA . GLU B 1 148 ? -13.098 73.048 54.513 1 91.72 148 GLU B CA 1
ATOM 5812 C C . GLU B 1 148 ? -14.228 73.287 55.511 1 91.72 148 GLU B C 1
ATOM 5814 O O . GLU B 1 148 ? -14.582 74.434 55.792 1 91.72 148 GLU B O 1
ATOM 5819 N N . SER B 1 149 ? -14.77 72.266 56.06 1 90.46 149 SER B N 1
ATOM 5820 C CA . SER B 1 149 ? -15.799 72.381 57.089 1 90.46 149 SER B CA 1
ATOM 5821 C C . SER B 1 149 ? -15.235 72.987 58.37 1 90.46 149 SER B C 1
ATOM 5823 O O . SER B 1 149 ? -15.897 73.794 59.025 1 90.46 149 SER B O 1
ATOM 5825 N N . LEU B 1 150 ? -13.989 72.666 58.688 1 91.39 150 LEU B N 1
ATOM 5826 C CA . LEU B 1 150 ? -13.325 73.21 59.867 1 91.39 150 LEU B CA 1
ATOM 5827 C C . LEU B 1 150 ? -13.049 74.7 59.698 1 91.39 150 LEU B C 1
ATOM 5829 O O . LEU B 1 150 ? -13.209 75.477 60.642 1 91.39 150 LEU B O 1
ATOM 5833 N N . ARG B 1 151 ? -12.724 75.069 58.543 1 89.73 151 ARG B N 1
ATOM 5834 C CA . ARG B 1 151 ? -12.458 76.475 58.254 1 89.73 151 ARG B CA 1
ATOM 5835 C C . ARG B 1 151 ? -13.737 77.302 58.335 1 89.73 151 ARG B C 1
ATOM 5837 O O . ARG B 1 151 ? -13.712 78.453 58.776 1 89.73 151 ARG B O 1
ATOM 5844 N N . GLU B 1 152 ? -14.766 76.688 57.975 1 87.34 152 GLU B N 1
ATOM 5845 C CA . GLU B 1 152 ? -16.058 77.361 58.068 1 87.34 152 GLU B CA 1
ATOM 5846 C C . GLU B 1 152 ? -16.487 77.537 59.522 1 87.34 152 GLU B C 1
ATOM 5848 O O . GLU B 1 152 ? -17.107 78.542 59.875 1 87.34 152 GLU B O 1
ATOM 5853 N N . GLN B 1 153 ? -16.069 76.658 60.285 1 88.01 153 GLN B N 1
ATOM 5854 C CA . GLN B 1 153 ? -16.399 76.729 61.704 1 88.01 153 GLN B CA 1
ATOM 5855 C C . GLN B 1 153 ? -15.559 77.787 62.412 1 88.01 153 GLN B C 1
ATOM 5857 O O . GLN B 1 153 ? -16.046 78.475 63.312 1 88.01 153 GLN B O 1
ATOM 5862 N N . ILE B 1 154 ? -14.397 77.892 61.959 1 89.58 154 ILE B N 1
ATOM 5863 C CA . ILE B 1 154 ? -13.487 78.853 62.572 1 89.58 154 ILE B CA 1
ATOM 5864 C C . ILE B 1 154 ? -13.894 80.272 62.179 1 89.58 154 ILE B C 1
ATOM 5866 O 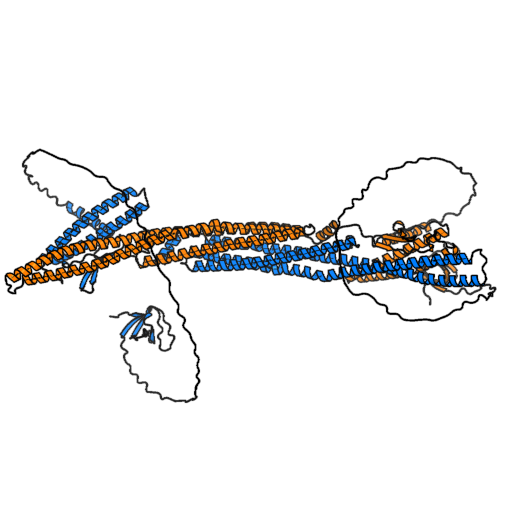O . ILE B 1 154 ? -13.918 81.173 63.02 1 89.58 154 ILE B O 1
ATOM 5870 N N . ASP B 1 155 ? -14.327 80.451 60.985 1 82.28 155 ASP B N 1
ATOM 5871 C CA . ASP B 1 155 ? -14.673 81.771 60.467 1 82.28 155 ASP B CA 1
ATOM 5872 C C . ASP B 1 155 ? -16.144 82.092 60.721 1 82.28 155 ASP B C 1
ATOM 5874 O O . ASP B 1 155 ? -16.594 83.211 60.462 1 82.28 155 ASP B O 1
ATOM 5878 N N . GLY B 1 156 ? -16.864 81.201 61.356 1 79.29 156 GLY B N 1
ATOM 5879 C CA . GLY B 1 156 ? -18.297 81.369 61.532 1 79.29 156 GLY B CA 1
ATOM 5880 C C . GLY B 1 156 ? -18.653 82.317 62.662 1 79.29 156 GLY B C 1
ATOM 5881 O O . GLY B 1 156 ? -17.787 82.706 63.448 1 79.29 156 GLY B O 1
ATOM 5882 N N . PRO B 1 157 ? -19.88 82.725 62.597 1 81.08 157 PRO B N 1
ATOM 5883 C CA . PRO B 1 157 ? -20.343 83.782 63.498 1 81.08 157 PRO B CA 1
ATOM 5884 C C . PRO B 1 157 ? -20.544 83.291 64.93 1 81.08 157 PRO B C 1
ATOM 5886 O O . PRO B 1 157 ? -20.645 84.1 65.856 1 81.08 157 PRO B O 1
ATOM 5889 N N . ARG B 1 158 ? -20.501 82.12 65.165 1 82.71 158 ARG B N 1
ATOM 5890 C CA . ARG B 1 158 ? -20.766 81.618 66.509 1 82.71 158 ARG B CA 1
ATOM 5891 C C . ARG B 1 158 ? -19.648 82.007 67.47 1 82.71 158 ARG B C 1
ATOM 5893 O O . ARG B 1 158 ? -18.467 81.84 67.157 1 82.71 158 ARG B O 1
ATOM 5900 N N . PRO B 1 159 ? -19.93 82.634 68.572 1 81.99 159 PRO B N 1
ATOM 5901 C CA . PRO B 1 159 ? -18.931 83.059 69.556 1 81.99 159 PRO B CA 1
ATOM 5902 C C . PRO B 1 159 ? -18.126 81.89 70.121 1 81.99 159 PRO B C 1
ATOM 5904 O O . PRO B 1 159 ? -18.695 80.845 70.448 1 81.99 159 PRO B O 1
ATOM 5907 N N . LYS B 1 160 ? -16.79 81.922 70.008 1 83.63 160 LYS B N 1
ATOM 5908 C CA . LYS B 1 160 ? -15.901 80.862 70.474 1 83.63 160 LYS B CA 1
ATOM 5909 C C . LYS B 1 160 ? -14.941 81.38 71.542 1 83.63 160 LYS B C 1
ATOM 5911 O O . LYS B 1 160 ? -14.585 82.56 71.544 1 83.63 160 LYS B O 1
ATOM 5916 N N . THR B 1 161 ? -14.831 80.609 72.485 1 87.94 161 THR B N 1
ATOM 5917 C CA . THR B 1 161 ? -13.827 80.961 73.482 1 87.94 161 THR B CA 1
ATOM 5918 C C . THR B 1 161 ? -12.423 80.883 72.888 1 87.94 161 THR B C 1
ATOM 5920 O O . THR B 1 161 ? -12.209 80.215 71.875 1 87.94 161 THR B O 1
ATOM 5923 N N . ASP B 1 162 ? -11.58 81.641 73.407 1 84.64 162 ASP B N 1
ATOM 5924 C CA . ASP B 1 162 ? -10.196 81.659 72.944 1 84.64 162 ASP B CA 1
ATOM 5925 C C . ASP B 1 162 ? -9.602 80.253 72.933 1 84.64 162 ASP B C 1
ATOM 5927 O O . ASP B 1 162 ? -8.824 79.909 72.04 1 84.64 162 ASP B O 1
ATOM 5931 N N . ARG B 1 163 ? -10.01 79.549 73.907 1 89.72 163 ARG B N 1
ATOM 5932 C CA . ARG B 1 163 ? -9.516 78.18 74.014 1 89.72 163 ARG B CA 1
ATOM 5933 C C . ARG B 1 163 ? -10.071 77.308 72.893 1 89.72 163 ARG B C 1
ATOM 5935 O O . ARG B 1 163 ? -9.344 76.504 72.306 1 89.72 163 ARG B O 1
ATOM 5942 N N . ASP B 1 164 ? -11.263 77.515 72.571 1 88.08 164 ASP B N 1
ATOM 5943 C CA . ASP B 1 164 ? -11.929 76.74 71.529 1 88.08 164 ASP B CA 1
ATOM 5944 C C . ASP B 1 164 ? -11.401 77.112 70.146 1 88.08 164 ASP B C 1
ATOM 5946 O O . ASP B 1 164 ? -11.265 76.249 69.275 1 88.08 164 ASP B O 1
ATOM 5950 N N . GLN B 1 165 ? -11.086 78.259 70.008 1 87.53 165 GLN B N 1
ATOM 5951 C CA . GLN B 1 165 ? -10.541 78.747 68.745 1 87.53 165 GLN B CA 1
ATOM 5952 C C . GLN B 1 165 ? -9.144 78.188 68.496 1 87.53 165 GLN B C 1
ATOM 5954 O O . GLN B 1 165 ? -8.812 77.811 67.37 1 87.53 165 GLN B O 1
ATOM 5959 N N . GLN B 1 166 ? -8.401 78.127 69.518 1 89.79 166 GLN B N 1
ATOM 5960 C CA . GLN B 1 166 ? -7.05 77.591 69.393 1 89.79 166 GLN B CA 1
ATOM 5961 C C . GLN B 1 166 ? -7.077 76.097 69.082 1 89.79 166 GLN B C 1
ATOM 5963 O O . GLN B 1 166 ? -6.246 75.602 68.318 1 89.79 166 GLN B O 1
ATOM 5968 N N . LYS B 1 167 ? -8.064 75.495 69.6 1 91.44 167 LYS B N 1
ATOM 5969 C CA . LYS B 1 167 ? -8.213 74.063 69.358 1 91.44 167 LYS B CA 1
ATOM 5970 C C . LYS B 1 167 ? -8.625 73.789 67.915 1 91.44 167 LYS B C 1
ATOM 5972 O O . LYS B 1 167 ? -8.114 72.862 67.283 1 91.44 167 LYS B O 1
ATOM 5977 N N . LEU B 1 168 ? -9.498 74.596 67.428 1 91.02 168 LEU B N 1
ATOM 5978 C CA . LEU B 1 168 ? -9.973 74.452 66.056 1 91.02 168 LEU B CA 1
ATOM 5979 C C . LEU B 1 168 ? -8.868 74.79 65.061 1 91.02 168 LEU B C 1
ATOM 5981 O O . LEU B 1 168 ? -8.734 74.129 64.028 1 91.02 168 LEU B O 1
ATOM 5985 N N . MET B 1 169 ? -8.073 75.669 65.378 1 90.64 169 MET B N 1
ATOM 5986 C CA . MET B 1 169 ? -6.969 76.07 64.51 1 90.64 169 MET B CA 1
ATOM 5987 C C . MET B 1 169 ? -5.883 75 64.481 1 90.64 169 MET B C 1
ATOM 5989 O O . MET B 1 169 ? -5.27 74.761 63.439 1 90.64 169 MET B O 1
ATOM 5993 N N . ALA B 1 170 ? -5.686 74.403 65.661 1 91.92 170 ALA B N 1
ATOM 5994 C CA . ALA B 1 170 ? -4.709 73.32 65.729 1 91.92 170 ALA B CA 1
ATOM 5995 C C . ALA B 1 170 ? -5.169 72.114 64.914 1 91.92 170 ALA B C 1
ATOM 5997 O O . ALA B 1 170 ? -4.36 71.46 64.252 1 91.92 170 ALA B O 1
ATOM 5998 N N . LYS B 1 171 ? -6.429 71.899 64.978 1 93.27 171 LYS B N 1
ATOM 5999 C CA . LYS B 1 171 ? -7.005 70.801 64.208 1 93.27 171 LYS B CA 1
ATOM 6000 C C . LYS B 1 171 ? -6.937 71.085 62.71 1 93.27 171 LYS B C 1
ATOM 6002 O O . LYS B 1 171 ? -6.666 70.184 61.913 1 93.27 171 LYS B O 1
ATOM 6007 N N . GLN B 1 172 ? -7.18 72.215 62.343 1 91.88 172 GLN B N 1
ATOM 6008 C CA . GLN B 1 172 ? -7.117 72.637 60.948 1 91.88 172 GLN B CA 1
ATOM 6009 C C . GLN B 1 172 ? -5.695 72.527 60.404 1 91.88 172 GLN B C 1
ATOM 6011 O O . GLN B 1 172 ? -5.492 72.1 59.266 1 91.88 172 GLN B O 1
ATOM 6016 N N . GLN B 1 173 ? -4.773 72.86 61.21 1 92.59 173 GLN B N 1
ATOM 6017 C CA . GLN B 1 173 ? -3.377 72.782 60.792 1 92.59 173 GLN B CA 1
ATOM 6018 C C . GLN B 1 173 ? -2.948 71.334 60.575 1 92.59 173 GLN B C 1
ATOM 6020 O O . GLN B 1 173 ? -2.249 71.027 59.607 1 92.59 173 GLN B O 1
ATOM 6025 N N . ARG B 1 174 ? -3.384 70.512 61.437 1 93.52 174 ARG B N 1
ATOM 6026 C CA . ARG B 1 174 ? -3.095 69.091 61.281 1 93.52 174 ARG B CA 1
ATOM 6027 C C . ARG B 1 174 ? -3.769 68.529 60.034 1 93.52 174 ARG B C 1
ATOM 6029 O O . ARG B 1 174 ? -3.196 67.689 59.337 1 93.52 174 ARG B O 1
ATOM 6036 N N . GLY B 1 175 ? -4.928 68.978 59.762 1 92.33 175 GLY B N 1
ATOM 6037 C CA . GLY B 1 175 ? -5.652 68.567 58.569 1 92.33 175 GLY B CA 1
ATOM 6038 C C . GLY B 1 175 ? -4.983 69.014 57.283 1 92.33 175 GLY B C 1
ATOM 6039 O O . GLY B 1 175 ? -4.934 68.26 56.308 1 92.33 175 GLY B O 1
ATOM 6040 N N . GLU B 1 176 ? -4.487 70.134 57.319 1 92.25 176 GLU B N 1
ATOM 6041 C CA . GLU B 1 176 ? -3.792 70.676 56.155 1 92.25 176 GLU B CA 1
ATOM 6042 C C . GLU B 1 176 ? -2.512 69.896 55.864 1 92.25 176 GLU B C 1
ATOM 6044 O O . GLU B 1 176 ? -2.139 69.717 54.703 1 92.25 176 GLU B O 1
ATOM 6049 N N . GLU B 1 177 ? -1.843 69.51 56.923 1 94.48 177 GLU B N 1
ATOM 6050 C CA . GLU B 1 177 ? -0.635 68.707 56.756 1 94.48 177 GLU B CA 1
ATOM 6051 C C . GLU B 1 177 ? -0.959 67.337 56.168 1 94.48 177 GLU B C 1
ATOM 6053 O O . GLU B 1 177 ? -0.231 66.836 55.308 1 94.48 177 GLU B O 1
ATOM 6058 N N . GLN B 1 178 ? -2.048 66.86 56.64 1 95.19 178 GLN B N 1
ATOM 6059 C CA . GLN B 1 178 ? -2.482 65.564 56.128 1 95.19 178 GLN B CA 1
ATOM 6060 C C . GLN B 1 178 ? -2.897 65.661 54.663 1 95.19 178 GLN B C 1
ATOM 6062 O O . GLN B 1 178 ? -2.642 64.746 53.878 1 95.19 178 GLN B O 1
ATOM 6067 N N . ILE B 1 179 ? -3.495 66.683 54.266 1 95.27 179 ILE B N 1
ATOM 6068 C CA . ILE B 1 179 ? -3.925 66.902 52.889 1 95.27 179 ILE B CA 1
ATOM 6069 C C . ILE B 1 179 ? -2.705 67.031 51.981 1 95.27 179 ILE B C 1
ATOM 6071 O O . ILE B 1 179 ? -2.681 66.475 50.881 1 95.27 179 ILE B O 1
ATOM 6075 N N . GLN B 1 180 ? -1.7 67.701 52.473 1 93.3 180 GLN B N 1
ATOM 6076 C CA . GLN B 1 180 ? -0.487 67.868 51.679 1 93.3 180 GLN B CA 1
ATOM 6077 C C . GLN B 1 180 ? 0.2 66.527 51.436 1 93.3 180 GLN B C 1
ATOM 6079 O O . GLN B 1 180 ? 0.65 66.247 50.323 1 93.3 180 GLN B O 1
ATOM 6084 N N . ARG B 1 181 ? 0.218 65.771 52.426 1 96.01 181 ARG B N 1
ATOM 6085 C CA . ARG B 1 181 ? 0.837 64.455 52.305 1 96.01 181 ARG B CA 1
ATOM 6086 C C . ARG B 1 181 ? 0.03 63.554 51.376 1 96.01 181 ARG B C 1
ATOM 6088 O O . ARG B 1 181 ? 0.596 62.87 50.521 1 96.01 181 ARG B O 1
ATOM 6095 N N . THR B 1 182 ? -1.244 63.574 51.56 1 95.94 182 THR B N 1
ATOM 6096 C CA . THR B 1 182 ? -2.109 62.713 50.761 1 95.94 182 THR B CA 1
ATOM 6097 C C . THR B 1 182 ? -2.159 63.19 49.312 1 95.94 182 THR B C 1
ATOM 6099 O O . THR B 1 182 ? -2.292 62.382 48.391 1 95.94 182 THR B O 1
ATOM 6102 N N . ASP B 1 183 ? -2.076 64.426 49.19 1 94.25 183 ASP B N 1
ATOM 6103 C CA . ASP B 1 183 ? -2.04 64.989 47.844 1 94.25 183 ASP B CA 1
ATOM 6104 C C . ASP B 1 183 ? -0.812 64.501 47.078 1 94.25 183 ASP B C 1
ATOM 6106 O O . ASP B 1 183 ? -0.903 64.175 45.892 1 94.25 183 ASP B O 1
ATOM 6110 N N . LEU B 1 184 ? 0.323 64.479 47.752 1 94.29 184 LEU B N 1
ATOM 6111 C CA . LEU B 1 184 ? 1.546 63.971 47.141 1 94.29 184 LEU B CA 1
ATOM 6112 C C . LEU B 1 184 ? 1.419 62.484 46.825 1 94.29 184 LEU B C 1
ATOM 6114 O O . LEU B 1 184 ? 1.858 62.031 45.766 1 94.29 184 LEU B O 1
ATOM 6118 N N . GLU B 1 185 ? 0.806 61.801 47.743 1 96.67 185 GLU B N 1
ATOM 6119 C CA . GLU B 1 185 ? 0.561 60.38 47.515 1 96.67 185 GLU B CA 1
ATOM 6120 C C . GLU B 1 185 ? -0.357 60.164 46.315 1 96.67 185 GLU B C 1
ATOM 6122 O O . GLU B 1 185 ? -0.155 59.235 45.531 1 96.67 185 GLU B O 1
ATOM 6127 N N . TYR B 1 186 ? -1.373 60.942 46.197 1 96.22 186 TYR B N 1
ATOM 6128 C CA . TYR B 1 186 ? -2.326 60.865 45.095 1 96.22 186 TYR B CA 1
ATOM 6129 C C . TYR B 1 186 ? -1.638 61.118 43.76 1 96.22 186 TYR B C 1
ATOM 6131 O O . TYR B 1 186 ? -1.83 60.365 42.802 1 96.22 186 TYR B O 1
ATOM 6139 N N . TYR B 1 187 ? -0.819 62.113 43.757 1 93.56 187 TYR B N 1
ATOM 6140 C CA . TYR B 1 187 ? -0.075 62.453 42.55 1 93.56 187 TYR B CA 1
ATOM 6141 C C . TYR B 1 187 ? 0.862 61.32 42.148 1 93.56 187 TYR B C 1
ATOM 6143 O O . TYR B 1 187 ? 0.892 60.915 40.984 1 93.56 187 TYR B O 1
ATOM 6151 N N . ASN B 1 188 ? 1.594 60.819 43.083 1 95.06 188 ASN B N 1
ATOM 6152 C CA . ASN B 1 188 ? 2.534 59.738 42.805 1 95.06 188 ASN B CA 1
ATOM 6153 C C . ASN B 1 188 ? 1.815 58.473 42.346 1 95.06 188 ASN B C 1
ATOM 6155 O O . ASN B 1 188 ? 2.301 57.764 41.463 1 95.06 188 ASN B O 1
ATOM 6159 N N . SER B 1 189 ? 0.676 58.228 42.98 1 96.4 189 SER B N 1
ATOM 6160 C CA . SER B 1 189 ? -0.095 57.049 42.597 1 96.4 189 SER B CA 1
ATOM 6161 C C . SER B 1 189 ? -0.6 57.161 41.163 1 96.4 189 SER B C 1
ATOM 6163 O O . SER B 1 189 ? -0.693 56.159 40.451 1 96.4 189 SER B O 1
ATOM 6165 N N . LEU B 1 190 ? -0.926 58.317 40.737 1 94.16 190 LEU B N 1
ATOM 6166 C CA . LEU B 1 190 ? -1.408 58.534 39.378 1 94.16 190 LEU B CA 1
ATOM 6167 C C . LEU B 1 190 ? -0.288 58.322 38.364 1 94.16 190 LEU B C 1
ATOM 6169 O O . LEU B 1 190 ? -0.508 57.729 37.306 1 94.16 190 LEU B O 1
ATOM 6173 N N . ILE B 1 191 ? 0.879 58.826 38.679 1 93.49 191 ILE B N 1
ATOM 6174 C CA . ILE B 1 191 ? 2.029 58.656 37.798 1 93.49 191 ILE B CA 1
ATOM 6175 C C . ILE B 1 191 ? 2.358 57.171 37.659 1 93.49 191 ILE B C 1
ATOM 6177 O O . ILE B 1 191 ? 2.64 56.691 36.558 1 93.49 191 ILE B O 1
ATOM 6181 N N . GLN B 1 192 ? 2.277 56.51 38.806 1 95.44 192 GLN B N 1
ATOM 6182 C CA . GLN B 1 192 ? 2.552 55.077 38.784 1 95.44 192 GLN B CA 1
ATOM 6183 C C . GLN B 1 192 ? 1.48 54.323 38.003 1 95.44 192 GLN B C 1
ATOM 6185 O O . GLN B 1 192 ? 1.778 53.345 37.315 1 95.44 192 GLN B O 1
ATOM 6190 N N . LEU B 1 193 ? 0.273 54.712 38.137 1 96.24 193 LEU B N 1
ATOM 6191 C CA . LEU B 1 193 ? -0.832 54.098 37.408 1 96.24 193 LEU B CA 1
ATOM 6192 C C . LEU B 1 193 ? -0.641 54.252 35.903 1 96.24 193 LEU B C 1
ATOM 6194 O O . LEU B 1 193 ? -0.795 53.286 35.151 1 96.24 193 LEU B O 1
ATOM 6198 N N . GLU B 1 194 ? -0.338 55.414 35.467 1 93.9 194 GLU B N 1
ATOM 6199 C CA . GLU B 1 194 ? -0.113 55.658 34.045 1 93.9 194 GLU B CA 1
ATOM 6200 C C . GLU B 1 194 ? 1.094 54.875 33.536 1 93.9 194 GLU B C 1
ATOM 6202 O O . GLU B 1 194 ? 1.061 54.323 32.434 1 93.9 194 GLU B O 1
ATOM 6207 N N . ALA B 1 195 ? 2.134 54.873 34.363 1 93.74 195 ALA B N 1
ATOM 6208 C CA . ALA B 1 195 ? 3.315 54.096 33.994 1 93.74 195 ALA B CA 1
ATOM 6209 C C . ALA B 1 195 ? 2.971 52.618 33.832 1 93.74 195 ALA B C 1
ATOM 6211 O O . ALA B 1 195 ? 3.468 51.955 32.919 1 93.74 195 ALA B O 1
ATOM 6212 N N . SER B 1 196 ? 2.155 52.065 34.757 1 95.84 196 SER B N 1
ATOM 6213 C CA . SER B 1 196 ? 1.773 50.658 34.703 1 95.84 196 SER B CA 1
ATOM 6214 C C . SER B 1 196 ? 0.913 50.365 33.477 1 95.84 196 SER B C 1
ATOM 6216 O O . SER B 1 196 ? 1.023 49.295 32.876 1 95.84 196 SER B O 1
ATOM 6218 N N . ARG B 1 197 ? 0.028 51.213 33.118 1 94.68 197 ARG B N 1
ATOM 6219 C CA . ARG B 1 197 ? -0.778 51.054 31.911 1 94.68 197 ARG B CA 1
ATOM 6220 C C . ARG B 1 197 ? 0.104 50.996 30.668 1 94.68 197 ARG B C 1
ATOM 6222 O O . ARG B 1 197 ? -0.115 50.165 29.784 1 94.68 197 ARG B O 1
ATOM 6229 N N . GLN B 1 198 ? 1.04 51.88 30.629 1 93.72 198 GLN B N 1
ATOM 6230 C CA . GLN B 1 198 ? 1.961 51.925 29.498 1 93.72 198 GLN B CA 1
ATOM 6231 C C . GLN B 1 198 ? 2.789 50.646 29.411 1 93.72 198 GLN B C 1
ATOM 6233 O O . GLN B 1 198 ? 3.08 50.162 28.316 1 93.72 198 GLN B O 1
ATOM 6238 N N . ASP B 1 199 ? 3.176 50.165 30.573 1 94.59 199 ASP B N 1
ATOM 6239 C CA . ASP B 1 199 ? 3.92 48.91 30.6 1 94.59 199 ASP B CA 1
ATOM 6240 C C . ASP B 1 199 ? 3.084 47.763 30.036 1 94.59 199 ASP B C 1
ATOM 6242 O O . ASP B 1 199 ? 3.597 46.918 29.299 1 94.59 199 ASP B O 1
ATOM 6246 N N . TRP B 1 200 ? 1.893 47.716 30.425 1 95.78 200 TRP B N 1
ATOM 6247 C CA . TRP B 1 200 ? 0.988 46.686 29.926 1 95.78 200 TRP B CA 1
ATOM 6248 C C . TRP B 1 200 ? 0.804 46.808 28.417 1 95.78 200 TRP B C 1
ATOM 6250 O O . TRP B 1 200 ? 0.852 45.808 27.696 1 95.78 200 TRP B O 1
ATOM 6260 N N . GLU B 1 201 ? 0.6 47.961 27.887 1 93.03 201 GLU B N 1
ATOM 6261 C CA . GLU B 1 201 ? 0.419 48.197 26.458 1 93.03 201 GLU B CA 1
ATOM 6262 C C . GLU B 1 201 ? 1.668 47.809 25.672 1 93.03 201 GLU B C 1
ATOM 6264 O O . GLU B 1 201 ? 1.571 47.208 24.599 1 93.03 201 GLU B O 1
ATOM 6269 N N . SER B 1 202 ? 2.809 48.223 26.217 1 92.26 202 SER B N 1
ATOM 6270 C CA . SER B 1 202 ? 4.07 47.882 25.567 1 92.26 202 SER B CA 1
ATOM 6271 C C . SER B 1 202 ? 4.264 46.371 25.495 1 92.26 202 SER B C 1
ATOM 6273 O O . SER B 1 202 ? 4.685 45.842 24.465 1 92.26 202 SER B O 1
ATOM 6275 N N . ALA B 1 203 ? 3.999 45.673 26.628 1 94.15 203 ALA B N 1
ATOM 6276 C CA . ALA B 1 203 ? 4.107 44.216 26.657 1 94.15 203 ALA B CA 1
ATOM 6277 C C . ALA B 1 203 ? 3.155 43.575 25.652 1 94.15 203 ALA B C 1
ATOM 6279 O O . ALA B 1 203 ? 3.497 42.577 25.013 1 94.15 203 ALA B O 1
ATOM 6280 N N . SER B 1 204 ? 1.987 44.124 25.551 1 93.73 204 SER B N 1
ATOM 6281 C CA . SER B 1 204 ? 0.99 43.614 24.616 1 93.73 204 SER B CA 1
ATOM 6282 C C . SER B 1 204 ? 1.438 43.804 23.171 1 93.73 204 SER B C 1
ATOM 6284 O O . SER B 1 204 ? 1.255 42.915 22.337 1 93.73 204 SER B O 1
ATOM 6286 N N . PHE B 1 205 ? 1.999 44.953 22.853 1 91.93 205 PHE B N 1
ATOM 6287 C CA . PHE B 1 205 ? 2.524 45.212 21.517 1 91.93 205 PHE B CA 1
ATOM 6288 C C . PHE B 1 205 ? 3.612 44.207 21.159 1 91.93 205 PHE B C 1
ATOM 6290 O O . PHE B 1 205 ? 3.596 43.628 20.07 1 91.93 205 PHE B O 1
ATOM 6297 N N . GLU B 1 206 ? 4.483 44.043 22.086 1 92.27 206 GLU B N 1
ATOM 6298 C CA . GLU B 1 206 ? 5.587 43.115 21.86 1 92.27 206 GLU B CA 1
ATOM 6299 C C . GLU B 1 206 ? 5.076 41.695 21.632 1 92.27 206 GLU B C 1
ATOM 6301 O O . GLU B 1 206 ? 5.609 40.966 20.793 1 92.27 206 GLU B O 1
ATOM 6306 N N . CYS B 1 207 ? 4.123 41.36 22.408 1 94.82 207 CYS B N 1
ATOM 6307 C CA . CYS B 1 207 ? 3.55 40.026 22.272 1 94.82 207 CYS B CA 1
ATOM 6308 C C . CYS B 1 207 ? 2.901 39.848 20.905 1 94.82 207 CYS B C 1
ATOM 6310 O O . CYS B 1 207 ? 3.12 38.837 20.236 1 94.82 207 CYS B O 1
ATOM 6312 N N . CYS B 1 208 ? 2.123 40.805 20.484 1 93.89 208 CYS B N 1
ATOM 6313 C CA . CYS B 1 208 ? 1.456 40.726 19.189 1 93.89 208 CYS B CA 1
ATOM 6314 C C . CYS B 1 208 ? 2.472 40.637 18.057 1 93.89 208 CYS B C 1
ATOM 6316 O O . CYS B 1 208 ? 2.301 39.848 17.125 1 93.89 208 CYS B O 1
ATOM 6318 N N . ASP B 1 209 ? 3.494 41.43 18.15 1 93.39 209 ASP B N 1
ATOM 6319 C CA . ASP B 1 209 ? 4.538 41.405 17.131 1 93.39 209 ASP B CA 1
ATOM 6320 C C . ASP B 1 209 ? 5.241 40.05 17.098 1 93.39 209 ASP B C 1
ATOM 6322 O O . ASP B 1 209 ? 5.493 39.502 16.023 1 93.39 209 ASP B O 1
ATOM 6326 N N . ALA B 1 210 ? 5.554 39.555 18.272 1 94.25 210 ALA B N 1
ATOM 6327 C CA . ALA B 1 210 ? 6.255 38.276 18.364 1 94.25 210 ALA B CA 1
ATOM 6328 C C . ALA B 1 210 ? 5.385 37.136 17.842 1 94.25 210 ALA B C 1
ATOM 6330 O O . ALA B 1 210 ? 5.876 36.239 17.151 1 94.25 210 ALA B O 1
ATOM 6331 N N . VAL B 1 211 ? 4.152 37.127 18.183 1 95.8 211 VAL B N 1
ATOM 6332 C CA . VAL B 1 211 ? 3.237 36.078 17.747 1 95.8 211 VAL B CA 1
ATOM 6333 C C . VAL B 1 211 ? 3.072 36.132 16.23 1 95.8 211 VAL B C 1
ATOM 6335 O O . VAL B 1 211 ? 2.965 35.094 15.573 1 95.8 211 VAL B O 1
ATOM 6338 N N . GLU B 1 212 ? 2.956 37.317 15.677 1 96.13 212 GLU B N 1
ATOM 6339 C CA . GLU B 1 212 ? 2.875 37.448 14.226 1 96.13 212 GLU B CA 1
ATOM 6340 C C . GLU B 1 212 ? 4.094 36.831 13.546 1 96.13 212 GLU B C 1
ATOM 6342 O O . GLU B 1 212 ? 3.963 36.143 12.532 1 96.13 212 GLU B O 1
ATOM 6347 N N . ASP B 1 213 ? 5.276 37.088 14.122 1 95.8 213 ASP B N 1
ATOM 6348 C CA . ASP B 1 213 ? 6.497 36.493 13.587 1 95.8 213 ASP B CA 1
ATOM 6349 C C . ASP B 1 213 ? 6.45 34.969 13.676 1 95.8 213 ASP B C 1
ATOM 6351 O O . ASP B 1 213 ? 6.875 34.275 12.75 1 95.8 213 ASP B O 1
ATOM 6355 N N . MET B 1 214 ? 6 34.475 14.745 1 96.39 214 MET B N 1
ATOM 6356 C CA . MET B 1 214 ? 5.9 33.032 14.948 1 96.39 214 MET B CA 1
ATOM 6357 C C . MET B 1 214 ? 4.92 32.411 13.959 1 96.39 214 MET B C 1
ATOM 6359 O O . MET B 1 214 ? 5.177 31.333 13.418 1 96.39 214 MET B O 1
ATOM 6363 N N . GLU B 1 215 ? 3.803 33.095 13.734 1 95.88 215 GLU B N 1
ATOM 6364 C CA . GLU B 1 215 ? 2.824 32.597 12.772 1 95.88 215 GLU B CA 1
ATOM 6365 C C . GLU B 1 215 ? 3.379 32.631 11.351 1 95.88 215 GLU B C 1
ATOM 6367 O O . GLU B 1 215 ? 3.097 31.741 10.547 1 95.88 215 GLU B O 1
ATOM 6372 N N . ASP B 1 216 ? 4.059 33.702 11.035 1 96.77 216 ASP B N 1
ATOM 6373 C CA . ASP B 1 216 ? 4.718 33.782 9.735 1 96.77 216 ASP B CA 1
ATOM 6374 C C . ASP B 1 216 ? 5.637 32.584 9.51 1 96.77 216 ASP B C 1
ATOM 6376 O O . ASP B 1 216 ? 5.61 31.964 8.445 1 96.77 216 ASP B O 1
ATOM 6380 N N . ASP B 1 217 ? 6.465 32.265 10.493 1 96.62 217 ASP B N 1
ATOM 6381 C CA . ASP B 1 217 ? 7.367 31.118 10.429 1 96.62 217 ASP B CA 1
ATOM 6382 C C . ASP B 1 217 ? 6.587 29.815 10.27 1 96.62 217 ASP B C 1
ATOM 6384 O O . ASP B 1 217 ? 6.995 28.929 9.516 1 96.62 217 ASP B O 1
ATOM 6388 N N . LYS B 1 218 ? 5.603 29.703 11.01 1 96 218 LYS B N 1
ATOM 6389 C CA . LYS B 1 218 ? 4.762 28.51 10.966 1 96 218 LYS B CA 1
ATOM 6390 C C . LYS B 1 218 ? 4.165 28.308 9.576 1 96 218 LYS B C 1
ATOM 6392 O O . LYS B 1 218 ? 4.201 27.202 9.034 1 96 218 LYS B O 1
ATOM 6397 N N . PHE B 1 219 ? 3.65 29.39 8.961 1 96.84 219 PHE B N 1
ATOM 6398 C CA . PHE B 1 219 ? 3.066 29.309 7.627 1 96.84 219 PHE B CA 1
ATOM 6399 C C . PHE B 1 219 ? 4.131 28.969 6.591 1 96.84 219 PHE B C 1
ATOM 6401 O O . PHE B 1 219 ? 3.879 28.194 5.666 1 96.84 219 PHE B O 1
ATOM 6408 N N . ARG B 1 220 ? 5.285 29.544 6.742 1 96.77 220 ARG B N 1
ATOM 6409 C CA . ARG B 1 220 ? 6.387 29.239 5.836 1 96.77 220 ARG B CA 1
ATOM 6410 C C . ARG B 1 220 ? 6.751 27.76 5.894 1 96.77 220 ARG B C 1
ATOM 6412 O O . ARG B 1 220 ? 6.985 27.131 4.86 1 96.77 220 ARG B O 1
ATOM 6419 N N . GLN B 1 221 ? 6.764 27.266 7.084 1 97.16 221 GLN B N 1
ATOM 6420 C CA . GLN B 1 221 ? 7.127 25.862 7.252 1 97.16 221 GLN B CA 1
ATOM 6421 C C . GLN B 1 221 ? 6.03 24.943 6.723 1 97.16 221 GLN B C 1
ATOM 6423 O O . GLN B 1 221 ? 6.318 23.91 6.115 1 97.16 221 GLN B O 1
ATOM 6428 N N . LEU B 1 222 ? 4.797 25.279 6.998 1 97.07 222 LEU B N 1
ATOM 6429 C CA . LEU B 1 222 ? 3.676 24.498 6.487 1 97.07 222 LEU B CA 1
ATOM 6430 C C . LEU B 1 222 ? 3.697 24.449 4.962 1 97.07 222 LEU B C 1
ATOM 6432 O O . LEU B 1 222 ? 3.43 23.403 4.367 1 97.07 222 LEU B O 1
ATOM 6436 N N . ASN B 1 223 ? 3.951 25.587 4.4 1 96.52 223 ASN B N 1
ATOM 6437 C CA . ASN B 1 223 ? 4.061 25.652 2.947 1 96.52 223 ASN B CA 1
ATOM 6438 C C . ASN B 1 223 ? 5.223 24.806 2.434 1 96.52 223 ASN B C 1
ATOM 6440 O O . ASN B 1 223 ? 5.091 24.109 1.426 1 96.52 223 ASN B O 1
ATOM 6444 N N . HIS B 1 224 ? 6.328 24.912 3.104 1 96.9 224 HIS B N 1
ATOM 6445 C CA . HIS B 1 224 ? 7.515 24.152 2.729 1 96.9 224 HIS B CA 1
ATOM 6446 C C . HIS B 1 224 ? 7.255 22.651 2.808 1 96.9 224 HIS B C 1
ATOM 6448 O O . HIS B 1 224 ? 7.607 21.907 1.89 1 96.9 224 HIS B O 1
ATOM 6454 N N . VAL B 1 225 ? 6.713 22.198 3.845 1 97.84 225 VAL B N 1
ATOM 6455 C CA . VAL B 1 225 ? 6.42 20.786 4.067 1 97.84 225 VAL B CA 1
ATOM 6456 C C . VAL B 1 225 ? 5.435 20.29 3.01 1 97.84 225 VAL B C 1
ATOM 6458 O O . VAL B 1 225 ? 5.581 19.182 2.488 1 97.84 225 VAL B O 1
ATOM 6461 N N . LEU B 1 226 ? 4.42 21.046 2.726 1 97.1 226 LEU B N 1
ATOM 6462 C CA . LEU B 1 226 ? 3.462 20.696 1.684 1 97.1 226 LEU B CA 1
ATOM 6463 C C . LEU B 1 226 ? 4.161 20.512 0.341 1 97.1 226 LEU B C 1
ATOM 6465 O O . LEU B 1 226 ? 3.908 19.535 -0.367 1 97.1 226 LEU B O 1
ATOM 6469 N N . GLY B 1 227 ? 4.993 21.425 0.026 1 96.8 227 GLY B N 1
ATOM 6470 C CA . GLY B 1 227 ? 5.756 21.318 -1.207 1 96.8 227 GLY B CA 1
ATOM 6471 C C . GLY B 1 227 ? 6.623 20.075 -1.266 1 96.8 227 GLY B C 1
ATOM 6472 O O . GLY B 1 227 ? 6.674 19.395 -2.294 1 96.8 227 GLY B O 1
ATOM 6473 N N . LYS B 1 228 ? 7.28 19.795 -0.199 1 97.57 228 LYS B N 1
ATOM 6474 C CA . LYS B 1 228 ? 8.144 18.62 -0.142 1 97.57 228 LYS B CA 1
ATOM 6475 C C . LYS B 1 228 ? 7.328 17.333 -0.229 1 97.57 228 LYS B C 1
ATOM 6477 O O . LYS B 1 228 ? 7.768 16.353 -0.833 1 97.57 228 LYS B O 1
ATOM 6482 N N . TYR B 1 229 ? 6.19 17.346 0.439 1 97.66 229 TYR B N 1
ATOM 6483 C CA . TYR B 1 229 ? 5.286 16.205 0.353 1 97.66 229 TYR B CA 1
ATOM 6484 C C . TYR B 1 229 ? 4.921 15.906 -1.096 1 97.66 229 TYR B C 1
ATOM 6486 O O . TYR B 1 229 ? 4.988 14.756 -1.535 1 97.66 229 TYR B O 1
ATOM 6494 N N . VAL B 1 230 ? 4.56 16.88 -1.823 1 96.22 230 VAL B N 1
ATOM 6495 C CA . VAL B 1 230 ? 4.129 16.741 -3.21 1 96.22 230 VAL B CA 1
ATOM 6496 C C . VAL B 1 230 ? 5.312 16.321 -4.08 1 96.22 230 VAL B C 1
ATOM 6498 O O . VAL B 1 230 ? 5.177 15.449 -4.942 1 96.22 230 VAL B O 1
ATOM 6501 N N . ASP B 1 231 ? 6.472 16.896 -3.821 1 95.99 231 ASP B N 1
ATOM 6502 C CA . ASP B 1 231 ? 7.672 16.561 -4.582 1 95.99 231 ASP B CA 1
ATOM 6503 C C . ASP B 1 231 ? 8.018 15.081 -4.439 1 95.99 231 ASP B C 1
ATOM 6505 O O . ASP B 1 231 ? 8.342 14.415 -5.424 1 95.99 231 ASP B O 1
ATOM 6509 N N . ASN B 1 232 ? 7.972 14.626 -3.236 1 96.25 232 ASN B N 1
ATOM 6510 C CA . ASN B 1 232 ? 8.307 13.231 -2.971 1 96.25 232 ASN B CA 1
ATOM 6511 C C . ASN B 1 232 ? 7.273 12.282 -3.572 1 96.25 232 ASN B C 1
ATOM 6513 O O . ASN B 1 232 ? 7.623 11.209 -4.066 1 96.25 232 ASN B O 1
ATOM 6517 N N . LEU B 1 233 ? 6.016 12.648 -3.477 1 95.64 233 LEU B N 1
ATOM 6518 C CA . LEU B 1 233 ? 4.947 11.842 -4.057 1 95.64 233 LEU B CA 1
ATOM 6519 C C . LEU B 1 233 ? 5.069 11.79 -5.576 1 95.64 233 LEU B C 1
ATOM 6521 O O . LEU B 1 233 ? 4.787 10.759 -6.191 1 95.64 233 LEU B O 1
ATOM 6525 N N . TYR B 1 234 ? 5.498 12.843 -6.218 1 93.62 234 TYR B N 1
ATOM 6526 C CA . TYR B 1 234 ? 5.569 12.995 -7.667 1 93.62 234 TYR B CA 1
ATOM 6527 C C . TYR B 1 234 ? 6.627 12.073 -8.261 1 93.62 234 TYR B C 1
ATOM 6529 O O . TYR B 1 234 ? 6.601 11.778 -9.458 1 93.62 234 TYR B O 1
ATOM 6537 N N . GLU B 1 235 ? 7.512 11.52 -7.497 1 93.31 235 GLU B N 1
ATOM 6538 C CA . GLU B 1 235 ? 8.566 10.621 -7.959 1 93.31 235 GLU B CA 1
ATOM 6539 C C . GLU B 1 235 ? 8.026 9.213 -8.196 1 93.31 235 GLU B C 1
ATOM 6541 O O . GLU B 1 235 ? 8.587 8.453 -8.988 1 93.31 235 GLU B O 1
ATOM 6546 N N . ILE B 1 236 ? 6.954 8.829 -7.659 1 95.55 236 ILE B N 1
ATOM 6547 C CA . ILE B 1 236 ? 6.473 7.453 -7.625 1 95.55 236 ILE B CA 1
ATOM 6548 C C . ILE B 1 236 ? 5.857 7.088 -8.974 1 95.55 236 ILE B C 1
ATOM 6550 O O . ILE B 1 236 ? 6.201 6.061 -9.563 1 95.55 236 ILE B O 1
ATOM 6554 N N . PRO B 1 237 ? 4.97 7.926 -9.588 1 95.34 237 PRO B N 1
ATOM 6555 C CA . PRO B 1 237 ? 4.31 7.538 -10.836 1 95.34 237 PRO B CA 1
ATOM 6556 C C . PRO B 1 237 ? 5.298 7.276 -11.97 1 95.34 237 PRO B C 1
ATOM 6558 O O . PRO B 1 237 ? 5.133 6.318 -12.729 1 95.34 237 PRO B O 1
ATOM 6561 N N . SER B 1 238 ? 6.297 8.041 -12.149 1 94.84 238 SER B N 1
ATOM 6562 C CA . SER B 1 238 ? 7.265 7.87 -13.227 1 94.84 238 SER B CA 1
ATOM 6563 C C . SER B 1 238 ? 8.035 6.562 -13.077 1 94.84 238 SER B C 1
ATOM 6565 O O . SER B 1 238 ? 8.236 5.838 -14.055 1 94.84 238 SER B O 1
ATOM 6567 N N . LYS B 1 239 ? 8.497 6.24 -11.904 1 96.32 239 LYS B N 1
ATOM 6568 C CA . LYS B 1 239 ? 9.236 5.008 -11.642 1 96.32 239 LYS B CA 1
ATOM 6569 C C . LYS B 1 239 ? 8.339 3.784 -11.802 1 96.32 239 LYS B C 1
ATOM 6571 O O . LYS B 1 239 ? 8.776 2.751 -12.313 1 96.32 239 LYS B O 1
ATOM 6576 N N . MET B 1 240 ? 7.11 3.91 -11.411 1 96.04 240 MET B N 1
ATOM 6577 C CA . MET B 1 240 ? 6.151 2.82 -11.57 1 96.04 240 MET B CA 1
ATOM 6578 C C . MET B 1 240 ? 5.86 2.563 -13.045 1 96.04 240 MET B C 1
ATOM 6580 O O . MET B 1 240 ? 5.698 1.414 -13.459 1 96.04 240 MET B O 1
ATOM 6584 N N . LYS B 1 241 ? 5.755 3.629 -13.802 1 95.51 241 LYS B N 1
ATOM 6585 C CA . LYS B 1 241 ? 5.534 3.487 -15.238 1 95.51 241 LYS B CA 1
ATOM 6586 C C . LYS B 1 241 ? 6.683 2.731 -15.9 1 95.51 241 LYS B C 1
ATOM 6588 O O . LYS B 1 241 ? 6.46 1.899 -16.781 1 95.51 241 LYS B O 1
ATOM 6593 N N . SER B 1 242 ? 7.894 3.005 -15.474 1 96.73 242 SER B N 1
ATOM 6594 C CA . SER B 1 242 ? 9.061 2.295 -15.988 1 96.73 242 SER B CA 1
ATOM 6595 C C . SER B 1 242 ? 9.01 0.814 -15.63 1 96.73 242 SER B C 1
ATOM 6597 O O . SER B 1 242 ? 9.356 -0.04 -16.448 1 96.73 242 SER B O 1
ATOM 6599 N N . MET B 1 243 ? 8.582 0.528 -14.463 1 96 243 MET B N 1
ATOM 6600 C CA . MET B 1 243 ? 8.426 -0.851 -14.009 1 96 243 MET B CA 1
ATOM 6601 C C . MET B 1 243 ? 7.404 -1.593 -14.863 1 96 243 MET B C 1
ATOM 6603 O O . MET B 1 243 ? 7.627 -2.742 -15.247 1 96 243 MET B O 1
ATOM 6607 N N . CYS B 1 244 ? 6.283 -0.967 -15.185 1 95.58 244 CYS B N 1
ATOM 6608 C CA . CYS B 1 244 ? 5.23 -1.574 -15.992 1 95.58 244 CYS B CA 1
ATOM 6609 C C . CYS B 1 244 ? 5.724 -1.861 -17.405 1 95.58 244 CYS B C 1
ATOM 6611 O O . CYS B 1 244 ? 5.347 -2.869 -18.006 1 95.58 244 CYS B O 1
ATOM 6613 N N . ARG B 1 245 ? 6.6 -1.032 -17.926 1 96.65 245 ARG B N 1
ATOM 6614 C CA . ARG B 1 245 ? 7.165 -1.253 -19.253 1 96.65 245 ARG B CA 1
ATOM 6615 C C . ARG B 1 245 ? 8.034 -2.507 -19.276 1 96.65 245 ARG B C 1
ATOM 6617 O O . ARG B 1 245 ? 7.985 -3.285 -20.231 1 96.65 245 ARG B O 1
ATOM 6624 N N . ILE B 1 246 ? 8.808 -2.675 -18.213 1 97.82 246 ILE B N 1
ATOM 6625 C CA . ILE B 1 246 ? 9.657 -3.857 -18.107 1 97.82 246 ILE B CA 1
ATOM 6626 C C . ILE B 1 246 ? 8.789 -5.112 -18.051 1 97.82 246 ILE B C 1
ATOM 6628 O O . ILE B 1 246 ? 9.1 -6.119 -18.692 1 97.82 246 ILE B O 1
ATOM 6632 N N . LEU B 1 247 ? 7.694 -5.089 -17.371 1 96.84 247 LEU B N 1
ATOM 6633 C CA . LEU B 1 247 ? 6.786 -6.223 -17.246 1 96.84 247 LEU B CA 1
ATOM 6634 C C . LEU B 1 247 ? 6.084 -6.505 -18.571 1 96.84 247 LEU B C 1
ATOM 6636 O O . LEU B 1 247 ? 5.887 -7.666 -18.939 1 96.84 247 LEU B O 1
ATOM 6640 N N . ASP B 1 248 ? 5.747 -5.441 -19.235 1 96.01 248 ASP B N 1
ATOM 6641 C CA . ASP B 1 248 ? 5.132 -5.589 -20.55 1 96.01 248 ASP B CA 1
ATOM 6642 C C . ASP B 1 248 ? 6.073 -6.301 -21.52 1 96.01 248 ASP B C 1
ATOM 6644 O O . ASP B 1 248 ? 5.644 -7.167 -22.286 1 96.01 248 ASP B O 1
ATOM 6648 N N . ASP B 1 249 ? 7.318 -5.92 -21.425 1 96.53 249 ASP B N 1
ATOM 6649 C CA . ASP B 1 249 ? 8.326 -6.546 -22.275 1 96.53 249 ASP B CA 1
ATOM 6650 C C . ASP B 1 249 ? 8.497 -8.023 -21.927 1 96.53 249 ASP B C 1
ATOM 6652 O O . ASP B 1 249 ? 8.73 -8.851 -22.81 1 96.53 249 ASP B O 1
ATOM 6656 N N . ALA B 1 250 ? 8.371 -8.357 -20.686 1 94.81 250 ALA B N 1
ATOM 6657 C CA . ALA B 1 250 ? 8.525 -9.736 -20.232 1 94.81 250 ALA B CA 1
ATOM 6658 C C . ALA B 1 250 ? 7.363 -10.603 -20.707 1 94.81 250 ALA B C 1
ATOM 6660 O O . ALA B 1 250 ? 7.505 -11.82 -20.847 1 94.81 250 ALA B O 1
ATOM 6661 N N . CYS B 1 251 ? 6.185 -10.049 -20.988 1 92.82 251 CYS B N 1
ATOM 6662 C CA . CYS B 1 251 ? 4.996 -10.772 -21.425 1 92.82 251 CYS B CA 1
ATOM 6663 C C . CYS B 1 251 ? 5.001 -10.969 -22.936 1 92.82 251 CYS B C 1
ATOM 6665 O O . CYS B 1 251 ? 4.264 -11.806 -23.46 1 92.82 251 CYS B O 1
ATOM 6667 N N . GLU B 1 252 ? 5.905 -10.254 -23.553 1 90.98 252 GLU B N 1
ATOM 6668 C CA . GLU B 1 252 ? 5.889 -10.289 -25.013 1 90.98 252 GLU B CA 1
ATOM 6669 C C . GLU B 1 252 ? 6.479 -11.595 -25.54 1 90.98 252 GLU B C 1
ATOM 6671 O O . GLU B 1 252 ? 7.52 -12.049 -25.061 1 90.98 252 GLU B O 1
ATOM 6676 N N . GLY B 1 253 ? 5.826 -12.267 -26.398 1 87.46 253 GLY B N 1
ATOM 6677 C CA . GLY B 1 253 ? 6.348 -13.418 -27.118 1 87.46 253 GLY B CA 1
ATOM 6678 C C . GLY B 1 253 ? 6.082 -14.734 -26.413 1 87.46 253 GLY B C 1
ATOM 6679 O O . GLY B 1 253 ? 6.591 -15.779 -26.826 1 87.46 253 GLY B O 1
ATOM 6680 N N . LEU B 1 254 ? 5.38 -14.717 -25.291 1 93.99 254 LEU B N 1
ATOM 6681 C CA . LEU B 1 254 ? 5.052 -15.959 -24.599 1 93.99 254 LEU B CA 1
ATOM 6682 C C . LEU B 1 254 ? 4.022 -16.764 -25.385 1 93.99 254 LEU B C 1
ATOM 6684 O O . LEU B 1 254 ? 3.057 -16.202 -25.908 1 93.99 254 LEU B O 1
ATOM 6688 N N . SER B 1 255 ? 4.371 -17.995 -25.593 1 93.88 255 SER B N 1
ATOM 6689 C CA . SER B 1 255 ? 3.47 -18.898 -26.301 1 93.88 255 SER B CA 1
ATOM 6690 C C . SER B 1 255 ? 3.431 -20.271 -25.639 1 93.88 255 SER B C 1
ATOM 6692 O O . SER B 1 255 ? 4.476 -20.843 -25.322 1 93.88 255 SER B O 1
ATOM 6694 N N . PRO B 1 256 ? 2.231 -20.791 -25.45 1 94.61 256 PRO B N 1
ATOM 6695 C CA . PRO B 1 256 ? 2.13 -22.131 -24.869 1 94.61 256 PRO B CA 1
ATOM 6696 C C . PRO B 1 256 ? 2.828 -23.195 -25.713 1 94.61 256 PRO B C 1
ATOM 6698 O O . PRO B 1 256 ? 3.411 -24.136 -25.168 1 94.61 256 PRO B O 1
ATOM 6701 N N . GLN B 1 257 ? 2.828 -23.019 -26.98 1 94.22 257 GLN B N 1
ATOM 6702 C CA . GLN B 1 257 ? 3.439 -23.988 -27.883 1 94.22 257 GLN B CA 1
ATOM 6703 C C . GLN B 1 257 ? 4.955 -24.023 -27.707 1 94.22 257 GLN B C 1
ATOM 6705 O O . GLN B 1 257 ? 5.559 -25.098 -27.698 1 94.22 257 GLN B O 1
ATOM 6710 N N . THR B 1 258 ? 5.487 -22.851 -27.587 1 94.59 258 THR B N 1
ATOM 6711 C CA . THR B 1 258 ? 6.929 -22.769 -27.379 1 94.59 258 THR B CA 1
ATOM 6712 C C . THR B 1 258 ? 7.318 -23.393 -26.042 1 94.59 258 THR B C 1
ATOM 6714 O O . THR B 1 258 ? 8.377 -24.013 -25.925 1 94.59 258 THR B O 1
ATOM 6717 N N . GLU B 1 259 ? 6.447 -23.286 -25.123 1 95.82 259 GLU B N 1
ATOM 6718 C CA . GLU B 1 259 ? 6.709 -23.852 -23.803 1 95.82 259 GLU B CA 1
ATOM 6719 C C . GLU B 1 259 ? 6.674 -25.377 -23.84 1 95.82 259 GLU B C 1
ATOM 6721 O O . GLU B 1 259 ? 7.519 -26.037 -23.233 1 95.82 259 GLU B O 1
ATOM 6726 N N . ILE B 1 260 ? 5.686 -25.914 -24.488 1 96.09 260 ILE B N 1
ATOM 6727 C CA . ILE B 1 260 ? 5.523 -27.361 -24.587 1 96.09 260 ILE B CA 1
ATOM 6728 C C . ILE B 1 260 ? 6.735 -27.97 -25.287 1 96.09 260 ILE B C 1
ATOM 6730 O O . ILE B 1 260 ? 7.26 -28.998 -24.851 1 96.09 260 ILE B O 1
ATOM 6734 N N . LEU B 1 261 ? 7.18 -27.327 -26.336 1 95.3 261 LEU B N 1
ATOM 6735 C CA . LEU B 1 261 ? 8.343 -27.795 -27.083 1 95.3 261 LEU B CA 1
ATOM 6736 C C . LEU B 1 261 ? 9.595 -27.766 -26.213 1 95.3 261 LEU B C 1
ATOM 6738 O O . LEU B 1 261 ? 10.418 -28.683 -26.271 1 95.3 261 LEU B O 1
ATOM 6742 N N . LEU B 1 262 ? 9.692 -26.726 -25.451 1 95.22 262 LEU B N 1
ATOM 6743 C CA . LEU B 1 262 ? 10.852 -26.584 -24.578 1 95.22 262 LEU B CA 1
ATOM 6744 C C . LEU B 1 262 ? 10.863 -27.67 -23.507 1 95.22 262 LEU B C 1
ATOM 6746 O O . LEU B 1 262 ? 11.917 -28.227 -23.192 1 95.22 262 LEU B O 1
ATOM 6750 N N . VAL B 1 263 ? 9.696 -27.976 -22.983 1 94.44 263 VAL B N 1
ATOM 6751 C CA . VAL B 1 263 ? 9.588 -29.017 -21.966 1 94.44 263 VAL B CA 1
ATOM 6752 C C . VAL B 1 263 ? 9.979 -30.366 -22.564 1 94.44 263 VAL B C 1
ATOM 6754 O O . VAL B 1 263 ? 10.74 -31.124 -21.958 1 94.44 263 VAL B O 1
ATOM 6757 N N . ALA B 1 264 ? 9.398 -30.682 -23.748 1 94.27 264 ALA B N 1
ATOM 6758 C CA . ALA B 1 264 ? 9.686 -31.944 -24.424 1 94.27 264 ALA B CA 1
ATOM 6759 C C . ALA B 1 264 ? 11.175 -32.074 -24.732 1 94.27 264 ALA B C 1
ATOM 6761 O O . ALA B 1 264 ? 11.752 -33.155 -24.589 1 94.27 264 ALA B O 1
ATOM 6762 N N . ASP B 1 265 ? 11.857 -31.003 -25.02 1 93.74 265 ASP B N 1
ATOM 6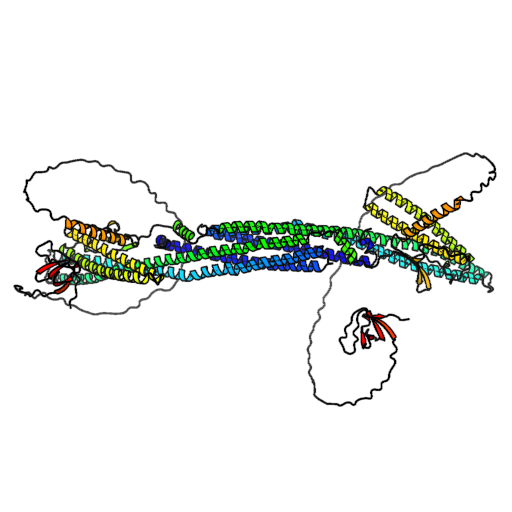763 C CA . ASP B 1 265 ? 13.263 -31.001 -25.414 1 93.74 265 ASP B CA 1
ATOM 6764 C C . ASP B 1 265 ? 14.174 -31.17 -24.201 1 93.74 265 ASP B C 1
ATOM 6766 O O . ASP B 1 265 ? 15.17 -31.894 -24.262 1 93.74 265 ASP B O 1
ATOM 6770 N N . LYS B 1 266 ? 13.839 -30.548 -23.167 1 93.16 266 LYS B N 1
ATOM 6771 C CA . LYS B 1 266 ? 14.703 -30.55 -21.991 1 93.16 266 LYS B CA 1
ATOM 6772 C C . LYS B 1 266 ? 14.567 -31.855 -21.211 1 93.16 266 LYS B C 1
ATOM 6774 O O . LYS B 1 266 ? 15.524 -32.309 -20.58 1 93.16 266 LYS B O 1
ATOM 6779 N N . LEU B 1 267 ? 13.382 -32.447 -21.342 1 90.73 267 LEU B N 1
ATOM 6780 C CA . LEU B 1 267 ? 13.154 -33.651 -20.551 1 90.73 267 LEU B CA 1
ATOM 6781 C C . LEU B 1 267 ? 13.171 -34.894 -21.434 1 90.73 267 LEU B C 1
ATOM 6783 O O . LEU B 1 267 ? 12.78 -35.978 -20.996 1 90.73 267 LEU B O 1
ATOM 6787 N N . LYS B 1 268 ? 13.662 -34.689 -22.613 1 86.69 268 LYS B N 1
ATOM 6788 C CA . LYS B 1 268 ? 13.67 -35.793 -23.568 1 86.69 268 LYS B CA 1
ATOM 6789 C C . LYS B 1 268 ? 14.653 -36.881 -23.142 1 86.69 268 LYS B C 1
ATOM 6791 O O . LYS B 1 268 ? 15.789 -36.586 -22.767 1 86.69 268 LYS B O 1
ATOM 6796 N N . GLY B 1 269 ? 14.242 -38.095 -22.962 1 81.88 269 GLY B N 1
ATOM 6797 C CA . GLY B 1 269 ? 15.087 -39.253 -22.718 1 81.88 269 GLY B CA 1
ATOM 6798 C C . GLY B 1 269 ? 15.262 -40.132 -23.942 1 81.88 269 GLY B C 1
ATOM 6799 O O . GLY B 1 269 ? 15.177 -39.652 -25.074 1 81.88 269 GLY B O 1
ATOM 6800 N N . ALA B 1 270 ? 15.542 -41.414 -23.744 1 83.34 270 ALA B N 1
ATOM 6801 C CA . ALA B 1 270 ? 15.7 -42.377 -24.83 1 83.34 270 ALA B CA 1
ATOM 6802 C C . ALA B 1 270 ? 14.365 -42.657 -25.514 1 83.34 270 ALA B C 1
ATOM 6804 O O . ALA B 1 270 ? 13.326 -42.729 -24.854 1 83.34 270 ALA B O 1
ATOM 6805 N N . PRO B 1 271 ? 14.378 -42.733 -26.844 1 84.02 271 PRO B N 1
ATOM 6806 C CA . PRO B 1 271 ? 13.126 -43.023 -27.548 1 84.02 271 PRO B CA 1
ATOM 6807 C C . PRO B 1 271 ? 12.483 -44.332 -27.094 1 84.02 271 PRO B C 1
ATOM 6809 O O . PRO B 1 271 ? 13.187 -45.308 -26.823 1 84.02 271 PRO B O 1
ATOM 6812 N N . TYR B 1 272 ? 11.239 -44.274 -26.908 1 88.32 272 TYR B N 1
ATOM 6813 C CA . TYR B 1 272 ? 10.499 -45.453 -26.475 1 88.32 272 TYR B CA 1
ATOM 6814 C C . TYR B 1 272 ? 10.4 -46.479 -27.598 1 88.32 272 TYR B C 1
ATOM 6816 O O . TYR B 1 272 ? 10.084 -46.131 -28.738 1 88.32 272 TYR B O 1
ATOM 6824 N N . MET B 1 273 ? 10.723 -47.707 -27.255 1 88.94 273 MET B N 1
ATOM 6825 C CA . MET B 1 273 ? 10.562 -48.847 -28.153 1 88.94 273 MET B CA 1
ATOM 6826 C C . MET B 1 273 ? 9.574 -49.857 -27.58 1 88.94 273 MET B C 1
ATOM 6828 O O . MET B 1 273 ? 9.69 -50.254 -26.419 1 88.94 273 MET B O 1
ATOM 6832 N N . SER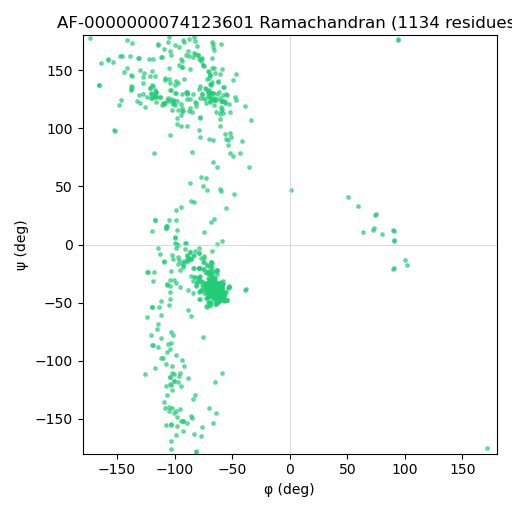 B 1 274 ? 8.613 -50.172 -28.393 1 90.68 274 SER B N 1
ATOM 6833 C CA . SER B 1 274 ? 7.675 -51.209 -27.974 1 90.68 274 SER B CA 1
ATOM 6834 C C . SER B 1 274 ? 8.342 -52.58 -27.95 1 90.68 274 SER B C 1
ATOM 6836 O O . SER B 1 274 ? 9.111 -52.918 -28.852 1 90.68 274 SER B O 1
ATOM 6838 N N . GLU B 1 275 ? 8.173 -53.266 -26.904 1 89.74 275 GLU B N 1
ATOM 6839 C CA . GLU B 1 275 ? 8.751 -54.599 -26.764 1 89.74 275 GLU B CA 1
ATOM 6840 C C . GLU B 1 275 ? 7.671 -55.676 -26.815 1 89.74 275 GLU B C 1
ATOM 6842 O O . GLU B 1 275 ? 6.743 -55.671 -26.003 1 89.74 275 GLU B O 1
ATOM 6847 N N . GLN B 1 276 ? 7.792 -56.548 -27.756 1 92 276 GLN B N 1
ATOM 6848 C CA . GLN B 1 276 ? 6.866 -57.67 -27.877 1 92 276 GLN B CA 1
ATOM 6849 C C . GLN B 1 276 ? 7.568 -58.995 -27.598 1 92 276 GLN B C 1
ATOM 6851 O O . GLN B 1 276 ? 8.644 -59.26 -28.138 1 92 276 GLN B O 1
ATOM 6856 N N . LEU B 1 277 ? 7.011 -59.726 -26.712 1 93.21 277 LEU B N 1
ATOM 6857 C CA . LEU B 1 277 ? 7.493 -61.084 -26.484 1 93.21 277 LEU B CA 1
ATOM 6858 C C . LEU B 1 277 ? 6.908 -62.048 -27.51 1 93.21 277 LEU B C 1
ATOM 6860 O O . LEU B 1 277 ? 5.686 -62.159 -27.638 1 93.21 277 LEU B O 1
ATOM 6864 N N . LEU B 1 278 ? 7.763 -62.691 -28.228 1 91.38 278 LEU B N 1
ATOM 6865 C CA . LEU B 1 278 ? 7.312 -63.595 -29.281 1 91.38 278 LEU B CA 1
ATOM 6866 C C . LEU B 1 278 ? 7.195 -65.023 -28.758 1 91.38 278 LEU B C 1
ATOM 6868 O O . LEU B 1 278 ? 7.771 -65.358 -27.72 1 91.38 278 LEU B O 1
ATOM 6872 N N . CYS B 1 279 ? 6.39 -65.814 -29.44 1 86.6 279 CYS B N 1
ATOM 6873 C CA . CYS B 1 279 ? 6.22 -67.215 -29.071 1 86.6 279 CYS B CA 1
ATOM 6874 C C . CYS B 1 279 ? 7.448 -68.032 -29.452 1 86.6 279 CYS B C 1
ATOM 6876 O O . CYS B 1 279 ? 7.946 -67.926 -30.574 1 86.6 279 CYS B O 1
ATOM 6878 N N . ASP B 1 280 ? 7.982 -68.704 -28.484 1 90.66 280 ASP B N 1
ATOM 6879 C CA . ASP B 1 280 ? 9.078 -69.641 -28.716 1 90.66 280 ASP B CA 1
ATOM 6880 C C . ASP B 1 280 ? 8.657 -71.071 -28.383 1 90.66 280 ASP B C 1
ATOM 6882 O O . ASP B 1 280 ? 8.11 -71.329 -27.309 1 90.66 280 ASP B O 1
ATOM 6886 N N . PHE B 1 281 ? 8.846 -71.973 -29.334 1 90.86 281 PHE B N 1
ATOM 6887 C CA . PHE B 1 281 ? 8.392 -73.348 -29.169 1 90.86 281 PHE B CA 1
ATOM 6888 C C . PHE B 1 281 ? 9.577 -74.295 -29.021 1 90.86 281 PHE B C 1
ATOM 6890 O O . PHE B 1 281 ? 10.691 -73.975 -29.442 1 90.86 281 PHE B O 1
ATOM 6897 N N . TYR B 1 282 ? 9.269 -75.444 -28.495 1 92.4 282 TYR B N 1
ATOM 6898 C CA . TYR B 1 282 ? 10.245 -76.508 -28.285 1 92.4 282 TYR B CA 1
ATOM 6899 C C . TYR B 1 282 ? 10.843 -76.969 -29.609 1 92.4 282 TYR B C 1
ATOM 6901 O O . TYR B 1 282 ? 12.038 -77.262 -29.689 1 92.4 282 TYR B O 1
ATOM 6909 N N . GLN B 1 283 ? 10.056 -76.923 -30.616 1 91.88 283 GLN B N 1
ATOM 6910 C CA . GLN B 1 283 ? 10.424 -77.441 -31.93 1 91.88 283 GLN B CA 1
ATOM 6911 C C . GLN B 1 283 ? 11.457 -76.544 -32.605 1 91.88 283 GLN B C 1
ATOM 6913 O O . GLN B 1 283 ? 12.13 -76.965 -33.548 1 91.88 283 GLN B O 1
ATOM 6918 N N . GLU B 1 284 ? 11.547 -75.357 -32.111 1 91.02 284 GLU B N 1
ATOM 6919 C CA . GLU B 1 284 ? 12.442 -74.394 -32.745 1 91.02 284 GLU B CA 1
ATOM 6920 C C . GLU B 1 284 ? 13.878 -74.571 -32.259 1 91.02 284 GLU B C 1
ATOM 6922 O O . GLU B 1 284 ? 14.816 -74.073 -32.885 1 91.02 284 GLU B O 1
ATOM 6927 N N . ASN B 1 285 ? 14.041 -75.18 -31.162 1 87.98 285 ASN B N 1
ATOM 6928 C CA . ASN B 1 285 ? 15.362 -75.421 -30.592 1 87.98 285 ASN B CA 1
ATOM 6929 C C . ASN B 1 285 ? 15.913 -76.782 -31.009 1 87.98 285 ASN B C 1
ATOM 6931 O O . ASN B 1 285 ? 15.472 -77.816 -30.504 1 87.98 285 ASN B O 1
ATOM 6935 N N . PHE B 1 286 ? 16.946 -76.823 -31.73 1 88.72 286 PHE B N 1
ATOM 6936 C CA . PHE B 1 286 ? 17.459 -78.064 -32.3 1 88.72 286 PHE B CA 1
ATOM 6937 C C . PHE B 1 286 ? 18.332 -78.802 -31.293 1 88.72 286 PHE B C 1
ATOM 6939 O O . PHE B 1 286 ? 18.676 -79.968 -31.499 1 88.72 286 PHE B O 1
ATOM 6946 N N . SER B 1 287 ? 18.602 -78.142 -30.259 1 86.16 287 SER B N 1
ATOM 6947 C CA . SER B 1 287 ? 19.319 -78.816 -29.181 1 86.16 287 SER B CA 1
ATOM 6948 C C . SER B 1 287 ? 18.404 -79.769 -28.419 1 86.16 287 SER B C 1
ATOM 6950 O O . SER B 1 287 ? 18.878 -80.643 -27.69 1 86.16 287 SER B O 1
ATOM 6952 N N . CYS B 1 288 ? 17.084 -79.615 -28.614 1 87.88 288 CYS B N 1
ATOM 6953 C CA . CYS B 1 288 ? 16.106 -80.478 -27.961 1 87.88 288 CYS B CA 1
ATOM 6954 C C . CYS B 1 288 ? 15.818 -81.713 -28.806 1 87.88 288 CYS B C 1
ATOM 6956 O O . CYS B 1 288 ? 15.626 -81.61 -30.019 1 87.88 288 CYS B O 1
ATOM 6958 N N . PRO B 1 289 ? 15.872 -82.845 -28.224 1 88.19 289 PRO B N 1
ATOM 6959 C CA . PRO B 1 289 ? 15.663 -84.084 -28.977 1 88.19 289 PRO B CA 1
ATOM 6960 C C . PRO B 1 289 ? 14.244 -84.208 -29.526 1 88.19 289 PRO B C 1
ATOM 6962 O O . PRO B 1 289 ? 13.274 -84.071 -28.776 1 88.19 289 PRO B O 1
ATOM 6965 N N . MET B 1 290 ? 14.173 -84.404 -30.881 1 89.31 290 MET B N 1
ATOM 6966 C CA . MET B 1 290 ? 12.901 -84.608 -31.567 1 89.31 290 MET B CA 1
ATOM 6967 C C . MET B 1 290 ? 13.123 -85.147 -32.976 1 89.31 290 MET B C 1
ATOM 6969 O O . MET B 1 290 ? 14.061 -84.737 -33.661 1 89.31 290 MET B O 1
ATOM 6973 N N . SER B 1 291 ? 12.307 -86.112 -33.316 1 89.23 291 SER B N 1
ATOM 6974 C CA . SER B 1 291 ? 12.432 -86.646 -34.668 1 89.23 291 SER B CA 1
ATOM 6975 C C . SER B 1 291 ? 12.138 -85.577 -35.714 1 89.23 291 SER B C 1
ATOM 6977 O O . SER B 1 291 ? 11.248 -84.745 -35.526 1 89.23 291 SER B O 1
ATOM 6979 N N . PRO B 1 292 ? 12.858 -85.502 -36.814 1 89.11 292 PRO B N 1
ATOM 6980 C CA . PRO B 1 292 ? 12.66 -84.479 -37.844 1 89.11 292 PRO B CA 1
ATOM 6981 C C . PRO B 1 292 ? 11.245 -84.486 -38.418 1 89.11 292 PRO B C 1
ATOM 6983 O O . PRO B 1 292 ? 10.683 -83.424 -38.698 1 89.11 292 PRO B O 1
ATOM 6986 N N . ASP B 1 293 ? 10.649 -85.67 -38.505 1 90.77 293 ASP B N 1
ATOM 6987 C CA . ASP B 1 293 ? 9.313 -85.771 -39.085 1 90.77 293 ASP B CA 1
ATOM 6988 C C . ASP B 1 293 ? 8.259 -85.203 -38.136 1 90.77 293 ASP B C 1
ATOM 6990 O O . ASP B 1 293 ? 7.345 -84.497 -38.567 1 90.77 293 ASP B O 1
ATOM 6994 N N . ARG B 1 294 ? 8.439 -85.521 -36.936 1 91 294 ARG B N 1
ATOM 6995 C CA . ARG B 1 294 ? 7.5 -85.006 -35.945 1 91 294 ARG B CA 1
ATOM 6996 C C . ARG B 1 294 ? 7.666 -83.501 -35.764 1 91 294 ARG B C 1
ATOM 6998 O O . ARG B 1 294 ? 6.684 -82.78 -35.577 1 91 294 ARG B O 1
ATOM 7005 N N . ARG B 1 295 ? 8.904 -83.072 -35.859 1 94.25 295 ARG B N 1
ATOM 7006 C CA . ARG B 1 295 ? 9.203 -81.647 -35.763 1 94.25 295 ARG B CA 1
ATOM 7007 C C . ARG B 1 295 ? 8.548 -80.873 -36.901 1 94.25 295 ARG B C 1
ATOM 7009 O O . ARG B 1 295 ? 7.906 -79.845 -36.671 1 94.25 295 ARG B O 1
ATOM 7016 N N . ARG B 1 296 ? 8.636 -81.384 -38.079 1 94.39 296 ARG B N 1
ATOM 7017 C CA . ARG B 1 296 ? 8.051 -80.75 -39.256 1 94.39 296 ARG B CA 1
ATOM 7018 C C . ARG B 1 296 ? 6.531 -80.688 -39.146 1 94.39 296 ARG B C 1
ATOM 7020 O O . ARG B 1 296 ? 5.926 -79.648 -39.414 1 94.39 296 ARG B O 1
ATOM 7027 N N . ALA B 1 297 ? 5.932 -81.786 -38.658 1 93.17 297 ALA B N 1
ATOM 7028 C CA . ALA B 1 297 ? 4.479 -81.848 -38.533 1 93.17 297 ALA B CA 1
ATOM 7029 C C . ALA B 1 297 ? 3.975 -80.857 -37.488 1 93.17 297 ALA B C 1
ATOM 7031 O O . ALA B 1 297 ? 2.947 -80.205 -37.686 1 93.17 297 ALA B O 1
ATOM 7032 N N . SER B 1 298 ? 4.735 -80.802 -36.451 1 92.51 298 SER B N 1
ATOM 7033 C CA . SER B 1 298 ? 4.348 -79.907 -35.365 1 92.51 298 SER B CA 1
ATOM 7034 C C . SER B 1 298 ? 4.461 -78.446 -35.786 1 92.51 298 SER B C 1
ATOM 7036 O O . SER B 1 298 ? 3.572 -77.642 -35.499 1 92.51 298 SER B O 1
ATOM 7038 N N . VAL B 1 299 ? 5.508 -78.03 -36.442 1 94.58 299 VAL B N 1
ATOM 7039 C CA . VAL B 1 299 ? 5.74 -76.659 -36.886 1 94.58 299 VAL B CA 1
ATOM 7040 C C . VAL B 1 299 ? 4.684 -76.262 -37.914 1 94.58 299 VAL B C 1
ATOM 7042 O O . VAL B 1 299 ? 4.193 -75.131 -37.904 1 94.58 299 VAL B O 1
ATOM 7045 N N . ASN B 1 300 ? 4.35 -77.184 -38.765 1 94.03 300 ASN B N 1
ATOM 7046 C CA . ASN B 1 300 ? 3.339 -76.899 -39.777 1 94.03 300 ASN B CA 1
ATOM 7047 C C . ASN B 1 300 ? 1.974 -76.635 -39.148 1 94.03 300 ASN B C 1
ATOM 7049 O O . ASN B 1 300 ? 1.225 -75.776 -39.616 1 94.03 300 ASN B O 1
ATOM 7053 N N . LYS B 1 301 ? 1.665 -77.389 -38.103 1 93.32 301 LYS B N 1
ATOM 7054 C CA . LYS B 1 301 ? 0.408 -77.171 -37.394 1 93.32 301 LYS B CA 1
ATOM 7055 C C . LYS B 1 301 ? 0.367 -75.783 -36.76 1 93.32 301 LYS B C 1
ATOM 7057 O O . LYS B 1 301 ? -0.662 -75.105 -36.804 1 93.32 301 LYS B O 1
ATOM 7062 N N . LEU B 1 302 ? 1.493 -75.454 -36.25 1 92.74 302 LEU B N 1
ATOM 7063 C CA . LEU B 1 302 ? 1.604 -74.128 -35.652 1 92.74 302 LEU B CA 1
ATOM 7064 C C . LEU B 1 302 ? 1.476 -73.04 -36.714 1 92.74 302 LEU B C 1
ATOM 7066 O O . LEU B 1 302 ? 0.78 -72.044 -36.507 1 92.74 302 LEU B O 1
ATOM 7070 N N . LEU B 1 303 ? 2.117 -73.166 -37.798 1 93.84 303 LEU B N 1
ATOM 7071 C CA . LEU B 1 303 ? 2.089 -72.201 -38.892 1 93.84 303 LEU B CA 1
ATOM 7072 C C . LEU B 1 303 ? 0.666 -71.998 -39.402 1 93.84 303 LEU B C 1
ATOM 7074 O O . LEU B 1 303 ? 0.265 -70.872 -39.704 1 93.84 303 LEU B O 1
ATOM 7078 N N . GLU B 1 304 ? -0.096 -73.07 -39.479 1 93.66 304 GLU B N 1
ATOM 7079 C CA . GLU B 1 304 ? -1.484 -72.982 -39.923 1 93.66 304 GLU B CA 1
ATOM 7080 C C . GLU B 1 304 ? -2.317 -72.133 -38.966 1 93.66 304 GLU B C 1
ATOM 7082 O O . GLU B 1 304 ? -3.14 -71.325 -39.401 1 93.66 304 GLU B O 1
ATOM 7087 N N . ARG B 1 305 ? -2.071 -72.307 -37.772 1 92.44 305 ARG B N 1
ATOM 7088 C CA . ARG B 1 305 ? -2.791 -71.543 -36.758 1 92.44 305 ARG B CA 1
ATOM 7089 C C . ARG B 1 305 ? -2.466 -70.057 -36.859 1 92.44 305 ARG B C 1
ATOM 7091 O O . ARG B 1 305 ? -3.368 -69.216 -36.838 1 92.44 305 ARG B O 1
ATOM 7098 N N . TYR B 1 306 ? -1.195 -69.747 -36.993 1 92.49 306 TYR B N 1
ATOM 7099 C CA . TYR B 1 306 ? -0.768 -68.353 -37.04 1 92.49 306 TYR B CA 1
ATOM 7100 C C . TYR B 1 306 ? -1.199 -67.695 -38.346 1 92.49 306 TYR B C 1
ATOM 7102 O O . TYR B 1 306 ? -1.507 -66.501 -38.374 1 92.49 306 TYR B O 1
ATOM 7110 N N . ILE B 1 307 ? -1.248 -68.421 -39.405 1 92.1 307 ILE B N 1
ATOM 7111 C CA . ILE B 1 307 ? -1.734 -67.892 -40.675 1 92.1 307 ILE B CA 1
ATOM 7112 C C . ILE B 1 307 ? -3.218 -67.552 -40.56 1 92.1 307 ILE B C 1
ATOM 7114 O O . ILE B 1 307 ? -3.656 -66.495 -41.019 1 92.1 307 ILE B O 1
ATOM 7118 N N . ALA B 1 308 ? -4.018 -68.425 -39.888 1 93.58 308 ALA B N 1
ATOM 7119 C CA . ALA B 1 308 ? -5.447 -68.19 -39.696 1 93.58 308 ALA B CA 1
ATOM 7120 C C . ALA B 1 308 ? -5.689 -66.949 -38.842 1 93.58 308 ALA B C 1
ATOM 7122 O O . ALA B 1 308 ? -6.56 -66.133 -39.155 1 93.58 308 ALA B O 1
ATOM 7123 N N . ASP B 1 309 ? -4.927 -66.824 -37.86 1 92.96 309 ASP B N 1
ATOM 7124 C CA . ASP B 1 309 ? -5.094 -65.687 -36.959 1 92.96 309 ASP B CA 1
ATOM 7125 C C . ASP B 1 309 ? -4.644 -64.389 -37.624 1 92.96 309 ASP B C 1
ATOM 7127 O O . ASP B 1 309 ? -5.208 -63.324 -37.365 1 92.96 309 ASP B O 1
ATOM 7131 N N . CYS B 1 310 ? -3.599 -64.381 -38.406 1 92.48 310 CYS B N 1
ATOM 7132 C CA . CYS B 1 310 ? -3.146 -63.219 -39.162 1 92.48 310 CYS B CA 1
ATOM 7133 C C . CYS B 1 310 ? -4.23 -62.732 -40.116 1 92.48 310 CYS B C 1
ATOM 7135 O O . CYS B 1 310 ? -4.463 -61.528 -40.236 1 92.48 310 CYS B O 1
ATOM 7137 N N . GLN B 1 311 ? -4.898 -63.618 -40.742 1 92.44 311 GLN B N 1
ATOM 7138 C CA . GLN B 1 311 ? -5.962 -63.263 -41.675 1 92.44 311 GLN B CA 1
ATOM 7139 C C . GLN B 1 311 ? -7.145 -62.633 -40.946 1 92.44 311 GLN B C 1
ATOM 7141 O O . GLN B 1 311 ? -7.736 -61.666 -41.431 1 92.44 311 GLN B O 1
ATOM 7146 N N . LYS B 1 312 ? -7.452 -63.193 -39.844 1 94.3 312 LYS B N 1
ATOM 7147 C CA . LYS B 1 312 ? -8.527 -62.626 -39.034 1 94.3 312 LYS B CA 1
ATOM 7148 C C . LYS B 1 312 ? -8.202 -61.196 -38.612 1 94.3 312 LYS B C 1
ATOM 7150 O O . LYS B 1 312 ? -9.066 -60.318 -38.66 1 94.3 312 LYS B O 1
ATOM 7155 N N . GLU B 1 313 ? -6.968 -60.957 -38.235 1 93.79 313 GLU B N 1
ATOM 7156 C CA . GLU B 1 313 ? -6.537 -59.634 -37.795 1 93.79 313 GLU B CA 1
ATOM 7157 C C . GLU B 1 313 ? -6.505 -58.648 -38.96 1 93.79 313 GLU B C 1
ATOM 7159 O O . GLU B 1 313 ? -6.774 -57.458 -38.78 1 93.79 313 GLU B O 1
ATOM 7164 N N . ARG B 1 314 ? -6.115 -59.025 -40.11 1 92.91 314 ARG B N 1
ATOM 7165 C CA . ARG B 1 314 ? -6.107 -58.175 -41.296 1 92.91 314 ARG B CA 1
ATOM 7166 C C . ARG B 1 314 ? -7.519 -57.722 -41.655 1 92.91 314 ARG B C 1
ATOM 7168 O O . ARG B 1 314 ? -7.731 -56.564 -42.018 1 92.91 314 ARG B O 1
ATOM 7175 N N . ALA B 1 315 ? -8.469 -58.635 -41.505 1 93.14 315 ALA B N 1
ATOM 7176 C CA . ALA B 1 315 ? -9.866 -58.289 -41.759 1 93.14 315 ALA B CA 1
ATOM 7177 C C . ALA B 1 315 ? -10.374 -57.275 -40.737 1 93.14 315 ALA B C 1
ATOM 7179 O O . ALA B 1 315 ? -11.119 -56.355 -41.084 1 93.14 315 ALA B O 1
ATOM 7180 N N . HIS B 1 316 ? -9.967 -57.547 -39.625 1 92.95 316 HIS B N 1
ATOM 7181 C CA . HIS B 1 316 ? -10.338 -56.625 -38.557 1 92.95 316 HIS B CA 1
ATOM 7182 C C . HIS B 1 316 ? -9.773 -55.232 -38.811 1 92.95 316 HIS B C 1
ATOM 7184 O O . HIS B 1 316 ? -10.476 -54.232 -38.643 1 92.95 316 HIS B O 1
ATOM 7190 N N . ARG B 1 317 ? -8.528 -55.031 -39.17 1 93.07 317 ARG B N 1
ATOM 7191 C CA . ARG B 1 317 ? -7.88 -53.752 -39.437 1 93.07 317 ARG B CA 1
ATOM 7192 C C . ARG B 1 317 ? -8.547 -53.033 -40.605 1 93.07 317 ARG B C 1
ATOM 7194 O O . ARG B 1 317 ? -8.717 -51.812 -40.574 1 93.07 317 ARG B O 1
ATOM 7201 N N . ASP B 1 318 ? -8.918 -53.715 -41.613 1 91.73 318 ASP B N 1
ATOM 7202 C CA . ASP B 1 318 ? -9.609 -53.135 -42.761 1 91.73 318 ASP B CA 1
ATOM 7203 C C . ASP B 1 318 ? -10.953 -52.538 -42.349 1 91.73 318 ASP B C 1
ATOM 7205 O O . ASP B 1 318 ? -11.354 -51.489 -42.858 1 91.73 318 ASP B O 1
ATOM 7209 N N . GLY B 1 319 ? -11.593 -53.239 -41.464 1 91.98 319 GLY B N 1
ATOM 7210 C CA . GLY B 1 319 ? -12.83 -52.692 -40.93 1 91.98 319 GLY B CA 1
ATOM 7211 C C . GLY B 1 319 ? -12.628 -51.394 -40.17 1 91.98 319 GLY B C 1
ATOM 7212 O O . GLY B 1 319 ? -13.426 -50.463 -40.297 1 91.98 319 GLY B O 1
ATOM 7213 N N . LEU B 1 320 ? -11.603 -51.32 -39.441 1 91.3 320 LEU B N 1
ATOM 7214 C CA . LEU B 1 320 ? -11.277 -50.127 -38.668 1 91.3 320 LEU B CA 1
ATOM 7215 C C . LEU B 1 320 ? -10.925 -48.962 -39.587 1 91.3 320 LEU B C 1
ATOM 7217 O O . LEU B 1 320 ? -11.251 -47.811 -39.291 1 91.3 320 LEU B O 1
ATOM 7221 N N . LYS B 1 321 ? -10.175 -49.141 -40.612 1 90.46 321 LYS B N 1
ATOM 7222 C CA . LYS B 1 321 ? -9.808 -48.104 -41.572 1 90.46 321 LYS B CA 1
ATOM 7223 C C . LYS B 1 321 ? -11.046 -47.498 -42.228 1 90.46 321 LYS B C 1
ATOM 7225 O O . LYS B 1 321 ? -11.109 -46.287 -42.446 1 90.46 321 LYS B O 1
ATOM 7230 N N . ARG B 1 322 ? -12.043 -48.293 -42.473 1 90.01 322 ARG B N 1
ATOM 7231 C CA . ARG B 1 322 ? -13.292 -47.81 -43.054 1 90.01 322 ARG B CA 1
ATOM 7232 C C . ARG B 1 322 ? -14.051 -46.93 -42.066 1 90.01 322 ARG B C 1
ATOM 7234 O O . ARG B 1 322 ? -14.649 -45.925 -42.455 1 90.01 322 ARG B O 1
ATOM 7241 N N . LEU B 1 323 ? -14.026 -47.374 -40.911 1 87.01 323 LEU B N 1
ATOM 7242 C CA . LEU B 1 323 ? -14.689 -46.59 -39.876 1 87.01 323 LEU B CA 1
ATOM 7243 C C . LEU B 1 323 ? -14 -45.242 -39.69 1 87.01 323 LEU B C 1
ATOM 7245 O O . LEU B 1 323 ? -14.66 -44.233 -39.434 1 87.01 323 LEU B O 1
ATOM 7249 N N . ALA B 1 324 ? -12.684 -45.231 -39.72 1 85.96 324 ALA B N 1
ATOM 7250 C CA . ALA B 1 324 ? -11.907 -44.003 -39.571 1 85.96 324 ALA B CA 1
ATOM 7251 C C . ALA B 1 324 ? -12.217 -43.018 -40.694 1 85.96 324 ALA B C 1
ATOM 7253 O O . ALA B 1 324 ? -12.309 -41.81 -40.46 1 85.96 324 ALA B O 1
ATOM 7254 N N . GLU B 1 325 ? -12.336 -43.448 -41.882 1 84.33 325 GLU B N 1
ATOM 7255 C CA . GLU B 1 325 ? -12.634 -42.606 -43.036 1 84.33 325 GLU B CA 1
ATOM 7256 C C . GLU B 1 325 ? -14.049 -42.041 -42.957 1 84.33 325 GLU B C 1
ATOM 7258 O O . GLU B 1 325 ? -14.293 -40.903 -43.364 1 84.33 325 GLU B O 1
ATOM 7263 N N . ALA B 1 326 ? -14.896 -42.742 -42.343 1 82.12 326 ALA B N 1
ATOM 7264 C CA . ALA B 1 326 ? -16.284 -42.303 -42.229 1 82.12 326 ALA B CA 1
ATOM 7265 C C . ALA B 1 326 ? -16.437 -41.247 -41.138 1 82.12 326 ALA B C 1
ATOM 7267 O O . ALA B 1 326 ? -17.319 -40.388 -41.216 1 82.12 326 ALA B O 1
ATOM 7268 N N . SER B 1 327 ? -15.569 -41.282 -40.092 1 77.65 327 SER B N 1
ATOM 7269 C CA . SER B 1 327 ? -15.723 -40.407 -38.935 1 77.65 327 SER B CA 1
ATOM 7270 C C . SER B 1 327 ? -14.896 -39.135 -39.091 1 77.65 327 SER B C 1
ATOM 7272 O O . SER B 1 327 ? -14.875 -38.288 -38.195 1 77.65 327 SER B O 1
ATOM 7274 N N . LYS B 1 328 ? -13.928 -38.959 -39.952 1 73.92 328 LYS B N 1
ATOM 7275 C CA . LYS B 1 328 ? -12.988 -37.855 -40.127 1 73.92 328 LYS B CA 1
ATOM 7276 C C . LYS B 1 328 ? -13.671 -36.51 -39.899 1 73.92 328 LYS B C 1
ATOM 7278 O O . LYS B 1 328 ? -13.089 -35.607 -39.293 1 73.92 328 LYS B O 1
ATOM 7283 N N . ASP B 1 329 ? -14.968 -36.301 -40.356 1 66.1 329 ASP B N 1
ATOM 7284 C CA . ASP B 1 329 ? -15.557 -34.965 -40.34 1 66.1 329 ASP B CA 1
ATOM 7285 C C . ASP B 1 329 ? -16.272 -34.696 -39.018 1 66.1 329 ASP B C 1
ATOM 7287 O O . ASP B 1 329 ? -16.565 -33.545 -38.688 1 66.1 329 ASP B O 1
ATOM 7291 N N . ASN B 1 330 ? -16.483 -35.783 -38.028 1 63.99 330 ASN B N 1
ATOM 7292 C CA . ASN B 1 330 ? -17.567 -35.464 -37.106 1 63.99 330 ASN B CA 1
ATOM 7293 C C . ASN B 1 330 ? -17.101 -35.519 -35.654 1 63.99 330 ASN B C 1
ATOM 7295 O O . ASN B 1 330 ? -17.708 -34.898 -34.779 1 63.99 330 ASN B O 1
ATOM 7299 N N . ASP B 1 331 ? -16.042 -36.233 -35.238 1 69.08 331 ASP B N 1
ATOM 7300 C CA . ASP B 1 331 ? -15.786 -36.394 -33.81 1 69.08 331 ASP B CA 1
ATOM 7301 C C . ASP B 1 331 ? -14.296 -36.584 -33.537 1 69.08 331 ASP B C 1
ATOM 7303 O O . ASP B 1 331 ? -13.783 -37.702 -33.611 1 69.08 331 ASP B O 1
ATOM 7307 N N . PRO B 1 332 ? -13.596 -35.482 -33.155 1 68.43 332 PRO B N 1
ATOM 7308 C CA . PRO B 1 332 ? -12.15 -35.565 -32.942 1 68.43 332 PRO B CA 1
ATOM 7309 C C . PRO B 1 332 ? -11.767 -36.602 -31.888 1 68.43 332 PRO B C 1
ATOM 7311 O O . PRO B 1 332 ? -10.746 -37.28 -32.027 1 68.43 332 PRO B O 1
ATOM 7314 N N . LYS B 1 333 ? -12.527 -36.866 -30.897 1 65.68 333 LYS B N 1
ATOM 7315 C CA . LYS B 1 333 ? -12.242 -37.861 -29.867 1 65.68 333 LYS B CA 1
ATOM 7316 C C . LYS B 1 333 ? -12.305 -39.275 -30.436 1 65.68 333 LYS B C 1
ATOM 7318 O O . LYS B 1 333 ? -11.49 -40.129 -30.083 1 65.68 333 LYS B O 1
ATOM 7323 N N . ASN B 1 334 ? -13.174 -39.292 -31.214 1 77.39 334 ASN B N 1
ATOM 7324 C CA . ASN B 1 334 ? -13.369 -40.6 -31.831 1 77.39 334 ASN B CA 1
ATOM 7325 C C . ASN B 1 334 ? -12.234 -40.94 -32.792 1 77.39 334 ASN B C 1
ATOM 7327 O O . ASN B 1 334 ? -11.845 -42.104 -32.913 1 77.39 334 ASN B O 1
ATOM 7331 N N . GLN B 1 335 ? -11.659 -39.875 -33.235 1 79.03 335 GLN B N 1
ATOM 7332 C CA . GLN B 1 335 ? -10.554 -40.08 -34.165 1 79.03 335 GLN B CA 1
ATOM 7333 C C . GLN B 1 335 ? -9.313 -40.592 -33.44 1 79.03 335 GLN B C 1
ATOM 7335 O O . GLN B 1 335 ? -8.588 -41.441 -33.963 1 79.03 335 GLN B O 1
ATOM 7340 N N . SER B 1 336 ? -9.199 -40.109 -32.259 1 79.43 336 SER B N 1
ATOM 7341 C CA . SER B 1 336 ? -8.046 -40.546 -31.479 1 79.43 336 SER B CA 1
ATOM 7342 C C . SER B 1 336 ? -8.188 -42.003 -31.052 1 79.43 336 SER B C 1
ATOM 7344 O O . SER B 1 336 ? -7.21 -42.754 -31.056 1 79.43 336 SER B O 1
ATOM 7346 N N . ASP B 1 337 ? -9.401 -42.341 -30.753 1 83.37 337 ASP B N 1
ATOM 7347 C CA . ASP B 1 337 ? -9.658 -43.718 -30.34 1 83.37 337 ASP B CA 1
ATOM 7348 C C . ASP B 1 337 ? -9.443 -44.688 -31.5 1 83.37 337 ASP B C 1
ATOM 7350 O O . ASP B 1 337 ? -8.871 -45.764 -31.318 1 83.37 337 ASP B O 1
ATOM 7354 N N . ILE B 1 338 ? -9.889 -44.296 -32.6 1 87.76 338 ILE B N 1
ATOM 7355 C CA . ILE B 1 338 ? -9.761 -45.14 -33.783 1 87.76 338 ILE B CA 1
ATOM 7356 C C . ILE B 1 338 ? -8.29 -45.258 -34.175 1 87.76 338 ILE B C 1
ATOM 7358 O O . ILE B 1 338 ? -7.836 -46.327 -34.59 1 87.76 338 ILE B O 1
ATOM 7362 N N . SER B 1 339 ? -7.628 -44.194 -34.071 1 85.42 339 SER B N 1
ATOM 7363 C CA . SER B 1 339 ? -6.204 -44.199 -34.391 1 85.42 339 SER B CA 1
ATOM 7364 C C . SER B 1 339 ? -5.435 -45.148 -33.477 1 85.42 339 SER B C 1
ATOM 7366 O O . SER B 1 339 ? -4.544 -45.869 -33.931 1 85.42 339 SER B O 1
ATOM 7368 N N . ASN B 1 340 ? -5.851 -45.203 -32.245 1 85.7 340 ASN B N 1
ATOM 7369 C CA . ASN B 1 340 ? -5.203 -46.1 -31.293 1 85.7 340 ASN B CA 1
ATOM 7370 C C . ASN B 1 340 ? -5.518 -47.562 -31.598 1 85.7 340 ASN B C 1
ATOM 7372 O O . ASN B 1 340 ? -4.645 -48.425 -31.487 1 85.7 340 ASN B O 1
ATOM 7376 N N . ARG B 1 341 ? -6.698 -47.777 -31.996 1 89.15 341 ARG B N 1
ATOM 7377 C CA . ARG B 1 341 ? -7.091 -49.143 -32.326 1 89.15 341 ARG B CA 1
ATOM 7378 C C . ARG B 1 341 ? -6.373 -49.631 -33.58 1 89.15 341 ARG B C 1
ATOM 7380 O O . ARG B 1 341 ? -6.032 -50.811 -33.687 1 89.15 341 ARG B O 1
ATOM 7387 N N . LEU B 1 342 ? -6.214 -48.715 -34.449 1 90.5 342 LEU B N 1
ATOM 7388 C CA . LEU B 1 342 ? -5.473 -49.047 -35.661 1 90.5 342 LEU B CA 1
ATOM 7389 C C . LEU B 1 342 ? -4.022 -49.385 -35.336 1 90.5 342 LEU B C 1
ATOM 7391 O O . LEU B 1 342 ? -3.448 -50.305 -35.924 1 90.5 342 LEU B O 1
ATOM 7395 N N . LEU B 1 343 ? -3.482 -48.691 -34.475 1 88.99 343 LEU B N 1
ATOM 7396 C CA . LEU B 1 343 ? -2.112 -48.952 -34.047 1 88.99 343 LEU B CA 1
ATOM 7397 C C . LEU B 1 343 ? -2.005 -50.315 -33.371 1 88.99 343 LEU B C 1
ATOM 7399 O O . LEU B 1 343 ? -1.029 -51.04 -33.578 1 88.99 343 LEU B O 1
ATOM 7403 N N . GLN B 1 344 ? -2.98 -50.618 -32.603 1 90.31 344 GLN B N 1
ATOM 7404 C CA . GLN B 1 344 ? -3 -51.907 -31.92 1 90.31 344 GLN B CA 1
ATOM 7405 C C . GLN B 1 344 ? -3.086 -53.058 -32.918 1 90.31 344 GLN B C 1
ATOM 7407 O O . GLN B 1 344 ? -2.395 -54.068 -32.769 1 90.31 344 GLN B O 1
ATOM 7412 N N . SER B 1 345 ? -3.951 -52.878 -33.888 1 91.99 345 SER B N 1
ATOM 7413 C CA . SER B 1 345 ? -4.103 -53.902 -34.917 1 91.99 345 SER B CA 1
ATOM 7414 C C . SER B 1 345 ? -2.819 -54.074 -35.721 1 91.99 345 SER B C 1
ATOM 7416 O O . SER B 1 345 ? -2.457 -55.193 -36.091 1 91.99 345 SER B O 1
ATOM 7418 N N . SER B 1 346 ? -2.179 -53.001 -36.027 1 91.89 346 SER B N 1
ATOM 7419 C CA . SER B 1 346 ? -0.904 -53.054 -36.735 1 91.89 346 SER B CA 1
ATOM 7420 C C . SER B 1 346 ? 0.146 -53.809 -35.926 1 91.89 346 SER B C 1
ATOM 7422 O O . SER B 1 346 ? 0.935 -54.574 -36.485 1 91.89 346 SER B O 1
ATOM 7424 N N . ALA B 1 347 ? 0.182 -53.608 -34.667 1 92.09 347 ALA B N 1
ATOM 7425 C CA . ALA B 1 347 ? 1.128 -54.294 -33.791 1 92.09 347 ALA B CA 1
ATOM 7426 C C . ALA B 1 347 ? 0.862 -55.797 -33.766 1 92.09 347 ALA B C 1
ATOM 7428 O O . ALA B 1 347 ? 1.799 -56.599 -33.757 1 92.09 347 ALA B O 1
ATOM 7429 N N . MET B 1 348 ? -0.422 -56.127 -33.759 1 92.59 348 MET B N 1
ATOM 7430 C CA . MET B 1 348 ? -0.789 -57.54 -33.751 1 92.59 348 MET B CA 1
ATOM 7431 C C . MET B 1 348 ? -0.383 -58.216 -35.056 1 92.59 348 MET B C 1
ATOM 7433 O O . MET B 1 348 ? 0.064 -59.364 -35.053 1 92.59 348 MET B O 1
ATOM 7437 N N . LEU B 1 349 ? -0.541 -57.562 -36.126 1 92.81 349 LEU B N 1
ATOM 7438 C CA . LEU B 1 349 ? -0.173 -58.105 -37.429 1 92.81 349 LEU B CA 1
ATOM 7439 C C . LEU B 1 349 ? 1.334 -58.319 -37.522 1 92.81 349 LEU B C 1
ATOM 7441 O O . LEU B 1 349 ? 1.79 -59.34 -38.042 1 92.81 349 LEU B O 1
ATOM 7445 N N . THR B 1 350 ? 2.024 -57.339 -37.06 1 92.35 350 THR B N 1
ATOM 7446 C CA . THR B 1 350 ? 3.475 -57.478 -37.022 1 92.35 350 THR B CA 1
ATOM 7447 C C . THR B 1 350 ? 3.883 -58.655 -36.141 1 92.35 350 THR B C 1
ATOM 7449 O O . THR B 1 350 ? 4.785 -59.418 -36.494 1 92.35 350 THR B O 1
ATOM 7452 N N . PHE B 1 351 ? 3.227 -58.793 -35.063 1 93.29 351 PHE B N 1
ATOM 7453 C CA . PHE B 1 351 ? 3.452 -59.88 -34.118 1 93.29 351 PHE B CA 1
ATOM 7454 C C . PHE B 1 351 ? 3.282 -61.233 -34.798 1 93.29 351 PHE B C 1
ATOM 7456 O O . PHE B 1 351 ? 4.158 -62.095 -34.706 1 93.29 351 PHE B O 1
ATOM 7463 N N . PHE B 1 352 ? 2.224 -61.44 -35.526 1 93.94 352 PHE B N 1
ATOM 7464 C CA . PHE B 1 352 ? 1.944 -62.691 -36.22 1 93.94 352 PHE B CA 1
ATOM 7465 C C . PHE B 1 352 ? 2.952 -62.926 -37.34 1 93.94 352 PHE B C 1
ATOM 7467 O O . PHE B 1 352 ? 3.413 -64.052 -37.541 1 93.94 352 PHE B O 1
ATOM 7474 N N . ASP B 1 353 ? 3.217 -61.918 -37.992 1 92.74 353 ASP B N 1
ATOM 7475 C CA . ASP B 1 353 ? 4.114 -62.023 -39.139 1 92.74 353 ASP B CA 1
ATOM 7476 C C . ASP B 1 353 ? 5.507 -62.475 -38.707 1 92.74 353 ASP B C 1
ATOM 7478 O O . ASP B 1 353 ? 6.127 -63.311 -39.368 1 92.74 353 ASP B O 1
ATOM 7482 N N . ILE B 1 354 ? 5.985 -61.951 -37.655 1 93.24 354 ILE B N 1
ATOM 7483 C CA . ILE B 1 354 ? 7.328 -62.271 -37.183 1 93.24 354 ILE B CA 1
ATOM 7484 C C . ILE B 1 354 ? 7.364 -63.708 -36.667 1 93.24 354 ILE B C 1
ATOM 7486 O O . ILE B 1 354 ? 8.366 -64.408 -36.829 1 93.24 354 ILE B O 1
ATOM 7490 N N . ILE B 1 355 ? 6.302 -64.077 -35.974 1 93.52 355 ILE B N 1
ATOM 7491 C CA . ILE B 1 355 ? 6.247 -65.444 -35.469 1 93.52 355 ILE B CA 1
ATOM 7492 C C . ILE B 1 355 ? 6.239 -66.426 -36.638 1 93.52 355 ILE B C 1
ATOM 7494 O O . ILE B 1 355 ? 6.903 -67.465 -36.589 1 93.52 355 ILE B O 1
ATOM 7498 N N . ARG B 1 356 ? 5.497 -66.119 -37.661 1 93.3 356 ARG B N 1
ATOM 7499 C CA . ARG B 1 356 ? 5.487 -66.95 -38.861 1 93.3 356 ARG B CA 1
ATOM 7500 C C . ARG B 1 356 ? 6.882 -67.051 -39.468 1 93.3 356 ARG B C 1
ATOM 7502 O O . ARG B 1 356 ? 7.293 -68.124 -39.915 1 93.3 356 ARG B O 1
ATOM 7509 N N . TYR B 1 357 ? 7.527 -66.003 -39.518 1 92.89 357 TYR B N 1
ATOM 7510 C CA . TYR B 1 357 ? 8.896 -65.984 -40.023 1 92.89 357 TYR B CA 1
ATOM 7511 C C . TYR B 1 357 ? 9.786 -66.927 -39.222 1 92.89 357 TYR B C 1
ATOM 7513 O O . TYR B 1 357 ? 10.551 -67.706 -39.796 1 92.89 357 TYR B O 1
ATOM 7521 N N . LYS B 1 358 ? 9.69 -66.868 -37.926 1 93.06 358 LYS B N 1
ATOM 7522 C CA . LYS B 1 358 ? 10.486 -67.72 -37.047 1 93.06 358 LYS B CA 1
ATOM 7523 C C . LYS B 1 358 ? 10.222 -69.197 -37.325 1 93.06 358 LYS B C 1
ATOM 7525 O O . LYS B 1 358 ? 11.154 -70.004 -37.357 1 93.06 358 LYS B O 1
ATOM 7530 N N . LEU B 1 359 ? 8.943 -69.521 -37.501 1 93.67 359 LEU B N 1
ATOM 7531 C CA . LEU B 1 359 ? 8.559 -70.903 -37.768 1 93.67 359 LEU B CA 1
ATOM 7532 C C . LEU B 1 359 ? 9.055 -71.35 -39.139 1 93.67 359 LEU B C 1
ATOM 7534 O O . LEU B 1 359 ? 9.494 -72.49 -39.304 1 93.67 359 LEU B O 1
ATOM 7538 N N . ASN B 1 360 ? 9.03 -70.436 -40.112 1 93.13 360 ASN B N 1
ATOM 7539 C CA . ASN B 1 360 ? 9.547 -70.742 -41.442 1 93.13 360 ASN B CA 1
ATOM 7540 C C . ASN B 1 360 ? 11.059 -70.95 -41.422 1 93.13 360 ASN B C 1
ATOM 7542 O O . ASN B 1 360 ? 11.591 -71.744 -42.2 1 93.13 360 ASN B O 1
ATOM 7546 N N . LEU B 1 361 ? 11.696 -70.28 -40.606 1 92.9 361 LEU B N 1
ATOM 7547 C CA . LEU B 1 361 ? 13.131 -70.47 -40.431 1 92.9 361 LEU B CA 1
ATOM 7548 C C . LEU B 1 361 ? 13.436 -71.875 -39.924 1 92.9 361 LEU B C 1
ATOM 7550 O O . LEU B 1 361 ? 14.405 -72.501 -40.361 1 92.9 361 LEU B O 1
ATOM 7554 N N . THR B 1 362 ? 12.609 -72.308 -39.012 1 93.07 362 THR B N 1
ATOM 7555 C CA . THR B 1 362 ? 12.768 -73.655 -38.475 1 93.07 362 THR B CA 1
ATOM 7556 C C . THR B 1 362 ? 12.529 -74.702 -39.559 1 93.07 362 THR B C 1
ATOM 7558 O O . THR B 1 362 ? 13.283 -75.671 -39.671 1 93.07 362 THR B O 1
ATOM 7561 N N . LEU B 1 363 ? 11.563 -74.507 -40.394 1 93.38 363 LEU B N 1
ATOM 7562 C CA . LEU B 1 363 ? 11.236 -75.44 -41.466 1 93.38 363 LEU B CA 1
ATOM 7563 C C . LEU B 1 363 ? 12.354 -75.491 -42.502 1 93.38 363 LEU B C 1
ATOM 7565 O O . LEU B 1 363 ? 12.694 -76.565 -43.003 1 93.38 363 LEU B O 1
ATOM 7569 N N . SER B 1 364 ? 12.907 -74.369 -42.796 1 93.43 364 SER B N 1
ATOM 7570 C CA . SER B 1 364 ? 13.999 -74.311 -43.762 1 93.43 364 SER B CA 1
ATOM 7571 C C . SER B 1 364 ? 15.231 -75.05 -43.249 1 93.43 364 SER B C 1
ATOM 7573 O O . SER B 1 364 ? 15.968 -75.655 -44.03 1 93.43 364 SER B O 1
ATOM 7575 N N . SER B 1 365 ? 15.383 -75.02 -41.991 1 92.29 365 SER B N 1
ATOM 7576 C CA . SER B 1 365 ? 16.519 -75.71 -41.389 1 92.29 365 SER B CA 1
ATOM 7577 C C . SER B 1 365 ? 16.331 -77.223 -41.429 1 92.29 365 SER B C 1
ATOM 7579 O O . SER B 1 365 ? 17.303 -77.972 -41.547 1 92.29 365 SER B O 1
ATOM 7581 N N . ILE B 1 366 ? 15.1 -77.632 -41.277 1 90.97 366 ILE B N 1
ATOM 7582 C CA . ILE B 1 366 ? 14.79 -79.057 -41.327 1 90.97 366 ILE B CA 1
ATOM 7583 C C . ILE B 1 366 ? 14.954 -79.571 -42.755 1 90.97 366 ILE B C 1
ATOM 7585 O O . ILE B 1 366 ? 15.506 -80.652 -42.973 1 90.97 366 ILE B O 1
ATOM 7589 N N . ASP B 1 367 ? 14.632 -78.752 -43.716 1 88.14 367 ASP B N 1
ATOM 7590 C CA . ASP B 1 367 ? 14.624 -79.155 -45.119 1 88.14 367 ASP B CA 1
ATOM 7591 C C . ASP B 1 367 ? 15.972 -78.873 -45.779 1 88.14 367 ASP B C 1
ATOM 7593 O O . ASP B 1 367 ? 16.255 -79.381 -46.866 1 88.14 367 ASP B O 1
ATOM 7597 N N . GLY B 1 368 ? 16.825 -78.145 -45.239 1 86.85 368 GLY B N 1
ATOM 7598 C CA . GLY B 1 368 ? 18.103 -77.773 -45.822 1 86.85 368 GLY B CA 1
ATOM 7599 C C . GLY B 1 368 ? 17.978 -76.741 -46.927 1 86.85 368 GLY B C 1
ATOM 7600 O O . GLY B 1 368 ? 18.799 -76.703 -47.845 1 86.85 368 GLY B O 1
ATOM 7601 N N . SER B 1 369 ? 16.858 -75.984 -46.792 1 87.75 369 SER B N 1
ATOM 7602 C CA . SER B 1 369 ? 16.634 -74.958 -47.806 1 87.75 369 SER B CA 1
ATOM 7603 C C . SER B 1 369 ? 17.242 -73.624 -47.386 1 87.75 369 SER B C 1
ATOM 7605 O O . SER B 1 369 ? 17.765 -73.495 -46.277 1 87.75 369 SER B O 1
ATOM 7607 N N . SER B 1 370 ? 17.211 -72.643 -48.27 1 89.03 370 SER B N 1
ATOM 7608 C CA . SER B 1 370 ? 17.775 -71.324 -48.003 1 89.03 370 SER B CA 1
ATOM 7609 C C . SER B 1 370 ? 16.942 -70.565 -46.975 1 89.03 370 SER B C 1
ATOM 7611 O O . SER B 1 370 ? 15.713 -70.663 -46.969 1 89.03 370 SER B O 1
ATOM 7613 N N . ARG B 1 371 ? 17.588 -69.863 -46.18 1 89.27 371 ARG B N 1
ATOM 7614 C CA . ARG B 1 371 ? 16.949 -69.081 -45.127 1 89.27 371 ARG B CA 1
ATOM 7615 C C . ARG B 1 371 ? 16.111 -67.951 -45.716 1 89.27 371 ARG B C 1
ATOM 7617 O O . ARG B 1 371 ? 16.577 -67.215 -46.588 1 89.27 371 ARG B O 1
ATOM 7624 N N . PRO B 1 372 ? 14.905 -67.906 -45.223 1 88.5 372 PRO B N 1
ATOM 7625 C CA . PRO B 1 372 ? 14.068 -66.807 -45.711 1 88.5 372 PRO B CA 1
ATOM 7626 C C . PRO B 1 372 ? 14.522 -65.444 -45.194 1 88.5 372 PRO B C 1
ATOM 7628 O O . PRO B 1 372 ? 15.084 -65.351 -44.1 1 88.5 372 PRO B O 1
ATOM 7631 N N . GLN B 1 373 ? 14.322 -64.423 -45.971 1 87.8 373 GLN B N 1
ATOM 7632 C CA . GLN B 1 373 ? 14.63 -63.05 -45.585 1 87.8 373 GLN B CA 1
ATOM 7633 C C . GLN B 1 373 ? 13.384 -62.328 -45.08 1 87.8 373 GLN B C 1
ATOM 7635 O O . GLN B 1 373 ? 12.281 -62.559 -45.58 1 87.8 373 GLN B O 1
ATOM 7640 N N . HIS B 1 374 ? 13.528 -61.576 -44.07 1 91.08 374 HIS B N 1
ATOM 7641 C CA . HIS B 1 374 ? 12.434 -60.801 -43.498 1 91.08 374 HIS B CA 1
ATOM 7642 C C . HIS B 1 374 ? 12.883 -59.385 -43.151 1 91.08 374 HIS B C 1
ATOM 7644 O O . HIS B 1 374 ? 13.951 -59.194 -42.565 1 91.08 374 HIS B O 1
ATOM 7650 N N . PRO B 1 375 ? 12.132 -58.36 -43.453 1 89.21 375 PRO B N 1
ATOM 7651 C CA . PRO B 1 375 ? 12.521 -56.968 -43.221 1 89.21 375 PRO B CA 1
ATOM 7652 C C . PRO B 1 375 ? 12.701 -56.644 -41.739 1 89.21 375 PRO B C 1
ATOM 7654 O O . PRO B 1 375 ? 13.435 -55.717 -41.39 1 89.21 375 PRO B O 1
ATOM 7657 N N . LEU B 1 376 ? 12.097 -57.413 -40.87 1 91.38 376 LEU B N 1
ATOM 7658 C CA . LEU B 1 376 ? 12.131 -57.1 -39.446 1 91.38 376 LEU B CA 1
ATOM 7659 C C . LEU B 1 376 ? 13.042 -58.068 -38.699 1 91.38 376 LEU B C 1
ATOM 7661 O O . LEU B 1 376 ? 13.002 -58.141 -37.468 1 91.38 376 LEU B O 1
ATOM 7665 N N . SER B 1 377 ? 13.831 -58.751 -39.329 1 90.12 377 SER B N 1
ATOM 7666 C CA . SER B 1 377 ? 14.687 -59.763 -38.719 1 90.12 377 SER B CA 1
ATOM 7667 C C . SER B 1 377 ? 15.7 -59.13 -37.771 1 90.12 377 SER B C 1
ATOM 7669 O O . SER B 1 377 ? 16.062 -59.725 -36.753 1 90.12 377 SER B O 1
ATOM 7671 N N . ASN B 1 378 ? 16.096 -57.859 -38.066 1 88.82 378 ASN B N 1
ATOM 7672 C CA . ASN B 1 378 ? 17.106 -57.17 -37.269 1 88.82 378 ASN B CA 1
ATOM 7673 C C . ASN B 1 378 ? 16.522 -56.631 -35.967 1 88.82 378 ASN B C 1
ATOM 7675 O O . ASN B 1 378 ? 17.263 -56.229 -35.069 1 88.82 378 ASN B O 1
ATOM 7679 N N . CYS B 1 379 ? 15.255 -56.737 -35.861 1 92.31 379 CYS B N 1
ATOM 7680 C CA . CYS B 1 379 ? 14.599 -56.2 -34.673 1 92.31 379 CYS B CA 1
ATOM 7681 C C . CYS B 1 379 ? 14.308 -57.305 -33.665 1 92.31 379 CYS B C 1
ATOM 7683 O O . CYS B 1 379 ? 13.671 -57.062 -32.638 1 92.31 379 CYS B O 1
ATOM 7685 N N . MET B 1 380 ? 14.745 -58.442 -33.921 1 92.33 380 MET B N 1
ATOM 7686 C CA . MET B 1 380 ? 14.52 -59.586 -33.042 1 92.33 380 MET B CA 1
ATOM 7687 C C . MET B 1 380 ? 15.772 -59.905 -32.233 1 92.33 380 MET B C 1
ATOM 7689 O O . MET B 1 380 ? 16.883 -59.887 -32.766 1 92.33 380 MET B O 1
ATOM 7693 N N . GLU B 1 381 ? 15.538 -60.083 -31.023 1 92.74 381 GLU B N 1
ATOM 7694 C CA . GLU B 1 381 ? 16.627 -60.472 -30.133 1 92.74 381 GLU B CA 1
ATOM 7695 C C . GLU B 1 381 ? 16.338 -61.811 -29.46 1 92.74 381 GLU B C 1
ATOM 7697 O O . GLU B 1 381 ? 15.248 -62.018 -28.922 1 92.74 381 GLU B O 1
ATOM 7702 N N . ASN B 1 382 ? 17.271 -62.713 -29.501 1 91.14 382 ASN B N 1
ATOM 7703 C CA . ASN B 1 382 ? 17.143 -64.026 -28.877 1 91.14 382 ASN B CA 1
ATOM 7704 C C . ASN B 1 382 ? 17.857 -64.078 -27.529 1 91.14 382 ASN B C 1
ATOM 7706 O O . ASN B 1 382 ? 18.984 -63.597 -27.4 1 91.14 382 ASN B O 1
ATOM 7710 N N . HIS B 1 383 ? 17.073 -64.563 -26.601 1 90.56 383 HIS B N 1
ATOM 7711 C CA . HIS B 1 383 ? 17.62 -64.708 -25.257 1 90.56 383 HIS B CA 1
ATOM 7712 C C . HIS B 1 383 ? 17.339 -66.097 -24.694 1 90.56 383 HIS B C 1
ATOM 7714 O O . HIS B 1 383 ? 16.584 -66.871 -25.288 1 90.56 383 HIS B O 1
ATOM 7720 N N . THR B 1 384 ? 18.138 -66.433 -23.675 1 90.14 384 THR B N 1
ATOM 7721 C CA . THR B 1 384 ? 17.908 -67.668 -22.934 1 90.14 384 THR B CA 1
ATOM 7722 C C . THR B 1 384 ? 17.67 -67.376 -21.456 1 90.14 384 THR B C 1
ATOM 7724 O O . THR B 1 384 ? 18.324 -66.506 -20.877 1 90.14 384 THR B O 1
ATOM 7727 N N . ASP B 1 385 ? 16.713 -67.991 -20.94 1 85.99 385 ASP B N 1
ATOM 7728 C CA . ASP B 1 385 ? 16.399 -67.746 -19.536 1 85.99 385 ASP B CA 1
ATOM 7729 C C . ASP B 1 385 ? 17.318 -68.55 -18.619 1 85.99 385 ASP B C 1
ATOM 7731 O O . ASP B 1 385 ? 18.223 -69.242 -19.09 1 85.99 385 ASP B O 1
ATOM 7735 N N . LYS B 1 386 ? 17.15 -68.474 -17.348 1 85.88 386 LYS B N 1
ATOM 7736 C CA . LYS B 1 386 ? 17.987 -69.127 -16.345 1 85.88 386 LYS B CA 1
ATOM 7737 C C . LYS B 1 386 ? 17.908 -70.646 -16.468 1 85.88 386 LYS B C 1
ATOM 7739 O O . LYS B 1 386 ? 18.854 -71.353 -16.115 1 85.88 386 LYS B O 1
ATOM 7744 N N . GLN B 1 387 ? 16.865 -71.168 -17.065 1 84.42 387 GLN B N 1
ATOM 7745 C CA . GLN B 1 387 ? 16.676 -72.61 -17.182 1 84.42 387 GLN B CA 1
ATOM 7746 C C . GLN B 1 387 ? 17.097 -73.111 -18.56 1 84.42 387 GLN B C 1
ATOM 7748 O O . GLN B 1 387 ? 16.873 -74.275 -18.898 1 84.42 387 GLN B O 1
ATOM 7753 N N . GLY B 1 388 ? 17.572 -72.171 -19.387 1 83.42 388 GLY B N 1
ATOM 7754 C CA . GLY B 1 388 ? 18.071 -72.562 -20.696 1 83.42 388 GLY B CA 1
ATOM 7755 C C . GLY B 1 388 ? 17 -72.555 -21.769 1 83.42 388 GLY B C 1
ATOM 7756 O O . GLY B 1 388 ? 17.205 -73.089 -22.862 1 83.42 388 GLY B O 1
ATOM 7757 N N . ILE B 1 389 ? 15.855 -71.982 -21.478 1 90.25 389 ILE B N 1
ATOM 7758 C CA . ILE B 1 389 ? 14.763 -71.944 -22.444 1 90.25 389 ILE B CA 1
ATOM 7759 C C . ILE B 1 389 ? 14.869 -70.679 -23.293 1 90.25 389 ILE B C 1
ATOM 7761 O O . ILE B 1 389 ? 14.981 -69.573 -22.759 1 90.25 389 ILE B O 1
ATOM 7765 N N . LEU B 1 390 ? 14.778 -70.834 -24.57 1 89.53 390 LEU B N 1
ATOM 7766 C CA . LEU B 1 390 ? 14.921 -69.745 -25.53 1 89.53 390 LEU B CA 1
ATOM 7767 C C . LEU B 1 390 ? 13.697 -68.835 -25.506 1 89.53 390 LEU B C 1
ATOM 7769 O O . LEU B 1 390 ? 12.564 -69.314 -25.427 1 89.53 390 LEU B O 1
ATOM 7773 N N . TYR B 1 391 ? 13.947 -67.516 -25.483 1 91.02 391 TYR B N 1
ATOM 7774 C CA . TYR B 1 391 ? 12.852 -66.576 -25.7 1 91.02 391 TYR B CA 1
ATOM 7775 C C . TYR B 1 391 ? 13.282 -65.442 -26.623 1 91.02 391 TYR B C 1
ATOM 7777 O O . TYR B 1 391 ? 14.444 -65.028 -26.609 1 91.02 391 TYR B O 1
ATOM 7785 N N . THR B 1 392 ? 12.394 -64.942 -27.469 1 94 392 THR B N 1
ATOM 7786 C CA . THR B 1 392 ? 12.658 -63.919 -28.474 1 94 392 THR B CA 1
ATOM 7787 C C . THR B 1 392 ? 11.861 -62.651 -28.179 1 94 392 THR B C 1
ATOM 7789 O O . THR B 1 392 ? 10.673 -62.72 -27.857 1 94 392 THR B O 1
ATOM 7792 N N . VAL B 1 393 ? 12.587 -61.549 -28.223 1 94.49 393 VAL B N 1
ATOM 7793 C CA . VAL B 1 393 ? 11.954 -60.252 -28.005 1 94.49 393 VAL B CA 1
ATOM 7794 C C . VAL B 1 393 ? 12.078 -59.398 -29.264 1 94.49 393 VAL B C 1
ATOM 7796 O O . VAL B 1 393 ? 13.143 -59.344 -29.884 1 94.49 393 VAL B O 1
ATOM 7799 N N . PHE B 1 394 ? 10.971 -58.825 -29.628 1 94.84 394 PHE B N 1
ATOM 7800 C CA . PHE B 1 394 ? 10.92 -57.924 -30.773 1 94.84 394 PHE B CA 1
ATOM 7801 C C . PHE B 1 394 ? 10.79 -56.475 -30.316 1 94.84 394 PHE B C 1
ATOM 7803 O O . PHE B 1 394 ? 9.868 -56.134 -29.572 1 94.84 394 PHE B O 1
ATOM 7810 N N . ARG B 1 395 ? 11.725 -55.613 -30.752 1 92.53 395 ARG B N 1
ATOM 7811 C CA . ARG B 1 395 ? 11.735 -54.21 -30.348 1 92.53 395 ARG B CA 1
ATOM 7812 C C . ARG B 1 395 ? 11.612 -53.291 -31.558 1 92.53 395 ARG B C 1
ATOM 7814 O O . ARG B 1 395 ? 12.354 -53.434 -32.532 1 92.53 395 ARG B O 1
ATOM 7821 N N . SER B 1 396 ? 10.636 -52.398 -31.501 1 90.93 396 SER B N 1
ATOM 7822 C CA . SER B 1 396 ? 10.448 -51.416 -32.564 1 90.93 396 SER B CA 1
ATOM 7823 C C . SER B 1 396 ? 9.662 -50.207 -32.067 1 90.93 396 SER B C 1
ATOM 7825 O O . SER B 1 396 ? 8.955 -50.291 -31.061 1 90.93 396 SER B O 1
ATOM 7827 N N . ARG B 1 397 ? 9.834 -49.167 -32.796 1 88.1 397 ARG B N 1
ATOM 7828 C CA . ARG B 1 397 ? 9.017 -47.998 -32.488 1 88.1 397 ARG B CA 1
ATOM 7829 C C . ARG B 1 397 ? 7.554 -48.244 -32.841 1 88.1 397 ARG B C 1
ATOM 7831 O O . ARG B 1 397 ? 7.253 -48.929 -33.821 1 88.1 397 ARG B O 1
ATOM 7838 N N . PRO B 1 398 ? 6.718 -47.661 -32.037 1 82.43 398 PRO B N 1
ATOM 7839 C CA . PRO B 1 398 ? 5.302 -47.885 -32.338 1 82.43 398 PRO B CA 1
ATOM 7840 C C . PRO B 1 398 ? 4.928 -47.469 -33.759 1 82.43 398 PRO B C 1
ATOM 7842 O O . PRO B 1 398 ? 5.202 -46.337 -34.168 1 82.43 398 PRO B O 1
ATOM 7845 N N . GLY B 1 399 ? 4.392 -48.39 -34.546 1 78.44 399 GLY B N 1
ATOM 7846 C CA . GLY B 1 399 ? 3.914 -48.112 -35.891 1 78.44 399 GLY B CA 1
ATOM 7847 C C . GLY B 1 399 ? 4.984 -48.288 -36.952 1 78.44 399 GLY B C 1
ATOM 7848 O O . GLY B 1 399 ? 4.672 -48.468 -38.132 1 78.44 399 GLY B O 1
ATOM 7849 N N . GLU B 1 400 ? 6.193 -48.242 -36.605 1 81.38 400 GLU B N 1
ATOM 7850 C CA . GLU B 1 400 ? 7.289 -48.297 -37.568 1 81.38 400 GLU B CA 1
ATOM 7851 C C . GLU B 1 400 ? 7.381 -49.673 -38.222 1 81.38 400 GLU B C 1
ATOM 7853 O O . GLU B 1 400 ? 7.638 -49.781 -39.422 1 81.38 400 GLU B O 1
ATOM 7858 N N . ALA B 1 401 ? 7.228 -50.694 -37.416 1 83.29 401 ALA B N 1
ATOM 7859 C CA . ALA B 1 401 ? 7.372 -52.06 -37.911 1 83.29 401 ALA B CA 1
ATOM 7860 C C . ALA B 1 401 ? 6.333 -52.367 -38.985 1 83.29 401 ALA B C 1
ATOM 7862 O O . ALA B 1 401 ? 6.657 -52.949 -40.023 1 83.29 401 ALA B O 1
ATOM 7863 N N . TYR B 1 402 ? 5.205 -51.921 -38.726 1 84.33 402 TYR B N 1
ATOM 7864 C CA . TYR B 1 402 ? 4.137 -52.191 -39.683 1 84.33 402 TYR B CA 1
ATOM 7865 C C . TYR B 1 402 ? 4.35 -51.408 -40.973 1 84.33 402 TYR B C 1
ATOM 7867 O O . TYR B 1 402 ? 4.056 -51.904 -42.063 1 84.33 402 TYR B O 1
ATOM 7875 N N . GLU B 1 403 ? 4.84 -50.292 -40.908 1 85.17 403 GLU B N 1
ATOM 7876 C CA . GLU B 1 403 ? 5.144 -49.487 -42.087 1 85.17 403 GLU B CA 1
ATOM 7877 C C . GLU B 1 403 ? 6.216 -50.151 -42.948 1 85.17 403 GLU B C 1
ATOM 7879 O O . GLU B 1 403 ? 6.118 -50.154 -44.177 1 85.17 403 GLU B O 1
ATOM 7884 N N . ARG B 1 404 ? 7.139 -50.702 -42.315 1 84.08 404 ARG B N 1
ATOM 7885 C CA . ARG B 1 404 ? 8.205 -51.394 -43.032 1 84.08 404 ARG B CA 1
ATOM 7886 C C . ARG B 1 404 ? 7.67 -52.629 -43.75 1 84.08 404 ARG B C 1
ATOM 7888 O O . ARG B 1 404 ? 8.109 -52.948 -44.857 1 84.08 404 ARG B O 1
ATOM 7895 N N . LEU B 1 405 ? 6.749 -53.357 -43.117 1 84.57 405 LEU B N 1
ATOM 7896 C CA . LEU B 1 405 ? 6.132 -54.537 -43.714 1 84.57 405 LEU B CA 1
ATOM 7897 C C . LEU B 1 405 ? 5.327 -54.16 -44.954 1 84.57 405 LEU B C 1
ATOM 7899 O O . LEU B 1 405 ? 5.36 -54.872 -45.96 1 84.57 405 LEU B O 1
ATOM 7903 N N . GLN B 1 406 ? 4.695 -53.073 -44.885 1 83.73 406 GLN B N 1
ATOM 7904 C CA . GLN B 1 406 ? 3.88 -52.597 -45.998 1 83.73 406 GLN B CA 1
ATOM 7905 C C . GLN B 1 406 ? 4.753 -52.138 -47.162 1 83.73 406 GLN B C 1
ATOM 7907 O O . GLN B 1 406 ? 4.394 -52.327 -48.326 1 83.73 406 GLN B O 1
ATOM 7912 N N . GLU B 1 407 ? 5.842 -51.563 -46.853 1 79.57 407 GLU B N 1
ATOM 7913 C CA . GLU B 1 407 ? 6.761 -51.11 -47.893 1 79.57 407 GLU B CA 1
ATOM 7914 C C . GLU B 1 407 ? 7.315 -52.287 -48.691 1 79.57 407 GLU B C 1
ATOM 7916 O O . GLU B 1 407 ? 7.454 -52.205 -49.913 1 79.57 407 GLU B O 1
ATOM 7921 N N . LYS B 1 408 ? 7.62 -53.354 -47.976 1 75.14 408 LYS B N 1
ATOM 7922 C CA . LYS B 1 408 ? 8.123 -54.55 -48.645 1 75.14 408 LYS B CA 1
ATOM 7923 C C . LYS B 1 408 ? 7.052 -55.175 -49.534 1 75.14 408 LYS B C 1
ATOM 7925 O O . LYS B 1 408 ? 7.339 -55.607 -50.653 1 75.14 408 LYS B O 1
ATOM 7930 N N . GLU B 1 409 ? 5.888 -55.222 -49.05 1 71.86 409 GLU B N 1
ATOM 7931 C CA . GLU B 1 409 ? 4.789 -55.798 -49.819 1 71.86 409 GLU B CA 1
ATOM 7932 C C . GLU B 1 409 ? 4.53 -55.001 -51.095 1 71.86 409 GLU B C 1
ATOM 7934 O O . GLU B 1 409 ? 4.27 -55.58 -52.152 1 71.86 409 GLU B O 1
ATOM 7939 N N . LYS B 1 410 ? 4.7 -53.694 -51.1 1 74.65 410 LYS B N 1
ATOM 7940 C CA . LYS B 1 410 ? 4.509 -52.837 -52.267 1 74.65 410 LYS B CA 1
ATOM 7941 C C . LYS B 1 410 ? 5.638 -53.023 -53.276 1 74.65 410 LYS B C 1
ATOM 7943 O O . LYS B 1 410 ? 5.402 -53.031 -54.486 1 74.65 410 LYS B O 1
ATOM 7948 N N . SER B 1 411 ? 6.819 -53.198 -52.621 1 67.68 411 SER B N 1
ATOM 7949 C CA . SER B 1 411 ? 7.963 -53.389 -53.506 1 67.68 411 SER B CA 1
ATOM 7950 C C . SER B 1 411 ? 7.888 -54.732 -54.224 1 67.68 411 SER B C 1
ATOM 7952 O O . SER B 1 411 ? 8.282 -54.844 -55.387 1 67.68 411 SER B O 1
ATOM 7954 N N . GLN B 1 412 ? 7.404 -55.757 -53.531 1 60.58 412 GLN B N 1
ATOM 7955 C CA . GLN B 1 412 ? 7.277 -57.083 -54.127 1 60.58 412 GLN B CA 1
ATOM 7956 C C . GLN B 1 412 ? 6.164 -57.113 -55.171 1 60.58 412 GLN B C 1
ATOM 7958 O O . GLN B 1 412 ? 6.271 -57.814 -56.179 1 60.58 412 GLN B O 1
ATOM 7963 N N . HIS B 1 413 ? 5.158 -56.353 -54.956 1 58.22 413 HIS B N 1
ATOM 7964 C CA . HIS B 1 413 ? 4.079 -56.259 -55.934 1 58.22 413 HIS B CA 1
ATOM 7965 C C . HIS B 1 413 ? 4.528 -55.503 -57.179 1 58.22 413 HIS B C 1
ATOM 7967 O O . HIS B 1 413 ? 4.116 -55.833 -58.293 1 58.22 413 HIS B O 1
ATOM 7973 N N . LYS B 1 414 ? 5.457 -54.567 -57.167 1 60.13 414 LYS B N 1
ATOM 7974 C CA . LYS B 1 414 ? 5.987 -53.843 -58.318 1 60.13 414 LYS B CA 1
ATOM 7975 C C . LYS B 1 414 ? 6.965 -54.707 -59.108 1 60.13 414 LYS B C 1
ATOM 7977 O O . LYS B 1 414 ? 7.002 -54.645 -60.339 1 60.13 414 LYS B O 1
ATOM 7982 N N . SER B 1 415 ? 7.829 -55.513 -58.42 1 52.33 415 SER B N 1
ATOM 7983 C CA . SER B 1 415 ? 8.796 -56.343 -59.132 1 52.33 415 SER B CA 1
ATOM 7984 C C . SER B 1 415 ? 8.107 -57.487 -59.868 1 52.33 415 SER B C 1
ATOM 7986 O O . SER B 1 415 ? 8.547 -57.894 -60.945 1 52.33 415 SER B O 1
ATOM 7988 N N . LYS B 1 416 ? 7.107 -58.139 -59.538 1 52.8 416 LYS B N 1
ATOM 7989 C CA . LYS B 1 416 ? 6.373 -59.186 -60.24 1 52.8 416 LYS B CA 1
ATOM 7990 C C . LYS B 1 416 ? 5.625 -58.621 -61.444 1 52.8 416 LYS B C 1
ATOM 7992 O O . LYS B 1 416 ? 5.457 -59.305 -62.456 1 52.8 416 LYS B O 1
ATOM 7997 N N . SER B 1 417 ? 5.321 -57.426 -61.369 1 51.75 417 SER B N 1
ATOM 7998 C CA . SER B 1 417 ? 4.656 -56.859 -62.538 1 51.75 417 SER B CA 1
ATOM 7999 C C . SER B 1 417 ? 5.645 -56.62 -63.675 1 51.75 417 SER B C 1
ATOM 8001 O O . SER B 1 417 ? 5.269 -56.65 -64.848 1 51.75 417 SER B O 1
ATOM 8003 N N . LYS B 1 418 ? 6.945 -56.506 -63.548 1 48.33 418 LYS B N 1
ATOM 8004 C CA . LYS B 1 418 ? 7.911 -56.296 -64.623 1 48.33 418 LYS B CA 1
ATOM 8005 C C . LYS B 1 418 ? 8.384 -57.624 -65.205 1 48.33 418 LYS B C 1
ATOM 8007 O O . LYS B 1 418 ? 8.791 -57.69 -66.367 1 48.33 418 LYS B O 1
ATOM 8012 N N . SER B 1 419 ? 8.617 -58.646 -64.464 1 41.89 419 SER B N 1
ATOM 8013 C CA . SER B 1 419 ? 9.237 -59.847 -65.014 1 41.89 419 SER B CA 1
ATOM 8014 C C . SER B 1 419 ? 8.298 -60.56 -65.981 1 41.89 419 SER B C 1
ATOM 8016 O O . SER B 1 419 ? 8.68 -61.55 -66.609 1 41.89 419 SER B O 1
ATOM 8018 N N . LYS B 1 420 ? 7.054 -60.404 -66.085 1 41.12 420 LYS B N 1
ATOM 8019 C CA . LYS B 1 420 ? 6.21 -61.083 -67.063 1 41.12 420 LYS B CA 1
ATOM 8020 C C . LYS B 1 420 ? 6.526 -60.615 -68.481 1 41.12 420 LYS B C 1
ATOM 8022 O O . LYS B 1 420 ? 5.999 -61.162 -69.452 1 41.12 420 LYS B O 1
ATOM 8027 N N . SER B 1 421 ? 7.21 -59.513 -68.662 1 34.1 421 SER B N 1
ATOM 8028 C CA . SER B 1 421 ? 7.229 -59.095 -70.06 1 34.1 421 SER B CA 1
ATOM 8029 C C . SER B 1 421 ? 8.348 -59.789 -70.83 1 34.1 421 SER B C 1
ATOM 8031 O O . SER B 1 421 ? 8.48 -59.606 -72.042 1 34.1 421 SER B O 1
ATOM 8033 N N . LYS B 1 422 ? 9.427 -60.139 -69.967 1 35.07 422 LYS B N 1
ATOM 8034 C CA . LYS B 1 422 ? 10.533 -60.42 -70.877 1 35.07 422 LYS B CA 1
ATOM 8035 C C . LYS B 1 422 ? 10.379 -61.794 -71.523 1 35.07 422 LYS B C 1
ATOM 8037 O O . LYS B 1 422 ? 11.265 -62.247 -72.251 1 35.07 422 LYS B O 1
ATOM 8042 N N . SER B 1 423 ? 9.542 -62.612 -71.127 1 27.72 423 SER B N 1
ATOM 8043 C CA . SER B 1 423 ? 9.929 -64.011 -71.275 1 27.72 423 SER B CA 1
ATOM 8044 C C . SER B 1 423 ? 9.831 -64.46 -72.729 1 27.72 423 SER B C 1
ATOM 8046 O O . SER B 1 423 ? 9.807 -65.66 -73.013 1 27.72 423 SER B O 1
ATOM 8048 N N . ARG B 1 424 ? 9.658 -63.625 -73.66 1 28.09 424 ARG B N 1
ATOM 8049 C CA . ARG B 1 424 ? 9.526 -64.287 -74.954 1 28.09 424 ARG B CA 1
ATOM 8050 C C . ARG B 1 424 ? 10.847 -64.915 -75.385 1 28.09 424 ARG B C 1
ATOM 8052 O O . ARG B 1 424 ? 11.503 -64.423 -76.305 1 28.09 424 ARG B O 1
ATOM 8059 N N . ALA B 1 425 ? 11.791 -65.132 -74.393 1 24.77 425 ALA B N 1
ATOM 8060 C CA . ALA B 1 425 ? 13.107 -65.495 -74.913 1 24.77 425 ALA B CA 1
ATOM 8061 C C . ALA B 1 425 ? 13.055 -66.83 -75.651 1 24.77 425 ALA B C 1
ATOM 8063 O O . ALA B 1 425 ? 12.324 -67.739 -75.252 1 24.77 425 ALA B O 1
ATOM 8064 N N . PRO B 1 426 ? 13.527 -66.724 -76.864 1 23.75 426 PRO B N 1
ATOM 8065 C CA . PRO B 1 426 ? 13.546 -67.829 -77.825 1 23.75 426 PRO B CA 1
ATOM 8066 C C . PRO B 1 426 ? 14.319 -69.042 -77.313 1 23.75 426 PRO B C 1
ATOM 8068 O O . PRO B 1 426 ? 15.204 -68.903 -76.466 1 23.75 426 PRO B O 1
ATOM 8071 N N . VAL B 1 427 ? 13.902 -70.204 -77.282 1 21.87 427 VAL B N 1
ATOM 8072 C CA . VAL B 1 427 ? 14.106 -71.53 -76.709 1 21.87 427 VAL B CA 1
ATOM 8073 C C . VAL B 1 427 ? 15.461 -72.081 -77.149 1 21.87 427 VAL B C 1
ATOM 8075 O O . VAL B 1 427 ? 15.881 -73.149 -76.697 1 21.87 427 VAL B O 1
ATOM 8078 N N . THR B 1 428 ? 16.245 -71.245 -77.992 1 19.49 428 THR B N 1
ATOM 8079 C CA . THR B 1 428 ? 16.888 -72.264 -78.813 1 19.49 428 THR B CA 1
ATOM 8080 C C . THR B 1 428 ? 17.798 -73.148 -77.964 1 19.49 428 THR B C 1
ATOM 8082 O O . THR B 1 428 ? 18.078 -72.828 -76.807 1 19.49 428 THR B O 1
ATOM 8085 N N . ARG B 1 429 ? 18.929 -73.567 -78.626 1 20.26 429 ARG B N 1
ATOM 8086 C CA . ARG B 1 429 ? 19.646 -74.794 -78.957 1 20.26 429 ARG B CA 1
ATOM 8087 C C . ARG B 1 429 ? 20.798 -75.033 -77.987 1 20.26 429 ARG B C 1
ATOM 8089 O O . ARG B 1 429 ? 21.632 -74.15 -77.775 1 20.26 429 ARG B O 1
ATOM 8096 N N . HIS B 1 430 ? 20.653 -75.955 -77.022 1 18.22 430 HIS B N 1
ATOM 8097 C CA . HIS B 1 430 ? 21.308 -76.415 -75.802 1 18.22 430 HIS B CA 1
ATOM 8098 C C . HIS B 1 430 ? 22.726 -76.898 -76.087 1 18.22 430 HIS B C 1
ATOM 8100 O O . HIS B 1 430 ? 23.364 -77.506 -75.225 1 18.22 430 HIS B O 1
ATOM 8106 N N . ARG B 1 431 ? 23.548 -76.079 -76.862 1 18.68 431 ARG B N 1
ATOM 8107 C CA . ARG B 1 431 ? 24.698 -76.913 -77.196 1 18.68 431 ARG B CA 1
ATOM 8108 C C . ARG B 1 431 ? 25.474 -77.302 -75.942 1 18.68 431 ARG B C 1
ATOM 8110 O O . ARG B 1 431 ? 25.649 -76.486 -75.035 1 18.68 431 ARG B O 1
ATOM 8117 N N . SER B 1 432 ? 25.729 -78.579 -75.619 1 16.92 432 SER B N 1
ATOM 8118 C CA . SER B 1 432 ? 26.144 -79.485 -74.553 1 16.92 432 SER B CA 1
ATOM 8119 C C . SER B 1 432 ? 27.587 -79.224 -74.135 1 16.92 432 SER B C 1
ATOM 8121 O O . SER B 1 432 ? 28.152 -79.971 -73.333 1 16.92 432 SER B O 1
ATOM 8123 N N . SER B 1 433 ? 28.134 -77.951 -74.42 1 16.19 433 SER B N 1
ATOM 8124 C CA . SER B 1 433 ? 29.571 -78.207 -74.433 1 16.19 433 SER B CA 1
ATOM 8125 C C . SER B 1 433 ? 30.081 -78.562 -73.041 1 16.19 433 SER B C 1
ATOM 8127 O O . SER B 1 433 ? 29.435 -78.249 -72.038 1 16.19 433 SER B O 1
ATOM 8129 N N . SER B 1 434 ? 31.413 -78.954 -72.949 1 16.77 434 SER B N 1
ATOM 8130 C CA . SER B 1 434 ? 32.35 -79.861 -72.294 1 16.77 434 SER B CA 1
ATOM 8131 C C . SER B 1 434 ? 32.785 -79.32 -70.936 1 16.77 434 SER B C 1
ATOM 8133 O O . SER B 1 434 ? 32.618 -78.131 -70.653 1 16.77 434 SER B O 1
ATOM 8135 N N . LEU B 1 435 ? 33.627 -79.999 -70.15 1 16.08 435 LEU B N 1
ATOM 8136 C CA . LEU B 1 435 ? 33.994 -80.618 -68.881 1 16.08 435 LEU B CA 1
ATOM 8137 C C . LEU B 1 435 ? 34.877 -79.687 -68.057 1 16.08 435 LEU B C 1
ATOM 8139 O O . LEU B 1 435 ? 34.982 -79.842 -66.838 1 16.08 435 LEU B O 1
ATOM 8143 N N . GLU B 1 436 ? 35.538 -78.564 -68.626 1 15.76 436 GLU B N 1
ATOM 8144 C CA . GLU B 1 436 ? 36.907 -78.629 -68.123 1 15.76 436 GLU B CA 1
ATOM 8145 C C . GLU B 1 436 ? 36.989 -78.146 -66.678 1 15.76 436 GLU B C 1
ATOM 8147 O O . GLU B 1 436 ? 36.143 -77.369 -66.229 1 15.76 436 GLU B O 1
ATOM 8152 N N . ASN B 1 437 ? 38.075 -78.566 -65.922 1 15.31 437 ASN B N 1
ATOM 8153 C CA . ASN B 1 437 ? 38.694 -79.008 -64.677 1 15.31 437 ASN B CA 1
ATOM 8154 C C . ASN B 1 437 ? 39.145 -77.825 -63.825 1 15.31 437 ASN B C 1
ATOM 8156 O O . ASN B 1 437 ? 40.09 -77.943 -63.042 1 15.31 437 ASN B O 1
ATOM 8160 N N . HIS B 1 438 ? 38.244 -76.859 -63.538 1 14.57 438 HIS B N 1
ATOM 8161 C CA . HIS B 1 438 ? 38.888 -75.672 -62.987 1 14.57 438 HIS B CA 1
ATOM 8162 C C . HIS B 1 438 ? 39.507 -75.964 -61.624 1 14.57 438 HIS B C 1
ATOM 8164 O O . HIS B 1 438 ? 38.85 -76.531 -60.748 1 14.57 438 HIS B O 1
ATOM 8170 N N . ARG B 1 439 ? 40.791 -75.785 -61.522 1 15.25 439 ARG B N 1
ATOM 8171 C CA . ARG B 1 439 ? 41.823 -76.08 -60.534 1 15.25 439 ARG B CA 1
ATOM 8172 C C . ARG B 1 439 ? 41.616 -75.259 -59.265 1 15.25 439 ARG B C 1
ATOM 8174 O O . ARG B 1 439 ? 40.953 -74.22 -59.292 1 15.25 439 ARG B O 1
ATOM 8181 N N . ASN B 1 440 ? 42.367 -75.498 -58.043 1 14.44 440 ASN B N 1
ATOM 8182 C CA . ASN B 1 440 ? 42.493 -75.779 -56.617 1 14.44 440 ASN B CA 1
ATOM 8183 C C . ASN B 1 440 ? 42.854 -74.523 -55.828 1 14.44 440 ASN B C 1
ATOM 8185 O O . ASN B 1 440 ? 42.551 -74.424 -54.638 1 14.44 440 ASN B O 1
ATOM 8189 N N . HIS B 1 441 ? 43.457 -73.336 -56.201 1 14.43 441 HIS B N 1
ATOM 8190 C CA . HIS B 1 441 ? 44.637 -73.126 -55.369 1 14.43 441 HIS B CA 1
ATOM 8191 C C . HIS B 1 441 ? 44.263 -72.495 -54.032 1 14.43 441 HIS B C 1
ATOM 8193 O O . HIS B 1 441 ? 43.191 -71.9 -53.9 1 14.43 441 HIS B O 1
ATOM 8199 N N . SER B 1 442 ? 45.26 -71.808 -53.104 1 14.85 442 SER B N 1
ATOM 8200 C CA . SER B 1 442 ? 46.06 -71.989 -51.897 1 14.85 442 SER B CA 1
ATOM 8201 C C . SER B 1 442 ? 45.634 -71.018 -50.801 1 14.85 442 SER B C 1
ATOM 8203 O O . SER B 1 442 ? 45.297 -71.435 -49.691 1 14.85 442 SER B O 1
ATOM 8205 N N . ASN B 1 443 ? 46.304 -69.813 -50.303 1 14.65 443 ASN B N 1
ATOM 8206 C CA . ASN B 1 443 ? 47.232 -69.772 -49.178 1 14.65 443 ASN B CA 1
ATOM 8207 C C . ASN B 1 443 ? 46.668 -68.963 -48.014 1 14.65 443 ASN B C 1
ATOM 8209 O O . ASN B 1 443 ? 46.631 -69.442 -46.88 1 14.65 443 ASN B O 1
ATOM 8213 N N . HIS B 1 444 ? 46.776 -67.526 -47.747 1 15.16 444 HIS B N 1
ATOM 8214 C CA . HIS B 1 444 ? 47.696 -67.006 -46.741 1 15.16 444 HIS B CA 1
ATOM 8215 C C . HIS B 1 444 ? 46.948 -66.56 -45.489 1 15.16 444 HIS B C 1
ATOM 8217 O O . HIS B 1 444 ? 45.752 -66.267 -45.547 1 15.16 444 HIS B O 1
ATOM 8223 N N . ASN B 1 445 ? 47.609 -66.077 -44.19 1 15.34 445 ASN B N 1
ATOM 8224 C CA . ASN B 1 445 ? 47.889 -66.286 -42.773 1 15.34 445 ASN B CA 1
ATOM 8225 C C . ASN B 1 445 ? 47.213 -65.227 -41.906 1 15.34 445 ASN B C 1
ATOM 8227 O O . ASN B 1 445 ? 46.571 -65.555 -40.906 1 15.34 445 ASN B O 1
ATOM 8231 N N . HIS B 1 446 ? 47.27 -63.868 -41.969 1 15.15 446 HIS B N 1
ATOM 8232 C CA . HIS B 1 446 ? 47.922 -63.185 -40.857 1 15.15 446 HIS B CA 1
ATOM 8233 C C . HIS B 1 446 ? 46.903 -62.717 -39.824 1 15.15 446 HIS B C 1
ATOM 8235 O O . HIS B 1 446 ? 45.745 -62.46 -40.16 1 15.15 446 HIS B O 1
ATOM 8241 N N . HIS B 1 447 ? 47.152 -62.486 -38.402 1 15.18 447 HIS B N 1
ATOM 8242 C CA . HIS B 1 447 ? 46.829 -62.699 -36.995 1 15.18 447 HIS B CA 1
ATOM 8243 C C . HIS B 1 447 ? 46.119 -61.486 -36.404 1 15.18 447 HIS B C 1
ATOM 8245 O O . HIS B 1 447 ? 45.147 -61.631 -35.66 1 15.18 447 HIS B O 1
ATOM 8251 N N . GLN B 1 448 ? 46.282 -60.176 -36.522 1 14.6 448 GLN B N 1
ATOM 8252 C CA . GLN B 1 448 ? 46.7 -59.416 -35.348 1 14.6 448 GLN B CA 1
ATOM 8253 C C . GLN B 1 448 ? 45.497 -58.985 -34.514 1 14.6 448 GLN B C 1
ATOM 8255 O O . GLN B 1 448 ? 44.389 -58.851 -35.037 1 14.6 448 GLN B O 1
ATOM 8260 N N . LYS B 1 449 ? 45.605 -58.55 -33.093 1 15.57 449 LYS B N 1
ATOM 8261 C CA . LYS B 1 449 ? 45.21 -58.591 -31.688 1 15.57 449 LYS B CA 1
ATOM 8262 C C . LYS B 1 449 ? 44.382 -57.365 -31.314 1 15.57 449 LYS B C 1
ATOM 8264 O O . LYS B 1 449 ? 43.837 -57.29 -30.21 1 15.57 449 LYS B O 1
ATOM 8269 N N . LYS B 1 450 ? 43.713 -56.569 -32.091 1 15.81 450 LYS B N 1
ATOM 8270 C CA . LYS B 1 450 ? 43.703 -55.226 -31.519 1 15.81 450 LYS B CA 1
ATOM 8271 C C . LYS B 1 450 ? 42.908 -55.189 -30.217 1 15.81 450 LYS B C 1
ATOM 8273 O O . LYS B 1 450 ? 42.036 -56.029 -29.992 1 15.81 450 LYS B O 1
ATOM 8278 N N . ASN B 1 451 ? 42.913 -53.962 -29.379 1 15.44 451 ASN B N 1
ATOM 8279 C CA . ASN B 1 451 ? 43.09 -53.213 -28.14 1 15.44 451 ASN B CA 1
ATOM 8280 C C . ASN B 1 451 ? 41.749 -52.852 -27.507 1 15.44 451 ASN B C 1
ATOM 8282 O O . ASN B 1 451 ? 40.928 -52.174 -28.126 1 15.44 451 ASN B O 1
ATOM 8286 N N . TYR B 1 452 ? 41.176 -53.67 -26.534 1 15.39 452 TYR B N 1
ATOM 8287 C CA . TYR B 1 452 ? 39.885 -53.661 -25.856 1 15.39 452 TYR B CA 1
ATOM 8288 C C . TYR B 1 452 ? 39.845 -52.59 -24.772 1 15.39 452 TYR B C 1
ATOM 8290 O O . TYR B 1 452 ? 40.333 -52.805 -23.66 1 15.39 452 TYR B O 1
ATOM 8298 N N . GLU B 1 453 ? 40.014 -51.393 -24.89 1 15.84 453 GLU B N 1
ATOM 8299 C CA . GLU B 1 453 ? 40.317 -50.526 -23.756 1 15.84 453 GLU B CA 1
ATOM 8300 C C . GLU B 1 453 ? 39.151 -50.478 -22.772 1 15.84 453 GLU B C 1
ATOM 8302 O O . GLU B 1 453 ? 38.094 -51.058 -23.025 1 15.84 453 GLU B O 1
ATOM 8307 N N . THR B 1 454 ? 38.364 -49.283 -22.389 1 16.11 454 THR B N 1
ATOM 8308 C CA . THR B 1 454 ? 38.557 -48.388 -21.254 1 16.11 454 THR B CA 1
ATOM 8309 C C . THR B 1 454 ? 37.342 -48.414 -20.332 1 16.11 454 THR B C 1
ATOM 8311 O O . THR B 1 454 ? 37.434 -48.03 -19.164 1 16.11 454 THR B O 1
ATOM 8314 N N . VAL B 1 455 ? 35.95 -48.755 -20.511 1 16.25 455 VAL B N 1
ATOM 8315 C CA . VAL B 1 455 ? 35.008 -47.796 -19.944 1 16.25 455 VAL B CA 1
ATOM 8316 C C . VAL B 1 455 ? 34.781 -48.104 -18.466 1 16.25 455 VAL B C 1
ATOM 8318 O O . VAL B 1 455 ? 34.436 -49.232 -18.107 1 16.25 455 VAL B O 1
ATOM 8321 N N . SER B 1 456 ? 35.164 -47.278 -17.443 1 15.51 456 SER B N 1
ATOM 8322 C CA . SER B 1 456 ? 35.417 -47.217 -16.007 1 15.51 456 SER B CA 1
ATOM 8323 C C . SER B 1 456 ? 34.115 -47.114 -15.22 1 15.51 456 SER B C 1
ATOM 8325 O O . SER B 1 456 ? 33.318 -46.2 -15.445 1 15.51 456 SER B O 1
ATOM 8327 N N . ALA B 1 457 ? 33.502 -48.137 -14.645 1 16 457 ALA B N 1
ATOM 8328 C CA . ALA B 1 457 ? 32.358 -48.482 -13.803 1 16 457 ALA B CA 1
ATOM 8329 C C . ALA B 1 457 ? 32.517 -47.906 -12.399 1 16 457 ALA B C 1
ATOM 8331 O O . ALA B 1 457 ? 33.428 -48.292 -11.662 1 16 457 ALA B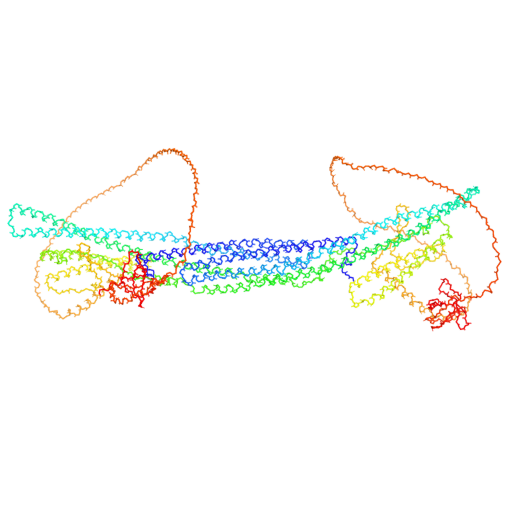 O 1
ATOM 8332 N N . ALA B 1 458 ? 32.028 -46.707 -12.189 1 15.71 458 ALA B N 1
ATOM 8333 C CA . ALA B 1 458 ? 32.251 -46.018 -10.92 1 15.71 458 ALA B CA 1
ATOM 8334 C C . ALA B 1 458 ? 31.559 -46.747 -9.772 1 15.71 458 ALA B C 1
ATOM 8336 O O . ALA B 1 458 ? 30.544 -47.418 -9.976 1 15.71 458 ALA B O 1
ATOM 8337 N N . THR B 1 459 ? 31.86 -46.408 -8.457 1 15.17 459 THR B N 1
ATOM 8338 C CA . THR B 1 459 ? 32.264 -46.913 -7.15 1 15.17 459 THR B CA 1
ATOM 8339 C C . THR B 1 459 ? 31.057 -47.053 -6.227 1 15.17 459 THR B C 1
ATOM 8341 O O . THR B 1 459 ? 30.032 -46.4 -6.435 1 15.17 459 THR B O 1
ATOM 8344 N N . GLY B 1 460 ? 31.129 -47.694 -4.939 1 14.45 460 GLY B N 1
ATOM 8345 C CA . GLY B 1 460 ? 30.781 -48.702 -3.951 1 14.45 460 GLY B CA 1
ATOM 8346 C C . GLY B 1 460 ? 30.062 -48.131 -2.743 1 14.45 460 GLY B C 1
ATOM 8347 O O . GLY B 1 460 ? 29.717 -48.865 -1.815 1 14.45 460 GLY B O 1
ATOM 8348 N N . LYS B 1 461 ? 29.774 -46.828 -2.483 1 14.9 461 LYS B N 1
ATOM 8349 C CA . LYS B 1 461 ? 30.108 -46.667 -1.071 1 14.9 461 LYS B CA 1
ATOM 8350 C C . LYS B 1 461 ? 29.028 -47.273 -0.179 1 14.9 461 LYS B C 1
ATOM 8352 O O . LYS B 1 461 ? 27.886 -47.447 -0.608 1 14.9 461 LYS B O 1
ATOM 8357 N N . VAL B 1 462 ? 28.956 -46.954 1.235 1 14.72 462 VAL B N 1
ATOM 8358 C CA . VAL B 1 462 ? 29.271 -47.569 2.521 1 14.72 462 VAL B CA 1
ATOM 8359 C C . VAL B 1 462 ? 27.984 -47.815 3.305 1 14.72 462 VAL B C 1
ATOM 8361 O O . VAL B 1 462 ? 27.758 -48.918 3.809 1 14.72 462 VAL B O 1
ATOM 8364 N N . MET B 1 463 ? 27.18 -46.802 3.839 1 14.69 463 MET B N 1
ATOM 8365 C CA . MET B 1 463 ? 27.245 -46.748 5.296 1 14.69 463 MET B CA 1
ATOM 8366 C C . MET B 1 463 ? 26.219 -47.687 5.922 1 14.69 463 MET B C 1
ATOM 8368 O O . MET B 1 463 ? 25.22 -48.032 5.289 1 14.69 463 MET B O 1
ATOM 8372 N N . ARG B 1 464 ? 26.103 -47.879 7.32 1 14.12 464 ARG B N 1
ATOM 8373 C CA . ARG B 1 464 ? 26.248 -48.844 8.405 1 14.12 464 ARG B CA 1
ATOM 8374 C C . ARG B 1 464 ? 24.889 -49.239 8.973 1 14.12 464 ARG B C 1
ATOM 8376 O O . ARG B 1 464 ? 24.58 -50.426 9.09 1 14.12 464 ARG B O 1
ATOM 8383 N N . ASP B 1 465 ? 24.413 -48.651 10.09 1 14.24 465 ASP B N 1
ATOM 8384 C CA . ASP B 1 465 ? 24.481 -49.369 11.359 1 14.24 465 ASP B CA 1
ATOM 8385 C C . ASP B 1 465 ? 23.17 -50.096 11.65 1 14.24 465 ASP B C 1
ATOM 8387 O O . ASP B 1 465 ? 23.161 -51.31 11.863 1 14.24 465 ASP B O 1
ATOM 8391 N N . ASN B 1 466 ? 22.4 -49.566 12.724 1 14.53 466 ASN B N 1
ATOM 8392 C CA . ASN B 1 466 ? 22.226 -50.248 14.001 1 14.53 466 ASN B CA 1
ATOM 8393 C C . ASN B 1 466 ? 20.943 -51.074 14.025 1 14.53 466 ASN B C 1
ATOM 8395 O O . ASN B 1 466 ? 20.05 -50.866 13.202 1 14.53 466 ASN B O 1
ATOM 8399 N N . ARG B 1 467 ? 20.332 -51.292 15.204 1 14.71 467 ARG B N 1
ATOM 8400 C CA . ARG B 1 467 ? 20.09 -52.477 16.02 1 14.71 467 ARG B CA 1
ATOM 8401 C C . ARG B 1 467 ? 18.65 -52.957 15.873 1 14.71 467 ARG B C 1
ATOM 8403 O O . ARG B 1 467 ? 17.823 -52.279 15.26 1 14.71 467 ARG B O 1
ATOM 8410 N N . ARG B 1 468 ? 17.931 -53.104 16.986 1 14.26 468 ARG B N 1
ATOM 8411 C CA . ARG B 1 468 ? 17.554 -54.341 17.661 1 14.26 468 ARG B CA 1
ATOM 8412 C C . ARG B 1 468 ? 16.091 -54.683 17.401 1 14.26 468 ARG B C 1
ATOM 8414 O O . ARG B 1 468 ? 15.773 -55.799 16.984 1 14.26 468 ARG B O 1
ATOM 8421 N N . THR B 1 469 ? 15.135 -54.234 18.21 1 14.53 469 THR B N 1
ATOM 8422 C CA . THR B 1 469 ? 14.568 -55.183 19.162 1 14.53 469 THR B CA 1
ATOM 8423 C C . THR B 1 469 ? 13.284 -55.799 18.612 1 14.53 469 THR B C 1
ATOM 8425 O O . THR B 1 469 ? 13.169 -57.022 18.511 1 14.53 469 THR B O 1
ATOM 8428 N N . SER B 1 470 ? 12.092 -55.53 19.206 1 14.34 470 SER B N 1
ATOM 8429 C CA . SER B 1 470 ? 11.391 -56.534 20 1 14.34 470 SER B CA 1
ATOM 8430 C C . SER B 1 470 ? 10.24 -57.154 19.215 1 14.34 470 SER B C 1
ATOM 8432 O O . SER B 1 470 ? 10.172 -58.376 19.064 1 14.34 470 SER B O 1
ATOM 8434 N N . ASN B 1 471 ? 9.041 -56.862 19.603 1 14.31 471 ASN B N 1
ATOM 8435 C CA . ASN B 1 471 ? 8.227 -57.863 20.284 1 14.31 471 ASN B CA 1
ATOM 8436 C C . ASN B 1 471 ? 7.241 -58.528 19.328 1 14.31 471 ASN B C 1
ATOM 8438 O O . ASN B 1 471 ? 7.204 -59.755 19.222 1 14.31 471 ASN B O 1
ATOM 8442 N N . ALA B 1 472 ? 5.996 -58.041 19.256 1 14.89 472 ALA B N 1
ATOM 8443 C CA . ALA B 1 472 ? 4.969 -58.85 19.907 1 14.89 472 ALA B CA 1
ATOM 8444 C C . ALA B 1 472 ? 4.137 -59.611 18.88 1 14.89 472 ALA B C 1
ATOM 8446 O O . ALA B 1 472 ? 3.758 -60.762 19.109 1 14.89 472 ALA B O 1
ATOM 8447 N N . SER B 1 473 ? 3.928 -58.944 17.739 1 13.25 473 SER B N 1
ATOM 8448 C CA . SER B 1 473 ? 2.482 -59.122 17.658 1 13.25 473 SER B CA 1
ATOM 8449 C C . SER B 1 473 ? 2.123 -60.532 17.203 1 13.25 473 SER B C 1
ATOM 8451 O O . SER B 1 473 ? 2.967 -61.248 16.658 1 13.25 473 SER B O 1
ATOM 8453 N N . VAL B 1 474 ? 0.947 -60.668 16.653 1 14.93 474 VAL B N 1
ATOM 8454 C CA . VAL B 1 474 ? -0.283 -61.37 17.002 1 14.93 474 VAL B CA 1
ATOM 8455 C C . VAL B 1 474 ? -0.523 -62.513 16.018 1 14.93 474 VAL B C 1
ATOM 8457 O O . VAL B 1 474 ? -0.914 -63.612 16.416 1 14.93 474 VAL B O 1
ATOM 8460 N N . THR B 1 475 ? -0.434 -62.295 14.725 1 13.98 475 THR B N 1
ATOM 8461 C CA . THR B 1 475 ? -1.73 -62.684 14.18 1 13.98 475 THR B CA 1
ATOM 8462 C C . THR B 1 475 ? -1.697 -64.127 13.683 1 13.98 475 THR B C 1
ATOM 8464 O O . THR B 1 475 ? -2.623 -64.576 13.005 1 13.98 475 THR B O 1
ATOM 8467 N N . SER B 1 476 ? -1.026 -65.135 14.136 1 13.34 476 SER B N 1
ATOM 8468 C CA . SER B 1 476 ? -0.676 -66.192 13.193 1 13.34 476 SER B CA 1
ATOM 8469 C C . SER B 1 476 ? -1.922 -66.801 12.558 1 13.34 476 SER B C 1
ATOM 8471 O O . SER B 1 476 ? -2.038 -66.852 11.332 1 13.34 476 SER B O 1
ATOM 8473 N N . SER B 1 477 ? -2.256 -68.193 12.939 1 13.65 477 SER B N 1
ATOM 8474 C CA . SER B 1 477 ? -1.904 -69.406 12.208 1 13.65 477 SER B CA 1
ATOM 8475 C C . SER B 1 477 ? -3.1 -69.953 11.436 1 13.65 477 SER B C 1
ATOM 8477 O O . SER B 1 477 ? -2.996 -70.242 10.243 1 13.65 477 SER B O 1
ATOM 8479 N N . SER B 1 478 ? -4.124 -70.611 12.051 1 13.57 478 SER B N 1
ATOM 8480 C CA . SER B 1 478 ? -4.097 -72.059 11.875 1 13.57 478 SER B CA 1
ATOM 8481 C C . SER B 1 478 ? -4.856 -72.479 10.621 1 13.57 478 SER B C 1
ATOM 8483 O O . SER B 1 478 ? -5.621 -71.692 10.06 1 13.57 478 SER B O 1
ATOM 8485 N N . THR B 1 479 ? -5.45 -73.879 10.596 1 13.66 479 THR B N 1
ATOM 8486 C CA . THR B 1 479 ? -5.256 -75.208 10.029 1 13.66 479 THR B CA 1
ATOM 8487 C C . THR B 1 479 ? -6.456 -75.615 9.178 1 13.66 479 THR B C 1
ATOM 8489 O O . THR B 1 479 ? -6.464 -76.694 8.583 1 13.66 479 THR B O 1
ATOM 8492 N N . LYS B 1 480 ? -7.506 -74.799 8.739 1 13.54 480 LYS B N 1
ATOM 8493 C CA . LYS B 1 480 ? -8.591 -75.775 8.699 1 13.54 480 LYS B CA 1
ATOM 8494 C C . LYS B 1 480 ? -8.32 -76.855 7.655 1 13.54 480 LYS B C 1
ATOM 8496 O O . LYS B 1 480 ? -7.825 -76.562 6.565 1 13.54 480 LYS B O 1
ATOM 8501 N N . ASN B 1 481 ? -8.785 -78.262 7.851 1 13.76 481 ASN B N 1
ATOM 8502 C CA . ASN B 1 481 ? -8.495 -79.674 7.627 1 13.76 481 ASN B CA 1
ATOM 8503 C C . ASN B 1 481 ? -8.975 -80.135 6.254 1 13.76 481 ASN B C 1
ATOM 8505 O O . ASN B 1 481 ? -8.257 -80.843 5.546 1 13.76 481 ASN B O 1
ATOM 8509 N N . SER B 1 482 ? -10.327 -80.146 5.745 1 13.47 482 SER B N 1
ATOM 8510 C CA . SER B 1 482 ? -10.878 -81.491 5.606 1 13.47 482 SER B CA 1
ATOM 8511 C C . SER B 1 482 ? -10.478 -82.118 4.275 1 13.47 482 SER B C 1
ATOM 8513 O O . SER B 1 482 ? -10.059 -81.415 3.353 1 13.47 482 SER B O 1
ATOM 8515 N N . VAL B 1 483 ? -11.528 -83.133 3.677 1 13.81 483 VAL B N 1
ATOM 8516 C CA . VAL B 1 483 ? -11.51 -84.579 3.48 1 13.81 483 VAL B CA 1
ATOM 8517 C C . VAL B 1 483 ? -11.191 -84.898 2.021 1 13.81 483 VAL B C 1
ATOM 8519 O O . VAL B 1 483 ? -11.321 -84.037 1.148 1 13.81 483 VAL B O 1
ATOM 8522 N N . PRO B 1 484 ? -11.897 -86.131 1.415 1 14.4 484 PRO B N 1
ATOM 8523 C CA . PRO B 1 484 ? -11.294 -87.425 1.087 1 14.4 484 PRO B CA 1
ATOM 8524 C C . PRO B 1 484 ? -11.06 -87.604 -0.412 1 14.4 484 PRO B C 1
ATOM 8526 O O . PRO B 1 484 ? -10.741 -86.638 -1.11 1 14.4 484 PRO B O 1
ATOM 8529 N N . PRO B 1 485 ? -11.9 -88.715 -1.146 1 14.55 485 PRO B N 1
ATOM 8530 C CA . PRO B 1 485 ? -11.325 -90.003 -1.541 1 14.55 485 PRO B CA 1
ATOM 8531 C C . PRO B 1 485 ? -11.09 -90.107 -3.047 1 14.55 485 PRO B C 1
ATOM 8533 O O . PRO B 1 485 ? -9.989 -90.457 -3.481 1 14.55 485 PRO B O 1
ATOM 8536 N N . ALA B 1 486 ? -12.202 -90.743 -4.085 1 14.29 486 ALA B N 1
ATOM 8537 C CA . ALA B 1 486 ? -12.117 -92.12 -4.564 1 14.29 486 ALA B CA 1
ATOM 8538 C C . ALA B 1 486 ? -11.477 -92.181 -5.948 1 14.29 486 ALA B C 1
ATOM 8540 O O . ALA B 1 486 ? -11.406 -91.169 -6.651 1 14.29 486 ALA B O 1
ATOM 8541 N N . SER B 1 487 ? -11.917 -93.278 -6.914 1 14.16 487 SER B N 1
ATOM 8542 C CA . SER B 1 487 ? -11.232 -94.479 -7.383 1 14.16 487 SER B CA 1
ATOM 8543 C C . SER B 1 487 ? -10.774 -94.325 -8.83 1 14.16 487 SER B C 1
ATOM 8545 O O . SER B 1 487 ? -11.235 -93.429 -9.54 1 14.16 487 SER B O 1
ATOM 8547 N N . PRO B 1 488 ? -11.145 -95.427 -9.809 1 14.64 488 PRO B N 1
ATOM 8548 C CA . PRO B 1 488 ? -10.23 -96.437 -10.344 1 14.64 488 PRO B CA 1
ATOM 8549 C C . PRO B 1 488 ? -9.83 -96.164 -11.792 1 14.64 488 PRO B C 1
ATOM 8551 O O . PRO B 1 488 ? -10.464 -95.349 -12.468 1 14.64 488 PRO B O 1
ATOM 8554 N N . GLU B 1 489 ? -9.736 -97.29 -12.715 1 14.55 489 GLU B N 1
ATOM 8555 C CA . GLU B 1 489 ? -8.624 -97.961 -13.383 1 14.55 489 GLU B CA 1
ATOM 8556 C C . GLU B 1 489 ? -8.658 -97.718 -14.889 1 14.55 489 GLU B C 1
ATOM 8558 O O . GLU B 1 489 ? -7.661 -97.291 -15.477 1 14.55 489 GLU B O 1
ATOM 8563 N N . PHE B 1 490 ? -9.271 -98.769 -15.872 1 14.37 490 PHE B N 1
ATOM 8564 C CA . PHE B 1 490 ? -8.492 -99.722 -16.654 1 14.37 490 PHE B CA 1
ATOM 8565 C C . PHE B 1 490 ? -8.399 -99.28 -18.11 1 14.37 490 PHE B C 1
ATOM 8567 O O . PHE B 1 490 ? -9.309 -98.628 -18.625 1 14.37 490 PHE B O 1
ATOM 8574 N N . GLU B 1 491 ? -7.451 -99.783 -19.026 1 14.65 491 GLU B N 1
ATOM 8575 C CA . GLU B 1 491 ? -6.455 -99.597 -20.077 1 14.65 491 GLU B CA 1
ATOM 8576 C C . GLU B 1 491 ? -7.015 -99.982 -21.443 1 14.65 491 GLU B C 1
ATOM 8578 O O . GLU B 1 491 ? -6.736 -99.319 -22.444 1 14.65 491 GLU B O 1
ATOM 8583 N N . THR B 1 492 ? -7.731 -101.122 -21.8 1 15.3 492 THR B N 1
ATOM 8584 C CA . THR B 1 492 ? -6.963 -102.057 -22.614 1 15.3 492 THR B CA 1
ATOM 8585 C C . THR B 1 492 ? -7.011 -101.658 -24.086 1 15.3 492 THR B C 1
ATOM 8587 O O . THR B 1 492 ? -7.888 -100.897 -24.5 1 15.3 492 THR B O 1
ATOM 8590 N N . PRO B 1 493 ? -7.318 -102.673 -25.248 1 15.67 493 PRO B N 1
ATOM 8591 C CA . PRO B 1 493 ? -6.559 -103.334 -26.312 1 15.67 493 PRO B CA 1
ATOM 8592 C C . PRO B 1 493 ? -6.826 -102.73 -27.689 1 15.67 493 PRO B C 1
ATOM 8594 O O . PRO B 1 493 ? -7.868 -102.104 -27.901 1 15.67 493 PRO B O 1
ATOM 8597 N N . VAL B 1 494 ? -6.132 -103.222 -28.973 1 16.42 494 VAL B N 1
ATOM 8598 C CA . VAL B 1 494 ? -5.264 -103.053 -30.134 1 16.42 494 VAL B CA 1
ATOM 8599 C C . VAL B 1 494 ? -6.068 -103.26 -31.415 1 16.42 494 VAL B C 1
ATOM 8601 O O . VAL B 1 494 ? -5.581 -102.98 -32.513 1 16.42 494 VAL B O 1
ATOM 8604 N N . GLU B 1 495 ? -7.109 -104.026 -31.692 1 15.18 495 GLU B N 1
ATOM 8605 C CA . GLU B 1 495 ? -7.124 -104.964 -32.811 1 15.18 495 GLU B CA 1
ATOM 8606 C C . GLU B 1 495 ? -7.306 -104.236 -34.14 1 15.18 495 GLU B C 1
ATOM 8608 O O . GLU B 1 495 ? -6.589 -104.505 -35.105 1 15.18 495 GLU B O 1
ATOM 8613 N N . THR B 1 496 ? -8.381 -103.73 -34.769 1 16.22 496 THR B N 1
ATOM 8614 C CA . THR B 1 496 ? -8.955 -104.419 -35.919 1 16.22 496 THR B CA 1
ATOM 8615 C C . THR B 1 496 ? -8.376 -103.875 -37.221 1 16.22 496 THR B C 1
ATOM 8617 O O . THR B 1 496 ? -8.228 -102.661 -37.381 1 16.22 496 THR B O 1
ATOM 8620 N N . PRO B 1 497 ? -7.746 -104.668 -38.432 1 16.78 497 PRO B N 1
ATOM 8621 C CA . PRO B 1 497 ? -7.011 -104.907 -39.676 1 16.78 497 PRO B CA 1
ATOM 8622 C C . PRO B 1 497 ? -7.69 -104.281 -40.893 1 16.78 497 PRO B C 1
ATOM 8624 O O . PRO B 1 497 ? -7.017 -103.919 -41.861 1 16.78 497 PRO B O 1
ATOM 8627 N N . ALA B 1 498 ? -8.759 -103.979 -41.474 1 15.71 498 ALA B N 1
ATOM 8628 C CA . ALA B 1 498 ? -9.257 -104.511 -42.74 1 15.71 498 ALA B CA 1
ATOM 8629 C C . ALA B 1 498 ? -8.74 -103.694 -43.92 1 15.71 498 ALA B C 1
ATOM 8631 O O . ALA B 1 498 ? -8.308 -104.255 -44.93 1 15.71 498 ALA B O 1
ATOM 8632 N N . LYS B 1 499 ? -8.798 -102.156 -44.332 1 16.71 499 LYS B N 1
ATOM 8633 C CA . LYS B 1 499 ? -9.673 -101.765 -45.434 1 16.71 499 LYS B CA 1
ATOM 8634 C C . LYS B 1 499 ? -8.962 -101.907 -46.777 1 16.71 499 LYS B C 1
ATOM 8636 O O . LYS B 1 499 ? -7.796 -101.529 -46.911 1 16.71 499 LYS B O 1
ATOM 8641 N N . PRO B 1 500 ? -9.509 -102.198 -48.177 1 17.13 500 PRO B N 1
ATOM 8642 C CA . PRO B 1 500 ? -9.553 -102.706 -49.55 1 17.13 500 PRO B CA 1
ATOM 8643 C C . PRO B 1 500 ? -9.093 -101.672 -50.576 1 17.13 500 PRO B C 1
ATOM 8645 O O . PRO B 1 500 ? -8.97 -100.488 -50.253 1 17.13 500 PRO B O 1
ATOM 8648 N N . GLU B 1 501 ? -9.458 -101.454 -52.108 1 19.81 501 GLU B N 1
ATOM 8649 C CA . GLU B 1 501 ? -9.083 -101.646 -53.506 1 19.81 501 GLU B CA 1
ATOM 8650 C C . GLU B 1 501 ? -9.038 -100.317 -54.254 1 19.81 501 GLU B C 1
ATOM 8652 O O . GLU B 1 501 ? -8.083 -100.041 -54.983 1 19.81 501 GLU B O 1
ATOM 8657 N N . VAL B 1 502 ? -10.137 -98.981 -54.727 1 20.5 502 VAL B N 1
ATOM 8658 C CA . VAL B 1 502 ? -11.033 -98.783 -55.862 1 20.5 502 VAL B CA 1
ATOM 8659 C C . VAL B 1 502 ? -10.467 -97.707 -56.786 1 20.5 502 VAL B C 1
ATOM 8661 O O . VAL B 1 502 ? -9.643 -96.891 -56.366 1 20.5 502 VAL B O 1
ATOM 8664 N N . THR B 1 503 ? -10.912 -97.193 -58.439 1 22.21 503 THR B N 1
ATOM 8665 C CA . THR B 1 503 ? -10.715 -96.863 -59.846 1 22.21 503 THR B CA 1
ATOM 8666 C C . THR B 1 503 ? -10.953 -95.376 -60.091 1 22.21 503 THR B C 1
ATOM 8668 O O . THR B 1 503 ? -10.631 -94.859 -61.163 1 22.21 503 THR B O 1
ATOM 8671 N N . ASN B 1 504 ? -11.462 -93.85 -59.552 1 22.55 504 ASN B N 1
ATOM 8672 C CA . ASN B 1 504 ? -12.574 -92.914 -59.675 1 22.55 504 ASN B CA 1
ATOM 8673 C C . ASN B 1 504 ? -12.321 -91.883 -60.772 1 22.55 504 ASN B C 1
ATOM 8675 O O . ASN B 1 504 ? -11.397 -91.075 -60.668 1 22.55 504 ASN B O 1
ATOM 8679 N N . SER B 1 505 ? -13.392 -91.958 -62.321 1 29.51 505 SER B N 1
ATOM 8680 C CA . SER B 1 505 ? -14.737 -91.938 -62.888 1 29.51 505 SER B CA 1
ATOM 8681 C C . SER B 1 505 ? -15.793 -91.775 -61.8 1 29.51 505 SER B C 1
ATOM 8683 O O . SER B 1 505 ? -16.766 -92.53 -61.753 1 29.51 505 SER B O 1
ATOM 8685 N N . GLY B 1 506 ? -15.819 -90.994 -60.869 1 28.71 506 GLY B N 1
ATOM 8686 C CA . GLY B 1 506 ? -16.016 -89.954 -59.872 1 28.71 506 GLY B CA 1
ATOM 8687 C C . GLY B 1 506 ? -16.216 -88.577 -60.477 1 28.71 506 GLY B C 1
ATOM 8688 O O . GLY B 1 506 ? -15.382 -88.107 -61.254 1 28.71 506 GLY B O 1
ATOM 8689 N N . GLU B 1 507 ? -17.488 -88.184 -60.793 1 35.28 507 GLU B N 1
ATOM 8690 C CA . GLU B 1 507 ? -18.024 -86.87 -61.133 1 35.28 507 GLU B CA 1
ATOM 8691 C C . GLU B 1 507 ? -17.292 -85.763 -60.379 1 35.28 507 GLU B C 1
ATOM 8693 O O . GLU B 1 507 ? -17.17 -85.816 -59.154 1 35.28 507 GLU B O 1
ATOM 8698 N N . THR B 1 508 ? -16.581 -85.135 -61.033 1 44 508 THR B N 1
ATOM 8699 C CA . THR B 1 508 ? -15.79 -84.037 -60.488 1 44 508 THR B CA 1
ATOM 8700 C C . THR B 1 508 ? -16.695 -82.929 -59.957 1 44 508 THR B C 1
ATOM 8702 O O . THR B 1 508 ? -17.424 -82.295 -60.723 1 44 508 THR B O 1
ATOM 8705 N N . THR B 1 509 ? -17.433 -83.083 -58.977 1 53.82 509 THR B N 1
ATOM 8706 C CA . THR B 1 509 ? -18.366 -82.174 -58.321 1 53.82 509 THR B CA 1
ATOM 8707 C C . THR B 1 509 ? -17.796 -80.759 -58.268 1 53.82 509 THR B C 1
ATOM 8709 O O . THR B 1 509 ? -16.66 -80.558 -57.833 1 53.82 509 THR B O 1
ATOM 8712 N N . VAL B 1 510 ? -18.452 -79.804 -58.865 1 64.31 510 VAL B N 1
ATOM 8713 C CA . VAL B 1 510 ? -18.134 -78.381 -58.808 1 64.31 510 VAL B CA 1
ATOM 8714 C C . VAL B 1 510 ? -18.198 -77.895 -57.362 1 64.31 510 VAL B C 1
ATOM 8716 O O . VAL B 1 510 ? -19.236 -78.012 -56.706 1 64.31 510 VAL B O 1
ATOM 8719 N N . LEU B 1 511 ? -17.193 -77.655 -56.867 1 71 511 LEU B N 1
ATOM 8720 C CA . LEU B 1 511 ? -17.085 -77.262 -55.466 1 71 511 LEU B CA 1
ATOM 8721 C C . LEU B 1 511 ? -17.691 -75.88 -55.242 1 71 511 LEU B C 1
ATOM 8723 O O . LEU B 1 511 ? -18.402 -75.661 -54.259 1 71 511 LEU B O 1
ATOM 8727 N N . CYS B 1 512 ? -17.429 -74.968 -56.188 1 75.11 512 CYS B N 1
ATOM 8728 C CA . CYS B 1 512 ? -17.987 -73.624 -56.09 1 75.11 512 CYS B CA 1
ATOM 8729 C C . CYS B 1 512 ? -17.895 -72.895 -57.425 1 75.11 512 CYS B C 1
ATOM 8731 O O . CYS B 1 512 ? -17.157 -73.317 -58.317 1 75.11 512 CYS B O 1
ATOM 8733 N N . ARG B 1 513 ? -18.818 -71.83 -57.652 1 80.38 513 ARG B N 1
ATOM 8734 C CA . ARG B 1 513 ? -18.735 -70.921 -58.791 1 80.38 513 ARG B CA 1
ATOM 8735 C C . ARG B 1 513 ? -18.106 -69.592 -58.386 1 80.38 513 ARG B C 1
ATOM 8737 O O . ARG B 1 513 ? -18.458 -69.023 -57.351 1 80.38 513 ARG B O 1
ATOM 8744 N N . CYS B 1 514 ? -17.065 -69.279 -59.094 1 75.14 514 CYS B N 1
ATOM 8745 C CA . CYS B 1 514 ? -16.426 -67.999 -58.814 1 75.14 514 CYS B CA 1
ATOM 8746 C C . CYS B 1 514 ? -16.436 -67.103 -60.047 1 75.14 514 CYS B C 1
ATOM 8748 O O . CYS B 1 514 ? -16.555 -67.59 -61.173 1 75.14 514 CYS B O 1
ATOM 8750 N N . VAL B 1 515 ? -16.486 -65.877 -59.896 1 82.61 515 VAL B N 1
ATOM 8751 C CA . VAL B 1 515 ? -16.452 -64.899 -60.977 1 82.61 515 VAL B CA 1
ATOM 8752 C C . VAL B 1 515 ? -15.055 -64.29 -61.079 1 82.61 515 VAL B C 1
ATOM 8754 O O . VAL B 1 515 ? -14.483 -63.862 -60.074 1 82.61 515 VAL B O 1
ATOM 8757 N N . ALA B 1 516 ? -14.413 -64.337 -62.112 1 76.26 516 ALA B N 1
ATOM 8758 C CA . ALA B 1 516 ? -13.108 -63.719 -62.335 1 76.26 516 ALA B CA 1
ATOM 8759 C C . ALA B 1 516 ? -13.182 -62.205 -62.163 1 76.26 516 ALA B C 1
ATOM 8761 O O . ALA B 1 516 ? -13.988 -61.538 -62.816 1 76.26 516 ALA B O 1
ATOM 8762 N N . ILE B 1 517 ? -12.435 -61.588 -61.397 1 79.99 517 ILE B N 1
ATOM 8763 C CA . ILE B 1 517 ? -12.446 -60.156 -61.121 1 79.99 517 ILE B CA 1
ATOM 8764 C C . ILE B 1 517 ? -11.33 -59.47 -61.906 1 79.99 517 ILE B C 1
ATOM 8766 O O . ILE B 1 517 ? -11.319 -58.244 -62.039 1 79.99 517 ILE B O 1
ATOM 8770 N N . TYR B 1 518 ? -10.424 -60.395 -62.449 1 80.93 518 TYR B N 1
ATOM 8771 C CA . TYR B 1 518 ? -9.348 -59.928 -63.316 1 80.93 518 TYR B CA 1
ATOM 8772 C C . TYR B 1 518 ? -9.157 -60.864 -64.503 1 80.93 518 TYR B C 1
ATOM 8774 O O . TYR B 1 518 ? -9.495 -62.048 -64.428 1 80.93 518 TYR B O 1
ATOM 8782 N N . ASP B 1 519 ? -8.521 -60.288 -65.383 1 82.42 519 ASP B N 1
ATOM 8783 C CA . ASP B 1 519 ? -8.1 -61.083 -66.532 1 82.42 519 ASP B CA 1
ATOM 8784 C C . ASP B 1 519 ? -6.865 -61.918 -66.2 1 82.42 519 ASP B C 1
ATOM 8786 O O . ASP B 1 519 ? -5.947 -61.438 -65.532 1 82.42 519 ASP B O 1
ATOM 8790 N N . TYR B 1 520 ? -6.841 -63.139 -66.533 1 79.89 520 TYR B N 1
ATOM 8791 C CA . TYR B 1 520 ? -5.684 -64.028 -66.506 1 79.89 520 TYR B CA 1
ATOM 8792 C C . TYR B 1 520 ? -5.532 -64.764 -67.831 1 79.89 520 TYR B C 1
ATOM 8794 O O . TYR B 1 520 ? -6.453 -65.453 -68.276 1 79.89 520 TYR B O 1
ATOM 8802 N N . ALA B 1 521 ? -4.434 -64.605 -68.444 1 82.17 521 ALA B N 1
ATOM 8803 C CA . ALA B 1 521 ? -4.088 -65.33 -69.664 1 82.17 521 ALA B CA 1
ATOM 8804 C C . ALA B 1 521 ? -3.221 -66.547 -69.353 1 82.17 521 ALA B C 1
ATOM 8806 O O . ALA B 1 521 ? -2.146 -66.417 -68.763 1 82.17 521 ALA B O 1
ATOM 8807 N N . ALA B 1 522 ? -3.471 -67.674 -69.503 1 77.59 522 ALA B N 1
ATOM 8808 C CA . ALA B 1 522 ? -2.74 -68.918 -69.276 1 77.59 522 ALA B CA 1
ATOM 8809 C C . ALA B 1 522 ? -1.373 -68.882 -69.953 1 77.59 522 ALA B C 1
ATOM 8811 O O . ALA B 1 522 ? -1.261 -68.5 -71.121 1 77.59 522 ALA B O 1
ATOM 8812 N N . THR B 1 523 ? -0.286 -69.04 -69.187 1 76.34 523 THR B N 1
ATOM 8813 C CA . THR B 1 523 ? 1.073 -69.059 -69.718 1 76.34 523 THR B CA 1
ATOM 8814 C C . THR B 1 523 ? 1.513 -70.487 -70.028 1 76.34 523 THR B C 1
ATOM 8816 O O . THR B 1 523 ? 2.43 -70.7 -70.823 1 76.34 523 THR B O 1
ATOM 8819 N N . ARG B 1 524 ? 0.752 -71.666 -69.373 1 79.94 524 ARG B N 1
ATOM 8820 C CA . ARG B 1 524 ? 1.019 -73.092 -69.537 1 79.94 524 ARG B CA 1
ATOM 8821 C C . ARG B 1 524 ? -0.212 -73.822 -70.063 1 79.94 524 ARG B C 1
ATOM 8823 O O . ARG B 1 524 ? -1.34 -73.358 -69.884 1 79.94 524 ARG B O 1
ATOM 8830 N N . PRO B 1 525 ? -0.117 -74.88 -70.596 1 79.44 525 PRO B N 1
ATOM 8831 C CA . PRO B 1 525 ? -1.229 -75.606 -71.213 1 79.44 525 PRO B CA 1
ATOM 8832 C C . PRO B 1 525 ? -2.237 -76.123 -70.188 1 79.44 525 PRO B C 1
ATOM 8834 O O . PRO B 1 525 ? -3.394 -76.377 -70.53 1 79.44 525 PRO B O 1
ATOM 8837 N N . ASP B 1 526 ? -2.039 -76.274 -69.032 1 79.67 526 ASP B N 1
ATOM 8838 C CA . ASP B 1 526 ? -2.907 -76.82 -67.993 1 79.67 526 ASP B CA 1
ATOM 8839 C C . ASP B 1 526 ? -3.624 -75.706 -67.235 1 79.67 526 ASP B C 1
ATOM 8841 O O . ASP B 1 526 ? -4.451 -75.975 -66.361 1 79.67 526 ASP B O 1
ATOM 8845 N N . GLU B 1 527 ? -3.112 -74.482 -67.475 1 84.87 527 GLU B N 1
ATOM 8846 C CA . GLU B 1 527 ? -3.719 -73.322 -66.83 1 84.87 527 GLU B CA 1
ATOM 8847 C C . GLU B 1 527 ? -4.942 -72.836 -67.604 1 84.87 527 GLU B C 1
ATOM 8849 O O . GLU B 1 527 ? -5.053 -73.071 -68.809 1 84.87 527 GLU B O 1
ATOM 8854 N N . LEU B 1 528 ? -5.691 -72.071 -67.021 1 82.41 528 LEU B N 1
ATOM 8855 C CA . LEU B 1 528 ? -6.951 -71.564 -67.554 1 82.41 528 LEU B CA 1
ATOM 8856 C C . LEU B 1 528 ? -6.895 -70.051 -67.736 1 82.41 528 LEU B C 1
ATOM 8858 O O . LEU B 1 528 ? -6.54 -69.323 -66.807 1 82.41 528 LEU B O 1
ATOM 8862 N N . SER B 1 529 ? -7.131 -69.621 -68.932 1 86.88 529 SER B N 1
ATOM 8863 C CA . SER B 1 529 ? -7.252 -68.184 -69.151 1 86.88 529 SER B CA 1
ATOM 8864 C C . SER B 1 529 ? -8.619 -67.671 -68.708 1 86.88 529 SER B C 1
ATOM 8866 O O . SER B 1 529 ? -9.649 -68.25 -69.06 1 86.88 529 SER B O 1
ATOM 8868 N N . ILE B 1 530 ? -8.707 -66.713 -67.902 1 79.79 530 ILE B N 1
ATOM 8869 C CA . ILE B 1 530 ? -9.979 -66.2 -67.405 1 79.79 530 ILE B CA 1
ATOM 8870 C C . ILE B 1 530 ? -10.049 -64.691 -67.627 1 79.79 530 ILE B C 1
ATOM 8872 O O . ILE B 1 530 ? -9.026 -64.003 -67.587 1 79.79 530 ILE B O 1
ATOM 8876 N N . LYS B 1 531 ? -11.189 -64.173 -68.033 1 84.19 531 LYS B N 1
ATOM 8877 C CA . LYS B 1 531 ? -11.467 -62.75 -68.211 1 84.19 531 LYS B CA 1
ATOM 8878 C C . LYS B 1 531 ? -12.345 -62.217 -67.082 1 84.19 531 LYS B C 1
ATOM 8880 O O . LYS B 1 531 ? -13.187 -62.941 -66.548 1 84.19 531 LYS B O 1
ATOM 8885 N N . GLU B 1 532 ? -12.026 -61.008 -66.701 1 82.46 532 GLU B N 1
ATOM 8886 C CA . GLU B 1 532 ? -12.855 -60.371 -65.682 1 82.46 532 GLU B CA 1
ATOM 8887 C C . GLU B 1 532 ? -14.339 -60.535 -65.995 1 82.46 532 GLU B C 1
ATOM 8889 O O . GLU B 1 532 ? -14.779 -60.244 -67.11 1 82.46 532 GLU B O 1
ATOM 8894 N N . GLY B 1 533 ? -15.077 -61.091 -65.071 1 83.17 533 GLY B N 1
ATOM 8895 C CA . GLY B 1 533 ? -16.504 -61.327 -65.227 1 83.17 533 GLY B CA 1
ATOM 8896 C C . GLY B 1 533 ? -16.838 -62.769 -65.556 1 83.17 533 GLY B C 1
ATOM 8897 O O . GLY B 1 533 ? -18.005 -63.165 -65.522 1 83.17 533 GLY B O 1
ATOM 8898 N N . ASP B 1 534 ? -16.015 -63.576 -65.985 1 77.46 534 ASP B N 1
ATOM 8899 C CA . ASP B 1 534 ? -16.268 -64.975 -66.317 1 77.46 534 ASP B CA 1
ATOM 8900 C C . ASP B 1 534 ? -16.738 -65.754 -65.09 1 77.46 534 ASP B C 1
ATOM 8902 O O . ASP B 1 534 ? -16.196 -65.586 -63.996 1 77.46 534 ASP B O 1
ATOM 8906 N N . VAL B 1 535 ? -17.734 -66.468 -65.19 1 84.04 535 VAL B N 1
ATOM 8907 C CA . VAL B 1 535 ? -18.191 -67.364 -64.133 1 84.04 535 VAL B CA 1
ATOM 8908 C C . VAL B 1 535 ? -17.478 -68.709 -64.252 1 84.04 535 VAL B C 1
ATOM 8910 O O . VAL B 1 535 ? -17.578 -69.383 -65.28 1 84.04 535 VAL B O 1
ATOM 8913 N N . ILE B 1 536 ? -16.659 -69.132 -63.221 1 79.88 536 ILE B N 1
ATOM 8914 C CA . ILE B 1 536 ? -15.818 -70.324 -63.236 1 79.88 536 ILE B CA 1
ATOM 8915 C C . ILE B 1 536 ? -16.401 -71.379 -62.299 1 79.88 536 ILE B C 1
ATOM 8917 O O . ILE B 1 536 ? -16.671 -71.099 -61.129 1 79.88 536 ILE B O 1
ATOM 8921 N N . ASN B 1 537 ? -16.672 -72.393 -62.763 1 81.63 537 ASN B N 1
ATOM 8922 C CA . ASN B 1 537 ? -17.019 -73.564 -61.965 1 81.63 537 ASN B CA 1
ATOM 8923 C C . ASN B 1 537 ? -15.778 -74.23 -61.378 1 81.63 537 ASN B C 1
ATOM 8925 O O . ASN B 1 537 ? -14.936 -74.744 -62.118 1 81.63 537 ASN B O 1
ATOM 8929 N N . VAL B 1 538 ? -15.59 -74.148 -60.18 1 77.22 538 VAL B N 1
ATOM 8930 C CA . VAL B 1 538 ? -14.406 -74.66 -59.497 1 77.22 538 VAL B CA 1
ATOM 8931 C C . VAL B 1 538 ? -14.64 -76.109 -59.074 1 77.22 538 VAL B C 1
ATOM 8933 O O . VAL B 1 538 ? -15.624 -76.414 -58.397 1 77.22 538 VAL B O 1
ATOM 8936 N N . PHE B 1 539 ? -13.818 -76.942 -59.455 1 77.51 539 PHE B N 1
ATOM 8937 C CA . PHE B 1 539 ? -13.903 -78.373 -59.191 1 77.51 539 PHE B CA 1
ATOM 8938 C C . PHE B 1 539 ? -13.019 -78.76 -58.011 1 77.51 539 PHE B C 1
ATOM 8940 O O . PHE B 1 539 ? -13.297 -79.737 -57.314 1 77.51 539 PHE B O 1
ATOM 8947 N N . GLU B 1 540 ? -11.926 -77.939 -58.012 1 75.48 540 GLU B N 1
ATOM 8948 C CA . GLU B 1 540 ? -10.898 -78.27 -57.029 1 75.48 540 GLU B CA 1
ATOM 8949 C C . GLU B 1 540 ? -10.21 -77.013 -56.505 1 75.48 540 GLU B C 1
ATOM 8951 O O . GLU B 1 540 ? -9.809 -76.147 -57.286 1 75.48 540 GLU B O 1
ATOM 8956 N N . LYS B 1 541 ? -10.137 -76.731 -55.375 1 73 541 LYS B N 1
ATOM 8957 C CA . LYS B 1 541 ? -9.392 -75.668 -54.705 1 73 541 LYS B CA 1
ATOM 8958 C C . LYS B 1 541 ? -8.036 -76.17 -54.217 1 73 541 LYS B C 1
ATOM 8960 O O . LYS B 1 541 ? -7.966 -76.994 -53.303 1 73 541 LYS B O 1
ATOM 8965 N N . GLY B 1 542 ? -6.925 -75.94 -54.796 1 67.36 542 GLY B N 1
ATOM 8966 C CA . GLY B 1 542 ? -5.595 -76.424 -54.463 1 67.36 542 GLY B CA 1
ATOM 8967 C C . GLY B 1 542 ? -4.961 -75.676 -53.305 1 67.36 542 GLY B C 1
ATOM 8968 O O . GLY B 1 542 ? -5.351 -74.547 -53 1 67.36 542 GLY B O 1
ATOM 8969 N N . GLU B 1 543 ? -3.943 -75.999 -52.449 1 65.44 543 GLU B N 1
ATOM 8970 C CA . GLU B 1 543 ? -3.335 -75.412 -51.259 1 65.44 543 GLU B CA 1
ATOM 8971 C C . GLU B 1 543 ? -2.461 -74.215 -51.618 1 65.44 543 GLU B C 1
ATOM 8973 O O . GLU B 1 543 ? -2.306 -73.289 -50.818 1 65.44 543 GLU B O 1
ATOM 8978 N N . ASP B 1 544 ? -2.059 -74.128 -52.735 1 65.6 544 ASP B N 1
ATOM 8979 C CA . ASP B 1 544 ? -1.112 -73.104 -53.164 1 65.6 544 ASP B CA 1
ATOM 8980 C C . ASP B 1 544 ? -1.831 -71.944 -53.85 1 65.6 544 ASP B C 1
ATOM 8982 O O . ASP B 1 544 ? -1.26 -71.278 -54.717 1 65.6 544 ASP B O 1
ATOM 8986 N N . ASP B 1 545 ? -3.017 -71.651 -53.724 1 73.78 545 ASP B N 1
ATOM 8987 C CA . ASP B 1 545 ? -3.84 -70.544 -54.201 1 73.78 545 ASP B CA 1
ATOM 8988 C C . ASP B 1 545 ? -4.094 -70.655 -55.702 1 73.78 545 ASP B C 1
ATOM 8990 O O . ASP B 1 545 ? -4.384 -69.656 -56.364 1 73.78 545 ASP B O 1
ATOM 8994 N N . TRP B 1 546 ? -3.784 -71.794 -56.231 1 80.01 546 TRP B N 1
ATOM 8995 C CA . TRP B 1 546 ? -4.207 -72.11 -57.591 1 80.01 546 TRP B CA 1
ATOM 8996 C C . TRP B 1 546 ? -5.396 -73.065 -57.584 1 80.01 546 TRP B C 1
ATOM 8998 O O . TRP B 1 546 ? -5.363 -74.104 -56.921 1 80.01 546 TRP B O 1
ATOM 9008 N N . TRP B 1 547 ? -6.442 -72.761 -58.192 1 82.2 547 TRP B N 1
ATOM 9009 C CA . TRP B 1 547 ? -7.669 -73.55 -58.235 1 82.2 547 TRP B CA 1
ATOM 9010 C C . TRP B 1 547 ? -7.869 -74.171 -59.614 1 82.2 547 TRP B C 1
ATOM 9012 O O . TRP B 1 547 ? -7.448 -73.603 -60.624 1 82.2 547 TRP B O 1
ATOM 9022 N N . ARG B 1 548 ? -8.357 -75.294 -59.549 1 85.96 548 ARG B N 1
ATOM 9023 C CA . ARG B 1 548 ? -8.716 -75.918 -60.819 1 85.96 548 ARG B CA 1
ATOM 9024 C C . ARG B 1 548 ? -10.181 -75.663 -61.159 1 85.96 548 ARG B C 1
ATOM 9026 O O . ARG B 1 548 ? -11.07 -75.955 -60.357 1 85.96 548 ARG B O 1
ATOM 9033 N N . GLY B 1 549 ? -10.413 -75.038 -62.141 1 85.09 549 GLY B N 1
ATOM 9034 C CA . GLY B 1 549 ? -11.776 -74.699 -62.519 1 85.09 549 GLY B CA 1
ATOM 9035 C C . GLY B 1 549 ? -12.018 -74.785 -64.014 1 85.09 549 GLY B C 1
ATOM 9036 O O . GLY B 1 549 ? -11.111 -75.124 -64.777 1 85.09 549 GLY B O 1
ATOM 9037 N N . GLU B 1 550 ? -13.296 -74.56 -64.473 1 83.69 550 GLU B N 1
ATOM 9038 C CA . GLU B 1 550 ? -13.723 -74.632 -65.867 1 83.69 550 GLU B CA 1
ATOM 9039 C C . GLU B 1 550 ? -14.46 -73.363 -66.285 1 83.69 550 GLU B C 1
ATOM 9041 O O . GLU B 1 550 ? -15.316 -72.865 -65.551 1 83.69 550 GLU B O 1
ATOM 9046 N N . VAL B 1 551 ? -14.075 -72.719 -67.419 1 81.25 551 VAL B N 1
ATOM 9047 C CA . VAL B 1 551 ? -14.754 -71.576 -68.02 1 81.25 551 VAL B CA 1
ATOM 9048 C C . VAL B 1 551 ? -14.929 -71.809 -69.519 1 81.25 551 VAL B C 1
ATOM 9050 O O . VAL B 1 551 ? -13.978 -72.182 -70.21 1 81.25 551 VAL B O 1
ATOM 9053 N N . ASN B 1 552 ? -16.244 -71.774 -70.137 1 79.13 552 ASN B N 1
ATOM 9054 C CA . ASN B 1 552 ? -16.571 -71.935 -71.549 1 79.13 552 ASN B CA 1
ATOM 9055 C C . ASN B 1 552 ? -16.101 -73.286 -72.083 1 79.13 552 ASN B C 1
ATOM 9057 O O . ASN B 1 552 ? -15.513 -73.361 -73.162 1 79.13 552 ASN B O 1
ATOM 9061 N N . ASN B 1 553 ? -16.115 -74.49 -71.108 1 79.83 553 ASN B N 1
ATOM 9062 C CA . ASN B 1 553 ? -15.825 -75.887 -71.414 1 79.83 553 ASN B CA 1
ATOM 9063 C C . ASN B 1 553 ? -14.323 -76.147 -71.478 1 79.83 553 ASN B C 1
ATOM 9065 O O . ASN B 1 553 ? -13.884 -77.13 -72.078 1 79.83 553 ASN B O 1
ATOM 9069 N N . GLN B 1 554 ? -13.661 -75.173 -71.077 1 81.56 554 GLN B N 1
ATOM 9070 C CA . GLN B 1 554 ? -12.224 -75.372 -70.92 1 81.56 554 GLN B CA 1
ATOM 9071 C C . GLN B 1 554 ? -11.841 -75.477 -69.447 1 81.56 554 GLN B C 1
ATOM 9073 O O . GLN B 1 554 ? -12.249 -74.646 -68.633 1 81.56 554 GLN B O 1
ATOM 9078 N N . SER B 1 555 ? -11.169 -76.473 -68.965 1 79.97 555 SER B N 1
ATOM 9079 C CA . SER B 1 555 ? -10.768 -76.7 -67.58 1 79.97 555 SER B CA 1
ATOM 9080 C C . SER B 1 555 ? -9.283 -76.416 -67.38 1 79.97 555 SER B C 1
ATOM 9082 O O . SER B 1 555 ? -8.473 -76.66 -68.277 1 79.97 555 SER B O 1
ATOM 9084 N N . GLY B 1 556 ? -8.844 -76.028 -66.235 1 82.95 556 GLY B N 1
ATOM 9085 C CA . GLY B 1 556 ? -7.456 -75.759 -65.894 1 82.95 556 GLY B CA 1
ATOM 9086 C C . GLY B 1 556 ? -7.291 -75.111 -64.533 1 82.95 556 GLY B C 1
ATOM 9087 O O . GLY B 1 556 ? -8.274 -74.886 -63.823 1 82.95 556 GLY B O 1
ATOM 9088 N N . LEU B 1 557 ? -5.996 -74.806 -64.347 1 82.46 557 LEU B N 1
ATOM 9089 C CA . LEU B 1 557 ? -5.662 -74.143 -63.092 1 82.46 557 LEU B CA 1
ATOM 9090 C C . LEU B 1 557 ? -5.713 -72.627 -63.248 1 82.46 557 LEU B C 1
ATOM 9092 O O . LEU B 1 557 ? -5.338 -72.093 -64.295 1 82.46 557 LEU B O 1
ATOM 9096 N N . PHE B 1 558 ? -6.179 -71.924 -62.256 1 81.43 558 PHE B N 1
ATOM 9097 C CA . PHE B 1 558 ? -6.178 -70.466 -62.237 1 81.43 558 PHE B CA 1
ATOM 9098 C C . PHE B 1 558 ? -5.905 -69.943 -60.832 1 81.43 558 PHE B C 1
ATOM 9100 O O . PHE B 1 558 ? -6.176 -70.63 -59.844 1 81.43 558 PHE B O 1
ATOM 9107 N N . PRO B 1 559 ? -5.333 -68.922 -60.969 1 80.02 559 PRO B N 1
ATOM 9108 C CA . PRO B 1 559 ? -4.965 -68.418 -59.644 1 80.02 559 PRO B CA 1
ATOM 9109 C C . PRO B 1 559 ? -6.176 -67.985 -58.82 1 80.02 559 PRO B C 1
ATOM 9111 O O . PRO B 1 559 ? -7.018 -67.226 -59.306 1 80.02 559 PRO B O 1
ATOM 9114 N N . ALA B 1 560 ? -6.328 -68.219 -57.702 1 76.94 560 ALA B N 1
ATOM 9115 C CA . ALA B 1 560 ? -7.477 -68.063 -56.812 1 76.94 560 ALA B CA 1
ATOM 9116 C C . ALA B 1 560 ? -7.704 -66.596 -56.462 1 76.94 560 ALA B C 1
ATOM 9118 O O . ALA B 1 560 ? -8.839 -66.177 -56.223 1 76.94 560 ALA B O 1
ATOM 9119 N N . ASN B 1 561 ? -6.682 -65.844 -56.566 1 78.26 561 ASN B N 1
ATOM 9120 C CA . ASN B 1 561 ? -6.754 -64.43 -56.213 1 78.26 561 ASN B CA 1
ATOM 9121 C C . ASN B 1 561 ? -7.33 -63.596 -57.354 1 78.26 561 ASN B C 1
ATOM 9123 O O . ASN B 1 561 ? -7.546 -62.393 -57.202 1 78.26 561 ASN B O 1
ATOM 9127 N N . TYR B 1 562 ? -7.536 -64.17 -58.358 1 79.92 562 TYR B N 1
ATOM 9128 C CA . TYR B 1 562 ? -8.079 -63.477 -59.52 1 79.92 562 TYR B CA 1
ATOM 9129 C C . TYR B 1 562 ? -9.59 -63.652 -59.604 1 79.92 562 TYR B C 1
ATOM 9131 O O . TYR B 1 562 ? -10.227 -63.166 -60.541 1 79.92 562 TYR B O 1
ATOM 9139 N N . VAL B 1 563 ? -9.963 -64.4 -58.578 1 75.87 563 VAL B N 1
ATOM 9140 C CA . VAL B 1 563 ? -11.388 -64.702 -58.662 1 75.87 563 VAL B CA 1
ATOM 9141 C C . VAL B 1 563 ? -12.073 -64.336 -57.347 1 75.87 563 VAL B C 1
ATOM 9143 O O . VAL B 1 563 ? -11.43 -64.296 -56.296 1 75.87 563 VAL B O 1
ATOM 9146 N N . ASP B 1 564 ? -13.282 -63.854 -57.431 1 74.79 564 ASP B N 1
ATOM 9147 C CA . ASP B 1 564 ? -14.151 -63.683 -56.271 1 74.79 564 ASP B CA 1
ATOM 9148 C C . ASP B 1 564 ? -15.128 -64.85 -56.14 1 74.79 564 ASP B C 1
ATOM 9150 O O . ASP B 1 564 ? -15.784 -65.229 -57.112 1 74.79 564 ASP B O 1
ATOM 9154 N N . VAL B 1 565 ? -14.761 -65.556 -55.116 1 63.36 565 VAL B N 1
ATOM 9155 C CA . VAL B 1 565 ? -15.551 -66.761 -54.888 1 63.36 565 VAL B CA 1
ATOM 9156 C C . VAL B 1 565 ? -17.027 -66.393 -54.747 1 63.36 565 VAL B C 1
ATOM 9158 O O . VAL B 1 565 ? -17.386 -65.553 -53.918 1 63.36 565 VAL B O 1
ATOM 9161 N N . GLU B 1 566 ? -17.583 -66.492 -55.757 1 52.17 566 GLU B N 1
ATOM 9162 C CA . GLU B 1 566 ? -19.028 -66.366 -55.594 1 52.17 566 GLU B CA 1
ATOM 9163 C C . GLU B 1 566 ? -19.61 -67.582 -54.878 1 52.17 566 GLU B C 1
ATOM 9165 O O . GLU B 1 566 ? -19.342 -68.722 -55.262 1 52.17 566 GLU B O 1
ATOM 9170 N N . ILE B 1 567 ? -19.651 -67.424 -53.574 1 42.62 567 ILE B N 1
ATOM 9171 C CA . ILE B 1 567 ? -20.448 -68.434 -52.888 1 42.62 567 ILE B CA 1
ATOM 9172 C C . ILE B 1 567 ? -21.646 -68.821 -53.753 1 42.62 567 ILE B C 1
ATOM 9174 O O . ILE B 1 567 ? -22.526 -67.995 -54.01 1 42.62 567 ILE B O 1
ATOM 9178 N N . SER B 1 568 ? -21.308 -69.408 -54.792 1 36.39 568 SER B N 1
ATOM 9179 C CA . SER B 1 568 ? -22.599 -69.989 -55.146 1 36.39 568 SER B CA 1
ATOM 9180 C C . SER B 1 568 ? -23.129 -70.881 -54.028 1 36.39 568 SER B C 1
ATOM 9182 O O . SER B 1 568 ? -22.392 -71.707 -53.484 1 36.39 568 SER B O 1
ATOM 9184 N N . VAL B 1 569 ? -24.072 -70.447 -53.546 1 29.5 569 VAL B N 1
ATOM 9185 C CA . VAL B 1 569 ? -25.038 -71.344 -52.921 1 29.5 569 VAL B CA 1
ATOM 9186 C C . VAL B 1 569 ? -25.33 -72.519 -53.853 1 29.5 569 VAL B C 1
ATOM 9188 O O . VAL B 1 569 ? -25.563 -72.328 -55.048 1 29.5 569 VAL B O 1
#

pLDDT: mean 78.57, std 27.77, range [13.25, 98.72]

Sequence (1138 aa):
MTHFRNTFMGTVGFEEIKRYTRQGTEFCREIVNILNERAMLEQNYAKSLRRLGQRMSKAACSVLGSPMSSSWKTVGVETEKEAELHRDFGLSLIEECIKPLSTVTEKQLKPRRMMEQRVDSRFKTWTDKHAEHIKIKRRLHQLQRENESLREQIDGPRPKTDRDQQKLMAKQQRGEEQIQRTDLEYYNSLIQLEASRQDWESASFECCDAVEDMEDDKFRQLNHVLGKYVDNLYEIPSKMKSMCRILDDACEGLSPQTEILLVADKLKGAPYMSEQLLCDFYQENFSCPMSPDRRRASVNKLLERYIADCQKERAHRDGLKRLAEASKDNDPKNQSDISNRLLQSSAMLTFFDIIRYKLNLTLSSIDGSSRPQHPLSNCMENHTDKQGILYTVFRSRPGEAYERLQEKEKSQHKSKSKSKSKSRAPVTRHRSSSLENHRNHSNHNHHQKKNYETVSAATGKVMRDNRRTSNASVTSSSTKNSVPPASPEFETPVETPAKPEVTNSGETTVLCRCVAIYDYAATRPDELSIKEGDVINVFEKGEDDWWRGEVNNQSGLFPANYVDVEISVMTHFRNTFMGTVGFEEIKRYTRQGTEFCREIVNILNERAMLEQNYAKSLRRLGQRMSKAACSVLGSPMSSSWKTVGVETEKEAELHRDFGLSLIEECIKPLSTVTEKQLKPRRMMEQRVDSRFKTWTDKHAEHIKIKRRLHQLQRENESLREQIDGPRPKTDRDQQKLMAKQQRGEEQIQRTDLEYYNSLIQLEASRQDWESASFECCDAVEDMEDDKFRQLNHVLGKYVDNLYEIPSKMKSMCRILDDACEGLSPQTEILLVADKLKGAPYMSEQLLCDFYQENFSCPMSPDRRRASVNKLLERYIADCQKERAHRDGLKRLAEASKDNDPKNQSDISNRLLQSSAMLTFFDIIRYKLNLTLSSIDGSSRPQHPLSNCMENHTDKQGILYTVFRSRPGEAYERLQEKEKSQHKSKSKSKSKSRAPVTRHRSSSLENHRNHSNHNHHQKKNYETVSAATGKVMRDNRRTSNASVTSSSTKNSVPPASPEFETPVETPAKPEVTNSGETTVLCRCVAIYDYAATRPDELSIKEGDVINVFEKGEDDWWRGEVNNQSGLFPANYVDVEISV

Radius of gyration: 67.77 Å; Cα contacts (8 Å, |Δi|>4): 1169; chains: 2; bounding box: 120×212×153 Å

Foldseek 3Di:
DDPLLVQQDDDNSVVVLVVVVVVLLVVLVVVLVVLLVQLVVLLVVLVVLLVVLVVQLVVLVVDPDDLVSVLSNLVSVLSNVLSVLSNVLSVLSVPQANVLSVVLSVVVVVVLVVLSVQLVVLVVVLVVLVVVLVVLVVVLVVLVVVLVVLVCVLPDDDDDDPVRNVVSVVVSVVSVVVNVVSVVVNVVSVVVSVVSVVSSSVSSSVSSVVSVVSVVVSVVSVVRSVVSNVVSVVVNVVSVVVSVVSSVVSPPPDDPVVVVVVVCVVPPDDADKDKDWADDDPLLDPVRDDDLVVSLVVLVVVLVVLVVVLVVLVVVLVVLVVVLVVCVPPDVVVNVVSVVVNLVSLVVNLRSVVNSLSSVQSNCVSVVHDRDDDQQPVQKDWDADPVGGIIIMGIGHRPPSSVSVVVVVVVVVVVVVVPVPPDPDPPDDDPDDDDDDDDDYYYDYDDYYDDDDDDDDDDDDDDDDDDDDDDDDDDDDDDDDDDDDDDDDDDDDDPDDDPDPPVPVPPLDQPFKWAFCAFDDDPDPQADTDHHGFTWRFSADDPVQWTWTDTPNDTHTDGNVRIGTDPPD/DDPLLVQQDDDNSVVVLVVVVVVLLVVLVVVLVVLLVQLVVLLVVLVVLLVVLVVQLVVLVVDPDDLVSVLSNLVSVLSNVLSVLSNVLSVLSVPQANVLSVVLSVVVVVVLVVLSVQLVVLVVVLVVLVVVLVVLVVVLVVLVVVLVVLVCVLPDDDDDDPVRNVVSVVVSVVSVVVNVVSVVVNVVSVVVSVVSVVSSSVSSSVSSVVSVVSVVVSVVSVVRSVVSNVVSVVVNVVSVVVSVVSSVVSPPPDDPVVVVVVVCVVPPDDADKDKDWADDDPLLDPVRDDDLVVSLVVLVVVLVVLVVVLVVLVVVLVVLVVVLVVCVPPDVVVNVVSVVVNLVSLVVNLRSVVNSLSSVQSNCVSVVHDRDDDQQPVQKDWDADPVGGIIIMGIGHRPPSSVSVVVVVVVVVVVVVPVVPPPPPDPDDPPPDDDDDDDDDDDDDDDDDDDPDDDDDDDDDDDDDDDDDDDDDDDDDDDDDDYDDDYDDDDDDDDDDDDDDDDDPPDLDQPFKWAFQAFADDPDPQADTHHGGFIWRFSAQDPVQWTWTDTPRRIHIDGNVRIGTDPPD

Solvent-accessible surface area (backbone atoms only — not comparable to full-atom values): 65050 Å² total; per-residue (Å²): 133,52,66,41,41,65,30,30,40,60,73,69,26,44,54,50,51,52,52,51,52,53,53,51,49,51,43,52,51,49,51,38,50,48,50,51,52,49,22,50,50,27,40,52,52,15,53,53,35,33,53,50,12,51,51,38,32,50,50,29,65,72,46,78,88,42,71,68,31,50,32,46,24,49,51,10,53,49,35,33,51,53,14,49,52,34,34,50,46,17,53,47,39,47,66,61,32,36,48,57,51,50,49,56,59,58,64,47,50,61,61,50,52,52,40,53,49,50,29,52,53,32,43,50,52,29,54,52,38,47,56,52,36,54,53,44,49,53,51,42,49,52,48,52,53,52,41,44,53,48,51,50,60,71,72,39,87,70,90,67,53,73,68,55,48,53,50,52,52,52,51,42,51,53,41,52,54,50,43,53,52,42,48,52,50,39,50,52,37,48,54,50,34,54,52,31,46,45,51,22,50,49,40,44,41,51,36,29,45,50,49,48,52,51,48,39,52,49,40,48,44,53,51,49,28,51,51,47,52,50,56,56,57,56,54,48,27,62,56,47,47,54,48,41,51,54,53,52,58,46,60,57,86,74,45,39,67,61,48,53,52,49,51,38,63,74,64,48,64,73,76,53,59,45,76,41,80,51,87,64,58,69,78,67,40,81,87,49,82,68,58,69,69,58,42,52,54,52,50,52,54,50,47,53,52,46,53,52,51,41,52,54,48,52,53,50,44,54,53,50,54,53,51,48,68,70,41,72,89,74,41,74,69,56,48,54,52,48,52,48,52,50,51,46,43,39,52,51,46,45,51,41,51,52,45,47,48,55,53,49,45,45,51,20,64,74,69,71,50,76,75,77,85,61,96,63,58,85,35,52,43,82,43,64,49,97,86,68,50,66,40,37,38,36,53,40,45,83,65,49,58,41,52,54,52,52,53,50,52,54,53,49,56,57,53,52,67,61,59,72,63,70,74,76,73,81,78,73,80,82,78,81,76,82,89,78,89,80,93,87,84,86,88,85,90,82,87,90,88,86,94,87,91,94,92,83,96,89,84,94,80,90,85,89,82,88,93,82,91,94,84,92,82,91,88,92,85,93,88,95,89,90,85,92,81,86,77,91,86,88,84,83,83,82,78,79,75,85,72,81,81,75,74,79,80,69,81,76,64,69,73,48,40,24,33,22,70,35,70,40,78,50,90,52,91,66,32,32,64,41,43,54,68,39,66,26,43,24,58,41,84,47,92,83,50,38,24,34,28,34,48,99,94,40,70,16,35,32,59,46,88,34,40,45,78,41,79,77,125,132,52,65,42,41,65,30,29,41,61,75,69,26,44,54,50,52,53,52,51,52,52,53,50,51,52,44,54,51,49,50,39,51,50,50,50,53,49,22,51,52,28,39,52,52,13,53,53,35,34,52,50,10,51,50,37,31,52,50,28,66,74,48,78,88,42,71,66,30,50,32,45,25,49,52,9,54,48,34,31,51,53,13,49,53,34,35,51,45,17,51,46,38,46,66,59,31,36,49,58,51,51,50,56,58,60,64,48,49,61,62,50,53,52,40,54,50,50,29,52,52,32,44,49,51,28,55,53,39,48,57,52,39,55,52,44,48,52,52,42,49,52,46,51,54,51,42,43,52,48,52,49,60,70,72,38,86,69,89,66,53,73,68,54,47,52,50,52,51,53,50,43,51,54,41,51,52,51,44,53,52,40,49,52,50,41,52,52,38,49,55,50,32,54,52,32,47,45,49,22,52,50,39,44,41,52,35,28,46,50,51,50,53,53,48,39,51,49,40,48,45,53,52,48,26,51,51,47,51,48,55,56,56,55,54,50,26,62,56,48,47,54,48,41,52,55,53,52,57,48,59,57,86,74,46,43,65,61,48,54,51,49,51,39,62,74,65,46,63,73,75,54,58,45,74,43,79,50,87,63,61,69,76,65,40,80,87,50,80,69,58,69,67,59,41,52,54,51,51,51,55,50,48,53,52,45,52,54,51,40,52,54,49,52,53,50,43,54,53,49,54,54,51,47,68,70,39,72,89,77,41,75,67,55,49,54,53,48,52,48,52,50,50,46,42,40,50,51,46,46,52,37,52,53,45,46,49,54,53,49,43,42,50,22,63,74,69,72,51,76,76,79,85,59,96,63,59,85,36,51,44,82,44,63,49,97,85,67,50,65,41,38,39,36,52,38,44,83,65,50,59,43,52,53,54,52,51,50,54,54,51,55,57,54,55,61,66,58,65,72,68,63,68,78,63,78,79,76,80,76,79,80,77,85,81,81,76,86,83,82,90,88,86,93,85,92,82,89,80,86,87,82,79,77,93,83,81,83,89,80,88,84,90,82,83,84,88,79,81,81,82,74,84,76,83,76,80,88,73,94,78,88,87,91,91,90,88,91,87,93,82,87,93,86,76,96,80,86,93,95,95,100,96,86,104,61,82,75,56,64,71,37,37,22,31,21,74,35,69,40,77,49,92,52,90,60,34,36,60,41,45,54,66,41,66,27,42,22,48,40,81,48,94,81,51,36,22,33,30,31,50,98,92,42,64,20,33,32,57,46,85,38,35,44,74,36,76,52,124

Organism: Ciona intestinalis (NCBI:txid7719)

InterPro domains:
  IPR001060 FCH domain [PF00611] (13-87)
  IPR001060 FCH domain [SM00055] (2-93)
  IPR001452 SH3 domain [PF00018] (515-560)
  IPR001452 SH3 domain [PR00452] (512-522)
  IPR001452 SH3 domain [PR00452] (526-541)
  IPR001452 SH3 domain [PR00452] (543-552)
  IPR001452 SH3 domain [PR00452] (554-566)
  IPR001452 SH3 domain [PS50002] (509-568)
  IPR001452 SH3 domain [SM00326] (512-567)
  IPR027267 AH/BAR domain superfamily [G3DSA:1.20.1270.60] (1-265)
  IPR027267 AH/BAR domain superfamily [SSF103657] (3-270)
  IPR031160 F-BAR domain [PS51741] (2-259)
  IPR035656 Nostrin, SH3 domain [cd11823] (513-565)
  IPR036028 SH3-like domain superfamily [SSF50044] (510-565)

Secondary structure (DSSP, 8-state):
--HHHHHS-HHHHHHHHHHHHHHHHHHHHHHHHHHHHHHHHHHHHHHHHHHHHHHHHHHHHSS---HHHHHHHHHHHHHHHHHHHHHHHHHHHIIIIIHHHHHHHHHTHHHHHHHHHHHHHHHHHHHHHHHHHHHHHHHHHHHHHHHHHHHHHHHSSS---HHHHHHHHHHHHHHHHHHHHHHHHHHHHHHHHHHHHHHHHHHHHHHHHHHHHHHHHHHHHHHHHHHHHHHHHHHHHHHHHHHHHHHHHHHTT--HHHHHHHHHHHT--SPP-EEEEPP--GGG-TTS---HHHHHHHHHHHHHHHHHHHHHHHHHHHHHHHHHHHHTTT-HHHHHHHHHHHHHHHHHHHHHHHHHHHHHHHHHHHHT-PPPP-TTGGGEEEEE-TTS-EEEEEEE-TTHHHHHHHHHHHHHHHHHHHHTTS-----------------------------------------------------------------------------------------EEEEESS-B--SSTTBPPB-TT-EEEEEEE-TTSEEEEEETTEEEEEEGGGEEEE---/--HHHHHS-HHHHHHHHHHHHHHHHHHHHHHHHHHHHHHHHHHHHHHHHHHHHHHHHHHHHTS---HHHHHHHHHHHHHHHHHHHHHHHHHHHIIIIIHHHHHHHHHTHHHHHHHHHHHHHHHHHHHHHHHHHHHHHHHHHHHHHHHHHHHHHHHSSS---HHHHHHHHHHHHHHHHHHHHHHHHHHHHHHHHHHHHHHHHHHHHHHHHHHHHHHHHHHHHHHHHHHHHHHHHHHHHHHHHHHHHHHHHHHTT--HHHHHHHHHHHT--SPP-EEEEEP--GGG-TTS---HHHHHHHHHHHHHHHHHHHHHHHHHHHHHHHHHHHHTTT-HHHHHHHHHHHHHHHHHHHHHHHHHHHHHHHHHHHHT-PPPP-TTGGGEEEEE-TTS-EEEEEEE-TTHHHHHHHHHHHHHHHHHHHGGGS-----------------------------------------------------------------------------------------EEEEESS-B--SSTTB--B-TT-EEEEEEE-TTSEEEEEETTEEEEEEGGGEEEE---